Protein 3KJX (pdb70)

Solvent-accessible surface area: 52662 Å² total

Organism: Ruegeria pomeroyi (strain ATCC 700808 / DSM 15171 / DSS-3) (NCBI:txid246200)

Foldseek 3Di:
DDDLVVLCVQLVDDSVLVCQLVVHDDDPPCSNCSSVVSVVVVVDDDDQQPDDAPPRAHLEEEEEEADPVPLQVLLVVLQCVQCVVPDHDYDYDHQNLDLVSSLVRQVVVVSRYQYYEYEDDDHDPNSLVCLPRPHYYAYEAPPDDDSHFYFADLLVLLQCCVLQVVLPFAQAEEEEAVSDVSLVSSVVSVQVNCVVVVGDHNYYDYYNDDDDLCCLLCCVVCVVVVQGLEYEYSAVVQLSNVVNCVVVVHDANVRHFYAGECPDPVQVPDPFRHKYHRCSSVSSNVRSVVSVQCVVDVVSPDHGYYYDDDDIDGTRRRHD/DDDLVQLCVQLVHPSVLCCLQVVPDPDDPVSSVSSVVSCVVVVHDDDQQPDDDPPRADLEEEEEEADPPALQVQLVVLLCVQCVPPPHDYDYDHQNLDQVSSQVSLVVVVNRYQEYEAEDDDHDPVSLCCLVRPHHYDYEAQPDDDSHFEFAPLLVQLLLCVQQVVLPFAQEEEEEAVSDVSLVSSVNSVQVNQVVVVGHHNYYDYYNHDDDLVVLQVCVVCVVVVQGQEYEYSAVVVNSNVVNCVVVVDAANVRHFYAYEDPDCVQVPDPFRHKYHRCSSVSSNVSSVSRVVCSVPVPDDDHGNYYDDDHIDDGIRGND/DDDCVQLCVLLVHPVVLVCLLPVHDDDDPVSSVSSVVSCVVVVHDDDQQPADAPVRAHLEAEEEEADDLAQQVLLQVLLCVLCVPHPHDYDYDHQVLDLVSSQVRQVVVVSRHQYYEYEDDDHDPNSLCCLPGPHYYDYAAQVPPDRHFEFADLLVLLQLCVLLVVQPFAAEEEEEQVSPVSLVSSVNSNQVNCVVVVGHHNYYDYYNDDDDLCCLLVCVVVVVRVQGQEYEYSAVVVNSNVVNCVVVVDDFNVRHFYAYEDPDPVQVPDPFRHKYHRCRSVSSNVSSCVRVVCSVPVPPDDHGYYYDYDRIDGTRHSHD/DDDDDLVVLCVQLVDPSVLVVLPPDDPCQDCVSSVSSVVSCVVVVHDDDPQPDDQQRDADLEEEEEEADPPPQQVLLVVLLCVQCVPPSHDYDYDHQNLDQVSSQVSLVVVVRRHQYYEYEDADHDVSSLVCLPNPHYYDYEAQPDDHSWFEFAHLLCQLLLCVQQVVLPFAQEEEEEAVSDVSLVSSVVSVQVNCVVVPGGHPYYDYYNDDDDLCCLLVCVVVVVVVQGLEYEYSALVQVSNVVNCVVVVHDANVRHFYAYEDPDPVQVVDPWRHKYHRCSSVSSNVSSVVSVVCVVPVVPDDDGRYYDDDDIDHIRRTHD

Nearest PDB structures (foldseek):
  2o20-assembly3_E  TM=8.111E-01  e=7.144E-16  Lactococcus lactis
  3hs3-assembly1_B  TM=8.227E-01  e=1.877E-14  Lactobacillus acidophilus
  4xxh-assembly1_B  TM=8.177E-01  e=3.453E-13  Escherichia coli K-12
  4rkr-assembly1_B  TM=7.847E-01  e=3.889E-13  Arthrobacter sp. FB24
  4rkq-assembly1_B  TM=8.064E-01  e=1.437E-12  Arthrobacter sp. FB24

Sequence (1282 aa):
PLTLRDVSEASGVSETVSRVLRNRGDVSDATRARVLAAAKELGYVPNKIAGALASNRVNLVAVIIPSLSNVFPEVLTGINQVLEDTELQPVVGVTDYLPEKEEKVLYELSWRPSGVIIAGLEHSEAARALDAAGIPVVEIDSDGKPVDAVGISHRRAGREAQAILKAGYRRIGFGTKPLDYRARKRFEGFTEVLGKNGVEIEDREFYSGGSALAKGRETQALERSPDLDFLYYSNDIAAGGLLYLLEQGIDIPGQIGLAGFNNVELLQGLPRKLATDACRLEIGRKAAEIIAKRLEDPEAEIETRITLEPKISYGDTLKRPLTLRDVSEASGVSETVSRVLRNRGDVSDATRARVLAAAKELGYVPNKIAGALASNRVNLVAVIIPSLSNVFPEVLTGINQVLEDTELQPVVGVTDYLPEKEEKVLYELSWRPSGVIIAGLEHSEAARALDAAGIPVVEIDSDGKPVDAVGISHRRAGREAQAILKAGYRRIGFGTKPLDYRARKRFEGFTEVLGKNGVEIEDREFYSGGSALAKGRETQALERSPDLDFLYYSNDIAAGGLLYLLEQGIDIPGQIGLAGFNNVELLQGLPRKLATDACRLEIGRKAAEIIAKRLEDPEAEIETRITLEPKISYGDTLKRPLTLRDVSEASGVSETVSRVLRNRGDVSDATRARVLAAAKELGYVPNKIAGALASNRVNLVAVIIPSLSNVFPEVLTGINQVLEDTELQPVVGVTDYLPEKEEKVLYELSWRPSGVIIAGLEHSEAARALDAAGIPVVEIDSDGKPVDAVGISHRRAGREAQAILKAGYRRIGFGTKPLDYRARKRFEGFTEVLGKNGVEIEDREFYSGGSALAKGRETQALERSPDLDFLYYSNDIAAGGLLYLLEQGIDIPGQIGLAGFNNVELLQGLPRKLATDACRLEIGRKAAEIIAKRLEDPEAEIETRITLEPKISYGDTLKRKRPLTLRDVSEASGVSETVSRVLRNRGDVSDATRARVLAAAKELGYVPNKIAGALASNRVNLVAVIIPSLSNVFPEVLTGINQVLEDTELQPVVGVTDYLPEKEEKVLYELSWRPSGVIIAGLEHSEAARALDAAGIPVVEIDSDGKPVDAVGISHRRAGREAQAILKAGYRRIGFGTKPLDYRARKRFEGFTEVLGKNGVEIEDREFYSGGSALAKGRETQALERSPDLDFLYYSNDIAAGGLLYLLEQGIDIPGQIGLAGFNNVELLQGLPRKLATDACRLEIGRKAAEIIAKRLEDPEAEIETRITLEPKISYGDTLKR

B-factor: mean 44.18, std 18.65, range [12.75, 132.78]

Secondary structure (DSSP, 8-state):
---HHHHHHHH-----HHHHHTT-S---HHHHHHHHHHHHHHT-------S-STTS--SEEEEEES-S---HHHHHHHHHHHHTSSSSEEEEEE-TT-HHHHHHHHH--TT--SEEEE--S---HHHH---S-SS-EEE---SS--S---EE-HHHHHH--HHHHHHT--S---------HHHHHHHHHHHHHHHHTT---S-----SS---HHHHH------SSTT--EEE-S---HHHHHHHHHHTT--TTTT-EEE-SS--GGGGGSSS--B----HHHHHHHHHHHHHHHHH-TT-------EE------TTSS--/---HHHHHHHHTS---HHHHHTT-S---HHHHHHHHHHHHHHT---------TTT---SEEEEEES-S---HHHHHHHHHHHHTTSS-EEEEEE-TT-HHHHHHHHH--TT--SEEEE--S---HHHH---S-SS-EEE---SS--S---B--HHHHHH--HHHHHTT--SEE--B----HHHHHHHHHHHHHHHTTT--EEE---BSS---HHHHH------S-TT--EEE-S---HHHHHHHHHHTT--TTTT-EEE-SS--GGGGGSSS--B----HHHHHHHHHHHHHHHHH-TT-------B-------SSTT--/---HHHHHHHHTS---HHHHTTT-S---TTHHHHHHHHHHHHT---------SSSS--SEEEEEES-S---HHHHHHHHHHHHHTSS-EEEEEE-TT-HHHHHHHHH--TT--SEEEE--S---HHHH---S-SS-EEE---TT--S---B--HHHHHH--HHHHTTT--SEE-------HHHHHHHHHHHHHHHTTT--EEE----SS---HHHHH------S-TT--EEE-S---HHHHHHHHHHTT--TTTT-EEE-SS--GGGGGSSS--B----HHHHHHHHHHHHHHHHH-TTS------B-------TTSS--/-PPP-THHHHHHH-S---HHHHTT--S---TTTSHHHHHHHHHHT---------TTSS--SEEEEEES-S---HHHHHHHHHHHHTTSS-EEEEEE-TT-HHHHHHHHH--TT--SEEEE--S---STTT--TT-SS-EEE---SS--S---EE-HHHHHH--HHHHHTT--SEE-------HHHHHHHHHHHHHHHHTT---SB-----S---HHHHH------S-TT--EEE-S---HHHHHHHHHHTT--TTTT-EEE-SS--GGGGGSSS--B----HHHHHHHHHHHHHHHHH-GGG------EE-------SSS--

Radius of gyration: 33.3 Å; Cα contacts (8 Å, |Δi|>4): 2689; chains: 4; bounding box: 78×95×93 Å

InterPro domains:
  IPR000843 LacI-type HTH domain [PF00356] (10-55)
  IPR000843 LacI-type HTH domain [PS50932] (9-63)
  IPR000843 LacI-type HTH domain [SM00354] (8-78)
  IPR000843 LacI-type HTH domain [cd01392] (12-63)
  IPR001761 Periplasmic binding protein/LacI sugar binding domain [PF00532] (69-320)
  IPR010982 Lambda repressor-like, DNA-binding domain superfamily [G3DSA:1.10.260.40] (1-66)
  IPR010982 Lambda repressor-like, DNA-binding domain superfamily [SSF47413] (8-65)
  IPR028082 Periplasmic binding protein-like I [SSF53822] (67-329)

Structure (mmCIF, N/CA/C/O backbone):
data_3KJX
#
_entry.id   3KJX
#
_cell.length_a   68.662
_cell.length_b   137.392
_cell.length_c   154.984
_cell.angle_alpha   90.00
_cell.angle_beta   90.00
_cell.angle_gamma   90.00
#
_symmetry.space_group_name_H-M   'P 21 21 21'
#
loop_
_entity.id
_entity.type
_entity.pdbx_description
1 polymer 'Transcriptional regulator, LacI family'
2 water water
#
loop_
_atom_site.group_PDB
_atom_site.id
_atom_site.type_symbol
_atom_site.label_atom_id
_atom_site.label_alt_id
_atom_site.label_comp_id
_atom_site.label_asym_id
_atom_site.label_entity_id
_atom_site.label_seq_id
_atom_site.pdbx_PDB_ins_code
_atom_site.Cartn_x
_atom_site.Cartn_y
_atom_site.Cartn_z
_atom_site.occupancy
_atom_site.B_iso_or_equiv
_atom_site.auth_seq_id
_atom_site.auth_comp_id
_atom_site.auth_asym_id
_atom_site.auth_atom_id
_atom_site.pdbx_PDB_model_num
ATOM 1 N N . PRO A 1 10 ? 44.991 51.070 17.280 1.00 75.93 8 PRO A N 1
ATOM 2 C CA . PRO A 1 10 ? 44.758 52.529 17.399 1.00 75.96 8 PRO A CA 1
ATOM 3 C C . PRO A 1 10 ? 44.423 53.102 16.027 1.00 76.08 8 PRO A C 1
ATOM 4 O O . PRO A 1 10 ? 43.479 53.872 15.887 1.00 75.74 8 PRO A O 1
ATOM 8 N N . LEU A 1 11 ? 45.223 52.710 15.036 1.00 76.50 9 LEU A N 1
ATOM 9 C CA . LEU A 1 11 ? 45.100 53.092 13.621 1.00 77.57 9 LEU A CA 1
ATOM 10 C C . LEU A 1 11 ? 44.209 54.286 13.242 1.00 78.55 9 LEU A C 1
ATOM 11 O O . LEU A 1 11 ? 43.038 54.339 13.608 1.00 79.10 9 LEU A O 1
ATOM 16 N N . THR A 1 12 ? 44.763 55.218 12.464 1.00 79.77 10 THR A N 1
ATOM 17 C CA . THR A 1 12 ? 44.032 56.419 12.047 1.00 81.57 10 THR A CA 1
ATOM 18 C C . THR A 1 12 ? 44.291 56.919 10.624 1.00 81.35 10 THR A C 1
ATOM 19 O O . THR A 1 12 ? 44.930 56.247 9.820 1.00 82.09 10 THR A O 1
ATOM 23 N N . LEU A 1 13 ? 43.785 58.118 10.340 1.00 81.12 11 LEU A N 1
ATOM 24 C CA . LEU A 1 13 ? 43.918 58.772 9.036 1.00 81.30 11 LEU A CA 1
ATOM 25 C C . LEU A 1 13 ? 45.358 58.899 8.553 1.00 81.69 11 LEU A C 1
ATOM 26 O O . LEU A 1 13 ? 45.663 58.614 7.397 1.00 81.21 11 LEU A O 1
ATOM 31 N N . ARG A 1 14 ? 46.237 59.351 9.436 1.00 83.07 12 ARG A N 1
ATOM 32 C CA . ARG A 1 14 ? 47.647 59.511 9.102 1.00 84.20 12 ARG A CA 1
ATOM 33 C C . ARG A 1 14 ? 48.241 58.153 8.728 1.00 84.04 12 ARG A C 1
ATOM 34 O O . ARG A 1 14 ? 49.457 58.001 8.595 1.00 84.59 12 ARG A O 1
ATOM 42 N N . ASP A 1 15 ? 47.371 57.165 8.554 1.00 83.34 13 ASP A N 1
ATOM 43 C CA . ASP A 1 15 ? 47.811 55.825 8.206 1.00 82.78 13 ASP A CA 1
ATOM 44 C C . ASP A 1 15 ? 47.241 55.393 6.860 1.00 82.33 13 ASP A C 1
ATOM 45 O O . ASP A 1 15 ? 47.849 54.597 6.145 1.00 81.24 13 ASP A O 1
ATOM 50 N N . VAL A 1 16 ? 46.067 55.915 6.522 1.00 82.58 14 VAL A N 1
ATOM 51 C CA . VAL A 1 16 ? 45.440 55.598 5.246 1.00 83.09 14 VAL A CA 1
ATOM 52 C C . VAL A 1 16 ? 46.294 56.263 4.178 1.00 83.92 14 VAL A C 1
ATOM 53 O O . VAL A 1 16 ? 46.293 55.858 3.020 1.00 83.92 14 VAL A O 1
ATOM 57 N N . SER A 1 17 ? 47.029 57.289 4.596 1.00 85.47 15 SER A N 1
ATOM 58 C CA . SER A 1 17 ? 47.912 58.031 3.710 1.00 86.96 15 SER A CA 1
ATOM 59 C C . SER A 1 17 ? 49.099 57.181 3.281 1.00 88.27 15 SER A C 1
ATOM 60 O O . SER A 1 17 ? 49.376 57.064 2.102 1.00 88.18 15 SER A O 1
ATOM 63 N N . GLU A 1 18 ? 49.803 56.593 4.241 1.00 90.24 16 GLU A N 1
ATOM 64 C CA . GLU A 1 18 ? 50.962 55.764 3.931 1.00 92.33 16 GLU A CA 1
ATOM 65 C C . GLU A 1 18 ? 50.644 54.625 2.968 1.00 93.48 16 GLU A C 1
ATOM 66 O O . GLU A 1 18 ? 51.522 54.139 2.257 1.00 94.11 16 GLU A O 1
ATOM 72 N N . ALA A 1 19 ? 49.388 54.190 2.945 1.00 94.47 17 ALA A N 1
ATOM 73 C CA . ALA A 1 19 ? 48.956 53.094 2.058 1.00 95.06 17 ALA A CA 1
ATOM 74 C C . ALA A 1 19 ? 48.415 53.704 0.770 1.00 95.82 17 ALA A C 1
ATOM 75 O O . ALA A 1 19 ? 48.940 53.428 -0.331 1.00 95.84 17 ALA A O 1
ATOM 77 N N . SER A 1 20 ? 47.352 54.502 0.938 1.00 96.62 18 SER A N 1
ATOM 78 C CA . SER A 1 20 ? 46.731 55.235 -0.141 1.00 97.65 18 SER A CA 1
ATOM 79 C C . SER A 1 20 ? 47.855 56.087 -0.724 1.00 99.05 18 SER A C 1
ATOM 80 O O . SER A 1 20 ? 47.787 56.451 -1.882 1.00 99.14 18 SER A O 1
ATOM 83 N N . GLY A 1 21 ? 48.883 56.410 0.054 1.00 100.66 19 GLY A N 1
ATOM 84 C CA . GLY A 1 21 ? 49.989 57.164 -0.525 1.00 102.11 19 GLY A CA 1
ATOM 85 C C . GLY A 1 21 ? 49.639 58.569 -0.915 1.00 103.50 19 GLY A C 1
ATOM 86 O O . GLY A 1 21 ? 50.410 59.267 -1.577 1.00 103.52 19 GLY A O 1
ATOM 87 N N . VAL A 1 22 ? 48.477 58.989 -0.463 1.00 105.07 20 VAL A N 1
ATOM 88 C CA . VAL A 1 22 ? 47.951 60.297 -0.788 1.00 106.76 20 VAL A CA 1
ATOM 89 C C . VAL A 1 22 ? 48.116 61.310 0.329 1.00 108.79 20 VAL A C 1
ATOM 90 O O . VAL A 1 22 ? 47.972 60.993 1.513 1.00 109.37 20 VAL A O 1
ATOM 94 N N . SER A 1 23 ? 48.378 62.558 -0.032 1.00 110.96 21 SER A N 1
ATOM 95 C CA . SER A 1 23 ? 48.677 63.671 0.897 1.00 113.00 21 SER A CA 1
ATOM 96 C C . SER A 1 23 ? 48.237 63.655 2.371 1.00 114.34 21 SER A C 1
ATOM 97 O O . SER A 1 23 ? 49.106 63.688 3.260 1.00 114.48 21 SER A O 1
ATOM 100 N N . GLU A 1 24 ? 46.929 63.631 2.649 1.00 115.99 22 GLU A N 1
ATOM 101 C CA . GLU A 1 24 ? 46.410 63.707 4.016 1.00 117.93 22 GLU A CA 1
ATOM 102 C C . GLU A 1 24 ? 45.043 64.280 3.726 1.00 118.63 22 GLU A C 1
ATOM 103 O O . GLU A 1 24 ? 44.009 63.745 4.134 1.00 118.19 22 GLU A O 1
ATOM 117 N N . THR A 1 26 ? 43.275 64.732 0.749 1.00 120.17 24 THR A N 1
ATOM 118 C CA . THR A 1 26 ? 42.362 63.863 -0.003 1.00 119.65 24 THR A CA 1
ATOM 119 C C . THR A 1 26 ? 41.451 62.967 0.845 1.00 119.52 24 THR A C 1
ATOM 120 O O . THR A 1 26 ? 40.302 63.323 1.103 1.00 119.68 24 THR A O 1
ATOM 124 N N . VAL A 1 27 ? 41.981 61.822 1.279 1.00 119.20 25 VAL A N 1
ATOM 125 C CA . VAL A 1 27 ? 41.255 60.833 2.086 1.00 118.53 25 VAL A CA 1
ATOM 126 C C . VAL A 1 27 ? 39.859 61.252 2.564 1.00 118.24 25 VAL A C 1
ATOM 127 O O . VAL A 1 27 ? 38.876 60.546 2.327 1.00 117.82 25 VAL A O 1
ATOM 131 N N . SER A 1 28 ? 39.781 62.397 3.235 1.00 118.07 26 SER A N 1
ATOM 132 C CA . SER A 1 28 ? 38.515 62.915 3.745 1.00 117.94 26 SER A CA 1
ATOM 133 C C . SER A 1 28 ? 37.528 63.243 2.621 1.00 117.72 26 SER A C 1
ATOM 134 O O . SER A 1 28 ? 36.432 62.682 2.560 1.00 117.44 26 SER A O 1
ATOM 137 N N . ARG A 1 29 ? 37.927 64.159 1.743 1.00 117.58 27 ARG A N 1
ATOM 138 C CA . ARG A 1 29 ? 37.106 64.586 0.608 1.00 117.63 27 ARG A CA 1
ATOM 139 C C . ARG A 1 29 ? 36.436 63.427 -0.131 1.00 117.93 27 ARG A C 1
ATOM 140 O O . ARG A 1 29 ? 35.427 63.617 -0.815 1.00 117.79 27 ARG A O 1
ATOM 148 N N . VAL A 1 30 ? 37.001 62.230 0.004 1.00 118.23 28 VAL A N 1
ATOM 149 C CA . VAL A 1 30 ? 36.475 61.045 -0.670 1.00 118.28 28 VAL A CA 1
ATOM 150 C C . VAL A 1 30 ? 35.598 60.160 0.214 1.00 118.19 28 VAL A C 1
ATOM 151 O O . VAL A 1 30 ? 34.529 59.713 -0.207 1.00 118.09 28 VAL A O 1
ATOM 155 N N . LEU A 1 31 ? 36.058 59.909 1.435 1.00 118.13 29 LEU A N 1
ATOM 156 C CA . LEU A 1 31 ? 35.339 59.058 2.378 1.00 117.90 29 LEU A CA 1
ATOM 157 C C . LEU A 1 31 ? 33.885 59.468 2.626 1.00 117.98 29 LEU A C 1
ATOM 158 O O . LEU A 1 31 ? 33.021 58.613 2.831 1.00 117.59 29 LEU A O 1
ATOM 163 N N . ARG A 1 32 ? 33.615 60.770 2.596 1.00 118.33 30 ARG A N 1
ATOM 164 C CA . ARG A 1 32 ? 32.265 61.272 2.835 1.00 118.80 30 ARG A CA 1
ATOM 165 C C . ARG A 1 32 ? 31.619 61.878 1.597 1.00 118.84 30 ARG A C 1
ATOM 166 O O . ARG A 1 32 ? 30.744 62.737 1.712 1.00 119.10 30 ARG A O 1
ATOM 174 N N . ASN A 1 33 ? 32.044 61.425 0.421 1.00 118.72 31 ASN A N 1
ATOM 175 C CA . ASN A 1 33 ? 31.506 61.934 -0.839 1.00 118.52 31 ASN A CA 1
ATOM 176 C C . ASN A 1 33 ? 31.416 63.456 -0.753 1.00 118.54 31 ASN A C 1
ATOM 177 O O . ASN A 1 33 ? 30.327 64.015 -0.615 1.00 118.56 31 ASN A O 1
ATOM 182 N N . ARG A 1 34 ? 32.561 64.124 -0.835 1.00 118.61 32 ARG A N 1
ATOM 183 C CA . ARG A 1 34 ? 32.587 65.576 -0.731 1.00 118.87 32 ARG A CA 1
ATOM 184 C C . ARG A 1 34 ? 32.814 66.279 -2.073 1.00 119.40 32 ARG A C 1
ATOM 185 O O . ARG A 1 34 ? 31.874 66.816 -2.662 1.00 119.51 32 ARG A O 1
ATOM 193 N N . GLY A 1 35 ? 34.056 66.271 -2.552 1.00 119.66 33 GLY A N 1
ATOM 194 C CA . GLY A 1 35 ? 34.372 66.922 -3.815 1.00 119.43 33 GLY A CA 1
ATOM 195 C C . GLY A 1 35 ? 34.086 66.069 -5.037 1.00 119.55 33 GLY A C 1
ATOM 196 O O . GLY A 1 35 ? 33.163 65.253 -5.026 1.00 119.93 33 GLY A O 1
ATOM 197 N N . ASP A 1 36 ? 34.875 66.260 -6.094 1.00 119.23 34 ASP A N 1
ATOM 198 C CA . ASP A 1 36 ? 34.706 65.496 -7.333 1.00 118.56 34 ASP A CA 1
ATOM 199 C C . ASP A 1 36 ? 35.501 64.190 -7.256 1.00 117.94 34 ASP A C 1
ATOM 200 O O . ASP A 1 36 ? 34.925 63.118 -7.059 1.00 118.05 34 ASP A O 1
ATOM 205 N N . VAL A 1 37 ? 36.820 64.289 -7.409 1.00 117.00 35 VAL A N 1
ATOM 206 C CA . VAL A 1 37 ? 37.704 63.126 -7.348 1.00 115.93 35 VAL A CA 1
ATOM 207 C C . VAL A 1 37 ? 37.287 62.021 -8.324 1.00 115.34 35 VAL A C 1
ATOM 208 O O . VAL A 1 37 ? 36.253 61.375 -8.150 1.00 115.66 35 VAL A O 1
ATOM 212 N N . SER A 1 38 ? 38.108 61.811 -9.349 1.00 114.42 36 SER A N 1
ATOM 213 C CA . SER A 1 38 ? 37.846 60.800 -10.372 1.00 113.55 36 SER A CA 1
ATOM 214 C C . SER A 1 38 ? 37.370 59.465 -9.806 1.00 112.85 36 SER A C 1
ATOM 215 O O . SER A 1 38 ? 37.704 59.105 -8.679 1.00 113.07 36 SER A O 1
ATOM 218 N N . ASP A 1 39 ? 36.595 58.733 -10.602 1.00 111.80 37 ASP A N 1
ATOM 219 C CA . ASP A 1 39 ? 36.074 57.433 -10.191 1.00 110.78 37 ASP A CA 1
ATOM 220 C C . ASP A 1 39 ? 37.192 56.462 -9.812 1.00 109.86 37 ASP A C 1
ATOM 221 O O . ASP A 1 39 ? 36.924 55.343 -9.370 1.00 109.96 37 ASP A O 1
ATOM 226 N N . ALA A 1 40 ? 38.440 56.887 -9.989 1.00 108.57 38 ALA A N 1
ATOM 227 C CA . ALA A 1 40 ? 39.587 56.040 -9.670 1.00 107.31 38 ALA A CA 1
ATOM 228 C C . ALA A 1 40 ? 40.219 56.389 -8.331 1.00 106.49 38 ALA A C 1
ATOM 229 O O . ALA A 1 40 ? 40.655 55.501 -7.600 1.00 106.13 38 ALA A O 1
ATOM 231 N N . THR A 1 41 ? 40.272 57.680 -8.015 1.00 105.92 39 THR A N 1
ATOM 232 C CA . THR A 1 41 ? 40.853 58.132 -6.754 1.00 105.42 39 THR A CA 1
ATOM 233 C C . THR A 1 41 ? 39.899 57.815 -5.608 1.00 104.65 39 THR A C 1
ATOM 234 O O . THR A 1 41 ? 40.311 57.685 -4.454 1.00 103.91 39 THR A O 1
ATOM 238 N N . ARG A 1 42 ? 38.618 57.697 -5.941 1.00 104.12 40 ARG A N 1
ATOM 239 C CA . ARG A 1 42 ? 37.586 57.381 -4.962 1.00 103.05 40 ARG A CA 1
ATOM 240 C C . ARG A 1 42 ? 37.840 55.967 -4.454 1.00 102.13 40 ARG A C 1
ATOM 241 O O . ARG A 1 42 ? 38.228 55.775 -3.303 1.00 102.36 40 ARG A O 1
ATOM 249 N N . ALA A 1 43 ? 37.625 54.983 -5.325 1.00 100.85 41 ALA A N 1
ATOM 250 C CA . ALA A 1 43 ? 37.836 53.580 -4.978 1.00 99.35 41 ALA A CA 1
ATOM 251 C C . ALA A 1 43 ? 39.324 53.320 -4.751 1.00 97.99 41 ALA A C 1
ATOM 252 O O . ALA A 1 43 ? 39.766 52.173 -4.668 1.00 97.66 41 ALA A O 1
ATOM 254 N N . ARG A 1 44 ? 40.086 54.405 -4.649 1.00 96.18 42 ARG A N 1
ATOM 255 C CA . ARG A 1 44 ? 41.524 54.348 -4.432 1.00 94.76 42 ARG A CA 1
ATOM 256 C C . ARG A 1 44 ? 41.829 54.324 -2.940 1.00 93.19 42 ARG A C 1
ATOM 257 O O . ARG A 1 44 ? 42.541 53.444 -2.456 1.00 93.37 42 ARG A O 1
ATOM 265 N N . VAL A 1 45 ? 41.288 55.300 -2.217 1.00 90.76 43 VAL A N 1
ATOM 266 C CA . VAL A 1 45 ? 41.495 55.396 -0.776 1.00 87.94 43 VAL A CA 1
ATOM 267 C C . VAL A 1 45 ? 40.537 54.478 -0.030 1.00 85.46 43 VAL A C 1
ATOM 268 O O . VAL A 1 45 ? 40.905 53.868 0.973 1.00 84.64 43 VAL A O 1
ATOM 272 N N . LEU A 1 46 ? 39.309 54.381 -0.528 1.00 82.64 44 LEU A N 1
ATOM 273 C CA . LEU A 1 46 ? 38.305 53.536 0.100 1.00 80.85 44 LEU A CA 1
ATOM 274 C C . LEU A 1 46 ? 38.823 52.107 0.197 1.00 79.50 44 LEU A C 1
ATOM 275 O O . LEU A 1 46 ? 38.752 51.479 1.257 1.00 79.62 44 LEU A O 1
ATOM 280 N N . ALA A 1 47 ? 39.352 51.602 -0.915 1.00 77.19 45 ALA A N 1
ATOM 281 C CA . ALA A 1 47 ? 39.887 50.246 -0.964 1.00 74.79 45 ALA A CA 1
ATOM 282 C C . ALA A 1 47 ? 41.185 50.147 -0.169 1.00 72.62 45 ALA A C 1
ATOM 283 O O . ALA A 1 47 ? 41.595 49.062 0.237 1.00 72.68 45 ALA A O 1
ATOM 285 N N . ALA A 1 48 ? 41.828 51.288 0.054 1.00 70.00 46 ALA A N 1
ATOM 286 C CA . ALA A 1 48 ? 43.073 51.323 0.810 1.00 68.19 46 ALA A CA 1
ATOM 287 C C . ALA A 1 48 ? 42.779 51.202 2.304 1.00 67.16 46 ALA A C 1
ATOM 288 O O . ALA A 1 48 ? 43.532 50.575 3.053 1.00 66.20 46 ALA A O 1
ATOM 290 N N . ALA A 1 49 ? 41.676 51.816 2.724 1.00 65.17 47 ALA A N 1
ATOM 291 C CA . ALA A 1 49 ? 41.253 51.788 4.117 1.00 63.59 47 ALA A CA 1
ATOM 292 C C . ALA A 1 49 ? 40.558 50.466 4.425 1.00 62.75 47 ALA A C 1
ATOM 293 O O . ALA A 1 49 ? 40.553 50.010 5.566 1.00 61.26 47 ALA A O 1
ATOM 295 N N . LYS A 1 50 ? 39.974 49.859 3.393 1.00 61.85 48 LYS A N 1
ATOM 296 C CA . LYS A 1 50 ? 39.276 48.588 3.528 1.00 59.95 48 LYS A CA 1
ATOM 297 C C . LYS A 1 50 ? 40.278 47.469 3.796 1.00 60.03 48 LYS A C 1
ATOM 298 O O . LYS A 1 50 ? 39.937 46.447 4.392 1.00 59.99 48 LYS A O 1
ATOM 304 N N . GLU A 1 51 ? 41.516 47.663 3.348 1.00 60.07 49 GLU A N 1
ATOM 305 C CA . GLU A 1 51 ? 42.563 46.670 3.560 1.00 59.38 49 GLU A CA 1
ATOM 306 C C . GLU A 1 51 ? 43.092 46.805 4.974 1.00 57.30 49 GLU A C 1
ATOM 307 O O . GLU A 1 51 ? 43.569 45.839 5.567 1.00 56.90 49 GLU A O 1
ATOM 313 N N . LEU A 1 52 ? 43.022 48.024 5.496 1.00 55.51 50 LEU A N 1
ATOM 314 C CA . LEU A 1 52 ? 43.509 48.324 6.834 1.00 53.86 50 LEU A CA 1
ATOM 315 C C . LEU A 1 52 ? 42.476 48.095 7.924 1.00 52.51 50 LEU A C 1
ATOM 316 O O . LEU A 1 52 ? 42.828 47.805 9.065 1.00 51.71 50 LEU A O 1
ATOM 321 N N . GLY A 1 53 ? 41.203 48.234 7.573 1.00 51.38 51 GLY A N 1
ATOM 322 C CA . GLY A 1 53 ? 40.145 48.044 8.548 1.00 50.77 51 GLY A CA 1
ATOM 323 C C . GLY A 1 53 ? 39.664 49.368 9.112 1.00 49.98 51 GLY A C 1
ATOM 324 O O . GLY A 1 53 ? 38.914 49.405 10.089 1.00 49.35 51 GLY A O 1
ATOM 325 N N . TYR A 1 54 ? 40.109 50.463 8.497 1.00 49.00 52 TYR A N 1
ATOM 326 C CA . TYR A 1 54 ? 39.707 51.790 8.936 1.00 46.43 52 TYR A CA 1
ATOM 327 C C . TYR A 1 54 ? 38.257 52.000 8.554 1.00 46.07 52 TYR A C 1
ATOM 328 O O . TYR A 1 54 ? 37.870 51.745 7.413 1.00 44.84 52 TYR A O 1
ATOM 337 N N . VAL A 1 55 ? 37.461 52.457 9.515 1.00 45.12 53 VAL A N 1
ATOM 338 C CA . VAL A 1 55 ? 36.049 52.716 9.280 1.00 45.08 53 VAL A CA 1
ATOM 339 C C . VAL A 1 55 ? 35.770 54.186 9.558 1.00 45.01 53 VAL A C 1
ATOM 340 O O . VAL A 1 55 ? 36.080 54.690 10.625 1.00 44.84 53 VAL A O 1
ATOM 344 N N . PRO A 1 56 ? 35.183 54.893 8.588 1.00 47.01 54 PRO A N 1
ATOM 345 C CA . PRO A 1 56 ? 34.856 56.316 8.711 1.00 47.82 54 PRO A CA 1
ATOM 346 C C . PRO A 1 56 ? 34.069 56.636 9.977 1.00 49.41 54 PRO A C 1
ATOM 347 O O . PRO A 1 56 ? 33.271 55.821 10.441 1.00 49.81 54 PRO A O 1
ATOM 351 N N . ASN A 1 57 ? 34.296 57.820 10.536 1.00 50.02 55 ASN A N 1
ATOM 352 C CA . ASN A 1 57 ? 33.560 58.243 11.718 1.00 51.79 55 ASN A CA 1
ATOM 353 C C . ASN A 1 57 ? 32.229 58.786 11.206 1.00 53.10 55 ASN A C 1
ATOM 354 O O . ASN A 1 57 ? 32.179 59.871 10.642 1.00 53.82 55 ASN A O 1
ATOM 359 N N . LYS A 1 58 ? 31.153 58.033 11.402 1.00 56.06 56 LYS A N 1
ATOM 360 C CA . LYS A 1 58 ? 29.831 58.443 10.932 1.00 59.48 56 LYS A CA 1
ATOM 361 C C . LYS A 1 58 ? 28.982 59.151 11.984 1.00 61.82 56 LYS A C 1
ATOM 362 O O . LYS A 1 58 ? 27.941 59.721 11.658 1.00 62.79 56 LYS A O 1
ATOM 368 N N . ILE A 1 59 ? 29.423 59.125 13.238 1.00 63.95 57 ILE A N 1
ATOM 369 C CA . ILE A 1 59 ? 28.660 59.746 14.312 1.00 65.65 57 ILE A CA 1
ATOM 370 C C . ILE A 1 59 ? 29.047 61.187 14.612 1.00 66.71 57 ILE A C 1
ATOM 371 O O . ILE A 1 59 ? 28.203 61.983 15.019 1.00 66.75 57 ILE A O 1
ATOM 376 N N . ALA A 1 60 ? 30.317 61.525 14.419 1.00 68.80 58 ALA A N 1
ATOM 377 C CA . ALA A 1 60 ? 30.776 62.888 14.670 1.00 70.78 58 ALA A CA 1
ATOM 378 C C . ALA A 1 60 ? 29.832 63.850 13.956 1.00 72.14 58 ALA A C 1
ATOM 379 O O . ALA A 1 60 ? 29.943 64.059 12.748 1.00 71.86 58 ALA A O 1
ATOM 381 N N . GLY A 1 61 ? 28.897 64.423 14.710 1.00 73.76 59 GLY A N 1
ATOM 382 C CA . GLY A 1 61 ? 27.937 65.344 14.130 1.00 75.11 59 GLY A CA 1
ATOM 383 C C . GLY A 1 61 ? 26.954 65.911 15.141 1.00 76.22 59 GLY A C 1
ATOM 384 O O . GLY A 1 61 ? 26.840 65.415 16.266 1.00 76.53 59 GLY A O 1
ATOM 385 N N . ALA A 1 62 ? 26.230 66.947 14.719 1.00 76.67 60 ALA A N 1
ATOM 386 C CA . ALA A 1 62 ? 25.253 67.646 15.560 1.00 75.48 60 ALA A CA 1
ATOM 387 C C . ALA A 1 62 ? 24.091 66.811 16.095 1.00 74.25 60 ALA A C 1
ATOM 388 O O . ALA A 1 62 ? 24.043 65.585 15.933 1.00 72.60 60 ALA A O 1
ATOM 390 N N . LEU A 1 63 ? 23.165 67.517 16.746 1.00 73.03 61 LEU A N 1
ATOM 391 C CA . LEU A 1 63 ? 21.966 66.932 17.338 1.00 70.89 61 LEU A CA 1
ATOM 392 C C . LEU A 1 63 ? 21.048 66.389 16.239 1.00 71.25 61 LEU A C 1
ATOM 393 O O . LEU A 1 63 ? 21.510 65.719 15.310 1.00 69.96 61 LEU A O 1
ATOM 398 N N . ALA A 1 64 ? 19.750 66.680 16.351 1.00 71.87 62 ALA A N 1
ATOM 399 C CA . ALA A 1 64 ? 18.771 66.229 15.366 1.00 71.39 62 ALA A CA 1
ATOM 400 C C . ALA A 1 64 ? 19.145 66.792 14.005 1.00 71.56 62 ALA A C 1
ATOM 401 O O . ALA A 1 64 ? 20.129 67.521 13.885 1.00 71.70 62 ALA A O 1
ATOM 403 N N . SER A 1 65 ? 18.345 66.459 12.994 1.00 71.87 63 SER A N 1
ATOM 404 C CA . SER A 1 65 ? 18.569 66.889 11.609 1.00 71.29 63 SER A CA 1
ATOM 405 C C . SER A 1 65 ? 19.683 66.028 11.013 1.00 70.13 63 SER A C 1
ATOM 406 O O . SER A 1 65 ? 19.506 65.414 9.959 1.00 70.98 63 SER A O 1
ATOM 409 N N . ASN A 1 66 ? 20.823 65.984 11.701 1.00 68.56 64 ASN A N 1
ATOM 410 C CA . ASN A 1 66 ? 21.970 65.176 11.283 1.00 65.56 64 ASN A CA 1
ATOM 411 C C . ASN A 1 66 ? 22.156 64.056 12.314 1.00 62.96 64 ASN A C 1
ATOM 412 O O . ASN A 1 66 ? 22.943 64.182 13.258 1.00 63.75 64 ASN A O 1
ATOM 417 N N . ARG A 1 67 ? 21.424 62.963 12.122 1.00 58.56 65 ARG A N 1
ATOM 418 C CA . ARG A 1 67 ? 21.472 61.825 13.032 1.00 54.98 65 ARG A CA 1
ATOM 419 C C . ARG A 1 67 ? 22.190 60.617 12.440 1.00 52.41 65 ARG A C 1
ATOM 420 O O . ARG A 1 67 ? 22.466 60.569 11.241 1.00 52.31 65 ARG A O 1
ATOM 428 N N . VAL A 1 68 ? 22.492 59.642 13.290 1.00 50.07 66 VAL A N 1
ATOM 429 C CA . VAL A 1 68 ? 23.153 58.422 12.840 1.00 47.96 66 VAL A CA 1
ATOM 430 C C . VAL A 1 68 ? 22.103 57.452 12.318 1.00 46.14 66 VAL A C 1
ATOM 431 O O . VAL A 1 68 ? 20.922 57.576 12.628 1.00 45.94 66 VAL A O 1
ATOM 435 N N . ASN A 1 69 ? 22.540 56.485 11.526 1.00 44.74 67 ASN A N 1
ATOM 436 C CA . ASN A 1 69 ? 21.638 55.502 10.944 1.00 44.11 67 ASN A CA 1
ATOM 437 C C . ASN A 1 69 ? 21.230 54.405 11.939 1.00 42.83 67 ASN A C 1
ATOM 438 O O . ASN A 1 69 ? 20.919 53.282 11.546 1.00 42.98 67 ASN A O 1
ATOM 443 N N . LEU A 1 70 ? 21.220 54.748 13.224 1.00 41.07 68 LEU A N 1
ATOM 444 C CA . LEU A 1 70 ? 20.864 53.814 14.289 1.00 37.54 68 LEU A CA 1
ATOM 445 C C . LEU A 1 70 ? 19.369 53.845 14.615 1.00 36.84 68 LEU A C 1
ATOM 446 O O . LEU A 1 70 ? 18.797 54.910 14.836 1.00 36.83 68 LEU A O 1
ATOM 451 N N . VAL A 1 71 ? 18.735 52.676 14.635 1.00 36.71 69 VAL A N 1
ATOM 452 C CA . VAL A 1 71 ? 17.317 52.586 14.980 1.00 35.77 69 VAL A CA 1
ATOM 453 C C . VAL A 1 71 ? 17.239 51.874 16.327 1.00 34.88 69 VAL A C 1
ATOM 454 O O . VAL A 1 71 ? 17.600 50.703 16.437 1.00 36.27 69 VAL A O 1
ATOM 458 N N . ALA A 1 72 ? 16.777 52.587 17.349 1.00 33.56 70 ALA A N 1
ATOM 459 C CA . ALA A 1 72 ? 16.696 52.035 18.701 1.00 31.51 70 ALA A CA 1
ATOM 460 C C . ALA A 1 72 ? 15.519 51.097 18.942 1.00 31.78 70 ALA A C 1
ATOM 461 O O . ALA A 1 72 ? 14.357 51.484 18.803 1.00 31.73 70 ALA A O 1
ATOM 463 N N . VAL A 1 73 ? 15.833 49.858 19.307 1.00 30.97 71 VAL A N 1
ATOM 464 C CA . VAL A 1 73 ? 14.816 48.850 19.595 1.00 30.11 71 VAL A CA 1
ATOM 465 C C . VAL A 1 73 ? 14.948 48.528 21.091 1.00 30.02 71 VAL A C 1
ATOM 466 O O . VAL A 1 73 ? 15.892 47.862 21.527 1.00 30.23 71 VAL A O 1
ATOM 470 N N . ILE A 1 74 ? 14.003 49.038 21.872 1.00 29.50 72 ILE A N 1
ATOM 471 C CA . ILE A 1 74 ? 14.000 48.863 23.318 1.00 28.24 72 ILE A CA 1
ATOM 472 C C . ILE A 1 74 ? 12.910 47.914 23.741 1.00 26.75 72 ILE A C 1
ATOM 473 O O . ILE A 1 74 ? 11.725 48.229 23.639 1.00 28.73 72 ILE A O 1
ATOM 478 N N . ILE A 1 75 ? 13.323 46.749 24.225 1.00 24.48 73 ILE A N 1
ATOM 479 C CA . ILE A 1 75 ? 12.383 45.721 24.633 1.00 23.89 73 ILE A CA 1
ATOM 480 C C . ILE A 1 75 ? 12.682 45.191 26.027 1.00 24.35 73 ILE A C 1
ATOM 481 O O . ILE A 1 75 ? 13.782 45.365 26.538 1.00 22.83 73 ILE A O 1
ATOM 486 N N . PRO A 1 76 ? 11.699 44.516 26.652 1.00 24.89 74 PRO A N 1
ATOM 487 C CA . PRO A 1 76 ? 11.862 43.963 28.002 1.00 26.74 74 PRO A CA 1
ATOM 488 C C . PRO A 1 76 ? 12.686 42.695 28.156 1.00 27.69 74 PRO A C 1
ATOM 489 O O . PRO A 1 76 ? 13.423 42.540 29.132 1.00 27.44 74 PRO A O 1
ATOM 493 N N . SER A 1 77 ? 12.575 41.782 27.202 1.00 28.54 75 SER A N 1
ATOM 494 C CA . SER A 1 77 ? 13.291 40.531 27.339 1.00 29.37 75 SER A CA 1
ATOM 495 C C . SER A 1 77 ? 13.595 39.825 26.039 1.00 29.45 75 SER A C 1
ATOM 496 O O . SER A 1 77 ? 12.869 39.956 25.067 1.00 30.01 75 SER A O 1
ATOM 499 N N . LEU A 1 78 ? 14.679 39.064 26.044 1.00 31.58 76 LEU A N 1
ATOM 500 C CA . LEU A 1 78 ? 15.085 38.277 24.889 1.00 36.44 76 LEU A CA 1
ATOM 501 C C . LEU A 1 78 ? 15.108 36.824 25.326 1.00 39.48 76 LEU A C 1
ATOM 502 O O . LEU A 1 78 ? 15.404 35.932 24.528 1.00 40.55 76 LEU A O 1
ATOM 507 N N . SER A 1 79 ? 14.777 36.600 26.599 1.00 41.87 77 SER A N 1
ATOM 508 C CA . SER A 1 79 ? 14.789 35.268 27.197 1.00 44.68 77 SER A CA 1
ATOM 509 C C . SER A 1 79 ? 13.522 34.449 26.973 1.00 46.51 77 SER A C 1
ATOM 510 O O . SER A 1 79 ? 13.509 33.229 27.171 1.00 46.66 77 SER A O 1
ATOM 513 N N . ASN A 1 80 ? 12.447 35.118 26.584 1.00 48.06 78 ASN A N 1
ATOM 514 C CA . ASN A 1 80 ? 11.214 34.417 26.263 1.00 49.15 78 ASN A CA 1
ATOM 515 C C . ASN A 1 80 ? 11.421 34.162 24.775 1.00 50.35 78 ASN A C 1
ATOM 516 O O . ASN A 1 80 ? 12.566 34.155 24.307 1.00 51.91 78 ASN A O 1
ATOM 529 N N . VAL A 1 82 ? 9.238 35.698 22.360 1.00 45.98 80 VAL A N 1
ATOM 530 C CA . VAL A 1 82 ? 8.330 36.648 21.764 1.00 44.06 80 VAL A CA 1
ATOM 531 C C . VAL A 1 82 ? 9.119 37.581 20.864 1.00 42.06 80 VAL A C 1
ATOM 532 O O . VAL A 1 82 ? 8.987 37.548 19.646 1.00 42.45 80 VAL A O 1
ATOM 536 N N . PHE A 1 83 ? 9.973 38.388 21.480 1.00 39.98 81 PHE A N 1
ATOM 537 C CA . PHE A 1 83 ? 10.752 39.381 20.756 1.00 37.92 81 PHE A CA 1
ATOM 538 C C . PHE A 1 83 ? 11.811 38.927 19.767 1.00 38.21 81 PHE A C 1
ATOM 539 O O . PHE A 1 83 ? 12.124 39.660 18.833 1.00 38.47 81 PHE A O 1
ATOM 547 N N . PRO A 1 84 ? 12.385 37.726 19.949 1.00 38.32 82 PRO A N 1
ATOM 548 C CA . PRO A 1 84 ? 13.393 37.326 18.963 1.00 38.76 82 PRO A CA 1
ATOM 549 C C . PRO A 1 84 ? 12.754 37.358 17.571 1.00 38.47 82 PRO A C 1
ATOM 550 O O . PRO A 1 84 ? 13.400 37.697 16.579 1.00 36.55 82 PRO A O 1
ATOM 554 N N . GLU A 1 85 ? 11.468 37.025 17.528 1.00 39.63 83 GLU A N 1
ATOM 555 C CA . GLU A 1 85 ? 10.704 37.010 16.286 1.00 40.20 83 GLU A CA 1
ATOM 556 C C . GLU A 1 85 ? 10.367 38.433 15.820 1.00 39.65 83 GLU A C 1
ATOM 557 O O . GLU A 1 85 ? 10.358 38.718 14.618 1.00 39.49 83 GLU A O 1
ATOM 563 N N . VAL A 1 86 ? 10.091 39.318 16.775 1.00 35.44 84 VAL A N 1
ATOM 564 C CA . VAL A 1 86 ? 9.772 40.707 16.466 1.00 32.91 84 VAL A CA 1
ATOM 565 C C . VAL A 1 86 ? 10.989 41.359 15.817 1.00 34.48 84 VAL A C 1
ATOM 566 O O . VAL A 1 86 ? 10.874 42.046 14.804 1.00 34.84 84 VAL A O 1
ATOM 570 N N . LEU A 1 87 ? 12.155 41.140 16.415 1.00 33.75 85 LEU A N 1
ATOM 571 C CA . LEU A 1 87 ? 13.390 41.702 15.900 1.00 34.79 85 LEU A CA 1
ATOM 572 C C . LEU A 1 87 ? 13.691 41.128 14.508 1.00 34.69 85 LEU A C 1
ATOM 573 O O . LEU A 1 87 ? 14.229 41.814 13.641 1.00 35.18 85 LEU A O 1
ATOM 578 N N . THR A 1 88 ? 13.335 39.868 14.298 1.00 35.23 86 THR A N 1
ATOM 579 C CA . THR A 1 88 ? 13.549 39.231 13.011 1.00 34.41 86 THR A CA 1
ATOM 580 C C . THR A 1 88 ? 12.701 39.942 11.957 1.00 36.74 86 THR A C 1
ATOM 581 O O . THR A 1 88 ? 13.134 40.127 10.819 1.00 36.88 86 THR A O 1
ATOM 585 N N . GLY A 1 89 ? 11.497 40.351 12.346 1.00 37.96 87 GLY A N 1
ATOM 586 C CA . GLY A 1 89 ? 10.629 41.057 11.424 1.00 38.42 87 GLY A CA 1
ATOM 587 C C . GLY A 1 89 ? 11.240 42.411 11.121 1.00 40.30 87 GLY A C 1
ATOM 588 O O . GLY A 1 89 ? 11.318 42.839 9.965 1.00 39.55 87 GLY A O 1
ATOM 589 N N . ILE A 1 90 ? 11.682 43.092 12.175 1.00 40.82 88 ILE A N 1
ATOM 590 C CA . ILE A 1 90 ? 12.300 44.400 12.030 1.00 39.46 88 ILE A CA 1
ATOM 591 C C . ILE A 1 90 ? 13.464 44.348 11.053 1.00 40.92 88 ILE A C 1
ATOM 592 O O . ILE A 1 90 ? 13.583 45.197 10.173 1.00 42.21 88 ILE A O 1
ATOM 597 N N . ASN A 1 91 ? 14.321 43.346 11.202 1.00 42.27 89 ASN A N 1
ATOM 598 C CA . ASN A 1 91 ? 15.475 43.210 10.326 1.00 43.43 89 ASN A CA 1
ATOM 599 C C . ASN A 1 91 ? 15.119 43.018 8.851 1.00 44.20 89 ASN A C 1
ATOM 600 O O . ASN A 1 91 ? 15.654 43.721 8.001 1.00 43.43 89 ASN A O 1
ATOM 605 N N . GLN A 1 92 ? 14.220 42.085 8.545 1.00 44.46 90 GLN A N 1
ATOM 606 C CA . GLN A 1 92 ? 13.810 41.849 7.158 1.00 45.42 90 GLN A CA 1
ATOM 607 C C . GLN A 1 92 ? 13.484 43.163 6.428 1.00 47.50 90 GLN A C 1
ATOM 608 O O . GLN A 1 92 ? 13.962 43.404 5.316 1.00 46.61 90 GLN A O 1
ATOM 614 N N . VAL A 1 93 ? 12.670 44.006 7.061 1.00 49.09 91 VAL A N 1
ATOM 615 C CA . VAL A 1 93 ? 12.270 45.286 6.477 1.00 50.96 91 VAL A CA 1
ATOM 616 C C . VAL A 1 93 ? 13.430 46.267 6.322 1.00 53.25 91 VAL A C 1
ATOM 617 O O . VAL A 1 93 ? 13.593 46.870 5.264 1.00 55.33 91 VAL A O 1
ATOM 621 N N . LEU A 1 94 ? 14.228 46.436 7.371 1.00 54.03 92 LEU A N 1
ATOM 622 C CA . LEU A 1 94 ? 15.353 47.361 7.310 1.00 55.11 92 LEU A CA 1
ATOM 623 C C . LEU A 1 94 ? 16.572 46.758 6.616 1.00 57.36 92 LEU A C 1
ATOM 624 O O . LEU A 1 94 ? 17.534 47.473 6.324 1.00 56.95 92 LEU A O 1
ATOM 629 N N . GLU A 1 95 ? 16.524 45.450 6.351 1.00 60.60 93 GLU A N 1
ATOM 630 C CA . GLU A 1 95 ? 17.626 44.753 5.677 1.00 64.34 93 GLU A CA 1
ATOM 631 C C . GLU A 1 95 ? 17.973 45.485 4.394 1.00 65.45 93 GLU A C 1
ATOM 632 O O . GLU A 1 95 ? 19.057 45.310 3.843 1.00 65.43 93 GLU A O 1
ATOM 638 N N . ASP A 1 96 ? 17.032 46.282 3.903 1.00 67.47 94 ASP A N 1
ATOM 639 C CA . ASP A 1 96 ? 17.279 47.076 2.716 1.00 70.22 94 ASP A CA 1
ATOM 640 C C . ASP A 1 96 ? 18.210 48.154 3.242 1.00 71.22 94 ASP A C 1
ATOM 641 O O . ASP A 1 96 ? 17.824 49.313 3.429 1.00 71.06 94 ASP A O 1
ATOM 646 N N . THR A 1 97 ? 19.439 47.714 3.513 1.00 72.90 95 THR A N 1
ATOM 647 C CA . THR A 1 97 ? 20.524 48.530 4.051 1.00 72.86 95 THR A CA 1
ATOM 648 C C . THR A 1 97 ? 20.308 50.034 3.954 1.00 71.22 95 THR A C 1
ATOM 649 O O . THR A 1 97 ? 20.400 50.633 2.882 1.00 72.64 95 THR A O 1
ATOM 653 N N . GLU A 1 98 ? 20.010 50.629 5.100 1.00 68.23 96 GLU A N 1
ATOM 654 C CA . GLU A 1 98 ? 19.778 52.057 5.198 1.00 65.60 96 GLU A CA 1
ATOM 655 C C . GLU A 1 98 ? 19.974 52.388 6.675 1.00 62.51 96 GLU A C 1
ATOM 656 O O . GLU A 1 98 ? 20.900 53.106 7.057 1.00 63.39 96 GLU A O 1
ATOM 662 N N . LEU A 1 99 ? 19.103 51.814 7.498 1.00 57.06 97 LEU A N 1
ATOM 663 C CA . LEU A 1 99 ? 19.121 52.014 8.936 1.00 50.40 97 LEU A CA 1
ATOM 664 C C . LEU A 1 99 ? 19.608 50.738 9.612 1.00 47.41 97 LEU A C 1
ATOM 665 O O . LEU A 1 99 ? 19.401 49.635 9.102 1.00 46.57 97 LEU A O 1
ATOM 670 N N . GLN A 1 100 ? 20.272 50.891 10.751 1.00 43.14 98 GLN A N 1
ATOM 671 C CA . GLN A 1 100 ? 20.788 49.737 11.484 1.00 40.52 98 GLN A CA 1
ATOM 672 C C . GLN A 1 100 ? 20.065 49.567 12.815 1.00 37.61 98 GLN A C 1
ATOM 673 O O . GLN A 1 100 ? 20.226 50.371 13.736 1.00 38.25 98 GLN A O 1
ATOM 679 N N . PRO A 1 101 ? 19.235 48.523 12.923 1.00 34.79 99 PRO A N 1
ATOM 680 C CA . PRO A 1 101 ? 18.490 48.258 14.154 1.00 35.01 99 PRO A CA 1
ATOM 681 C C . PRO A 1 101 ? 19.446 47.759 15.240 1.00 35.00 99 PRO A C 1
ATOM 682 O O . PRO A 1 101 ? 20.381 47.016 14.950 1.00 36.07 99 PRO A O 1
ATOM 686 N N . VAL A 1 102 ? 19.225 48.187 16.477 1.00 34.55 100 VAL A N 1
ATOM 687 C CA . VAL A 1 102 ? 20.038 47.737 17.609 1.00 35.47 100 VAL A CA 1
ATOM 688 C C . VAL A 1 102 ? 19.105 47.538 18.803 1.00 33.99 100 VAL A C 1
ATOM 689 O O . VAL A 1 102 ? 18.198 48.330 19.040 1.00 34.69 100 VAL A O 1
ATOM 693 N N . VAL A 1 103 ? 19.331 46.473 19.553 1.00 32.74 101 VAL A N 1
ATOM 694 C CA . VAL A 1 103 ? 18.458 46.164 20.663 1.00 32.00 101 VAL A CA 1
ATOM 695 C C . VAL A 1 103 ? 18.988 46.524 22.036 1.00 31.07 101 VAL A C 1
ATOM 696 O O . VAL A 1 103 ? 20.168 46.345 22.332 1.00 31.37 101 VAL A O 1
ATOM 700 N N . GLY A 1 104 ? 18.084 47.030 22.866 1.00 30.69 102 GLY A N 1
ATOM 701 C CA . GLY A 1 104 ? 18.411 47.396 24.235 1.00 30.09 102 GLY A CA 1
ATOM 702 C C . GLY A 1 104 ? 17.393 46.684 25.106 1.00 29.10 102 GLY A C 1
ATOM 703 O O . GLY A 1 104 ? 16.193 46.725 24.803 1.00 27.38 102 GLY A O 1
ATOM 704 N N . VAL A 1 105 ? 17.855 46.034 26.175 1.00 29.26 103 VAL A N 1
ATOM 705 C CA . VAL A 1 105 ? 16.963 45.270 27.061 1.00 29.07 103 VAL A CA 1
ATOM 706 C C . VAL A 1 105 ? 16.704 45.958 28.405 1.00 29.54 103 VAL A C 1
ATOM 707 O O . VAL A 1 105 ? 17.652 46.368 29.091 1.00 30.08 103 VAL A O 1
ATOM 711 N N . THR A 1 106 ? 15.424 46.045 28.780 1.00 27.63 104 THR A N 1
ATOM 712 C CA . THR A 1 106 ? 14.993 46.711 30.018 1.00 29.48 104 THR A CA 1
ATOM 713 C C . THR A 1 106 ? 14.584 45.820 31.207 1.00 31.07 104 THR A C 1
ATOM 714 O O . THR A 1 106 ? 14.445 46.306 32.336 1.00 32.30 104 THR A O 1
ATOM 718 N N . ASP A 1 107 ? 14.363 44.536 30.950 1.00 32.59 105 ASP A N 1
ATOM 719 C CA . ASP A 1 107 ? 13.957 43.594 31.983 1.00 32.84 105 ASP A CA 1
ATOM 720 C C . ASP A 1 107 ? 12.629 43.957 32.643 1.00 33.25 105 ASP A C 1
ATOM 721 O O . ASP A 1 107 ? 12.381 43.595 33.799 1.00 31.82 105 ASP A O 1
ATOM 726 N N . TYR A 1 108 ? 11.781 44.674 31.908 1.00 31.72 106 TYR A N 1
ATOM 727 C CA . TYR A 1 108 ? 10.461 45.064 32.408 1.00 31.19 106 TYR A CA 1
ATOM 728 C C . TYR A 1 108 ? 10.493 46.127 33.510 1.00 30.61 106 TYR A C 1
ATOM 729 O O . TYR A 1 108 ? 9.454 46.480 34.061 1.00 31.34 106 TYR A O 1
ATOM 738 N N . LEU A 1 109 ? 11.680 46.623 33.838 1.00 30.77 107 LEU A N 1
ATOM 739 C CA . LEU A 1 109 ? 11.815 47.636 34.877 1.00 30.69 107 LEU A CA 1
ATOM 740 C C . LEU A 1 109 ? 11.647 49.037 34.302 1.00 31.42 107 LEU A C 1
ATOM 741 O O . LEU A 1 109 ? 12.428 49.458 33.454 1.00 32.37 107 LEU A O 1
ATOM 746 N N . PRO A 1 110 ? 10.626 49.783 34.760 1.00 32.76 108 PRO A N 1
ATOM 747 C CA . PRO A 1 110 ? 10.385 51.150 34.263 1.00 32.94 108 PRO A CA 1
ATOM 748 C C . PRO A 1 110 ? 11.647 51.999 34.350 1.00 33.19 108 PRO A C 1
ATOM 749 O O . PRO A 1 110 ? 11.975 52.746 33.434 1.00 33.22 108 PRO A O 1
ATOM 753 N N . GLU A 1 111 ? 12.345 51.855 35.470 1.00 34.55 109 GLU A N 1
ATOM 754 C CA . GLU A 1 111 ? 13.577 52.568 35.756 1.00 35.59 109 GLU A CA 1
ATOM 755 C C . GLU A 1 111 ? 14.682 52.291 34.732 1.00 34.95 109 GLU A C 1
ATOM 756 O O . GLU A 1 111 ? 15.394 53.206 34.300 1.00 31.94 109 GLU A O 1
ATOM 762 N N . LYS A 1 112 ? 14.836 51.030 34.343 1.00 32.68 110 LYS A N 1
ATOM 763 C CA . LYS A 1 112 ? 15.879 50.697 33.386 1.00 32.25 110 LYS A CA 1
ATOM 764 C C . LYS A 1 112 ? 15.479 51.070 31.966 1.00 29.93 110 LYS A C 1
ATOM 765 O O . LYS A 1 112 ? 16.338 51.360 31.142 1.00 28.11 110 LYS A O 1
ATOM 771 N N . GLU A 1 113 ? 14.179 51.047 31.680 1.00 28.52 111 GLU A N 1
ATOM 772 C CA . GLU A 1 113 ? 13.683 51.430 30.362 1.00 29.09 111 GLU A CA 1
ATOM 773 C C . GLU A 1 113 ? 14.013 52.902 30.173 1.00 30.36 111 GLU A C 1
ATOM 774 O O . GLU A 1 113 ? 14.399 53.335 29.092 1.00 30.53 111 GLU A O 1
ATOM 780 N N . GLU A 1 114 ? 13.855 53.659 31.253 1.00 31.24 112 GLU A N 1
ATOM 781 C CA . GLU A 1 114 ? 14.125 55.085 31.259 1.00 32.30 112 GLU A CA 1
ATOM 782 C C . GLU A 1 114 ? 15.609 55.365 31.013 1.00 31.88 112 GLU A C 1
ATOM 783 O O . GLU A 1 114 ? 15.965 56.224 30.203 1.00 32.71 112 GLU A O 1
ATOM 789 N N . LYS A 1 115 ? 16.467 54.632 31.711 1.00 31.46 113 LYS A N 1
ATOM 790 C CA . LYS A 1 115 ? 17.914 54.794 31.592 1.00 32.42 113 LYS A CA 1
ATOM 791 C C . LYS A 1 115 ? 18.461 54.368 30.228 1.00 31.50 113 LYS A C 1
ATOM 792 O O . LYS A 1 115 ? 19.404 54.976 29.719 1.00 32.03 113 LYS A O 1
ATOM 798 N N . VAL A 1 116 ? 17.876 53.324 29.646 1.00 29.43 114 VAL A N 1
ATOM 799 C CA . VAL A 1 116 ? 18.306 52.814 28.349 1.00 29.24 114 VAL A CA 1
ATOM 800 C C . VAL A 1 116 ? 17.897 53.719 27.189 1.00 30.71 114 VAL A C 1
ATOM 801 O O . VAL A 1 116 ? 18.683 53.941 26.273 1.00 32.17 114 VAL A O 1
ATOM 805 N N . LEU A 1 117 ? 16.667 54.227 27.227 1.00 31.67 115 LEU A N 1
ATOM 806 C CA . LEU A 1 117 ? 16.156 55.118 26.188 1.00 31.38 115 LEU A CA 1
ATOM 807 C C . LEU A 1 117 ? 16.946 56.424 26.200 1.00 32.59 115 LEU A C 1
ATOM 808 O O . LEU A 1 117 ? 17.248 56.989 25.153 1.00 33.18 115 LEU A O 1
ATOM 813 N N . TYR A 1 118 ? 17.281 56.888 27.395 1.00 32.07 116 TYR A N 1
ATOM 814 C CA . TYR A 1 118 ? 18.047 58.108 27.570 1.00 32.81 116 TYR A CA 1
ATOM 815 C C . TYR A 1 118 ? 19.395 57.957 26.858 1.00 35.20 116 TYR A C 1
ATOM 816 O O . TYR A 1 118 ? 19.793 58.805 26.058 1.00 35.19 116 TYR A O 1
ATOM 825 N N . GLU A 1 119 ? 20.092 56.866 27.154 1.00 36.48 117 GLU A N 1
ATOM 826 C CA . GLU A 1 119 ? 21.405 56.603 26.564 1.00 37.00 117 GLU A CA 1
ATOM 827 C C . GLU A 1 119 ? 21.346 56.578 25.048 1.00 35.89 117 GLU A C 1
ATOM 828 O O . GLU A 1 119 ? 22.120 57.251 24.370 1.00 33.88 117 GLU A O 1
ATOM 842 N N . LEU A 1 121 ? 19.065 57.781 23.113 1.00 33.60 119 LEU A N 1
ATOM 843 C CA . LEU A 1 121 ? 18.645 59.062 22.555 1.00 31.71 119 LEU A CA 1
ATOM 844 C C . LEU A 1 121 ? 19.815 60.038 22.504 1.00 30.93 119 LEU A C 1
ATOM 845 O O . LEU A 1 121 ? 19.880 60.876 21.606 1.00 30.55 119 LEU A O 1
ATOM 850 N N . SER A 1 122 ? 20.745 59.919 23.451 1.00 30.28 120 SER A N 1
ATOM 851 C CA . SER A 1 122 ? 21.910 60.797 23.485 1.00 29.52 120 SER A CA 1
ATOM 852 C C . SER A 1 122 ? 22.859 60.530 22.317 1.00 30.63 120 SER A C 1
ATOM 853 O O . SER A 1 122 ? 23.767 61.319 22.065 1.00 32.00 120 SER A O 1
ATOM 856 N N . TRP A 1 123 ? 22.651 59.418 21.614 1.00 31.67 121 TRP A N 1
ATOM 857 C CA . TRP A 1 123 ? 23.470 59.061 20.458 1.00 32.45 121 TRP A CA 1
ATOM 858 C C . TRP A 1 123 ? 22.816 59.619 19.182 1.00 35.33 121 TRP A C 1
ATOM 859 O O . TRP A 1 123 ? 23.348 59.483 18.081 1.00 38.11 121 TRP A O 1
ATOM 870 N N . ARG A 1 124 ? 21.654 60.243 19.345 1.00 37.11 122 ARG A N 1
ATOM 871 C CA . ARG A 1 124 ? 20.906 60.840 18.234 1.00 39.58 122 ARG A CA 1
ATOM 872 C C . ARG A 1 124 ? 20.536 59.841 17.145 1.00 39.26 122 ARG A C 1
ATOM 873 O O . ARG A 1 124 ? 20.985 59.953 16.009 1.00 40.34 122 ARG A O 1
ATOM 881 N N . PRO A 1 125 ? 19.694 58.857 17.475 1.00 39.45 123 PRO A N 1
ATOM 882 C CA . PRO A 1 125 ? 19.276 57.845 16.502 1.00 39.10 123 PRO A CA 1
ATOM 883 C C . PRO A 1 125 ? 18.298 58.399 15.465 1.00 38.82 123 PRO A C 1
ATOM 884 O O . PRO A 1 125 ? 17.843 59.537 15.579 1.00 39.65 123 PRO A O 1
ATOM 888 N N . SER A 1 126 ? 17.985 57.590 14.459 1.00 38.75 124 SER A N 1
ATOM 889 C CA . SER A 1 126 ? 17.049 57.987 13.406 1.00 39.74 124 SER A CA 1
ATOM 890 C C . SER A 1 126 ? 15.620 57.648 13.809 1.00 40.09 124 SER A C 1
ATOM 891 O O . SER A 1 126 ? 14.681 58.363 13.460 1.00 41.31 124 SER A O 1
ATOM 894 N N . GLY A 1 127 ? 15.464 56.540 14.530 1.00 39.91 125 GLY A N 1
ATOM 895 C CA . GLY A 1 127 ? 14.145 56.114 14.963 1.00 39.12 125 GLY A CA 1
ATOM 896 C C . GLY A 1 127 ? 14.154 55.280 16.233 1.00 38.28 125 GLY A C 1
ATOM 897 O O . GLY A 1 127 ? 15.195 54.775 16.656 1.00 38.71 125 GLY A O 1
ATOM 898 N N . VAL A 1 128 ? 12.981 55.142 16.843 1.00 36.66 126 VAL A N 1
ATOM 899 C CA . VAL A 1 128 ? 12.837 54.374 18.064 1.00 33.95 126 VAL A CA 1
ATOM 900 C C . VAL A 1 128 ? 11.631 53.453 18.008 1.00 34.61 126 VAL A C 1
ATOM 901 O O . VAL A 1 128 ? 10.518 53.890 17.720 1.00 34.20 126 VAL A O 1
ATOM 905 N N . ILE A 1 129 ? 11.865 52.173 18.273 1.00 34.29 127 ILE A N 1
ATOM 906 C CA . ILE A 1 129 ? 10.793 51.179 18.340 1.00 32.47 127 ILE A CA 1
ATOM 907 C C . ILE A 1 129 ? 10.838 50.706 19.797 1.00 32.21 127 ILE A C 1
ATOM 908 O O . ILE A 1 129 ? 11.828 50.126 20.229 1.00 31.26 127 ILE A O 1
ATOM 913 N N . ILE A 1 130 ? 9.786 50.973 20.562 1.00 31.54 128 ILE A N 1
ATOM 914 C CA . ILE A 1 130 ? 9.788 50.574 21.961 1.00 31.35 128 ILE A CA 1
ATOM 915 C C . ILE A 1 130 ? 8.551 49.763 22.370 1.00 31.63 128 ILE A C 1
ATOM 916 O O . ILE A 1 130 ? 7.451 49.990 21.877 1.00 33.18 128 ILE A O 1
ATOM 921 N N . ALA A 1 131 ? 8.749 48.810 23.273 1.00 31.29 129 ALA A N 1
ATOM 922 C CA . ALA A 1 131 ? 7.678 47.940 23.742 1.00 30.70 129 ALA A CA 1
ATOM 923 C C . ALA A 1 131 ? 6.748 48.494 24.815 1.00 32.11 129 ALA A C 1
ATOM 924 O O . ALA A 1 131 ? 7.198 49.060 25.822 1.00 32.26 129 ALA A O 1
ATOM 926 N N . GLY A 1 132 ? 5.445 48.307 24.586 1.00 34.34 130 GLY A N 1
ATOM 927 C CA . GLY A 1 132 ? 4.425 48.728 25.532 1.00 34.30 130 GLY A CA 1
ATOM 928 C C . GLY A 1 132 ? 3.999 50.177 25.470 1.00 35.13 130 GLY A C 1
ATOM 929 O O . GLY A 1 132 ? 4.612 50.982 24.772 1.00 35.47 130 GLY A O 1
ATOM 930 N N . LEU A 1 133 ? 2.946 50.500 26.217 1.00 34.06 131 LEU A N 1
ATOM 931 C CA . LEU A 1 133 ? 2.411 51.850 26.268 1.00 34.52 131 LEU A CA 1
ATOM 932 C C . LEU A 1 133 ? 2.556 52.467 27.652 1.00 35.23 131 LEU A C 1
ATOM 933 O O . LEU A 1 133 ? 2.172 53.614 27.863 1.00 36.49 131 LEU A O 1
ATOM 938 N N . GLU A 1 134 ? 3.096 51.710 28.599 1.00 34.88 132 GLU A N 1
ATOM 939 C CA . GLU A 1 134 ? 3.297 52.235 29.943 1.00 34.62 132 GLU A CA 1
ATOM 940 C C . GLU A 1 134 ? 4.769 52.577 30.103 1.00 34.31 132 GLU A C 1
ATOM 941 O O . GLU A 1 134 ? 5.632 51.744 29.835 1.00 36.49 132 GLU A O 1
ATOM 947 N N . HIS A 1 135 ? 5.050 53.803 30.532 1.00 33.49 133 HIS A N 1
ATOM 948 C CA . HIS A 1 135 ? 6.413 54.267 30.740 1.00 32.15 133 HIS A CA 1
ATOM 949 C C . HIS A 1 135 ? 6.399 55.225 31.913 1.00 32.00 133 HIS A C 1
ATOM 950 O O . HIS A 1 135 ? 5.343 55.705 32.324 1.00 31.77 133 HIS A O 1
ATOM 957 N N . SER A 1 136 ? 7.575 55.511 32.452 1.00 32.82 134 SER A N 1
ATOM 958 C CA . SER A 1 136 ? 7.672 56.449 33.552 1.00 33.36 134 SER A CA 1
ATOM 959 C C . SER A 1 136 ? 7.410 57.847 32.980 1.00 35.76 134 SER A C 1
ATOM 960 O O . SER A 1 136 ? 7.422 58.051 31.762 1.00 36.57 134 SER A O 1
ATOM 963 N N . GLU A 1 137 ? 7.164 58.804 33.862 1.00 37.17 135 GLU A N 1
ATOM 964 C CA . GLU A 1 137 ? 6.890 60.172 33.457 1.00 36.99 135 GLU A CA 1
ATOM 965 C C . GLU A 1 137 ? 8.073 60.729 32.667 1.00 36.31 135 GLU A C 1
ATOM 966 O O . GLU A 1 137 ? 7.899 61.351 31.622 1.00 35.91 135 GLU A O 1
ATOM 972 N N . ALA A 1 138 ? 9.277 60.485 33.168 1.00 34.72 136 ALA A N 1
ATOM 973 C CA . ALA A 1 138 ? 10.484 60.954 32.512 1.00 34.31 136 ALA A CA 1
ATOM 974 C C . ALA A 1 138 ? 10.694 60.290 31.149 1.00 34.58 136 ALA A C 1
ATOM 975 O O . ALA A 1 138 ? 11.122 60.941 30.202 1.00 34.62 136 ALA A O 1
ATOM 977 N N . ALA A 1 139 ? 10.390 58.999 31.052 1.00 34.21 137 ALA A N 1
ATOM 978 C CA . ALA A 1 139 ? 10.571 58.266 29.800 1.00 34.46 137 ALA A CA 1
ATOM 979 C C . ALA A 1 139 ? 9.567 58.710 28.749 1.00 34.51 137 ALA A C 1
ATOM 980 O O . ALA A 1 139 ? 9.898 58.843 27.569 1.00 33.70 137 ALA A O 1
ATOM 982 N N . ARG A 1 140 ? 8.332 58.921 29.182 1.00 34.81 138 ARG A N 1
ATOM 983 C CA . ARG A 1 140 ? 7.282 59.363 28.278 1.00 35.55 138 ARG A CA 1
ATOM 984 C C . ARG A 1 140 ? 7.657 60.744 27.711 1.00 34.79 138 ARG A C 1
ATOM 985 O O . ARG A 1 140 ? 7.491 61.005 26.515 1.00 34.84 138 ARG A O 1
ATOM 993 N N . ALA A 1 141 ? 8.176 61.612 28.576 1.00 33.40 139 ALA A N 1
ATOM 994 C CA . ALA A 1 141 ? 8.589 62.950 28.177 1.00 34.32 139 ALA A CA 1
ATOM 995 C C . ALA A 1 141 ? 9.663 62.867 27.095 1.00 35.57 139 ALA A C 1
ATOM 996 O O . ALA A 1 141 ? 9.644 63.633 26.136 1.00 35.72 139 ALA A O 1
ATOM 1006 N N . LEU A 1 143 ? 10.175 60.386 24.899 1.00 38.40 141 LEU A N 1
ATOM 1007 C CA . LEU A 1 143 ? 9.610 59.931 23.630 1.00 42.70 141 LEU A CA 1
ATOM 1008 C C . LEU A 1 143 ? 8.763 61.016 22.977 1.00 45.07 141 LEU A C 1
ATOM 1009 O O . LEU A 1 143 ? 8.561 61.006 21.759 1.00 46.96 141 LEU A O 1
ATOM 1014 N N . ASP A 1 144 ? 8.260 61.944 23.785 1.00 47.39 142 ASP A N 1
ATOM 1015 C CA . ASP A 1 144 ? 7.452 63.040 23.263 1.00 48.86 142 ASP A CA 1
ATOM 1016 C C . ASP A 1 144 ? 8.316 64.118 22.638 1.00 48.56 142 ASP A C 1
ATOM 1017 O O . ASP A 1 144 ? 7.958 64.687 21.608 1.00 48.29 142 ASP A O 1
ATOM 1022 N N . ALA A 1 145 ? 9.453 64.391 23.274 1.00 49.09 143 ALA A N 1
ATOM 1023 C CA . ALA A 1 145 ? 10.385 65.420 22.818 1.00 49.72 143 ALA A CA 1
ATOM 1024 C C . ALA A 1 145 ? 11.433 64.959 21.796 1.00 50.11 143 ALA A C 1
ATOM 1025 O O . ALA A 1 145 ? 12.309 65.743 21.402 1.00 50.69 143 ALA A O 1
ATOM 1027 N N . ALA A 1 146 ? 11.364 63.696 21.383 1.00 48.28 144 ALA A N 1
ATOM 1028 C CA . ALA A 1 146 ? 12.303 63.178 20.398 1.00 47.53 144 ALA A CA 1
ATOM 1029 C C . ALA A 1 146 ? 11.788 63.674 19.052 1.00 47.86 144 ALA A C 1
ATOM 1030 O O . ALA A 1 146 ? 10.620 63.482 18.720 1.00 51.09 144 ALA A O 1
ATOM 1032 N N . GLY A 1 147 ? 12.635 64.335 18.280 1.00 45.71 145 GLY A N 1
ATOM 1033 C CA . GLY A 1 147 ? 12.165 64.836 17.003 1.00 44.70 145 GLY A CA 1
ATOM 1034 C C . GLY A 1 147 ? 12.202 63.767 15.940 1.00 43.02 145 GLY A C 1
ATOM 1035 O O . GLY A 1 147 ? 12.316 64.059 14.753 1.00 44.44 145 GLY A O 1
ATOM 1036 N N . ILE A 1 148 ? 12.098 62.518 16.370 1.00 40.49 146 ILE A N 1
ATOM 1037 C CA . ILE A 1 148 ? 12.150 61.389 15.459 1.00 36.37 146 ILE A CA 1
ATOM 1038 C C . ILE A 1 148 ? 10.929 60.509 15.644 1.00 35.09 146 ILE A C 1
ATOM 1039 O O . ILE A 1 148 ? 10.239 60.603 16.658 1.00 36.47 146 ILE A O 1
ATOM 1044 N N . PRO A 1 149 ? 10.637 59.646 14.658 1.00 32.83 147 PRO A N 1
ATOM 1045 C CA . PRO A 1 149 ? 9.475 58.766 14.780 1.00 33.33 147 PRO A CA 1
ATOM 1046 C C . PRO A 1 149 ? 9.645 57.746 15.908 1.00 34.75 147 PRO A C 1
ATOM 1047 O O . PRO A 1 149 ? 10.743 57.228 16.149 1.00 34.56 147 PRO A O 1
ATOM 1051 N N . VAL A 1 150 ? 8.546 57.480 16.604 1.00 35.62 148 VAL A N 1
ATOM 1052 C CA . VAL A 1 150 ? 8.534 56.535 17.709 1.00 33.88 148 VAL A CA 1
ATOM 1053 C C . VAL A 1 150 ? 7.414 55.548 17.499 1.00 34.50 148 VAL A C 1
ATOM 1054 O O . VAL A 1 150 ? 6.263 55.941 17.282 1.00 36.08 148 VAL A O 1
ATOM 1058 N N . VAL A 1 151 ? 7.744 54.265 17.549 1.00 32.53 149 VAL A N 1
ATOM 1059 C CA . VAL A 1 151 ? 6.722 53.251 17.384 1.00 32.93 149 VAL A CA 1
ATOM 1060 C C . VAL A 1 151 ? 6.646 52.354 18.607 1.00 33.80 149 VAL A C 1
ATOM 1061 O O . VAL A 1 151 ? 7.556 51.581 18.875 1.00 33.64 149 VAL A O 1
ATOM 1065 N N . GLU A 1 152 ? 5.555 52.476 19.356 1.00 35.26 150 GLU A N 1
ATOM 1066 C CA . GLU A 1 152 ? 5.343 51.645 20.530 1.00 34.65 150 GLU A CA 1
ATOM 1067 C C . GLU A 1 152 ? 4.711 50.348 20.023 1.00 34.74 150 GLU A C 1
ATOM 1068 O O . GLU A 1 152 ? 3.688 50.374 19.338 1.00 35.24 150 GLU A O 1
ATOM 1074 N N . ILE A 1 153 ? 5.329 49.213 20.338 1.00 34.82 151 ILE A N 1
ATOM 1075 C CA . ILE A 1 153 ? 4.817 47.932 19.854 1.00 33.96 151 ILE A CA 1
ATOM 1076 C C . ILE A 1 153 ? 4.260 46.965 20.891 1.00 34.68 151 ILE A C 1
ATOM 1077 O O . ILE A 1 153 ? 4.456 47.132 22.098 1.00 33.22 151 ILE A O 1
ATOM 1090 N N . ASP A 1 155 ? 1.282 46.332 22.153 1.00 38.91 153 ASP A N 1
ATOM 1091 C CA . ASP A 1 155 ? 0.008 46.605 22.799 1.00 38.89 153 ASP A CA 1
ATOM 1092 C C . ASP A 1 155 ? -0.728 47.839 22.271 1.00 40.07 153 ASP A C 1
ATOM 1093 O O . ASP A 1 155 ? -0.142 48.908 22.089 1.00 39.13 153 ASP A O 1
ATOM 1098 N N . SER A 1 156 ? -2.020 47.677 22.016 1.00 41.42 154 SER A N 1
ATOM 1099 C CA . SER A 1 156 ? -2.831 48.781 21.519 1.00 44.58 154 SER A CA 1
ATOM 1100 C C . SER A 1 156 ? -3.994 49.082 22.466 1.00 47.33 154 SER A C 1
ATOM 1101 O O . SER A 1 156 ? -5.058 49.516 22.038 1.00 48.64 154 SER A O 1
ATOM 1104 N N . ASP A 1 157 ? -3.792 48.834 23.755 1.00 50.58 155 ASP A N 1
ATOM 1105 C CA . ASP A 1 157 ? -4.823 49.111 24.744 1.00 51.95 155 ASP A CA 1
ATOM 1106 C C . ASP A 1 157 ? -4.441 50.361 25.510 1.00 53.08 155 ASP A C 1
ATOM 1107 O O . ASP A 1 157 ? -4.283 50.332 26.733 1.00 54.83 155 ASP A O 1
ATOM 1112 N N . GLY A 1 158 ? -4.290 51.462 24.784 1.00 52.95 156 GLY A N 1
ATOM 1113 C CA . GLY A 1 158 ? -3.921 52.711 25.418 1.00 52.08 156 GLY A CA 1
ATOM 1114 C C . GLY A 1 158 ? -3.755 53.856 24.436 1.00 52.85 156 GLY A C 1
ATOM 1115 O O . GLY A 1 158 ? -4.278 53.825 23.317 1.00 53.44 156 GLY A O 1
ATOM 1116 N N . LYS A 1 159 ? -3.006 54.868 24.860 1.00 51.61 157 LYS A N 1
ATOM 1117 C CA . LYS A 1 159 ? -2.767 56.054 24.050 1.00 50.59 157 LYS A CA 1
ATOM 1118 C C . LYS A 1 159 ? -1.304 56.134 23.608 1.00 49.04 157 LYS A C 1
ATOM 1119 O O . LYS A 1 159 ? -0.405 56.340 24.425 1.00 48.66 157 LYS A O 1
ATOM 1125 N N . PRO A 1 160 ? -1.046 55.966 22.306 1.00 47.06 158 PRO A N 1
ATOM 1126 C CA . PRO A 1 160 ? 0.332 56.029 21.812 1.00 47.17 158 PRO A CA 1
ATOM 1127 C C . PRO A 1 160 ? 0.918 57.442 21.762 1.00 46.70 158 PRO A C 1
ATOM 1128 O O . PRO A 1 160 ? 0.193 58.429 21.628 1.00 46.11 158 PRO A O 1
ATOM 1132 N N . VAL A 1 161 ? 2.240 57.518 21.889 1.00 45.71 159 VAL A N 1
ATOM 1133 C CA . VAL A 1 161 ? 2.958 58.779 21.834 1.00 44.83 159 VAL A CA 1
ATOM 1134 C C . VAL A 1 161 ? 2.886 59.292 20.402 1.00 44.12 159 VAL A C 1
ATOM 1135 O O . VAL A 1 161 ? 2.460 60.414 20.147 1.00 43.25 159 VAL A O 1
ATOM 1139 N N . ASP A 1 162 ? 3.304 58.444 19.472 1.00 43.71 160 ASP A N 1
ATOM 1140 C CA . ASP A 1 162 ? 3.301 58.776 18.057 1.00 43.17 160 ASP A CA 1
ATOM 1141 C C . ASP A 1 162 ? 2.712 57.620 17.269 1.00 41.91 160 ASP A C 1
ATOM 1142 O O . ASP A 1 162 ? 1.512 57.584 17.014 1.00 42.84 160 ASP A O 1
ATOM 1147 N N . ALA A 1 163 ? 3.560 56.674 16.882 1.00 41.09 161 ALA A N 1
ATOM 1148 C CA . ALA A 1 163 ? 3.104 55.514 16.123 1.00 39.28 161 ALA A CA 1
ATOM 1149 C C . ALA A 1 163 ? 2.864 54.315 17.047 1.00 39.52 161 ALA A C 1
ATOM 1150 O O . ALA A 1 163 ? 3.411 54.235 18.152 1.00 38.38 161 ALA A O 1
ATOM 1160 N N . VAL A 1 165 ? 1.780 49.827 16.945 1.00 36.88 163 VAL A N 1
ATOM 1161 C CA . VAL A 1 165 ? 1.456 48.578 16.264 1.00 34.71 163 VAL A CA 1
ATOM 1162 C C . VAL A 1 165 ? 1.397 47.482 17.312 1.00 33.17 163 VAL A C 1
ATOM 1163 O O . VAL A 1 165 ? 2.393 47.193 17.966 1.00 34.44 163 VAL A O 1
ATOM 1167 N N . GLY A 1 166 ? 0.224 46.887 17.478 1.00 33.48 164 GLY A N 1
ATOM 1168 C CA . GLY A 1 166 ? 0.058 45.823 18.451 1.00 32.43 164 GLY A CA 1
ATOM 1169 C C . GLY A 1 166 ? -1.303 45.157 18.368 1.00 32.18 164 GLY A C 1
ATOM 1170 O O . GLY A 1 166 ? -2.005 45.260 17.353 1.00 33.21 164 GLY A O 1
ATOM 1171 N N . ILE A 1 167 ? -1.672 44.448 19.431 1.00 30.32 165 ILE A N 1
ATOM 1172 C CA . ILE A 1 167 ? -2.963 43.782 19.496 1.00 29.35 165 ILE A CA 1
ATOM 1173 C C . ILE A 1 167 ? -3.585 44.216 20.813 1.00 30.56 165 ILE A C 1
ATOM 1174 O O . ILE A 1 167 ? -2.902 44.788 21.667 1.00 29.15 165 ILE A O 1
ATOM 1179 N N . SER A 1 168 ? -4.880 43.976 20.977 1.00 31.72 166 SER A N 1
ATOM 1180 C CA . SER A 1 168 ? -5.534 44.352 22.220 1.00 34.00 166 SER A CA 1
ATOM 1181 C C . SER A 1 168 ? -5.496 43.145 23.159 1.00 33.86 166 SER A C 1
ATOM 1182 O O . SER A 1 168 ? -6.141 42.129 22.900 1.00 33.39 166 SER A O 1
ATOM 1185 N N . HIS A 1 169 ? -4.724 43.273 24.237 1.00 33.87 167 HIS A N 1
ATOM 1186 C CA . HIS A 1 169 ? -4.555 42.222 25.236 1.00 35.12 167 HIS A CA 1
ATOM 1187 C C . HIS A 1 169 ? -5.809 42.059 26.081 1.00 36.93 167 HIS A C 1
ATOM 1188 O O . HIS A 1 169 ? -6.050 40.994 26.650 1.00 36.08 167 HIS A O 1
ATOM 1195 N N . ARG A 1 170 ? -6.603 43.125 26.153 1.00 38.49 168 ARG A N 1
ATOM 1196 C CA . ARG A 1 170 ? -7.860 43.108 26.886 1.00 39.21 168 ARG A CA 1
ATOM 1197 C C . ARG A 1 170 ? -8.726 42.083 26.153 1.00 37.04 168 ARG A C 1
ATOM 1198 O O . ARG A 1 170 ? -9.307 41.182 26.763 1.00 35.99 168 ARG A O 1
ATOM 1206 N N . ARG A 1 171 ? -8.793 42.235 24.831 1.00 36.88 169 ARG A N 1
ATOM 1207 C CA . ARG A 1 171 ? -9.569 41.344 23.967 1.00 35.49 169 ARG A CA 1
ATOM 1208 C C . ARG A 1 171 ? -9.048 39.921 24.089 1.00 33.16 169 ARG A C 1
ATOM 1209 O O . ARG A 1 171 ? -9.811 38.986 24.304 1.00 32.27 169 ARG A O 1
ATOM 1217 N N . ALA A 1 172 ? -7.741 39.760 23.948 1.00 32.32 170 ALA A N 1
ATOM 1218 C CA . ALA A 1 172 ? -7.146 38.439 24.054 1.00 32.32 170 ALA A CA 1
ATOM 1219 C C . ALA A 1 172 ? -7.714 37.696 25.269 1.00 32.45 170 ALA A C 1
ATOM 1220 O O . ALA A 1 172 ? -8.112 36.538 25.161 1.00 33.63 170 ALA A O 1
ATOM 1222 N N . GLY A 1 173 ? -7.757 38.375 26.417 1.00 32.59 171 GLY A N 1
ATOM 1223 C CA . GLY A 1 173 ? -8.267 37.768 27.637 1.00 32.43 171 GLY A CA 1
ATOM 1224 C C . GLY A 1 173 ? -9.744 37.423 27.584 1.00 32.03 171 GLY A C 1
ATOM 1225 O O . GLY A 1 173 ? -10.153 36.321 27.957 1.00 32.18 171 GLY A O 1
ATOM 1226 N N . ARG A 1 174 ? -10.546 38.371 27.119 1.00 32.46 172 ARG A N 1
ATOM 1227 C CA . ARG A 1 174 ? -11.986 38.175 26.998 1.00 33.13 172 ARG A CA 1
ATOM 1228 C C . ARG A 1 174 ? -12.327 37.008 26.081 1.00 33.10 172 ARG A C 1
ATOM 1229 O O . ARG A 1 174 ? -13.084 36.113 26.460 1.00 30.70 172 ARG A O 1
ATOM 1237 N N . GLU A 1 175 ? -11.768 37.025 24.874 1.00 35.41 173 GLU A N 1
ATOM 1238 C CA . GLU A 1 175 ? -12.021 35.972 23.897 1.00 38.46 173 GLU A CA 1
ATOM 1239 C C . GLU A 1 175 ? -11.718 34.584 24.439 1.00 40.00 173 GLU A C 1
ATOM 1240 O O . GLU A 1 175 ? -12.532 33.665 24.305 1.00 40.73 173 GLU A O 1
ATOM 1254 N N . ALA A 1 177 ? -11.550 33.649 27.536 1.00 37.89 175 ALA A N 1
ATOM 1255 C CA . ALA A 1 177 ? -12.500 33.348 28.603 1.00 36.09 175 ALA A CA 1
ATOM 1256 C C . ALA A 1 177 ? -13.835 32.893 28.019 1.00 36.18 175 ALA A C 1
ATOM 1257 O O . ALA A 1 177 ? -14.464 31.973 28.545 1.00 35.96 175 ALA A O 1
ATOM 1259 N N . GLN A 1 178 ? -14.266 33.541 26.938 1.00 35.39 176 GLN A N 1
ATOM 1260 C CA . GLN A 1 178 ? -15.523 33.183 26.287 1.00 35.58 176 GLN A CA 1
ATOM 1261 C C . GLN A 1 178 ? -15.496 31.786 25.680 1.00 34.03 176 GLN A C 1
ATOM 1262 O O . GLN A 1 178 ? -16.448 31.020 25.841 1.00 33.77 176 GLN A O 1
ATOM 1268 N N . ALA A 1 179 ? -14.407 31.448 24.993 1.00 32.58 177 ALA A N 1
ATOM 1269 C CA . ALA A 1 179 ? -14.273 30.131 24.366 1.00 31.46 177 ALA A CA 1
ATOM 1270 C C . ALA A 1 179 ? -14.256 29.018 25.413 1.00 31.73 177 ALA A C 1
ATOM 1271 O O . ALA A 1 179 ? -14.764 27.921 25.188 1.00 32.13 177 ALA A O 1
ATOM 1273 N N . ILE A 1 180 ? -13.666 29.319 26.563 1.00 33.09 178 ILE A N 1
ATOM 1274 C CA . ILE A 1 180 ? -13.572 28.380 27.668 1.00 33.26 178 ILE A CA 1
ATOM 1275 C C . ILE A 1 180 ? -14.943 28.212 28.338 1.00 33.20 178 ILE A C 1
ATOM 1276 O O . ILE A 1 180 ? -15.314 27.106 28.748 1.00 34.13 178 ILE A O 1
ATOM 1281 N N . LEU A 1 181 ? -15.695 29.303 28.455 1.00 31.61 179 LEU A N 1
ATOM 1282 C CA . LEU A 1 181 ? -17.027 29.220 29.048 1.00 33.78 179 LEU A CA 1
ATOM 1283 C C . LEU A 1 181 ? -17.913 28.448 28.076 1.00 34.50 179 LEU A C 1
ATOM 1284 O O . LEU A 1 181 ? -18.699 27.585 28.484 1.00 32.98 179 LEU A O 1
ATOM 1289 N N . LYS A 1 182 ? -17.767 28.763 26.789 1.00 34.42 180 LYS A N 1
ATOM 1290 C CA . LYS A 1 182 ? -18.537 28.096 25.757 1.00 35.63 180 LYS A CA 1
ATOM 1291 C C . LYS A 1 182 ? -18.221 26.605 25.771 1.00 36.42 180 LYS A C 1
ATOM 1292 O O . LYS A 1 182 ? -19.135 25.777 25.738 1.00 37.49 180 LYS A O 1
ATOM 1298 N N . ALA A 1 183 ? -16.934 26.261 25.832 1.00 36.30 181 ALA A N 1
ATOM 1299 C CA . ALA A 1 183 ? -16.517 24.857 25.850 1.00 34.74 181 ALA A CA 1
ATOM 1300 C C . ALA A 1 183 ? -17.120 24.122 27.037 1.00 34.62 181 ALA A C 1
ATOM 1301 O O . ALA A 1 183 ? -17.216 22.894 27.029 1.00 34.85 181 ALA A O 1
ATOM 1303 N N . GLY A 1 184 ? -17.513 24.869 28.063 1.00 34.33 182 GLY A N 1
ATOM 1304 C CA . GLY A 1 184 ? -18.138 24.250 29.219 1.00 35.58 182 GLY A CA 1
ATOM 1305 C C . GLY A 1 184 ? -17.331 24.125 30.501 1.00 36.48 182 GLY A C 1
ATOM 1306 O O . GLY A 1 184 ? -17.716 23.380 31.407 1.00 36.99 182 GLY A O 1
ATOM 1307 N N . TYR A 1 185 ? -16.224 24.847 30.602 1.00 35.75 183 TYR A N 1
ATOM 1308 C CA . TYR A 1 185 ? -15.418 24.771 31.806 1.00 35.44 183 TYR A CA 1
ATOM 1309 C C . TYR A 1 185 ? -15.924 25.679 32.926 1.00 38.06 183 TYR A C 1
ATOM 1310 O O . TYR A 1 185 ? -16.436 26.772 32.687 1.00 36.86 183 TYR A O 1
ATOM 1319 N N . ARG A 1 186 ? -15.780 25.182 34.149 1.00 41.68 184 ARG A N 1
ATOM 1320 C CA . ARG A 1 186 ? -16.153 25.868 35.383 1.00 45.53 184 ARG A CA 1
ATOM 1321 C C . ARG A 1 186 ? -14.945 25.586 36.286 1.00 46.27 184 ARG A C 1
ATOM 1322 O O . ARG A 1 186 ? -14.202 24.644 36.029 1.00 46.93 184 ARG A O 1
ATOM 1330 N N . ARG A 1 187 ? -14.727 26.366 37.336 1.00 47.19 185 ARG A N 1
ATOM 1331 C CA . ARG A 1 187 ? -13.567 26.091 38.204 1.00 45.58 185 ARG A CA 1
ATOM 1332 C C . ARG A 1 187 ? -12.295 26.236 37.359 1.00 43.39 185 ARG A C 1
ATOM 1333 O O . ARG A 1 187 ? -11.596 25.255 37.088 1.00 43.52 185 ARG A O 1
ATOM 1341 N N . ILE A 1 188 ? -11.987 27.464 36.957 1.00 43.13 186 ILE A N 1
ATOM 1342 C CA . ILE A 1 188 ? -10.838 27.700 36.100 1.00 42.11 186 ILE A CA 1
ATOM 1343 C C . ILE A 1 188 ? -9.433 27.628 36.692 1.00 42.69 186 ILE A C 1
ATOM 1344 O O . ILE A 1 188 ? -8.843 26.552 36.728 1.00 47.38 186 ILE A O 1
ATOM 1349 N N . GLY A 1 189 ? -8.881 28.740 37.152 1.00 40.10 187 GLY A N 1
ATOM 1350 C CA . GLY A 1 189 ? -7.514 28.691 37.651 1.00 35.60 187 GLY A CA 1
ATOM 1351 C C . GLY A 1 189 ? -6.591 29.351 36.636 1.00 33.52 187 GLY A C 1
ATOM 1352 O O . GLY A 1 189 ? -6.636 29.042 35.440 1.00 33.24 187 GLY A O 1
ATOM 1353 N N . PHE A 1 190 ? -5.747 30.261 37.111 1.00 32.24 188 PHE A N 1
ATOM 1354 C CA . PHE A 1 190 ? -4.832 31.002 36.240 1.00 29.10 188 PHE A CA 1
ATOM 1355 C C . PHE A 1 190 ? -3.417 31.075 36.790 1.00 29.50 188 PHE A C 1
ATOM 1356 O O . PHE A 1 190 ? -3.212 31.177 38.005 1.00 28.10 188 PHE A O 1
ATOM 1372 N N . GLY A 1 192 ? 0.456 32.986 35.839 1.00 27.30 190 GLY A N 1
ATOM 1373 C CA . GLY A 1 192 ? 1.167 33.971 35.061 1.00 25.63 190 GLY A CA 1
ATOM 1374 C C . GLY A 1 192 ? 2.528 34.250 35.648 1.00 26.30 190 GLY A C 1
ATOM 1375 O O . GLY A 1 192 ? 2.760 34.037 36.842 1.00 27.46 190 GLY A O 1
ATOM 1376 N N . THR A 1 193 ? 3.442 34.713 34.806 1.00 24.79 191 THR A N 1
ATOM 1377 C CA . THR A 1 193 ? 4.781 35.021 35.273 1.00 25.63 191 THR A CA 1
ATOM 1378 C C . THR A 1 193 ? 5.079 36.486 35.027 1.00 24.85 191 THR A C 1
ATOM 1379 O O . THR A 1 193 ? 4.268 37.197 34.441 1.00 24.24 191 THR A O 1
ATOM 1383 N N . LYS A 1 194 ? 6.239 36.925 35.489 1.00 25.91 192 LYS A N 1
ATOM 1384 C CA . LYS A 1 194 ? 6.652 38.315 35.367 1.00 29.75 192 LYS A CA 1
ATOM 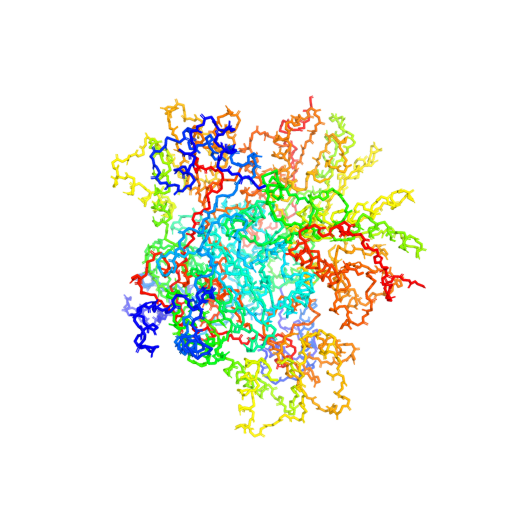1385 C C . LYS A 1 194 ? 5.532 39.284 35.752 1.00 31.96 192 LYS A C 1
ATOM 1386 O O . LYS A 1 194 ? 5.264 40.280 35.077 1.00 32.21 192 LYS A O 1
ATOM 1400 N N . PRO A 1 196 ? 3.796 41.568 39.049 1.00 34.99 194 PRO A N 1
ATOM 1401 C CA . PRO A 1 196 ? 3.086 42.583 38.270 1.00 33.85 194 PRO A CA 1
ATOM 1402 C C . PRO A 1 196 ? 3.853 43.442 37.251 1.00 33.58 194 PRO A C 1
ATOM 1403 O O . PRO A 1 196 ? 3.283 44.398 36.729 1.00 34.98 194 PRO A O 1
ATOM 1407 N N . LEU A 1 197 ? 5.111 43.130 36.948 1.00 31.09 195 LEU A N 1
ATOM 1408 C CA . LEU A 1 197 ? 5.856 43.959 35.988 1.00 30.29 195 LEU A CA 1
ATOM 1409 C C . LEU A 1 197 ? 5.364 43.986 34.523 1.00 29.53 195 LEU A C 1
ATOM 1410 O O . LEU A 1 197 ? 5.432 45.025 33.877 1.00 30.37 195 LEU A O 1
ATOM 1415 N N . ASP A 1 198 ? 4.881 42.861 34.003 1.00 27.68 196 ASP A N 1
ATOM 1416 C CA . ASP A 1 198 ? 4.406 42.779 32.623 1.00 27.70 196 ASP A CA 1
ATOM 1417 C C . ASP A 1 198 ? 2.976 43.305 32.505 1.00 29.57 196 ASP A C 1
ATOM 1418 O O . ASP A 1 198 ? 2.018 42.602 32.829 1.00 28.11 196 ASP A O 1
ATOM 1423 N N . TYR A 1 199 ? 2.832 44.537 32.026 1.00 32.63 197 TYR A N 1
ATOM 1424 C CA . TYR A 1 199 ? 1.511 45.141 31.886 1.00 34.80 197 TYR A CA 1
ATOM 1425 C C . TYR A 1 199 ? 0.574 44.453 30.899 1.00 34.76 197 TYR A C 1
ATOM 1426 O O . TYR A 1 199 ? -0.636 44.470 31.085 1.00 37.16 197 TYR A O 1
ATOM 1435 N N . ARG A 1 200 ? 1.113 43.845 29.850 1.00 35.31 198 ARG A N 1
ATOM 1436 C CA . ARG A 1 200 ? 0.251 43.179 28.874 1.00 33.61 198 ARG A CA 1
ATOM 1437 C C . ARG A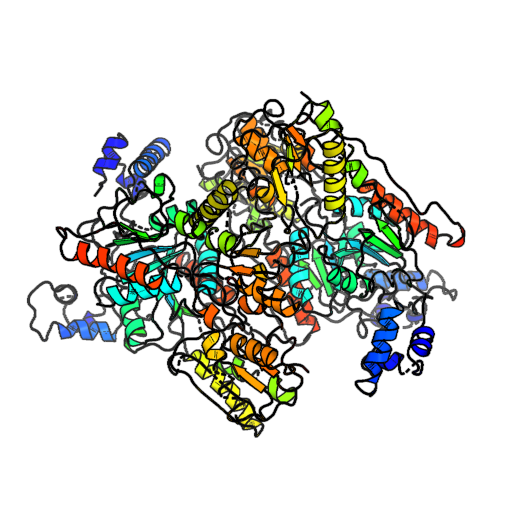 1 200 ? -0.365 41.894 29.431 1.00 31.55 198 ARG A C 1
ATOM 1438 O O . ARG A 1 200 ? -1.554 41.629 29.220 1.00 31.74 198 ARG A O 1
ATOM 1446 N N . ALA A 1 201 ? 0.429 41.110 30.156 1.00 28.27 199 ALA A N 1
ATOM 1447 C CA . ALA A 1 201 ? -0.080 39.868 30.740 1.00 28.75 199 ALA A CA 1
ATOM 1448 C C . ALA A 1 201 ? -1.198 40.210 31.722 1.00 28.01 199 ALA A C 1
ATOM 1449 O O . ALA A 1 201 ? -2.201 39.499 31.812 1.00 28.62 199 ALA A O 1
ATOM 1451 N N . ARG A 1 202 ? -1.013 41.306 32.451 1.00 28.83 200 ARG A N 1
ATOM 1452 C CA . ARG A 1 202 ? -2.001 41.771 33.415 1.00 30.30 200 ARG A CA 1
ATOM 1453 C C . ARG A 1 202 ? -3.296 42.173 32.708 1.00 30.17 200 ARG A C 1
ATOM 1454 O O . ARG A 1 202 ? -4.385 41.890 33.207 1.00 28.08 200 ARG A O 1
ATOM 1462 N N . LYS A 1 203 ? -3.180 42.831 31.554 1.00 28.90 201 LYS A N 1
ATOM 1463 C CA . LYS A 1 203 ? -4.363 43.222 30.804 1.00 30.25 201 LYS A CA 1
ATOM 1464 C C . LYS A 1 203 ? -5.091 41.977 30.324 1.00 30.96 201 LYS A C 1
ATOM 1465 O O . LYS A 1 203 ? -6.308 41.884 30.442 1.00 32.67 201 LYS A O 1
ATOM 1471 N N . ARG A 1 204 ? -4.354 41.013 29.784 1.00 32.83 202 ARG A N 1
ATOM 1472 C CA . ARG A 1 204 ? -4.989 39.785 29.308 1.00 32.87 202 ARG A CA 1
ATOM 1473 C C . ARG A 1 204 ? -5.774 39.135 30.439 1.00 33.16 202 ARG A C 1
ATOM 1474 O O . ARG A 1 204 ? -6.882 38.632 30.239 1.00 33.70 202 ARG A O 1
ATOM 1482 N N . PHE A 1 205 ? -5.195 39.156 31.632 1.00 33.66 203 PHE A N 1
ATOM 1483 C CA . PHE A 1 205 ? -5.836 38.570 32.796 1.00 33.80 203 PHE A CA 1
ATOM 1484 C C . PHE A 1 205 ? -7.103 39.329 33.198 1.00 33.39 203 PHE A C 1
ATOM 1485 O O . PHE A 1 205 ? -8.062 38.737 33.698 1.00 30.24 203 PHE A O 1
ATOM 1493 N N . GLU A 1 206 ? -7.101 40.642 32.987 1.00 34.54 204 GLU A N 1
ATOM 1494 C CA . GLU A 1 206 ? -8.263 41.456 33.320 1.00 36.60 204 GLU A CA 1
ATOM 1495 C C . GLU A 1 206 ? -9.397 41.192 32.331 1.00 35.00 204 GLU A C 1
ATOM 1496 O O . GLU A 1 206 ? -10.571 41.195 32.712 1.00 34.31 204 GLU A O 1
ATOM 1502 N N . GLY A 1 207 ? -9.042 40.974 31.064 1.00 33.55 205 GLY A N 1
ATOM 1503 C CA . GLY A 1 207 ? -10.052 40.688 30.056 1.00 32.55 205 GLY A CA 1
ATOM 1504 C C . GLY A 1 207 ? -10.712 39.366 30.415 1.00 32.67 205 GLY A C 1
ATOM 1505 O O . GLY A 1 207 ? -11.933 39.224 30.409 1.00 31.76 205 GLY A O 1
ATOM 1506 N N . PHE A 1 208 ? -9.867 38.393 30.736 1.00 31.88 206 PHE A N 1
ATOM 1507 C CA . PHE A 1 208 ? -10.286 37.061 31.130 1.00 31.21 206 PHE A CA 1
ATOM 1508 C C . PHE A 1 208 ? -11.265 37.172 32.310 1.00 32.28 206 PHE A C 1
ATOM 1509 O O . PHE A 1 208 ? -12.391 36.682 32.252 1.00 31.18 206 PHE A O 1
ATOM 1517 N N . THR A 1 209 ? -10.805 37.828 33.371 1.00 32.68 207 THR A N 1
ATOM 1518 C CA . THR A 1 209 ? -11.571 38.059 34.592 1.00 35.67 207 THR A CA 1
ATOM 1519 C C . THR A 1 209 ? -12.911 38.775 34.381 1.00 36.60 207 THR A C 1
ATOM 1520 O O . THR A 1 209 ? -13.915 38.441 35.017 1.00 37.60 207 THR A O 1
ATOM 1524 N N . GLU A 1 210 ? -12.923 39.773 33.507 1.00 38.23 208 GLU A N 1
ATOM 1525 C CA . GLU A 1 210 ? -14.140 40.530 33.242 1.00 38.70 208 GLU A CA 1
ATOM 1526 C C . GLU A 1 210 ? -15.266 39.641 32.734 1.00 37.37 208 GLU A C 1
ATOM 1527 O O . GLU A 1 210 ? -16.382 39.696 33.247 1.00 38.29 208 GLU A O 1
ATOM 1533 N N . VAL A 1 211 ? -14.970 38.812 31.740 1.00 35.38 209 VAL A N 1
ATOM 1534 C CA . VAL A 1 211 ? -15.971 37.921 31.170 1.00 33.45 209 VAL A CA 1
ATOM 1535 C C . VAL A 1 211 ? -16.461 36.838 32.134 1.00 34.30 209 VAL A C 1
ATOM 1536 O O . VAL A 1 211 ? -17.658 36.566 32.209 1.00 32.89 209 VAL A O 1
ATOM 1540 N N . LEU A 1 212 ? -15.544 36.214 32.865 1.00 36.39 210 LEU A N 1
ATOM 1541 C CA . LEU A 1 212 ? -15.929 35.171 33.808 1.00 38.77 210 LEU A CA 1
ATOM 1542 C C . LEU A 1 212 ? -16.889 35.701 34.868 1.00 39.97 210 LEU A C 1
ATOM 1543 O O . LEU A 1 212 ? -17.906 35.068 35.168 1.00 38.23 210 LEU A O 1
ATOM 1548 N N . GLY A 1 213 ? -16.557 36.856 35.440 1.00 40.81 211 GLY A N 1
ATOM 1549 C CA . GLY A 1 213 ? -17.419 37.446 36.452 1.00 43.78 211 GLY A CA 1
ATOM 1550 C C . GLY A 1 213 ? -18.774 37.792 35.849 1.00 44.80 211 GLY A C 1
ATOM 1551 O O . GLY A 1 213 ? -19.834 37.517 36.431 1.00 43.10 211 GLY A O 1
ATOM 1552 N N . LYS A 1 214 ? -18.722 38.400 34.666 1.00 44.78 212 LYS A N 1
ATOM 1553 C CA . LYS A 1 214 ? -19.912 38.796 33.921 1.00 44.83 212 LYS A CA 1
ATOM 1554 C C . LYS A 1 214 ? -20.885 37.626 33.797 1.00 44.44 212 LYS A C 1
ATOM 1555 O O . LYS A 1 214 ? -22.102 37.811 33.829 1.00 43.98 212 LYS A O 1
ATOM 1561 N N . ASN A 1 215 ? -20.335 36.422 33.657 1.00 42.16 213 ASN A N 1
ATOM 1562 C CA . ASN A 1 215 ? -21.145 35.221 33.532 1.00 40.49 213 ASN A CA 1
ATOM 1563 C C . ASN A 1 215 ? -21.296 34.485 34.856 1.00 38.93 213 ASN A C 1
ATOM 1564 O O . ASN A 1 215 ? -21.612 33.295 34.888 1.00 37.42 213 ASN A O 1
ATOM 1569 N N . GLY A 1 216 ? -21.074 35.217 35.947 1.00 38.96 214 GLY A N 1
ATOM 1570 C CA . GLY A 1 216 ? -21.209 34.654 37.282 1.00 37.83 214 GLY A CA 1
ATOM 1571 C C . GLY A 1 216 ? -20.192 33.613 3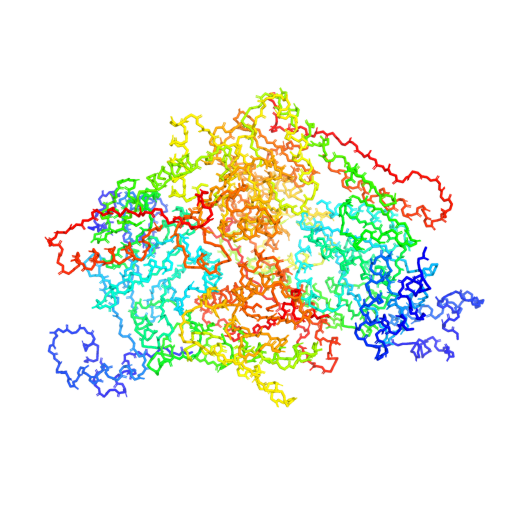7.701 1.00 37.10 214 GLY A C 1
ATOM 1572 O O . GLY A 1 216 ? -20.424 32.868 38.652 1.00 37.00 214 GLY A O 1
ATOM 1573 N N . VAL A 1 217 ? -19.059 33.558 37.009 1.00 36.81 215 VAL A N 1
ATOM 1574 C CA . VAL A 1 217 ? -18.020 32.586 37.333 1.00 35.98 215 VAL A CA 1
ATOM 1575 C C . VAL A 1 217 ? -16.829 33.265 38.022 1.00 38.10 215 VAL A C 1
ATOM 1576 O O . VAL A 1 217 ? -16.435 34.374 37.662 1.00 37.52 215 VAL A O 1
ATOM 1580 N N . GLU A 1 218 ? -16.274 32.608 39.033 1.00 40.54 216 GLU A N 1
ATOM 1581 C CA . GLU A 1 218 ? -15.120 33.153 39.744 1.00 43.68 216 GLU A CA 1
ATOM 1582 C C . GLU A 1 218 ? -13.954 32.183 39.598 1.00 42.13 216 GLU A C 1
ATOM 1583 O O . GLU A 1 218 ? -14.112 30.986 39.852 1.00 41.18 216 GLU A O 1
ATOM 1589 N N . ILE A 1 219 ? -12.796 32.696 39.183 1.00 40.64 217 ILE A N 1
ATOM 1590 C CA . ILE A 1 219 ? -11.607 31.860 39.038 1.00 39.27 217 ILE A CA 1
ATOM 1591 C C . ILE A 1 219 ? -11.396 31.155 40.380 1.00 37.47 217 ILE A C 1
ATOM 1592 O O . ILE A 1 219 ? -11.399 31.797 41.426 1.00 35.14 217 ILE A O 1
ATOM 1597 N N . GLU A 1 220 ? -11.228 29.837 40.349 1.00 36.10 218 GLU A N 1
ATOM 1598 C CA . GLU A 1 220 ? -11.065 29.078 41.581 1.00 35.48 218 GLU A CA 1
ATOM 1599 C C . GLU A 1 220 ? -9.693 29.217 42.268 1.00 35.01 218 GLU A C 1
ATOM 1600 O O . GLU A 1 220 ? -9.602 29.156 43.494 1.00 35.13 218 GLU A O 1
ATOM 1606 N N . ASP A 1 221 ? -8.632 29.402 41.486 1.00 33.81 219 ASP A N 1
ATOM 1607 C CA . ASP A 1 221 ? -7.285 29.538 42.050 1.00 33.00 219 ASP A CA 1
ATOM 1608 C C . ASP A 1 221 ? -6.387 30.301 41.088 1.00 32.43 219 ASP A C 1
ATOM 1609 O O . ASP A 1 221 ? -6.609 30.299 39.881 1.00 32.28 219 ASP A O 1
ATOM 1614 N N . ARG A 1 222 ? -5.373 30.966 41.623 1.00 32.58 220 ARG A N 1
ATOM 1615 C CA . ARG A 1 222 ? -4.451 31.704 40.782 1.00 32.83 220 ARG A CA 1
ATOM 1616 C C . ARG A 1 222 ? -3.053 31.748 41.384 1.00 32.23 220 ARG A C 1
ATOM 1617 O O . ARG A 1 222 ? -2.890 31.823 42.602 1.00 31.34 220 ARG A O 1
ATOM 1625 N N . GLU A 1 223 ? -2.047 31.663 40.514 1.00 30.50 221 GLU A N 1
ATOM 1626 C CA . GLU A 1 223 ? -0.650 31.674 40.929 1.00 29.13 221 GLU A CA 1
ATOM 1627 C C . GLU A 1 223 ? 0.112 32.692 40.082 1.00 29.70 221 GLU A C 1
ATOM 1628 O O . GLU A 1 223 ? 0.115 32.616 38.848 1.00 29.52 221 GLU A O 1
ATOM 1634 N N . PHE A 1 224 ? 0.745 33.651 40.749 1.00 29.65 222 PHE A N 1
ATOM 1635 C CA . PHE A 1 224 ? 1.501 34.692 40.068 1.00 29.48 222 PHE A CA 1
ATOM 1636 C C . PHE A 1 224 ? 2.942 34.634 40.486 1.00 29.87 222 PHE A C 1
ATOM 1637 O O . PHE A 1 224 ? 3.245 34.632 41.676 1.00 32.22 222 PHE A O 1
ATOM 1645 N N . TYR A 1 225 ? 3.835 34.580 39.509 1.00 28.19 223 TYR A N 1
ATOM 1646 C CA . TYR A 1 225 ? 5.260 34.558 39.797 1.00 26.22 223 TYR A CA 1
ATOM 1647 C C . TYR A 1 225 ? 5.818 35.880 39.288 1.00 27.13 223 TYR A C 1
ATOM 1648 O O . TYR A 1 225 ? 5.502 36.308 38.171 1.00 23.89 223 TYR A O 1
ATOM 1657 N N . SER A 1 226 ? 6.641 36.532 40.105 1.00 26.98 224 SER A N 1
ATOM 1658 C CA . SER A 1 226 ? 7.201 37.819 39.721 1.00 28.26 224 SER A CA 1
ATOM 1659 C C . SER A 1 226 ? 8.433 37.688 38.833 1.00 26.84 224 SER A C 1
ATOM 1660 O O . SER A 1 226 ? 8.831 38.649 38.192 1.00 27.09 224 SER A O 1
ATOM 1663 N N . GLY A 1 227 ? 9.029 36.503 38.806 1.00 26.03 225 GLY A N 1
ATOM 1664 C CA . GLY A 1 227 ? 10.210 36.283 37.991 1.00 25.23 225 GLY A CA 1
ATOM 1665 C C . GLY A 1 227 ? 9.906 35.903 36.546 1.00 24.79 225 GLY A C 1
ATOM 1666 O O . GLY A 1 227 ? 8.760 35.964 36.107 1.00 24.50 225 GLY A O 1
ATOM 1667 N N . GLY A 1 228 ? 10.932 35.488 35.813 1.00 23.58 226 GLY A N 1
ATOM 1668 C CA . GLY A 1 228 ? 10.753 35.149 34.413 1.00 23.15 226 GLY A CA 1
ATOM 1669 C C . GLY A 1 228 ? 10.076 33.843 34.049 1.00 24.61 226 GLY A C 1
ATOM 1670 O O . GLY A 1 228 ? 10.030 32.890 34.830 1.00 24.12 226 GLY A O 1
ATOM 1671 N N . SER A 1 229 ? 9.555 33.806 32.831 1.00 24.11 227 SER A N 1
ATOM 1672 C CA . SER A 1 229 ? 8.883 32.629 32.311 1.00 26.41 227 SER A CA 1
ATOM 1673 C C . SER A 1 229 ? 9.894 31.506 32.070 1.00 25.56 227 SER A C 1
ATOM 1674 O O . SER A 1 229 ? 11.080 31.752 31.865 1.00 23.96 227 SER A O 1
ATOM 1677 N N . ALA A 1 230 ? 9.427 30.265 32.101 1.00 24.86 228 ALA A N 1
ATOM 1678 C CA . ALA A 1 230 ? 10.316 29.135 31.879 1.00 23.88 228 ALA A CA 1
ATOM 1679 C C . ALA A 1 230 ? 9.517 27.861 31.944 1.00 23.81 228 ALA A C 1
ATOM 1680 O O . ALA A 1 230 ? 8.471 27.806 32.585 1.00 26.49 228 ALA A O 1
ATOM 1682 N N . LEU A 1 231 ? 10.015 26.831 31.281 1.00 25.08 229 LEU A N 1
ATOM 1683 C CA . LEU A 1 231 ? 9.329 25.547 31.251 1.00 25.60 229 LEU A CA 1
ATOM 1684 C C . LEU A 1 231 ? 9.207 24.945 32.655 1.00 25.09 229 LEU A C 1
ATOM 1685 O O . LEU A 1 231 ? 8.132 24.481 33.046 1.00 25.75 229 LEU A O 1
ATOM 1690 N N . ALA A 1 232 ? 10.306 24.965 33.411 1.00 24.69 230 ALA A N 1
ATOM 1691 C CA . ALA A 1 232 ? 10.329 24.410 34.766 1.00 25.11 230 ALA A CA 1
ATOM 1692 C C . ALA A 1 232 ? 9.282 25.080 35.641 1.00 24.33 230 ALA A C 1
ATOM 1693 O O . ALA A 1 232 ? 8.566 24.418 36.384 1.00 25.74 230 ALA A O 1
ATOM 1695 N N . LYS A 1 233 ? 9.193 26.400 35.538 1.00 25.38 231 LYS A N 1
ATOM 1696 C CA . LYS A 1 233 ? 8.232 27.164 36.319 1.00 23.44 231 LYS A CA 1
ATOM 1697 C C . LYS A 1 233 ? 6.796 26.754 36.027 1.00 24.19 231 LYS A C 1
ATOM 1698 O O . LYS A 1 233 ? 5.930 26.829 36.905 1.00 23.83 231 LYS A O 1
ATOM 1704 N N . GLY A 1 234 ? 6.540 26.328 34.792 1.00 24.57 232 GLY A N 1
ATOM 1705 C CA . GLY A 1 234 ? 5.198 25.907 34.427 1.00 22.03 232 GLY A CA 1
ATOM 1706 C C . GLY A 1 234 ? 4.860 24.580 35.081 1.00 24.72 232 GLY A C 1
ATOM 1707 O O . GLY A 1 234 ? 3.723 24.352 35.494 1.00 24.83 232 GLY A O 1
ATOM 1708 N N . ARG A 1 235 ? 5.849 23.697 35.188 1.00 26.84 233 ARG A N 1
ATOM 1709 C CA . ARG A 1 235 ? 5.636 22.396 35.816 1.00 29.63 233 ARG A CA 1
ATOM 1710 C C . ARG A 1 235 ? 5.394 22.606 37.313 1.00 28.75 233 ARG A C 1
ATOM 1711 O O . ARG A 1 235 ? 4.452 22.060 37.883 1.00 30.17 233 ARG A O 1
ATOM 1719 N N . GLU A 1 236 ? 6.241 23.423 37.927 1.00 28.56 234 GLU A N 1
ATOM 1720 C CA . GLU A 1 236 ? 6.163 23.729 39.356 1.00 29.33 234 GLU A CA 1
ATOM 1721 C C . GLU A 1 236 ? 4.835 24.344 39.781 1.00 27.56 234 GLU A C 1
ATOM 1722 O O . GLU A 1 236 ? 4.197 23.862 40.705 1.00 25.65 234 GLU A O 1
ATOM 1736 N N . THR A 1 238 ? 1.906 24.493 38.130 1.00 28.39 236 THR A N 1
ATOM 1737 C CA . THR A 1 238 ? 0.784 23.625 37.812 1.00 27.66 236 THR A CA 1
ATOM 1738 C C . THR A 1 238 ? 0.622 22.510 38.837 1.00 29.40 236 THR A C 1
ATOM 1739 O O . THR A 1 238 ? -0.485 22.237 39.297 1.00 27.35 236 THR A O 1
ATOM 1743 N N . GLN A 1 239 ? 1.722 21.858 39.189 1.00 30.74 237 GLN A N 1
ATOM 1744 C CA . GLN A 1 239 ? 1.634 20.783 40.162 1.00 33.88 237 GLN A CA 1
ATOM 1745 C C . GLN A 1 239 ? 1.228 21.346 41.524 1.00 32.94 237 GLN A C 1
ATOM 1746 O O . GLN A 1 239 ? 0.437 20.737 42.247 1.00 32.25 237 GLN A O 1
ATOM 1752 N N . ALA A 1 240 ? 1.742 22.526 41.859 1.00 31.97 238 ALA A N 1
ATOM 1753 C CA . ALA A 1 240 ? 1.408 23.147 43.139 1.00 31.53 238 ALA A CA 1
ATOM 1754 C C . ALA A 1 240 ? -0.078 23.526 43.197 1.00 31.58 238 ALA A C 1
ATOM 1755 O O . ALA A 1 240 ? -0.747 23.263 44.197 1.00 29.74 238 ALA A O 1
ATOM 1765 N N . LEU A 1 242 ? -2.604 22.309 41.349 1.00 31.68 240 LEU A N 1
ATOM 1766 C CA . LEU A 1 242 ? -3.467 21.137 41.305 1.00 32.33 240 LEU A CA 1
ATOM 1767 C C . LEU A 1 242 ? -3.571 20.434 42.648 1.00 31.82 240 LEU A C 1
ATOM 1768 O O . LEU A 1 242 ? -4.593 19.830 42.952 1.00 32.79 240 LEU A O 1
ATOM 1773 N N . GLU A 1 243 ? -2.516 20.512 43.451 1.00 32.78 241 GLU A N 1
ATOM 1774 C CA . GLU A 1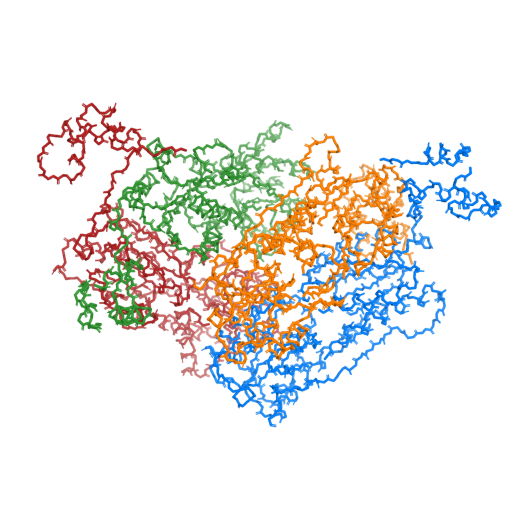 243 ? -2.528 19.891 44.767 1.00 33.25 241 GLU A CA 1
ATOM 1775 C C . GLU A 1 243 ? -3.407 20.757 45.667 1.00 33.19 241 GLU A C 1
ATOM 1776 O O . GLU A 1 243 ? -4.105 20.258 46.546 1.00 33.61 241 GLU A O 1
ATOM 1782 N N . ARG A 1 244 ? -3.371 22.060 45.410 1.00 31.21 242 ARG A N 1
ATOM 1783 C CA . ARG A 1 244 ? -4.118 23.065 46.162 1.00 31.28 242 ARG A CA 1
ATOM 1784 C C . ARG A 1 244 ? -5.599 23.066 45.783 1.00 32.56 242 ARG A C 1
ATOM 1785 O O . ARG A 1 244 ? -6.474 23.283 46.623 1.00 33.58 242 ARG A O 1
ATOM 1793 N N . SER A 1 245 ? -5.873 22.825 44.506 1.00 32.88 243 SER A N 1
ATOM 1794 C CA . SER A 1 245 ? -7.235 22.796 44.006 1.00 33.01 243 SER A CA 1
ATOM 1795 C C . SER A 1 245 ? -7.311 21.653 43.008 1.00 35.16 243 SER A C 1
ATOM 1796 O O . SER A 1 245 ? -7.235 21.865 41.797 1.00 33.92 243 SER A O 1
ATOM 1799 N N . PRO A 1 246 ? -7.468 20.416 43.519 1.00 36.66 244 PRO A N 1
ATOM 1800 C CA . PRO A 1 246 ? -7.556 19.161 42.757 1.00 37.69 244 PRO A CA 1
ATOM 1801 C C . PRO A 1 246 ? -8.690 19.016 41.748 1.00 36.04 244 PRO A C 1
ATOM 1802 O O . PRO A 1 246 ? -8.578 18.238 40.806 1.00 36.48 244 PRO A O 1
ATOM 1806 N N . ASP A 1 247 ? -9.768 19.765 41.923 1.00 36.36 245 ASP A N 1
ATOM 1807 C CA . ASP A 1 247 ? -10.903 19.637 41.010 1.00 38.43 245 ASP A CA 1
ATOM 1808 C C . ASP A 1 247 ? -11.034 20.659 39.883 1.00 35.69 245 ASP A C 1
ATOM 1809 O O . ASP A 1 247 ? -12.112 20.805 39.311 1.00 35.31 245 ASP A O 1
ATOM 1814 N N . LEU A 1 248 ? -9.957 21.365 39.559 1.00 34.20 246 LEU A N 1
ATOM 1815 C CA . LEU A 1 248 ? -10.010 22.340 38.470 1.00 35.27 246 LEU A CA 1
ATOM 1816 C C . LEU A 1 248 ? -10.226 21.609 37.143 1.00 34.14 246 LEU A C 1
ATOM 1817 O O . LEU A 1 248 ? -9.723 20.500 36.955 1.00 33.48 246 LEU A O 1
ATOM 1822 N N . ASP A 1 249 ? -10.986 22.205 36.229 1.00 33.94 247 ASP A N 1
ATOM 1823 C CA . ASP A 1 249 ? -11.175 21.563 34.932 1.00 33.17 247 ASP A CA 1
ATOM 1824 C C . ASP A 1 249 ? -10.478 22.341 33.821 1.00 30.21 247 ASP A C 1
ATOM 1825 O O . ASP A 1 249 ? -10.429 21.890 32.684 1.00 31.91 247 ASP A O 1
ATOM 1830 N N . PHE A 1 250 ? -9.923 23.504 34.157 1.00 29.58 248 PHE A N 1
ATOM 1831 C CA . PHE A 1 250 ? -9.210 24.316 33.167 1.00 28.88 248 PHE A CA 1
ATOM 1832 C C . PHE A 1 250 ? -8.077 25.207 33.697 1.00 28.29 248 PHE A C 1
ATOM 1833 O O . PHE A 1 250 ? -8.218 25.893 34.704 1.00 24.25 248 PHE A O 1
ATOM 1841 N N . LEU A 1 251 ? -6.960 25.210 32.974 1.00 28.35 249 LEU A N 1
ATOM 1842 C CA . LEU A 1 251 ? -5.805 26.016 33.339 1.00 26.98 249 LEU A CA 1
ATOM 1843 C C . LEU A 1 251 ? -5.407 26.987 32.229 1.00 26.94 249 LEU A C 1
ATOM 1844 O O . LEU A 1 251 ? -5.070 26.576 31.127 1.00 25.76 249 LEU A O 1
ATOM 1849 N N . TYR A 1 252 ? -5.454 28.278 32.544 1.00 28.20 250 TYR A N 1
ATOM 1850 C CA . TYR A 1 252 ? -5.089 29.333 31.611 1.00 27.71 250 TYR A CA 1
ATOM 1851 C C . TYR A 1 252 ? -3.761 29.950 32.055 1.00 27.73 250 TYR A C 1
ATOM 1852 O O . TYR A 1 252 ? -3.626 30.408 33.193 1.00 23.81 250 TYR A O 1
ATOM 1861 N N . TYR A 1 253 ? -2.790 29.962 31.141 1.00 27.74 251 TYR A N 1
ATOM 1862 C CA . TYR A 1 253 ? -1.458 30.484 31.414 1.00 26.04 251 TYR A CA 1
ATOM 1863 C C . TYR A 1 253 ? -1.199 31.838 30.744 1.00 28.09 251 TYR A C 1
ATOM 1864 O O . TYR A 1 253 ? -1.706 32.105 29.652 1.00 28.19 251 TYR A O 1
ATOM 1873 N N . SER A 1 254 ? -0.389 32.687 31.376 1.00 26.38 252 SER A N 1
ATOM 1874 C CA . SER A 1 254 ? -0.095 33.983 30.778 1.00 25.46 252 SER A CA 1
ATOM 1875 C C . SER A 1 254 ? 0.735 33.853 29.487 1.00 26.02 252 SER A C 1
ATOM 1876 O O . SER A 1 254 ? 0.778 34.787 28.688 1.00 25.80 252 SER A O 1
ATOM 1879 N N . ASN A 1 255 ? 1.390 32.707 29.286 1.00 24.87 253 ASN A N 1
ATOM 1880 C CA . ASN A 1 255 ? 2.204 32.478 28.086 1.00 25.47 253 ASN A CA 1
ATOM 1881 C C . ASN A 1 255 ? 2.439 30.992 27.788 1.00 26.78 253 ASN A C 1
ATOM 1882 O O . ASN A 1 255 ? 2.323 30.145 28.671 1.00 29.66 253 ASN A O 1
ATOM 1887 N N . ASP A 1 256 ? 2.789 30.696 26.540 1.00 28.49 254 ASP A N 1
ATOM 1888 C CA . ASP A 1 256 ? 3.035 29.334 26.077 1.00 30.47 254 ASP A CA 1
ATOM 1889 C C . ASP A 1 256 ? 4.130 28.566 26.804 1.00 31.41 254 ASP A C 1
ATOM 1890 O O . ASP A 1 256 ? 4.007 27.363 27.045 1.00 31.33 254 ASP A O 1
ATOM 1903 N N . ILE A 1 258 ? 5.202 28.584 29.990 1.00 29.73 256 ILE A N 1
ATOM 1904 C CA . ILE A 1 258 ? 4.794 27.942 31.230 1.00 25.66 256 ILE A CA 1
ATOM 1905 C C . ILE A 1 258 ? 3.697 26.935 30.963 1.00 24.87 256 ILE A C 1
ATOM 1906 O O . ILE A 1 258 ? 3.601 25.913 31.647 1.00 24.22 256 ILE A O 1
ATOM 1911 N N . ALA A 1 259 ? 2.883 27.205 29.947 1.00 23.50 257 ALA A N 1
ATOM 1912 C CA . ALA A 1 259 ? 1.801 26.296 29.600 1.00 21.99 257 ALA A CA 1
ATOM 1913 C C . ALA A 1 259 ? 2.401 24.976 29.152 1.00 21.83 257 ALA A C 1
ATOM 1914 O O . ALA A 1 259 ? 1.917 23.907 29.510 1.00 22.53 257 ALA A O 1
ATOM 1916 N N . ALA A 1 260 ? 3.467 25.060 28.369 1.00 23.18 258 ALA A N 1
ATOM 1917 C CA . ALA A 1 260 ? 4.148 23.875 27.884 1.00 24.67 258 ALA A CA 1
ATOM 1918 C C . ALA A 1 260 ? 4.634 23.059 29.073 1.00 25.80 258 ALA A C 1
ATOM 1919 O O . ALA A 1 260 ? 4.537 21.833 29.069 1.00 27.73 258 ALA A O 1
ATOM 1921 N N . GLY A 1 261 ? 5.166 23.743 30.084 1.00 25.21 259 GLY A N 1
ATOM 1922 C CA . GLY A 1 261 ? 5.666 23.052 31.267 1.00 25.59 259 GLY A CA 1
ATOM 1923 C C . GLY A 1 261 ? 4.547 22.321 31.979 1.00 25.02 259 GLY A C 1
ATOM 1924 O O . GLY A 1 261 ? 4.712 21.189 32.433 1.00 25.14 259 GLY A O 1
ATOM 1925 N N . GLY A 1 262 ? 3.397 22.980 32.075 1.00 24.79 260 GLY A N 1
ATOM 1926 C CA . GLY A 1 262 ? 2.247 22.371 32.711 1.00 25.00 260 GLY A CA 1
ATOM 1927 C C . GLY A 1 262 ? 1.741 21.187 31.901 1.00 26.93 260 GLY A C 1
ATOM 1928 O O . GLY A 1 262 ? 1.312 20.162 32.467 1.00 24.88 260 GLY A O 1
ATOM 1929 N N . LEU A 1 263 ? 1.793 21.318 30.575 1.00 26.03 261 LEU A N 1
ATOM 1930 C CA . LEU A 1 263 ? 1.323 20.245 29.698 1.00 26.11 261 LEU A CA 1
ATOM 1931 C C . LEU A 1 263 ? 2.100 18.975 29.965 1.00 24.55 261 LEU A C 1
ATOM 1932 O O . LEU A 1 263 ? 1.527 17.927 30.221 1.00 25.68 261 LEU A O 1
ATOM 1937 N N . LEU A 1 264 ? 3.418 19.082 29.910 1.00 26.51 262 LEU A N 1
ATOM 1938 C CA . LEU A 1 264 ? 4.267 17.931 30.135 1.00 26.71 262 LEU A CA 1
ATOM 1939 C C . LEU A 1 264 ? 4.055 17.309 31.515 1.00 28.88 262 LEU A C 1
ATOM 1940 O O . LEU A 1 264 ? 4.175 16.095 31.657 1.00 31.49 262 LEU A O 1
ATOM 1945 N N . TYR A 1 265 ? 3.725 18.118 32.524 1.00 28.83 263 TYR A N 1
ATOM 1946 C CA . TYR A 1 265 ? 3.475 17.580 33.864 1.00 27.99 263 TYR A CA 1
ATOM 1947 C C . TYR A 1 265 ? 2.156 16.818 33.871 1.00 28.47 263 TYR A C 1
ATOM 1948 O O . TYR A 1 265 ? 2.073 15.700 34.365 1.00 31.19 263 TYR A O 1
ATOM 1957 N N . LEU A 1 266 ? 1.117 17.435 33.334 1.00 28.51 264 LEU A N 1
ATOM 1958 C CA . LEU A 1 266 ? -0.188 16.797 33.255 1.00 30.37 264 LEU A CA 1
ATOM 1959 C C . LEU A 1 266 ? -0.109 15.461 32.494 1.00 32.51 264 LEU A C 1
ATOM 1960 O O . LEU A 1 266 ? -0.614 14.440 32.968 1.00 31.50 264 LEU A O 1
ATOM 1965 N N . LEU A 1 267 ? 0.513 15.469 31.317 1.00 31.96 265 LEU A N 1
ATOM 1966 C CA . LEU A 1 267 ? 0.642 14.247 30.530 1.00 34.51 265 LEU A CA 1
ATOM 1967 C C . LEU A 1 267 ? 1.402 13.183 31.315 1.00 35.17 265 LEU A C 1
ATOM 1968 O O . LEU A 1 267 ? 1.025 12.010 31.326 1.00 32.99 265 LEU A O 1
ATOM 1973 N N . GLU A 1 268 ? 2.473 13.606 31.972 1.00 37.19 266 GLU A N 1
ATOM 1974 C CA . GLU A 1 268 ? 3.297 12.709 32.775 1.00 40.07 266 GLU A CA 1
ATOM 1975 C C . GLU A 1 268 ? 2.440 12.068 33.876 1.00 41.01 266 GLU A C 1
ATOM 1976 O O . GLU A 1 268 ? 2.621 10.899 34.211 1.00 42.15 266 GLU A O 1
ATOM 1982 N N . GLN A 1 269 ? 1.511 12.838 34.436 1.00 39.32 267 GLN A N 1
ATOM 1983 C CA . GLN A 1 269 ? 0.633 12.332 35.480 1.00 38.64 267 GLN A CA 1
ATOM 1984 C C . GLN A 1 269 ? -0.488 11.474 34.900 1.00 38.28 267 GLN A C 1
ATOM 1985 O O . GLN A 1 269 ? -1.354 11.007 35.636 1.00 39.44 267 GLN A O 1
ATOM 1991 N N . GLY A 1 270 ? -0.478 11.279 33.586 1.00 37.31 268 GLY A N 1
ATOM 1992 C CA . GLY A 1 270 ? -1.510 10.479 32.948 1.00 36.05 268 GLY A CA 1
ATOM 1993 C C . GLY A 1 270 ? -2.904 11.091 32.953 1.00 37.67 268 GLY A C 1
ATOM 1994 O O . GLY A 1 270 ? -3.894 10.383 32.755 1.00 38.39 268 GLY A O 1
ATOM 1995 N N . ILE A 1 271 ? -2.993 12.401 33.174 1.00 36.63 269 ILE A N 1
ATOM 1996 C CA . ILE A 1 271 ? -4.280 13.098 33.190 1.00 36.14 269 ILE A CA 1
ATOM 1997 C C . ILE A 1 271 ? -4.853 13.303 31.779 1.00 36.87 269 ILE A C 1
ATOM 1998 O O . ILE A 1 271 ? -4.135 13.668 30.844 1.00 37.94 269 ILE A O 1
ATOM 2003 N N . ASP A 1 272 ? -6.152 13.074 31.637 1.00 36.68 270 ASP A N 1
ATOM 2004 C CA . ASP A 1 272 ? -6.829 13.220 30.349 1.00 39.07 270 ASP A CA 1
ATOM 2005 C C . ASP A 1 272 ? -7.016 14.688 29.942 1.00 37.86 270 ASP A C 1
ATOM 2006 O O . ASP A 1 272 ? -7.715 15.450 30.622 1.00 36.39 270 ASP A O 1
ATOM 2011 N N . ILE A 1 273 ? -6.388 15.074 28.832 1.00 35.80 271 ILE A N 1
ATOM 2012 C CA . ILE A 1 273 ? -6.501 16.434 28.313 1.00 35.65 271 ILE A CA 1
ATOM 2013 C C . ILE A 1 273 ? -7.220 16.358 26.968 1.00 35.55 271 ILE A C 1
ATOM 2014 O O . ILE A 1 273 ? -6.769 15.657 26.069 1.00 36.52 271 ILE A O 1
ATOM 2019 N N . PRO A 1 274 ? -8.334 17.090 26.799 1.00 36.34 272 PRO A N 1
ATOM 2020 C CA . PRO A 1 274 ? -9.015 17.997 27.729 1.00 35.46 272 PRO A CA 1
ATOM 2021 C C . PRO A 1 274 ? -10.116 17.314 28.531 1.00 36.78 272 PRO A C 1
ATOM 2022 O O . PRO A 1 274 ? -10.875 17.974 29.250 1.00 36.85 272 PRO A O 1
ATOM 2026 N N . GLY A 1 275 ? -10.208 15.995 28.396 1.00 37.27 273 GLY A N 1
ATOM 2027 C CA . GLY A 1 275 ? -11.232 15.245 29.099 1.00 35.62 273 GLY A CA 1
ATOM 2028 C C . GLY A 1 275 ? -11.445 15.691 30.530 1.00 35.12 273 GLY A C 1
ATOM 2029 O O . GLY A 1 275 ? -12.569 16.021 30.921 1.00 34.85 273 GLY A O 1
ATOM 2030 N N . GLN A 1 276 ? -10.364 15.694 31.309 1.00 34.64 274 GLN A N 1
ATOM 2031 C CA . GLN A 1 276 ? -10.408 16.103 32.708 1.00 32.90 274 GLN A CA 1
ATOM 2032 C C . GLN A 1 276 ? -10.019 17.562 32.832 1.00 31.14 274 GLN A C 1
ATOM 2033 O O . GLN A 1 276 ? -10.694 18.332 33.521 1.00 31.06 274 GLN A O 1
ATOM 2039 N N . ILE A 1 277 ? -8.930 17.944 32.162 1.00 28.94 275 ILE A N 1
ATOM 2040 C CA . ILE A 1 277 ? -8.451 19.323 32.229 1.00 27.76 275 ILE A CA 1
ATOM 2041 C C . ILE A 1 277 ? -8.059 19.939 30.901 1.00 27.20 275 ILE A C 1
ATOM 2042 O O . ILE A 1 277 ? -7.296 19.359 30.134 1.00 27.55 275 ILE A O 1
ATOM 2047 N N . GLY A 1 278 ? -8.583 21.132 30.643 1.00 28.32 276 GLY A N 1
ATOM 2048 C CA . GLY A 1 278 ? -8.245 21.839 29.424 1.00 28.44 276 GLY A CA 1
ATOM 2049 C C . GLY A 1 278 ? -7.129 22.828 29.706 1.00 28.20 276 GLY A C 1
ATOM 2050 O O . GLY A 1 278 ? -6.910 23.210 30.862 1.00 26.48 276 GLY A O 1
ATOM 2051 N N . LEU A 1 279 ? -6.422 23.237 28.654 1.00 29.87 277 LEU A N 1
ATOM 2052 C CA . LEU A 1 279 ? -5.314 24.183 28.771 1.00 29.29 277 LEU A CA 1
ATOM 2053 C C . LEU A 1 279 ? -5.262 25.152 27.603 1.00 29.60 277 LEU A C 1
ATOM 2054 O O . LEU A 1 279 ? -5.694 24.829 26.493 1.00 30.33 277 LEU A O 1
ATOM 2059 N N . ALA A 1 280 ? -4.708 26.331 27.864 1.00 28.40 278 ALA A N 1
ATOM 2060 C CA . ALA A 1 280 ? -4.535 27.362 26.851 1.00 28.54 278 ALA A CA 1
ATOM 2061 C C . ALA A 1 280 ? -3.430 28.322 27.307 1.00 27.40 278 ALA A C 1
ATOM 2062 O O . ALA A 1 280 ? -3.282 28.596 28.494 1.00 25.66 278 ALA A O 1
ATOM 2064 N N . GLY A 1 281 ? -2.646 28.809 26.353 1.00 28.31 279 GLY A N 1
ATOM 2065 C CA . GLY A 1 281 ? -1.567 29.729 26.671 1.00 29.62 279 GLY A CA 1
ATOM 2066 C C . GLY A 1 281 ? -1.676 30.983 25.832 1.00 26.71 279 GLY A C 1
ATOM 2067 O O . GLY A 1 281 ? -2.765 31.367 25.456 1.00 30.73 279 GLY A O 1
ATOM 2068 N N . PHE A 1 282 ? -0.561 31.629 25.531 1.00 29.31 280 PHE A N 1
ATOM 2069 C CA . PHE A 1 282 ? -0.602 32.838 24.710 1.00 29.96 280 PHE A CA 1
ATOM 2070 C C . PHE A 1 282 ? 0.737 33.049 24.014 1.00 30.24 280 PHE A C 1
ATOM 2071 O O . PHE A 1 282 ? 1.773 32.709 24.579 1.00 32.04 280 PHE A O 1
ATOM 2079 N N . ASN A 1 283 ? 0.684 33.596 22.795 1.00 30.38 281 ASN A N 1
ATOM 2080 C CA . ASN A 1 283 ? 1.839 33.920 21.942 1.00 32.63 281 ASN A CA 1
ATOM 2081 C C . ASN A 1 283 ? 1.991 33.055 20.695 1.00 34.13 281 ASN A C 1
ATOM 2082 O O . ASN A 1 283 ? 2.467 33.527 19.658 1.00 33.89 281 ASN A O 1
ATOM 2087 N N . ASN A 1 284 ? 1.575 31.796 20.798 1.00 36.14 282 ASN A N 1
ATOM 2088 C CA . ASN A 1 284 ? 1.705 30.824 19.709 1.00 36.28 282 ASN A CA 1
ATOM 2089 C C . ASN A 1 284 ? 3.137 30.731 19.195 1.00 36.84 282 ASN A C 1
ATOM 2090 O O . ASN A 1 284 ? 3.390 30.894 17.999 1.00 37.86 282 ASN A O 1
ATOM 2095 N N . VAL A 1 285 ? 4.075 30.471 20.096 1.00 35.43 283 VAL A N 1
ATOM 2096 C CA . VAL A 1 285 ? 5.473 30.356 19.706 1.00 35.79 283 VAL A CA 1
ATOM 2097 C C . VAL A 1 285 ? 5.699 29.048 18.956 1.00 36.32 283 VAL A C 1
ATOM 2098 O O . VAL A 1 285 ? 4.910 28.111 19.083 1.00 36.03 283 VAL A O 1
ATOM 2102 N N . GLU A 1 286 ? 6.785 28.994 18.188 1.00 38.12 284 GLU A N 1
ATOM 2103 C CA . GLU A 1 286 ? 7.135 27.815 17.396 1.00 39.56 284 GLU A CA 1
ATOM 2104 C C . GLU A 1 286 ? 7.285 26.567 18.259 1.00 37.25 284 GLU A C 1
ATOM 2105 O O . GLU A 1 286 ? 6.842 25.483 17.882 1.00 37.24 284 GLU A O 1
ATOM 2111 N N . LEU A 1 287 ? 7.901 26.732 19.424 1.00 36.28 285 LEU A N 1
ATOM 2112 C CA . LEU A 1 287 ? 8.120 25.639 20.362 1.00 33.05 285 LEU A CA 1
ATOM 2113 C C . LEU A 1 287 ? 6.885 24.762 20.544 1.00 33.60 285 LEU A C 1
ATOM 2114 O O . LEU A 1 287 ? 7.001 23.574 20.838 1.00 34.15 285 LEU A O 1
ATOM 2119 N N . LEU A 1 288 ? 5.709 25.354 20.365 1.00 33.20 286 LEU A N 1
ATOM 2120 C CA . LEU A 1 288 ? 4.438 24.648 20.485 1.00 32.99 286 LEU A CA 1
ATOM 2121 C C . LEU A 1 288 ? 4.287 23.532 19.444 1.00 34.43 286 LEU A C 1
ATOM 2122 O O . LEU A 1 288 ? 3.584 22.542 19.680 1.00 33.37 286 LEU A O 1
ATOM 2127 N N . GLN A 1 289 ? 4.943 23.688 18.294 1.00 33.63 287 GLN A N 1
ATOM 2128 C CA . GLN A 1 289 ? 4.849 22.685 17.229 1.00 35.02 287 GLN A CA 1
ATOM 2129 C C . GLN A 1 289 ? 5.614 21.387 17.505 1.00 34.72 287 GLN A C 1
ATOM 2130 O O . GLN A 1 289 ? 5.361 20.369 16.868 1.00 35.21 287 GLN A O 1
ATOM 2136 N N . GLY A 1 290 ? 6.541 21.417 18.455 1.00 34.44 288 GLY A N 1
ATOM 2137 C CA . GLY A 1 290 ? 7.303 20.220 18.762 1.00 34.52 288 GLY A CA 1
ATOM 2138 C C . GLY A 1 290 ? 6.834 19.452 19.987 1.00 33.56 288 GLY A C 1
ATOM 2139 O O . GLY A 1 290 ? 7.538 18.565 20.457 1.00 33.97 288 GLY A O 1
ATOM 2140 N N . LEU A 1 291 ? 5.652 19.776 20.500 1.00 33.98 289 LEU A N 1
ATOM 2141 C CA . LEU A 1 291 ? 5.125 19.098 21.686 1.00 36.21 289 LEU A CA 1
ATOM 2142 C C . LEU A 1 291 ? 4.140 17.980 21.310 1.00 37.12 289 LEU A C 1
ATOM 2143 O O . LEU A 1 291 ? 3.495 18.041 20.264 1.00 38.02 289 LEU A O 1
ATOM 2148 N N . PRO A 1 292 ? 4.003 16.957 22.173 1.00 37.59 290 PRO A N 1
ATOM 2149 C CA . PRO A 1 292 ? 3.103 15.817 21.941 1.00 37.62 290 PRO A CA 1
ATOM 2150 C C . PRO A 1 292 ? 1.607 16.129 21.805 1.00 36.60 290 PRO A C 1
ATOM 2151 O O . PRO A 1 292 ? 0.833 15.304 21.329 1.00 35.64 290 PRO A O 1
ATOM 2155 N N . ARG A 1 293 ? 1.198 17.313 22.230 1.00 36.21 291 ARG A N 1
ATOM 2156 C CA . ARG A 1 293 ? -0.200 17.697 22.123 1.00 34.63 291 ARG A CA 1
ATOM 2157 C C . ARG A 1 293 ? -0.220 19.144 21.672 1.00 35.80 291 ARG A C 1
ATOM 2158 O O . ARG A 1 293 ? 0.700 19.898 21.986 1.00 35.51 291 ARG A O 1
ATOM 2166 N N . LYS A 1 294 ? -1.244 19.534 20.920 1.00 36.98 292 LYS A N 1
ATOM 2167 C CA . LYS A 1 294 ? -1.321 20.905 20.427 1.00 38.46 292 LYS A CA 1
ATOM 2168 C C . LYS A 1 294 ? -2.052 21.836 21.375 1.00 36.68 292 LYS A C 1
ATOM 2169 O O . LYS A 1 294 ? -3.269 21.775 21.515 1.00 36.16 292 LYS A O 1
ATOM 2175 N N . LEU A 1 295 ? -1.278 22.704 22.018 1.00 36.27 293 LEU A N 1
ATOM 2176 C CA . LEU A 1 295 ? -1.779 23.672 22.988 1.00 34.98 293 LEU A CA 1
ATOM 2177 C C . LEU A 1 295 ? -2.636 24.794 22.435 1.00 34.23 293 LEU A C 1
ATOM 2178 O O . LEU A 1 295 ? -2.258 25.460 21.475 1.00 32.95 293 LEU A O 1
ATOM 2183 N N . ALA A 1 296 ? -3.784 25.011 23.068 1.00 32.32 294 ALA A N 1
ATOM 2184 C CA . ALA A 1 296 ? -4.671 26.083 22.665 1.00 31.88 294 ALA A CA 1
ATOM 2185 C C . ALA A 1 296 ? -3.903 27.359 22.997 1.00 32.62 294 ALA A C 1
ATOM 2186 O O . ALA A 1 296 ? -3.225 27.430 24.021 1.00 30.84 294 ALA A O 1
ATOM 2188 N N . THR A 1 297 ? -3.994 28.355 22.122 1.00 32.87 295 THR A N 1
ATOM 2189 C CA . THR A 1 297 ? -3.291 29.612 22.323 1.00 34.08 295 THR A CA 1
ATOM 2190 C C . THR A 1 297 ? -3.806 30.665 21.345 1.00 36.67 295 THR A C 1
ATOM 2191 O O . THR A 1 297 ? -4.792 30.444 20.642 1.00 38.05 295 THR A O 1
ATOM 2203 N N . ASP A 1 299 ? -2.071 33.744 18.631 1.00 40.94 297 ASP A N 1
ATOM 2204 C CA . ASP A 1 299 ? -0.879 34.333 18.050 1.00 39.53 297 ASP A CA 1
ATOM 2205 C C . ASP A 1 299 ? -0.747 35.802 18.426 1.00 41.12 297 ASP A C 1
ATOM 2206 O O . ASP A 1 299 ? -1.661 36.592 18.196 1.00 41.98 297 ASP A O 1
ATOM 2211 N N . ALA A 1 300 ? 0.397 36.161 19.006 1.00 40.50 298 ALA A N 1
ATOM 2212 C CA . ALA A 1 300 ? 0.662 37.533 19.418 1.00 39.20 298 ALA A CA 1
ATOM 2213 C C . ALA A 1 300 ? 1.039 38.430 18.238 1.00 39.03 298 ALA A C 1
ATOM 2214 O O . ALA A 1 300 ? 1.262 39.632 18.415 1.00 37.32 298 ALA A O 1
ATOM 2216 N N . CYS A 1 301 ? 1.113 37.840 17.045 1.00 38.30 299 CYS A N 1
ATOM 2217 C CA . CYS A 1 301 ? 1.468 38.565 15.823 1.00 40.13 299 CYS A CA 1
ATOM 2218 C C . CYS A 1 301 ? 2.849 39.199 15.939 1.00 39.21 299 CYS A C 1
ATOM 2219 O O . CYS A 1 301 ? 3.074 40.305 15.458 1.00 38.54 299 CYS A O 1
ATOM 2222 N N . ARG A 1 302 ? 3.777 38.483 16.561 1.00 39.88 300 ARG A N 1
ATOM 2223 C CA . ARG A 1 302 ? 5.126 39.000 16.759 1.00 41.94 300 ARG A CA 1
ATOM 2224 C C . ARG A 1 302 ? 5.913 39.354 15.491 1.00 40.11 300 ARG A C 1
ATOM 2225 O O . ARG A 1 302 ? 6.498 40.432 15.422 1.00 37.64 300 ARG A O 1
ATOM 2233 N N . LEU A 1 303 ? 5.931 38.469 14.495 1.00 39.23 301 LEU A N 1
ATOM 2234 C CA . LEU A 1 303 ? 6.667 38.752 13.261 1.00 38.60 301 LEU A CA 1
ATOM 2235 C C . LEU A 1 303 ? 6.120 39.980 12.534 1.00 38.23 301 LEU A C 1
ATOM 2236 O O . LEU A 1 303 ? 6.876 40.878 12.158 1.00 35.67 301 LEU A O 1
ATOM 2241 N N . GLU A 1 304 ? 4.802 40.012 12.344 1.00 38.54 302 GLU A N 1
ATOM 2242 C CA . GLU A 1 304 ? 4.144 41.116 11.648 1.00 38.26 302 GLU A CA 1
ATOM 2243 C C . GLU A 1 304 ? 4.346 42.452 12.349 1.00 36.93 302 GLU A C 1
ATOM 2244 O O . GLU A 1 304 ? 4.593 43.469 11.704 1.00 34.42 302 GLU A O 1
ATOM 2250 N N . ILE A 1 305 ? 4.212 42.451 13.671 1.00 37.27 303 ILE A N 1
ATOM 2251 C CA . ILE A 1 305 ? 4.379 43.670 14.446 1.00 36.69 303 ILE A CA 1
ATOM 2252 C C . ILE A 1 305 ? 5.774 44.235 14.215 1.00 37.40 303 ILE A C 1
ATOM 2253 O O . ILE A 1 305 ? 5.946 45.444 14.064 1.00 37.17 303 ILE A O 1
ATOM 2258 N N . GLY A 1 306 ? 6.767 43.356 14.167 1.00 38.84 304 GLY A N 1
ATOM 2259 C CA . GLY A 1 306 ? 8.127 43.797 13.929 1.00 39.73 304 GLY A CA 1
ATOM 2260 C C . GLY A 1 306 ? 8.302 44.363 12.529 1.00 40.68 304 GLY A C 1
ATOM 2261 O O . GLY A 1 306 ? 8.907 45.423 12.352 1.00 41.19 304 GLY A O 1
ATOM 2262 N N . ARG A 1 307 ? 7.792 43.659 11.524 1.00 41.21 305 ARG A N 1
ATOM 2263 C CA . ARG A 1 307 ? 7.905 44.140 10.150 1.00 43.48 305 ARG A CA 1
ATOM 2264 C C . ARG A 1 307 ? 7.181 45.485 9.975 1.00 44.25 305 ARG A C 1
ATOM 2265 O O . ARG A 1 307 ? 7.735 46.443 9.426 1.00 45.38 305 ARG A O 1
ATOM 2273 N N . LYS A 1 308 ? 5.955 45.564 10.470 1.00 43.34 306 LYS A N 1
ATOM 2274 C CA . LYS A 1 308 ? 5.175 46.783 10.351 1.00 43.80 306 LYS A CA 1
ATOM 2275 C C . LYS A 1 308 ? 5.756 47.971 11.107 1.00 43.78 306 LYS A C 1
ATOM 2276 O O . LYS A 1 308 ? 5.638 49.111 10.664 1.00 43.17 306 LYS A O 1
ATOM 2282 N N . ALA A 1 309 ? 6.381 47.720 12.250 1.00 43.61 307 ALA A N 1
ATOM 2283 C CA . ALA A 1 309 ? 6.963 48.817 13.017 1.00 43.46 307 ALA A CA 1
ATOM 2284 C C . ALA A 1 309 ? 8.136 49.437 12.265 1.00 42.12 307 ALA A C 1
ATOM 2285 O O . ALA A 1 309 ? 8.297 50.653 12.248 1.00 41.76 307 ALA A O 1
ATOM 2287 N N . ALA A 1 310 ? 8.953 48.594 11.647 1.00 43.65 308 ALA A N 1
ATOM 2288 C CA . ALA A 1 310 ? 10.110 49.059 10.894 1.00 45.43 308 ALA A CA 1
ATOM 2289 C C . ALA A 1 310 ? 9.627 49.689 9.590 1.00 46.99 308 ALA A C 1
ATOM 2290 O O . ALA A 1 310 ? 10.317 50.502 8.976 1.00 45.25 308 ALA A O 1
ATOM 2292 N N . GLU A 1 311 ? 8.427 49.292 9.183 1.00 49.46 309 GLU A N 1
ATOM 2293 C CA . GLU A 1 311 ? 7.792 49.788 7.971 1.00 50.44 309 GLU A CA 1
ATOM 2294 C C . GLU A 1 311 ? 7.452 51.270 8.169 1.00 50.36 309 GLU A C 1
ATOM 2295 O O . GLU A 1 311 ? 7.742 52.105 7.312 1.00 51.34 309 GLU A O 1
ATOM 2301 N N . ILE A 1 312 ? 6.834 51.597 9.301 1.00 49.44 310 ILE A N 1
ATOM 2302 C CA . ILE A 1 312 ? 6.498 52.984 9.591 1.00 47.50 310 ILE A CA 1
ATOM 2303 C C . ILE A 1 312 ? 7.792 53.800 9.581 1.00 47.14 310 ILE A C 1
ATOM 2304 O O . ILE A 1 312 ? 8.003 54.617 8.693 1.00 48.03 310 ILE A O 1
ATOM 2309 N N . ILE A 1 313 ? 8.662 53.562 10.560 1.00 46.02 311 ILE A N 1
ATOM 2310 C CA . ILE A 1 313 ? 9.925 54.282 10.658 1.00 45.20 311 ILE A CA 1
ATOM 2311 C C . ILE A 1 313 ? 10.630 54.415 9.309 1.00 46.30 311 ILE A C 1
ATOM 2312 O O . ILE A 1 313 ? 11.271 55.427 9.038 1.00 45.21 311 ILE A O 1
ATOM 2317 N N . ALA A 1 314 ? 10.513 53.396 8.463 1.00 47.24 312 ALA A N 1
ATOM 2318 C CA . ALA A 1 314 ? 11.149 53.426 7.152 1.00 49.46 312 ALA A CA 1
ATOM 2319 C C . ALA A 1 314 ? 10.535 54.507 6.257 1.00 51.36 312 ALA A C 1
ATOM 2320 O O . ALA A 1 314 ? 11.253 55.327 5.678 1.00 50.94 312 ALA A O 1
ATOM 2322 N N . LYS A 1 315 ? 9.209 54.510 6.144 1.00 53.44 313 LYS A N 1
ATOM 2323 C CA . LYS A 1 315 ? 8.531 55.506 5.321 1.00 55.35 313 LYS A CA 1
ATOM 2324 C C . LYS A 1 315 ? 8.770 56.906 5.893 1.00 57.57 313 LYS A C 1
ATOM 2325 O O . LYS A 1 315 ? 9.218 57.805 5.181 1.00 57.91 313 LYS A O 1
ATOM 2331 N N . ARG A 1 316 ? 8.477 57.081 7.178 1.00 59.26 314 ARG A N 1
ATOM 2332 C CA . ARG A 1 316 ? 8.678 58.362 7.851 1.00 62.49 314 ARG A CA 1
ATOM 2333 C C . ARG A 1 316 ? 10.011 59.030 7.497 1.00 64.71 314 ARG A C 1
ATOM 2334 O O . ARG A 1 316 ? 10.076 60.246 7.313 1.00 64.10 314 ARG A O 1
ATOM 2342 N N . LEU A 1 317 ? 11.074 58.232 7.422 1.00 68.11 315 LEU A N 1
ATOM 2343 C CA . LEU A 1 317 ? 12.411 58.740 7.113 1.00 71.85 315 LEU A CA 1
ATOM 2344 C C . LEU A 1 317 ? 12.648 58.980 5.627 1.00 74.65 315 LEU A C 1
ATOM 2345 O O . LEU A 1 317 ? 13.532 59.750 5.252 1.00 75.20 315 LEU A O 1
ATOM 2350 N N . GLU A 1 318 ? 11.877 58.312 4.778 1.00 77.17 316 GLU A N 1
ATOM 2351 C CA . GLU A 1 318 ? 12.020 58.516 3.345 1.00 80.04 316 GLU A CA 1
ATOM 2352 C C . GLU A 1 318 ? 11.319 59.817 2.985 1.00 81.61 316 GLU A C 1
ATOM 2353 O O . GLU A 1 318 ? 11.942 60.753 2.485 1.00 82.31 316 GLU A O 1
ATOM 2359 N N . ASP A 1 319 ? 10.016 59.864 3.251 1.00 82.77 317 ASP A N 1
ATOM 2360 C CA . ASP A 1 319 ? 9.204 61.038 2.963 1.00 83.34 317 ASP A CA 1
ATOM 2361 C C . ASP A 1 319 ? 8.691 61.656 4.258 1.00 84.54 317 ASP A C 1
ATOM 2362 O O . ASP A 1 319 ? 7.693 61.202 4.815 1.00 83.83 317 ASP A O 1
ATOM 2367 N N . PRO A 1 320 ? 9.369 62.699 4.759 1.00 86.21 318 PRO A N 1
ATOM 2368 C CA . PRO A 1 320 ? 8.922 63.337 5.999 1.00 87.76 318 PRO A CA 1
ATOM 2369 C C . PRO A 1 320 ? 7.423 63.610 5.958 1.00 89.01 318 PRO A C 1
ATOM 2370 O O . PRO A 1 320 ? 6.710 63.361 6.930 1.00 88.42 318 PRO A O 1
ATOM 2374 N N . GLU A 1 321 ? 6.954 64.112 4.819 1.00 90.99 319 GLU A N 1
ATOM 2375 C CA . GLU A 1 321 ? 5.538 64.414 4.627 1.00 92.73 319 GLU A CA 1
ATOM 2376 C C . GLU A 1 321 ? 4.755 63.132 4.348 1.00 92.70 319 GLU A C 1
ATOM 2377 O O . GLU A 1 321 ? 3.644 63.172 3.822 1.00 91.89 319 GLU A O 1
ATOM 2383 N N . ALA A 1 322 ? 5.355 62.002 4.714 1.00 93.30 320 ALA A N 1
ATOM 2384 C CA . ALA A 1 322 ? 4.768 60.678 4.524 1.00 93.98 320 ALA A CA 1
ATOM 2385 C C . ALA A 1 322 ? 3.257 60.692 4.316 1.00 94.02 320 ALA A C 1
ATOM 2386 O O . ALA A 1 322 ? 2.779 60.523 3.195 1.00 93.97 320 ALA A O 1
ATOM 2388 N N . GLU A 1 323 ? 2.517 60.890 5.403 1.00 94.20 321 GLU A N 1
ATOM 2389 C CA . GLU A 1 323 ? 1.057 60.921 5.363 1.00 94.54 321 GLU A CA 1
ATOM 2390 C C . GLU A 1 323 ? 0.513 59.503 5.154 1.00 93.66 321 GLU A C 1
ATOM 2391 O O . GLU A 1 323 ? -0.081 59.200 4.119 1.00 93.92 321 GLU A O 1
ATOM 2397 N N . ILE A 1 324 ? 0.729 58.636 6.142 1.00 92.17 322 ILE A N 1
ATOM 2398 C CA . ILE A 1 324 ? 0.264 57.253 6.075 1.00 90.10 322 ILE A CA 1
ATOM 2399 C C . ILE A 1 324 ? -0.184 56.799 7.471 1.00 88.25 322 ILE A C 1
ATOM 2400 O O . ILE A 1 324 ? 0.011 57.521 8.451 1.00 87.66 322 ILE A O 1
ATOM 2405 N N . GLU A 1 325 ? -0.785 55.613 7.560 1.00 86.36 323 GLU A N 1
ATOM 2406 C CA . GLU A 1 325 ? -1.273 55.090 8.839 1.00 84.40 323 GLU A CA 1
ATOM 2407 C C . GLU A 1 325 ? -0.163 54.878 9.868 1.00 81.82 323 GLU A C 1
ATOM 2408 O O . GLU A 1 325 ? 0.898 54.342 9.554 1.00 81.72 323 GLU A O 1
ATOM 2414 N N . THR A 1 326 ? -0.427 55.296 11.103 1.00 78.39 324 THR A N 1
ATOM 2415 C CA . THR A 1 326 ? 0.546 55.171 12.179 1.00 75.61 324 THR A CA 1
ATOM 2416 C C . THR A 1 326 ? 0.103 54.256 13.325 1.00 74.05 324 THR A C 1
ATOM 2417 O O . THR A 1 326 ? 0.934 53.584 13.936 1.00 73.78 324 THR A O 1
ATOM 2421 N N . ARG A 1 327 ? -1.198 54.228 13.612 1.00 71.40 325 ARG A N 1
ATOM 2422 C CA . ARG A 1 327 ? -1.730 53.398 14.693 1.00 68.49 325 ARG A CA 1
ATOM 2423 C C . ARG A 1 327 ? -2.455 52.160 14.170 1.00 65.02 325 ARG A C 1
ATOM 2424 O O . ARG A 1 327 ? -3.630 52.231 13.808 1.00 64.69 325 ARG A O 1
ATOM 2432 N N . ILE A 1 328 ? -1.752 51.030 14.145 1.00 60.49 326 ILE A N 1
ATOM 2433 C CA . ILE A 1 328 ? -2.315 49.767 13.664 1.00 55.88 326 ILE A CA 1
ATOM 2434 C C . ILE A 1 328 ? -2.676 48.800 14.788 1.00 53.19 326 ILE A C 1
ATOM 2435 O O . ILE A 1 328 ? -1.855 48.515 15.659 1.00 52.57 326 ILE A O 1
ATOM 2440 N N . THR A 1 329 ? -3.904 48.289 14.757 1.00 50.61 327 THR A N 1
ATOM 2441 C CA . THR A 1 329 ? -4.359 47.327 15.750 1.00 47.74 327 THR A CA 1
ATOM 2442 C C . THR A 1 329 ? -4.663 46.019 15.035 1.00 47.73 327 THR A C 1
ATOM 2443 O O . THR A 1 329 ? -5.536 45.964 14.172 1.00 46.36 327 THR A O 1
ATOM 2447 N N . LEU A 1 330 ? -3.928 44.969 15.391 1.00 47.57 328 LEU A N 1
ATOM 2448 C CA . LEU A 1 330 ? -4.129 43.664 14.775 1.00 47.49 328 LEU A CA 1
ATOM 2449 C C . LEU A 1 330 ? -5.055 42.831 15.643 1.00 47.52 328 LEU A C 1
ATOM 2450 O O . LEU A 1 330 ? -5.127 43.029 16.859 1.00 47.59 328 LEU A O 1
ATOM 2455 N N . GLU A 1 331 ? -5.771 41.908 15.011 1.00 47.72 329 GLU A N 1
ATOM 2456 C CA . GLU A 1 331 ? -6.706 41.054 15.727 1.00 49.48 329 GLU A CA 1
ATOM 2457 C C . GLU A 1 331 ? -6.469 39.591 15.370 1.00 49.19 329 GLU A C 1
ATOM 2458 O O . GLU A 1 331 ? -7.048 39.072 14.416 1.00 49.87 329 GLU A O 1
ATOM 2464 N N . PRO A 1 332 ? -5.605 38.905 16.129 1.00 49.06 330 PRO A N 1
ATOM 2465 C CA . PRO A 1 332 ? -5.334 37.492 15.843 1.00 48.44 330 PRO A CA 1
ATOM 2466 C C . PRO A 1 332 ? -6.483 36.595 16.306 1.00 48.29 330 PRO A C 1
ATOM 2467 O O . PRO A 1 332 ? -7.340 37.014 17.090 1.00 46.09 330 PRO A O 1
ATOM 2471 N N . LYS A 1 333 ? -6.496 35.362 15.813 1.00 48.97 331 LYS A N 1
ATOM 2472 C CA . LYS A 1 333 ? -7.528 34.403 16.186 1.00 48.86 331 LYS A CA 1
ATOM 2473 C C . LYS A 1 333 ? -6.969 33.354 17.133 1.00 45.64 331 LYS A C 1
ATOM 2474 O O . LYS A 1 333 ? -5.762 33.124 17.187 1.00 44.79 331 LYS A O 1
ATOM 2480 N N . ILE A 1 334 ? -7.864 32.714 17.874 1.00 43.67 332 ILE A N 1
ATOM 2481 C CA . ILE A 1 334 ? -7.466 31.672 18.800 1.00 42.16 332 ILE A CA 1
ATOM 2482 C C . ILE A 1 334 ? -7.137 30.379 18.061 1.00 42.04 332 ILE A C 1
ATOM 2483 O O . ILE A 1 334 ? -7.971 29.877 17.303 1.00 43.01 332 ILE A O 1
ATOM 2488 N N . SER A 1 335 ? -5.929 29.851 18.262 1.00 40.11 333 SER A N 1
ATOM 2489 C CA . SER A 1 335 ? -5.558 28.569 17.659 1.00 38.52 333 SER A CA 1
ATOM 2490 C C . SER A 1 335 ? -6.055 27.580 18.705 1.00 38.48 333 SER A C 1
ATOM 2491 O O . SER A 1 335 ? -5.502 27.489 19.803 1.00 38.50 333 SER A O 1
ATOM 2494 N N . TYR A 1 336 ? -7.111 26.854 18.370 1.00 37.05 334 TYR A N 1
ATOM 2495 C CA . TYR A 1 336 ? -7.715 25.914 19.296 1.00 36.13 334 TYR A CA 1
ATOM 2496 C C . TYR A 1 336 ? -6.942 24.659 19.679 1.00 37.30 334 TYR A C 1
ATOM 2497 O O . TYR A 1 336 ? -7.083 24.170 20.805 1.00 37.07 334 TYR A O 1
ATOM 2506 N N . GLY A 1 337 ? -6.130 24.138 18.761 1.00 36.25 335 GLY A N 1
ATOM 2507 C CA . GLY A 1 337 ? -5.374 22.936 19.061 1.00 34.39 335 GLY A CA 1
ATOM 2508 C C . GLY A 1 337 ? -6.270 21.835 19.599 1.00 35.09 335 GLY A C 1
ATOM 2509 O O . GLY A 1 337 ? -7.476 21.834 19.367 1.00 34.78 335 GLY A O 1
ATOM 2510 N N . ASP A 1 338 ? -5.693 20.894 20.333 1.00 34.94 336 ASP A N 1
ATOM 2511 C CA . ASP A 1 338 ? -6.483 19.803 20.877 1.00 34.44 336 ASP A CA 1
ATOM 2512 C C . ASP A 1 338 ? -6.572 19.784 22.407 1.00 35.13 336 ASP A C 1
ATOM 2513 O O . ASP A 1 338 ? -6.851 18.728 22.993 1.00 36.51 336 ASP A O 1
ATOM 2518 N N . THR A 1 339 ? -6.353 20.934 23.054 1.00 33.53 337 THR A N 1
ATOM 2519 C CA . THR A 1 339 ? -6.409 20.999 24.519 1.00 33.33 337 THR A CA 1
ATOM 2520 C C . THR A 1 339 ? -7.534 21.869 25.089 1.00 35.66 337 THR A C 1
ATOM 2521 O O . THR A 1 339 ? -7.548 22.168 26.293 1.00 34.57 337 THR A O 1
ATOM 2525 N N . LEU A 1 340 ? -8.481 22.269 24.245 1.00 36.70 338 LEU A N 1
ATOM 2526 C CA . LEU A 1 340 ? -9.587 23.101 24.714 1.00 38.21 338 LEU A CA 1
ATOM 2527 C C . LEU A 1 340 ? -10.949 22.543 24.275 1.00 41.06 338 LEU A C 1
ATOM 2528 O O . LEU A 1 340 ? -11.798 22.225 25.110 1.00 39.32 338 LEU A O 1
ATOM 2533 N N . LYS A 1 341 ? -11.160 22.408 22.972 1.00 44.69 339 LYS A N 1
ATOM 2534 C CA . LYS A 1 341 ? -12.438 21.890 22.505 1.00 49.72 339 LYS A CA 1
ATOM 2535 C C . LYS A 1 341 ? -12.633 20.415 22.818 1.00 52.76 339 LYS A C 1
ATOM 2536 O O . LYS A 1 341 ? -11.714 19.604 22.689 1.00 55.32 339 LYS A O 1
ATOM 2542 N N . ARG A 1 342 ? -13.843 20.087 23.253 1.00 55.99 340 ARG A N 1
ATOM 2543 C CA . ARG A 1 342 ? -14.224 18.721 23.592 1.00 58.75 340 ARG A CA 1
ATOM 2544 C C . ARG A 1 342 ? -15.237 18.207 22.562 1.00 61.55 340 ARG A C 1
ATOM 2545 O O . ARG A 1 342 ? -15.235 18.634 21.403 1.00 61.03 340 ARG A O 1
ATOM 2553 N N . PRO B 1 10 ? 11.540 69.142 18.074 1.00 49.85 8 PRO B N 1
ATOM 2554 C CA . PRO B 1 10 ? 12.938 68.872 18.504 1.00 48.54 8 PRO B CA 1
ATOM 2555 C C . PRO B 1 10 ? 13.393 69.921 19.515 1.00 47.24 8 PRO B C 1
ATOM 2556 O O . PRO B 1 10 ? 13.678 71.055 19.154 1.00 46.94 8 PRO B O 1
ATOM 2560 N N . LEU B 1 11 ? 13.460 69.537 20.784 1.00 46.51 9 LEU B N 1
ATOM 2561 C CA . LEU B 1 11 ? 13.865 70.459 21.834 1.00 44.43 9 LEU B CA 1
ATOM 2562 C C . LEU B 1 11 ? 15.339 70.818 21.762 1.00 43.74 9 LEU B C 1
ATOM 2563 O O . LEU B 1 11 ? 16.157 70.047 21.257 1.00 43.30 9 LEU B O 1
ATOM 2568 N N . THR B 1 12 ? 15.663 72.000 22.283 1.00 42.26 10 THR B N 1
ATOM 2569 C CA . THR B 1 12 ? 17.027 72.511 22.295 1.00 40.19 10 THR B CA 1
ATOM 2570 C C . THR B 1 12 ? 17.420 73.020 23.674 1.00 39.36 10 THR B C 1
ATOM 2571 O O . THR B 1 12 ? 16.616 73.021 24.604 1.00 38.85 10 THR B O 1
ATOM 2575 N N . LEU B 1 13 ? 18.667 73.459 23.789 1.00 38.43 11 LEU B N 1
ATOM 2576 C CA . LEU B 1 13 ? 19.195 73.994 25.031 1.00 39.14 11 LEU B CA 1
ATOM 2577 C C . LEU B 1 13 ? 18.369 75.207 25.453 1.00 40.56 11 LEU B C 1
ATOM 2578 O O . LEU B 1 13 ? 18.101 75.416 26.639 1.00 41.69 11 LEU B O 1
ATOM 2583 N N . ARG B 1 14 ? 17.970 76.008 24.471 1.00 40.05 12 ARG B N 1
ATOM 2584 C CA . ARG B 1 14 ? 17.188 77.203 24.732 1.00 41.17 12 ARG B CA 1
ATOM 2585 C C . ARG B 1 14 ? 15.946 76.851 25.549 1.00 40.35 12 ARG B C 1
ATOM 2586 O O . ARG B 1 14 ? 15.537 77.602 26.441 1.00 39.90 12 ARG B O 1
ATOM 2594 N N . ASP B 1 15 ? 15.350 75.705 25.241 1.00 38.85 13 ASP B N 1
ATOM 2595 C CA . ASP B 1 15 ? 14.162 75.252 25.950 1.00 37.52 13 ASP B CA 1
ATOM 2596 C C . ASP B 1 15 ? 14.500 74.940 27.406 1.00 37.55 13 ASP B C 1
ATOM 2597 O O . ASP B 1 15 ? 13.755 75.290 28.315 1.00 37.40 13 ASP B O 1
ATOM 2602 N N . VAL B 1 16 ? 15.632 74.282 27.623 1.00 37.22 14 VAL B N 1
ATOM 2603 C CA . VAL B 1 16 ? 16.055 73.929 28.972 1.00 38.85 14 VAL B CA 1
ATOM 2604 C C . VAL B 1 16 ? 16.429 75.203 29.723 1.00 39.13 14 VAL B C 1
ATOM 2605 O O . VAL B 1 16 ? 16.170 75.341 30.918 1.00 38.50 14 VAL B O 1
ATOM 2609 N N . SER B 1 17 ? 17.025 76.143 29.001 1.00 40.76 15 SER B N 1
ATOM 2610 C CA . SER B 1 17 ? 17.431 77.419 29.578 1.00 41.59 15 SER B CA 1
ATOM 2611 C C . SER B 1 17 ? 16.241 78.238 30.073 1.00 41.56 15 SER B C 1
ATOM 2612 O O . SER B 1 17 ? 16.218 78.682 31.225 1.00 42.43 15 SER B O 1
ATOM 2615 N N . GLU B 1 18 ? 15.254 78.429 29.204 1.00 41.61 16 GLU B N 1
ATOM 2616 C CA . GLU B 1 18 ? 14.070 79.210 29.546 1.00 42.02 16 GLU B CA 1
ATOM 2617 C C . GLU B 1 18 ? 13.230 78.607 30.677 1.00 41.72 16 GLU B C 1
ATOM 2618 O O . GLU B 1 18 ? 12.662 79.342 31.485 1.00 42.53 16 GLU B O 1
ATOM 2624 N N . ALA B 1 19 ? 13.161 77.279 30.741 1.00 39.80 17 ALA B N 1
ATOM 2625 C CA . ALA B 1 19 ? 12.395 76.598 31.779 1.00 38.91 17 ALA B CA 1
ATOM 2626 C C . ALA B 1 19 ? 13.216 76.478 33.059 1.00 39.66 17 ALA B C 1
ATOM 2627 O O . ALA B 1 19 ? 12.678 76.241 34.136 1.00 39.94 17 ALA B O 1
ATOM 2629 N N . SER B 1 20 ? 14.524 76.652 32.931 1.00 40.03 18 SER B N 1
ATOM 2630 C CA . SER B 1 20 ? 15.443 76.557 34.060 1.00 39.48 18 SER B CA 1
ATOM 2631 C C . SER B 1 20 ? 15.733 77.916 34.719 1.00 39.84 18 SER B C 1
ATOM 2632 O O . SER B 1 20 ? 16.029 77.993 35.914 1.00 39.07 18 SER B O 1
ATOM 2635 N N . GLY B 1 21 ? 15.652 78.986 33.938 1.00 40.31 19 GLY B N 1
ATOM 2636 C CA . GLY B 1 21 ? 15.930 80.300 34.480 1.00 40.22 19 GLY B CA 1
ATOM 2637 C C . GLY B 1 21 ? 17.405 80.662 34.392 1.00 41.06 19 GLY B C 1
ATOM 2638 O O . GLY B 1 21 ? 17.807 81.715 34.870 1.00 42.07 19 GLY B O 1
ATOM 2639 N N . VAL B 1 22 ? 18.217 79.795 33.786 1.00 41.08 20 VAL B N 1
ATOM 2640 C CA . VAL B 1 22 ? 19.651 80.059 33.646 1.00 39.25 20 VAL B CA 1
ATOM 2641 C C . VAL B 1 22 ? 20.067 80.138 32.174 1.00 37.35 20 VAL B C 1
ATOM 2642 O O . VAL B 1 22 ? 19.329 79.709 31.296 1.00 35.76 20 VAL B O 1
ATOM 2646 N N . SER B 1 23 ? 21.252 80.683 31.916 1.00 37.20 21 SER B N 1
ATOM 2647 C CA . SER B 1 23 ? 21.753 80.847 30.552 1.00 37.84 21 SER B CA 1
ATOM 2648 C C . SER B 1 23 ? 22.091 79.532 29.877 1.00 36.49 21 SER B C 1
ATOM 2649 O O . SER B 1 23 ? 22.486 78.576 30.537 1.00 37.70 21 SER B O 1
ATOM 2652 N N . GLU B 1 24 ? 21.947 79.486 28.558 1.00 35.89 22 GLU B N 1
ATOM 2653 C CA . GLU B 1 24 ? 22.277 78.272 27.825 1.00 37.92 22 GLU B CA 1
ATOM 2654 C C . GLU B 1 24 ? 23.720 77.855 28.095 1.00 38.62 22 GLU B C 1
ATOM 2655 O O . GLU B 1 24 ? 24.034 76.673 28.142 1.00 38.49 22 GLU B O 1
ATOM 2669 N N . THR B 1 26 ? 25.270 78.064 30.829 1.00 39.20 24 THR B N 1
ATOM 2670 C CA . THR B 1 26 ? 25.311 77.344 32.090 1.00 37.41 24 THR B CA 1
ATOM 2671 C C . THR B 1 26 ? 24.648 75.978 31.975 1.00 36.14 24 THR B C 1
ATOM 2672 O O . THR B 1 26 ? 25.116 75.016 32.580 1.00 34.63 24 THR B O 1
ATOM 2676 N N . VAL B 1 27 ? 23.568 75.894 31.199 1.00 34.74 25 VAL B N 1
ATOM 2677 C CA . VAL B 1 27 ? 22.875 74.624 30.994 1.00 35.42 25 VAL B CA 1
ATOM 2678 C C . VAL B 1 27 ? 23.866 73.646 30.375 1.00 36.62 25 VAL B C 1
ATOM 2679 O O . VAL B 1 27 ? 23.963 72.488 30.785 1.00 36.76 25 VAL B O 1
ATOM 2683 N N . SER B 1 28 ? 24.607 74.135 29.388 1.00 37.98 26 SER B N 1
ATOM 2684 C CA . SER B 1 28 ? 25.598 73.330 28.692 1.00 40.06 26 SER B CA 1
ATOM 2685 C C . SER B 1 28 ? 26.680 72.828 29.648 1.00 41.41 26 SER B C 1
ATOM 2686 O O . SER B 1 28 ? 27.098 71.675 29.570 1.00 41.04 26 SER B O 1
ATOM 2689 N N . ARG B 1 29 ? 27.133 73.692 30.549 1.00 43.06 27 ARG B N 1
ATOM 2690 C CA . ARG B 1 29 ? 28.159 73.301 31.508 1.00 44.81 27 ARG B CA 1
ATOM 2691 C C . ARG B 1 29 ? 27.639 72.252 32.488 1.00 45.60 27 ARG B C 1
ATOM 2692 O O . ARG B 1 29 ? 28.391 71.382 32.924 1.00 47.54 27 ARG B O 1
ATOM 2700 N N . VAL B 1 30 ? 26.362 72.344 32.846 1.00 46.48 28 VAL B N 1
ATOM 2701 C CA . VAL B 1 30 ? 25.760 71.380 33.757 1.00 46.68 28 VAL B CA 1
ATOM 2702 C C . VAL B 1 30 ? 25.700 70.037 33.047 1.00 48.18 28 VAL B C 1
ATOM 2703 O O . VAL B 1 30 ? 26.135 69.022 33.580 1.00 47.71 28 VAL B O 1
ATOM 2707 N N . LEU B 1 31 ? 25.160 70.056 31.832 1.00 50.31 29 LEU B N 1
ATOM 2708 C CA . LEU B 1 31 ? 25.021 68.862 31.013 1.00 53.37 29 LEU B CA 1
ATOM 2709 C C . LEU B 1 31 ? 26.361 68.274 30.588 1.00 56.80 29 LEU B C 1
ATOM 2710 O O . LEU B 1 31 ? 26.642 67.110 30.860 1.00 57.37 29 LEU B O 1
ATOM 2715 N N . ARG B 1 32 ? 27.185 69.072 29.916 1.00 61.56 30 ARG B N 1
ATOM 2716 C CA . ARG B 1 32 ? 28.500 68.612 29.471 1.00 65.16 30 ARG B CA 1
ATOM 2717 C C . ARG B 1 32 ? 29.382 68.352 30.689 1.00 67.79 30 ARG B C 1
ATOM 2718 O O . ARG B 1 32 ? 30.518 67.896 30.561 1.00 68.78 30 ARG B O 1
ATOM 2726 N N . ASN B 1 33 ? 28.844 68.635 31.873 1.00 70.90 31 ASN B N 1
ATOM 2727 C CA . ASN B 1 33 ? 29.569 68.445 33.127 1.00 73.53 31 ASN B CA 1
ATOM 2728 C C . ASN B 1 33 ? 30.978 69.005 32.976 1.00 75.43 31 ASN B C 1
ATOM 2729 O O . ASN B 1 33 ? 31.960 68.293 33.179 1.00 75.72 31 ASN B O 1
ATOM 2734 N N . ARG B 1 34 ? 31.063 70.285 32.619 1.00 77.07 32 ARG B N 1
ATOM 2735 C CA . ARG B 1 34 ? 32.344 70.954 32.408 1.00 78.48 32 ARG B CA 1
ATOM 2736 C C . ARG B 1 34 ? 32.573 72.101 33.390 1.00 79.23 32 ARG B C 1
ATOM 2737 O O . ARG B 1 34 ? 33.714 72.427 33.726 1.00 79.83 32 ARG B O 1
ATOM 2745 N N . GLY B 1 35 ? 31.487 72.709 33.848 1.00 79.21 33 GLY B N 1
ATOM 2746 C CA . GLY B 1 35 ? 31.608 73.845 34.742 1.00 79.23 33 GLY B CA 1
ATOM 2747 C C . GLY B 1 35 ? 31.971 73.584 36.186 1.00 79.35 33 GLY B C 1
ATOM 2748 O O . GLY B 1 35 ? 32.524 72.544 36.541 1.00 79.53 33 GLY B O 1
ATOM 2749 N N . ASP B 1 36 ? 31.655 74.570 37.017 1.00 79.38 34 ASP B N 1
ATOM 2750 C CA . ASP B 1 36 ? 31.910 74.525 38.448 1.00 78.98 34 ASP B CA 1
ATOM 2751 C C . ASP B 1 36 ? 30.609 74.983 39.090 1.00 77.90 34 ASP B C 1
ATOM 2752 O O . ASP B 1 36 ? 30.587 75.459 40.229 1.00 78.39 34 ASP B O 1
ATOM 2757 N N . VAL B 1 37 ? 29.531 74.847 38.323 1.00 75.65 35 VAL B N 1
ATOM 2758 C CA . VAL B 1 37 ? 28.193 75.233 38.751 1.00 73.48 35 VAL B CA 1
ATOM 2759 C C . VAL B 1 37 ? 27.801 74.565 40.067 1.00 72.65 35 VAL B C 1
ATOM 2760 O O . VAL B 1 37 ? 28.055 73.374 40.271 1.00 72.05 35 VAL B O 1
ATOM 2764 N N . SER B 1 38 ? 27.181 75.340 40.954 1.00 71.43 36 SER B N 1
ATOM 2765 C CA . SER B 1 38 ? 26.741 74.834 42.250 1.00 70.06 36 SER B CA 1
ATOM 2766 C C . SER B 1 38 ? 25.716 73.724 42.058 1.00 69.18 36 SER B C 1
ATOM 2767 O O . SER B 1 38 ? 25.077 73.631 41.007 1.00 68.39 36 SER B O 1
ATOM 2770 N N . ASP B 1 39 ? 25.557 72.884 43.076 1.00 68.15 37 ASP B N 1
ATOM 2771 C CA . ASP B 1 39 ? 24.611 71.778 42.995 1.00 67.25 37 ASP B CA 1
ATOM 2772 C C . ASP B 1 39 ? 23.159 72.226 43.037 1.00 64.92 37 ASP B C 1
ATOM 2773 O O . ASP B 1 39 ? 22.265 71.465 42.675 1.00 65.31 37 ASP B O 1
ATOM 2778 N N . ALA B 1 40 ? 22.928 73.458 43.478 1.00 62.40 38 ALA B N 1
ATOM 2779 C CA . ALA B 1 40 ? 21.574 73.998 43.549 1.00 60.40 38 ALA B CA 1
ATOM 2780 C C . ALA B 1 40 ? 21.068 74.278 42.135 1.00 58.86 38 ALA B C 1
ATOM 2781 O O . ALA B 1 40 ? 19.944 73.917 41.784 1.00 57.94 38 ALA B O 1
ATOM 2783 N N . THR B 1 41 ? 21.904 74.927 41.329 1.00 56.71 39 THR B N 1
ATOM 2784 C CA . THR B 1 41 ? 21.538 75.243 39.958 1.00 54.56 39 THR B CA 1
ATOM 2785 C C . THR B 1 41 ? 21.768 74.042 39.046 1.00 52.73 39 THR B C 1
ATOM 2786 O O . THR B 1 41 ? 21.040 73.849 38.073 1.00 50.56 39 THR B O 1
ATOM 2790 N N . ARG B 1 42 ? 22.774 73.231 39.360 1.00 51.90 40 ARG B N 1
ATOM 2791 C CA . ARG B 1 42 ? 23.033 72.037 38.564 1.00 52.01 40 ARG B CA 1
ATOM 2792 C C . ARG B 1 42 ? 21.811 71.135 38.689 1.00 51.56 40 ARG B C 1
ATOM 2793 O O . ARG B 1 42 ? 21.439 70.436 37.744 1.00 52.04 40 ARG B O 1
ATOM 2801 N N . ALA B 1 43 ? 21.183 71.162 39.862 1.00 49.83 41 ALA B N 1
ATOM 2802 C CA . ALA B 1 43 ? 20.000 70.344 40.107 1.00 48.30 41 ALA B CA 1
ATOM 2803 C C . ALA B 1 43 ? 18.768 70.966 39.453 1.00 46.53 41 ALA B C 1
ATOM 2804 O O . ALA B 1 43 ? 17.889 70.253 38.963 1.00 46.32 41 ALA B O 1
ATOM 2806 N N . ARG B 1 44 ? 18.713 72.294 39.432 1.00 44.73 42 ARG B N 1
ATOM 2807 C CA . ARG B 1 44 ? 17.580 72.985 38.834 1.00 44.87 42 ARG B CA 1
ATOM 2808 C C . ARG B 1 44 ? 17.558 72.739 37.327 1.00 42.76 42 ARG B C 1
ATOM 2809 O O . ARG B 1 44 ? 16.501 72.558 36.735 1.00 43.54 42 ARG B O 1
ATOM 2817 N N . VAL B 1 45 ? 18.735 72.736 36.712 1.00 41.19 43 VAL B N 1
ATOM 2818 C CA . VAL B 1 45 ? 18.855 72.503 35.280 1.00 39.63 43 VAL B CA 1
ATOM 2819 C C . VAL B 1 45 ? 18.477 71.067 34.933 1.00 39.31 43 VAL B C 1
ATOM 2820 O O . VAL B 1 45 ? 17.635 70.829 34.064 1.00 39.17 43 VAL B O 1
ATOM 2824 N N . LEU B 1 46 ? 19.100 70.112 35.619 1.00 39.53 44 LEU B N 1
ATOM 2825 C CA . LEU B 1 46 ? 18.821 68.694 35.387 1.00 38.73 44 LEU B CA 1
ATOM 2826 C C . LEU B 1 46 ? 17.346 68.377 35.630 1.00 37.58 44 LEU B C 1
ATOM 2827 O O . LEU B 1 46 ? 16.738 67.598 34.893 1.00 35.84 44 LEU B O 1
ATOM 2832 N N . ALA B 1 47 ? 16.773 68.988 36.660 1.00 37.01 45 ALA B N 1
ATOM 2833 C CA . ALA B 1 47 ? 15.365 68.769 36.978 1.00 36.73 45 ALA B CA 1
ATOM 2834 C C . ALA B 1 47 ? 14.495 69.288 35.840 1.00 36.32 45 ALA B C 1
ATOM 2835 O O . ALA B 1 47 ? 13.473 68.683 35.504 1.00 37.27 45 ALA B O 1
ATOM 2837 N N . ALA B 1 48 ? 14.908 70.400 35.236 1.00 35.59 46 ALA B N 1
ATOM 2838 C CA . ALA B 1 48 ? 14.154 70.999 34.132 1.00 34.57 46 ALA B CA 1
ATOM 2839 C C . ALA B 1 48 ? 14.260 70.172 32.853 1.00 35.06 46 ALA B C 1
ATOM 2840 O O . ALA B 1 48 ? 13.296 70.049 32.098 1.00 35.24 46 ALA B O 1
ATOM 2842 N N . ALA B 1 49 ? 15.439 69.609 32.611 1.00 35.50 47 ALA B N 1
ATOM 2843 C CA . ALA B 1 49 ? 15.653 68.793 31.428 1.00 35.40 47 ALA B CA 1
ATOM 2844 C C . ALA B 1 49 ? 14.724 67.580 31.455 1.00 36.22 47 ALA B C 1
ATOM 2845 O O . ALA B 1 49 ? 14.193 67.178 30.416 1.00 34.81 47 ALA B O 1
ATOM 2847 N N . LYS B 1 50 ? 14.522 67.015 32.648 1.00 37.63 48 LYS B N 1
ATOM 2848 C CA . LYS B 1 50 ? 13.664 65.839 32.827 1.00 39.24 48 LYS B CA 1
ATOM 2849 C C . LYS B 1 50 ? 12.177 66.109 32.659 1.00 38.82 48 LYS B C 1
ATOM 2850 O O . LYS B 1 50 ? 11.440 65.234 32.211 1.00 40.42 48 LYS B O 1
ATOM 2856 N N . GLU B 1 51 ? 11.729 67.303 33.035 1.00 39.93 49 GLU B N 1
ATOM 2857 C CA . GLU B 1 51 ? 10.322 67.657 32.884 1.00 39.85 49 GLU B CA 1
ATOM 2858 C C . GLU B 1 51 ? 10.055 67.821 31.386 1.00 38.49 49 GLU B C 1
ATOM 2859 O O . GLU B 1 51 ? 9.018 67.391 30.875 1.00 37.12 49 GLU B O 1
ATOM 2865 N N . LEU B 1 52 ? 11.009 68.448 30.693 1.00 36.19 50 LEU B N 1
ATOM 2866 C CA . LEU B 1 52 ? 10.902 68.717 29.262 1.00 33.98 50 LEU B CA 1
ATOM 2867 C C . LEU B 1 52 ? 11.056 67.463 28.438 1.00 33.12 50 LEU B C 1
ATOM 2868 O O . LEU B 1 52 ? 10.346 67.263 27.457 1.00 33.48 50 LEU B O 1
ATOM 2873 N N . GLY B 1 53 ? 11.988 66.614 28.849 1.00 34.64 51 GLY B N 1
ATOM 2874 C CA . GLY B 1 53 ? 12.244 65.384 28.123 1.00 34.87 51 GLY B CA 1
ATOM 2875 C C . GLY B 1 53 ? 13.471 65.585 27.259 1.00 35.09 51 GLY B C 1
ATOM 2876 O O . GLY B 1 53 ? 13.628 64.959 26.208 1.00 34.53 51 GLY B O 1
ATOM 2877 N N . TYR B 1 54 ? 14.344 66.475 27.713 1.00 34.11 52 TYR B N 1
ATOM 2878 C CA . TYR B 1 54 ? 15.557 66.785 26.983 1.00 34.80 52 TYR B CA 1
ATOM 2879 C C . TYR B 1 54 ? 16.697 65.817 27.273 1.00 34.26 52 TYR B C 1
ATOM 2880 O O . TYR B 1 54 ? 17.025 65.542 28.432 1.00 33.70 52 TYR B O 1
ATOM 2889 N N . VAL B 1 55 ? 17.302 65.317 26.201 1.00 34.51 53 VAL B N 1
ATOM 2890 C CA . VAL B 1 55 ? 18.422 64.392 26.299 1.00 35.08 53 VAL B CA 1
ATOM 2891 C C . VAL B 1 55 ? 19.637 65.032 25.638 1.00 36.56 53 VAL B C 1
ATOM 2892 O O . VAL B 1 55 ? 19.627 65.315 24.436 1.00 37.09 53 VAL B O 1
ATOM 2896 N N . PRO B 1 56 ? 20.699 65.265 26.418 1.00 36.89 54 PRO B N 1
ATOM 2897 C CA . PRO B 1 56 ? 21.938 65.873 25.941 1.00 41.07 54 PRO B CA 1
ATOM 2898 C C . PRO B 1 56 ? 22.668 65.034 24.901 1.00 44.84 54 PRO B C 1
ATOM 2899 O O . PRO B 1 56 ? 22.849 63.827 25.074 1.00 44.74 54 PRO B O 1
ATOM 2903 N N . ASN B 1 57 ? 23.074 65.686 23.818 1.00 48.97 55 ASN B N 1
ATOM 2904 C CA . ASN B 1 57 ? 23.813 65.032 22.747 1.00 53.26 55 ASN B CA 1
ATOM 2905 C C . ASN B 1 57 ? 25.181 64.680 23.320 1.00 55.72 55 ASN B C 1
ATOM 2906 O O . ASN B 1 57 ? 25.959 65.572 23.652 1.00 56.89 55 ASN B O 1
ATOM 2911 N N . LYS B 1 58 ? 25.475 63.390 23.445 1.00 58.60 56 LYS B N 1
ATOM 2912 C CA . LYS B 1 58 ? 26.757 62.965 23.995 1.00 62.49 56 LYS B CA 1
ATOM 2913 C C . LYS B 1 58 ? 27.708 62.470 22.916 1.00 64.97 56 LYS B C 1
ATOM 2914 O O . LYS B 1 58 ? 28.688 61.786 23.202 1.00 64.56 56 LYS B O 1
ATOM 2920 N N . ILE B 1 59 ? 27.416 62.837 21.675 1.00 68.70 57 ILE B N 1
ATOM 2921 C CA . ILE B 1 59 ? 28.229 62.430 20.540 1.00 72.82 57 ILE B CA 1
ATOM 2922 C C . ILE B 1 59 ? 28.961 63.613 19.906 1.00 75.70 57 ILE B C 1
ATOM 2923 O O . ILE B 1 59 ? 28.775 63.917 18.725 1.00 76.59 57 ILE B O 1
ATOM 2928 N N . ALA B 1 60 ? 29.795 64.282 20.695 1.00 78.10 58 ALA B N 1
ATOM 2929 C CA . ALA B 1 60 ? 30.555 65.420 20.191 1.00 80.00 58 ALA B CA 1
ATOM 2930 C C . ALA B 1 60 ? 32.031 65.046 20.029 1.00 81.80 58 ALA B C 1
ATOM 2931 O O . ALA B 1 60 ? 32.890 65.917 19.872 1.00 82.23 58 ALA B O 1
ATOM 2933 N N . GLY B 1 61 ? 32.314 63.744 20.057 1.00 83.38 59 GLY B N 1
ATOM 2934 C CA . GLY B 1 61 ? 33.682 63.269 19.924 1.00 84.62 59 GLY B CA 1
ATOM 2935 C C . GLY B 1 61 ? 34.026 62.594 18.605 1.00 85.98 59 GLY B C 1
ATOM 2936 O O . GLY B 1 61 ? 33.330 61.682 18.154 1.00 85.91 59 GLY B O 1
ATOM 2937 N N . ALA B 1 62 ? 35.124 63.036 17.998 1.00 87.10 60 ALA B N 1
ATOM 2938 C CA . ALA B 1 62 ? 35.582 62.502 16.719 1.00 87.87 60 ALA B CA 1
ATOM 2939 C C . ALA B 1 62 ? 36.620 61.385 16.850 1.00 88.47 60 ALA B C 1
ATOM 2940 O O . ALA B 1 62 ? 37.430 61.378 17.782 1.00 88.57 60 ALA B O 1
ATOM 2942 N N . LEU B 1 63 ? 36.582 60.455 15.893 1.00 88.38 61 LEU B N 1
ATOM 2943 C CA . LEU B 1 63 ? 37.484 59.304 15.822 1.00 87.60 61 LEU B CA 1
ATOM 2944 C C . LEU B 1 63 ? 38.085 58.816 17.140 1.00 88.23 61 LEU B C 1
ATOM 2945 O O . LEU B 1 63 ? 37.453 58.878 18.199 1.00 88.56 61 LEU B O 1
ATOM 2950 N N . ALA B 1 64 ? 39.314 58.312 17.046 1.00 88.30 62 ALA B N 1
ATOM 2951 C CA . ALA B 1 64 ? 40.043 57.793 18.196 1.00 87.94 62 ALA B CA 1
ATOM 2952 C C . ALA B 1 64 ? 40.206 58.863 19.269 1.00 87.59 62 ALA B C 1
ATOM 2953 O O . ALA B 1 64 ? 40.459 60.030 18.953 1.00 87.56 62 ALA B O 1
ATOM 2955 N N . SER B 1 65 ? 40.057 58.436 20.526 1.00 86.04 63 SER B N 1
ATOM 2956 C CA . SER B 1 65 ? 40.160 59.278 21.726 1.00 84.26 63 SER B CA 1
ATOM 2957 C C . SER B 1 65 ? 38.769 59.662 22.228 1.00 82.57 63 SER B C 1
ATOM 2958 O O . SER B 1 65 ? 38.502 59.625 23.431 1.00 82.68 63 SER B O 1
ATOM 2961 N N . ASN B 1 66 ? 37.888 60.028 21.299 1.00 79.75 64 ASN B N 1
ATOM 2962 C CA . ASN B 1 66 ? 36.518 60.405 21.632 1.00 76.76 64 ASN B CA 1
ATOM 2963 C C . ASN B 1 66 ? 35.550 59.368 21.080 1.00 73.30 64 ASN B C 1
ATOM 2964 O O . ASN B 1 66 ? 35.239 59.357 19.886 1.00 73.43 64 ASN B O 1
ATOM 2969 N N . ARG B 1 67 ? 35.072 58.502 21.966 1.00 67.96 65 ARG B N 1
ATOM 2970 C CA . ARG B 1 67 ? 34.161 57.435 21.586 1.00 63.29 65 ARG B CA 1
ATOM 2971 C C . ARG B 1 67 ? 32.859 57.556 22.366 1.00 59.62 65 ARG B C 1
ATOM 2972 O O . ARG B 1 67 ? 32.814 58.179 23.426 1.00 59.82 65 ARG B O 1
ATOM 2980 N N . VAL B 1 68 ? 31.796 56.965 21.840 1.00 54.40 66 VAL B N 1
ATOM 2981 C CA . VAL B 1 68 ? 30.517 57.000 22.526 1.00 49.76 66 VAL B CA 1
ATOM 2982 C C . VAL B 1 68 ? 30.499 55.855 23.545 1.00 46.70 66 VAL B C 1
ATOM 2983 O O . VAL B 1 68 ? 31.243 54.883 23.409 1.00 45.15 66 VAL B O 1
ATOM 2987 N N . ASN B 1 69 ? 29.659 55.965 24.566 1.00 42.80 67 ASN B N 1
ATOM 2988 C CA . ASN B 1 69 ? 29.596 54.944 25.605 1.00 39.31 67 ASN B CA 1
ATOM 2989 C C . ASN B 1 69 ? 28.782 53.718 25.193 1.00 37.89 67 ASN B C 1
ATOM 2990 O O . ASN B 1 69 ? 28.031 53.159 25.994 1.00 39.50 67 ASN B O 1
ATOM 2995 N N . LEU B 1 70 ? 28.949 53.290 23.950 1.00 33.37 68 LEU B N 1
ATOM 2996 C CA . LEU B 1 70 ? 28.228 52.135 23.425 1.00 29.11 68 LEU B CA 1
ATOM 2997 C C . LEU B 1 70 ? 29.103 50.872 23.373 1.00 27.17 68 LEU B C 1
ATOM 2998 O O . LEU B 1 70 ? 30.277 50.919 23.017 1.00 25.52 68 LEU B O 1
ATOM 3003 N N . VAL B 1 71 ? 28.529 49.742 23.752 1.00 26.10 69 VAL B N 1
ATOM 3004 C CA . VAL B 1 71 ? 29.251 48.490 23.681 1.00 25.67 69 VAL B CA 1
ATOM 3005 C C . VAL B 1 71 ? 28.522 47.657 22.626 1.00 25.94 69 VAL B C 1
ATOM 3006 O O . VAL B 1 71 ? 27.379 47.244 22.810 1.00 26.30 69 VAL B O 1
ATOM 3010 N N . ALA B 1 72 ? 29.183 47.441 21.496 1.00 26.01 70 ALA B N 1
ATOM 3011 C CA . ALA B 1 72 ? 28.589 46.676 20.411 1.00 24.43 70 ALA B CA 1
ATOM 3012 C C . ALA B 1 72 ? 28.634 45.198 20.738 1.00 23.13 70 ALA B C 1
ATOM 3013 O O . ALA B 1 72 ? 29.701 44.648 20.960 1.00 22.88 70 ALA B O 1
ATOM 3015 N N . VAL B 1 73 ? 27.466 44.566 20.786 1.00 24.86 71 VAL B N 1
ATOM 3016 C CA . VAL B 1 73 ? 27.374 43.143 21.063 1.00 26.06 71 VAL B CA 1
ATOM 3017 C C . VAL B 1 73 ? 26.838 42.521 19.779 1.00 28.60 71 VAL B C 1
ATOM 3018 O O . VAL B 1 73 ? 25.646 42.631 19.466 1.00 30.51 71 VAL B O 1
ATOM 3022 N N . ILE B 1 74 ? 27.734 41.889 19.028 1.00 28.09 72 ILE B N 1
ATOM 3023 C CA . ILE B 1 74 ? 27.382 41.276 17.756 1.00 28.35 72 ILE B CA 1
ATOM 3024 C C . ILE B 1 74 ? 27.337 39.755 17.860 1.00 27.72 72 ILE B C 1
ATOM 3025 O O . ILE B 1 74 ? 28.354 39.109 18.088 1.00 30.34 72 ILE B O 1
ATOM 3030 N N . ILE B 1 75 ? 26.142 39.199 17.691 1.00 26.53 73 ILE B N 1
ATOM 3031 C CA . ILE B 1 75 ? 25.913 37.765 17.785 1.00 26.34 73 ILE B CA 1
ATOM 3032 C C . ILE B 1 75 ? 25.112 37.275 16.576 1.00 27.10 73 ILE B C 1
ATOM 3033 O O . ILE B 1 75 ? 24.518 38.075 15.860 1.00 26.31 73 ILE B O 1
ATOM 3038 N N . PRO B 1 76 ? 25.070 35.946 16.347 1.00 28.77 74 PRO B N 1
ATOM 3039 C CA . PRO B 1 76 ? 24.340 35.370 15.210 1.00 30.12 74 PRO B CA 1
ATOM 3040 C C . PRO B 1 76 ? 22.842 35.167 15.331 1.00 31.81 74 PRO B C 1
ATOM 3041 O O . PRO B 1 76 ? 22.116 35.235 14.337 1.00 32.05 74 PRO B O 1
ATOM 3045 N N . SER B 1 77 ? 22.368 34.913 16.540 1.00 32.86 75 SER B N 1
ATOM 3046 C CA . SER B 1 77 ? 20.951 34.663 16.717 1.00 32.14 75 SER B CA 1
ATOM 3047 C C . SER B 1 77 ? 20.488 34.955 18.129 1.00 32.76 75 SER B C 1
ATOM 3048 O O . SER B 1 77 ? 21.278 34.980 19.067 1.00 35.38 75 SER B O 1
ATOM 3051 N N . LEU B 1 78 ? 19.197 35.194 18.264 1.00 32.12 76 LEU B N 1
ATOM 3052 C CA . LEU B 1 78 ? 18.587 35.447 19.556 1.00 33.49 76 LEU B CA 1
ATOM 3053 C C . LEU B 1 78 ? 17.432 34.471 19.620 1.00 35.86 76 LEU B C 1
ATOM 3054 O O . LEU B 1 78 ? 16.658 34.464 20.570 1.00 36.66 76 LEU B O 1
ATOM 3059 N N . SER B 1 79 ? 17.354 33.628 18.593 1.00 40.22 77 SER B N 1
ATOM 3060 C CA . SER B 1 79 ? 16.291 32.640 18.452 1.00 44.78 77 SER B CA 1
ATOM 3061 C C . SER B 1 79 ? 16.644 31.224 18.915 1.00 46.46 77 SER B C 1
ATOM 3062 O O . SER B 1 79 ? 15.786 30.343 18.910 1.00 48.07 77 SER B O 1
ATOM 3065 N N . ASN B 1 80 ? 17.893 30.984 19.294 1.00 48.54 78 ASN B N 1
ATOM 3066 C CA . ASN B 1 80 ? 18.249 29.656 19.784 1.00 50.51 78 ASN B CA 1
ATOM 3067 C C . ASN B 1 80 ? 17.720 29.605 21.203 1.00 51.49 78 ASN B C 1
ATOM 3068 O O . ASN B 1 80 ? 16.529 29.366 21.418 1.00 52.53 78 ASN B O 1
ATOM 3081 N N . VAL B 1 82 ? 20.649 30.369 23.454 1.00 42.94 80 VAL B N 1
ATOM 3082 C CA . VAL B 1 82 ? 22.005 30.518 23.939 1.00 39.17 80 VAL B CA 1
ATOM 3083 C C . VAL B 1 82 ? 22.406 31.942 24.284 1.00 36.23 80 VAL B C 1
ATOM 3084 O O . VAL B 1 82 ? 22.776 32.225 25.419 1.00 35.52 80 VAL B O 1
ATOM 3088 N N . PHE B 1 83 ? 22.322 32.835 23.305 1.00 32.05 81 PHE B N 1
ATOM 3089 C CA . PHE B 1 83 ? 22.732 34.210 23.492 1.00 29.78 81 PHE B CA 1
ATOM 3090 C C . PHE B 1 83 ? 21.922 35.153 24.385 1.00 29.57 81 PHE B C 1
ATOM 3091 O O . PHE B 1 83 ? 22.468 36.134 24.897 1.00 29.35 81 PHE B O 1
ATOM 3099 N N . PRO B 1 84 ? 20.626 34.885 24.595 1.00 28.39 82 PRO B N 1
ATOM 3100 C CA . PRO B 1 84 ? 19.923 35.828 25.474 1.00 28.95 82 PRO B CA 1
ATOM 3101 C C . PRO B 1 84 ? 20.583 35.816 26.860 1.00 29.72 82 PRO B C 1
ATOM 3102 O O . PRO B 1 84 ? 20.628 36.835 27.557 1.00 28.79 82 PRO B O 1
ATOM 3106 N N . GLU B 1 85 ? 21.118 34.649 27.219 1.00 30.37 83 GLU B N 1
ATOM 3107 C CA . GLU B 1 85 ? 21.791 34.418 28.496 1.00 30.87 83 GLU B CA 1
ATOM 3108 C C . GLU B 1 85 ? 23.165 35.072 28.567 1.00 30.34 83 GLU B C 1
ATOM 3109 O O . GLU B 1 85 ? 23.577 35.575 29.620 1.00 27.38 83 GLU B O 1
ATOM 3115 N N . VAL B 1 86 ? 23.893 35.039 27.451 1.00 29.50 84 VAL B N 1
ATOM 3116 C CA . VAL B 1 86 ? 25.199 35.684 27.408 1.00 27.03 84 VAL B CA 1
ATOM 3117 C C . VAL B 1 86 ? 24.953 37.164 27.694 1.00 23.68 84 VAL B C 1
ATOM 3118 O O . VAL B 1 86 ? 25.634 37.779 28.515 1.00 23.20 84 VAL B O 1
ATOM 3122 N N . LEU B 1 87 ? 23.953 37.712 27.013 1.00 22.02 85 LEU B N 1
ATOM 3123 C CA . LEU B 1 87 ? 23.581 39.115 27.138 1.00 25.37 85 LEU B CA 1
ATOM 3124 C C . LEU B 1 87 ? 23.236 39.524 28.567 1.00 25.95 85 LEU B C 1
ATOM 3125 O O . LEU B 1 87 ? 23.563 40.629 28.996 1.00 26.14 85 LEU B O 1
ATOM 3130 N N . THR B 1 88 ? 22.560 38.636 29.291 1.00 26.74 86 THR B N 1
ATOM 3131 C CA . THR B 1 88 ? 22.214 38.886 30.687 1.00 27.69 86 THR B CA 1
ATOM 3132 C C . THR B 1 88 ? 23.513 39.097 31.465 1.00 25.71 86 THR B C 1
ATOM 3133 O O . THR B 1 88 ? 23.639 40.046 32.229 1.00 27.02 86 THR B O 1
ATOM 3137 N N . GLY B 1 89 ? 24.480 38.210 31.253 1.00 25.06 87 GLY B N 1
ATOM 3138 C CA . GLY B 1 89 ? 25.764 38.324 31.931 1.00 25.98 87 GLY B CA 1
ATOM 3139 C C . GLY B 1 89 ? 26.490 39.613 31.577 1.00 28.02 87 GLY B C 1
ATOM 3140 O O . GLY B 1 89 ? 27.123 40.249 32.429 1.00 28.03 87 GLY B O 1
ATOM 3141 N N . ILE B 1 90 ? 26.420 40.002 30.309 1.00 28.41 88 ILE B N 1
ATOM 3142 C CA . ILE B 1 90 ? 27.063 41.236 29.881 1.00 26.75 88 ILE B CA 1
ATOM 3143 C C . ILE B 1 90 ? 26.406 42.386 30.620 1.00 28.42 88 ILE B C 1
ATOM 3144 O O . ILE B 1 90 ? 27.086 43.246 31.187 1.00 30.03 88 ILE B O 1
ATOM 3149 N N . ASN B 1 91 ? 25.074 42.389 30.625 1.00 29.27 89 ASN B N 1
ATOM 3150 C CA . ASN B 1 91 ? 24.326 43.450 31.280 1.00 29.91 89 ASN B CA 1
ATOM 3151 C C . ASN B 1 91 ? 24.610 43.575 32.773 1.00 31.50 89 ASN B C 1
ATOM 3152 O O . ASN B 1 91 ? 24.794 44.685 33.264 1.00 33.01 89 ASN B O 1
ATOM 3157 N N . GLN B 1 92 ? 24.661 42.449 33.487 1.00 31.76 90 GLN B N 1
ATOM 3158 C CA . GLN B 1 92 ? 24.928 42.468 34.929 1.00 33.57 90 GLN B CA 1
ATOM 3159 C C . GLN B 1 92 ? 26.240 43.181 35.270 1.00 33.17 90 GLN B C 1
ATOM 3160 O O . GLN B 1 92 ? 26.308 43.953 36.229 1.00 33.96 90 GLN B O 1
ATOM 3166 N N . VAL B 1 93 ? 27.286 42.930 34.490 1.00 32.45 91 VAL B N 1
ATOM 3167 C CA . VAL B 1 93 ? 28.563 43.571 34.761 1.00 31.31 91 VAL B CA 1
ATOM 3168 C C . VAL B 1 93 ? 28.580 45.048 34.360 1.00 32.23 91 VAL B C 1
ATOM 3169 O O . VAL B 1 93 ? 29.155 45.877 35.060 1.00 30.96 91 VAL B O 1
ATOM 3173 N N . LEU B 1 94 ? 27.948 45.373 33.239 1.00 33.87 92 LEU B N 1
ATOM 3174 C CA . LEU B 1 94 ? 27.933 46.751 32.760 1.00 36.72 92 LEU B CA 1
ATOM 3175 C C . LEU B 1 94 ? 26.893 47.620 33.471 1.00 39.47 92 LEU B C 1
ATOM 3176 O O . LEU B 1 94 ? 26.867 48.835 33.283 1.00 38.94 92 LEU B O 1
ATOM 3181 N N . GLU B 1 95 ? 26.052 46.989 34.289 1.00 42.81 93 GLU B N 1
ATOM 3182 C CA . GLU B 1 95 ? 25.032 47.687 35.070 1.00 48.41 93 GLU B CA 1
ATOM 3183 C C . GLU B 1 95 ? 25.661 48.823 35.878 1.00 49.73 93 GLU B C 1
ATOM 3184 O O . GLU B 1 95 ? 25.123 49.928 35.973 1.00 49.82 93 GLU B O 1
ATOM 3190 N N . ASP B 1 96 ? 26.807 48.536 36.473 1.00 52.31 94 ASP B N 1
ATOM 3191 C CA . ASP B 1 96 ? 27.503 49.521 37.284 1.00 54.98 94 ASP B CA 1
ATOM 3192 C C . ASP B 1 96 ? 28.067 50.656 36.442 1.00 53.92 94 ASP B C 1
ATOM 3193 O O . ASP B 1 96 ? 27.767 51.831 36.678 1.00 54.26 94 ASP B O 1
ATOM 3198 N N . THR B 1 97 ? 28.868 50.287 35.449 1.00 50.51 95 THR B N 1
ATOM 3199 C CA . THR B 1 97 ? 29.513 51.243 34.563 1.00 47.20 95 THR B CA 1
ATOM 3200 C C . THR B 1 97 ? 28.577 52.226 33.865 1.00 45.81 95 THR B C 1
ATOM 3201 O O . THR B 1 97 ? 27.353 52.154 33.984 1.00 44.17 95 THR B O 1
ATOM 3205 N N . GLU B 1 98 ? 29.186 53.149 33.132 1.00 45.65 96 GLU B N 1
ATOM 3206 C CA . GLU B 1 98 ? 28.464 54.169 32.388 1.00 46.75 96 GLU B CA 1
ATOM 3207 C C . GLU B 1 98 ? 28.325 53.673 30.948 1.00 44.49 96 GLU B C 1
ATOM 3208 O O . GLU B 1 98 ? 27.881 54.402 30.062 1.00 45.78 96 GLU B O 1
ATOM 3214 N N . LEU B 1 99 ? 28.702 52.415 30.735 1.00 41.08 97 LEU B N 1
ATOM 3215 C CA . LEU B 1 99 ? 28.633 51.782 29.422 1.00 37.53 97 LEU B CA 1
ATOM 3216 C C . LEU B 1 99 ? 27.240 51.217 29.177 1.00 36.69 97 LEU B C 1
ATOM 3217 O O . LEU B 1 99 ? 26.566 50.786 30.111 1.00 36.57 97 LEU B O 1
ATOM 3222 N N . GLN B 1 100 ? 26.818 51.213 27.915 1.00 34.56 98 GLN B N 1
ATOM 3223 C CA . GLN B 1 100 ? 25.511 50.701 27.540 1.00 32.16 98 GLN B CA 1
ATOM 3224 C C . GLN B 1 100 ? 25.618 49.690 26.388 1.00 33.04 98 GLN B C 1
ATOM 3225 O O . GLN B 1 100 ? 25.864 50.052 25.240 1.00 34.56 98 GLN B O 1
ATOM 3231 N N . PRO B 1 101 ? 25.433 48.398 26.683 1.00 32.18 99 PRO B N 1
ATOM 3232 C CA . PRO B 1 101 ? 25.523 47.401 25.617 1.00 31.80 99 PRO B CA 1
ATOM 3233 C C . PRO B 1 101 ? 24.322 47.441 24.678 1.00 32.25 99 PRO B C 1
ATOM 3234 O O . PRO B 1 101 ? 23.185 47.686 25.091 1.00 32.38 99 PRO B O 1
ATOM 3238 N N . VAL B 1 102 ? 24.589 47.179 23.408 1.00 32.01 100 VAL B N 1
ATOM 3239 C CA . VAL B 1 102 ? 23.570 47.188 22.379 1.00 30.04 100 VAL B CA 1
ATOM 3240 C C . VAL B 1 102 ? 23.838 45.986 21.478 1.00 28.61 100 VAL B C 1
ATOM 3241 O O . VAL B 1 102 ? 24.985 45.683 21.164 1.00 27.72 100 VAL B O 1
ATOM 3245 N N . VAL B 1 103 ? 22.780 45.295 21.073 1.00 28.69 101 VAL B N 1
ATOM 3246 C CA . VAL B 1 103 ? 22.930 44.083 20.268 1.00 29.10 101 VAL B CA 1
ATOM 3247 C C . VAL B 1 103 ? 22.574 44.154 18.781 1.00 28.58 101 VAL B C 1
ATOM 3248 O O . VAL B 1 103 ? 21.604 44.791 18.377 1.00 27.24 101 VAL B O 1
ATOM 3252 N N . GLY B 1 104 ? 23.384 43.465 17.984 1.00 30.08 102 GLY B N 1
ATOM 3253 C CA . GLY B 1 104 ? 23.175 43.387 16.552 1.00 27.74 102 GLY B CA 1
ATOM 3254 C C . GLY B 1 104 ? 23.209 41.920 16.165 1.00 28.73 102 GLY B C 1
ATOM 3255 O O . GLY B 1 104 ? 24.148 41.196 16.525 1.00 26.66 102 GLY B O 1
ATOM 3256 N N . VAL B 1 105 ? 22.175 41.479 15.451 1.00 30.34 103 VAL B N 1
ATOM 3257 C CA . VAL B 1 105 ? 22.051 40.095 15.003 1.00 31.32 103 VAL B CA 1
ATOM 3258 C C . VAL B 1 105 ? 22.666 39.924 13.603 1.00 35.66 103 VAL B C 1
ATOM 3259 O O . VAL B 1 105 ? 22.485 40.779 12.728 1.00 36.62 103 VAL B O 1
ATOM 3263 N N . THR B 1 106 ? 23.399 38.830 13.392 1.00 38.03 104 THR B N 1
ATOM 3264 C CA . THR B 1 106 ? 24.044 38.589 12.100 1.00 39.55 104 THR B CA 1
ATOM 3265 C C . THR B 1 106 ? 23.528 37.383 11.309 1.00 40.11 104 THR B C 1
ATOM 3266 O O . THR B 1 106 ? 23.946 37.165 10.175 1.00 39.70 104 THR B O 1
ATOM 3270 N N . ASP B 1 107 ? 22.627 36.605 11.901 1.00 41.84 105 ASP B N 1
ATOM 3271 C CA . ASP B 1 107 ? 22.067 35.417 11.244 1.00 43.67 105 ASP B CA 1
ATOM 3272 C C . ASP B 1 107 ? 23.109 34.392 10.804 1.00 43.60 105 ASP B C 1
ATOM 3273 O O . ASP B 1 107 ? 22.832 33.563 9.935 1.00 43.86 105 ASP B O 1
ATOM 3278 N N . TYR B 1 108 ? 24.301 34.459 11.395 1.00 43.23 106 TYR B N 1
ATOM 3279 C CA . TYR B 1 108 ? 25.385 33.531 11.075 1.00 43.41 106 TYR B CA 1
ATOM 3280 C C . TYR B 1 108 ? 26.083 33.822 9.743 1.00 43.65 106 TYR B C 1
ATOM 3281 O O . TYR B 1 108 ? 27.016 33.115 9.374 1.00 43.64 106 TYR B O 1
ATOM 3290 N N . LEU B 1 109 ? 25.641 34.860 9.033 1.00 44.12 107 LEU B N 1
ATOM 3291 C CA . LEU B 1 109 ? 26.214 35.208 7.732 1.00 44.09 107 LEU B CA 1
ATOM 3292 C C . LEU B 1 109 ? 27.408 36.150 7.820 1.00 46.11 107 LEU B C 1
ATOM 3293 O O . LEU B 1 109 ? 27.300 37.262 8.337 1.00 47.12 107 LEU B O 1
ATOM 3298 N N . PRO B 1 110 ? 28.568 35.718 7.291 1.00 47.21 108 PRO B N 1
ATOM 3299 C CA . PRO B 1 110 ? 29.809 36.501 7.294 1.00 46.72 108 PRO B CA 1
ATOM 3300 C C . PRO B 1 110 ? 29.610 37.876 6.675 1.00 47.55 108 PRO B C 1
ATOM 3301 O O . PRO B 1 110 ? 29.987 38.901 7.246 1.00 48.25 108 PRO B O 1
ATOM 3305 N N . GLU B 1 111 ? 29.021 37.880 5.488 1.00 48.49 109 GLU B N 1
ATOM 3306 C CA . GLU B 1 111 ? 28.752 39.109 4.760 1.00 49.68 109 GLU B CA 1
ATOM 3307 C C . GLU B 1 111 ? 27.963 40.091 5.628 1.00 48.66 109 GLU B C 1
ATOM 3308 O O . GLU B 1 111 ? 28.238 41.291 5.629 1.00 47.61 109 GLU B O 1
ATOM 3314 N N . LYS B 1 112 ? 26.985 39.575 6.366 1.00 47.22 110 LYS B N 1
ATOM 3315 C CA . LYS B 1 112 ? 26.159 40.413 7.222 1.00 46.76 110 LYS B CA 1
ATOM 3316 C C . LYS B 1 112 ? 26.881 40.852 8.493 1.00 45.97 110 LYS B C 1
ATOM 3317 O O . LYS B 1 112 ? 26.671 41.966 8.974 1.00 45.70 110 LYS B O 1
ATOM 3323 N N . GLU B 1 113 ? 27.727 39.983 9.039 1.00 44.10 111 GLU B N 1
ATOM 3324 C CA . GLU B 1 113 ? 28.482 40.332 10.236 1.00 43.80 111 GLU B CA 1
ATOM 3325 C C . GLU B 1 113 ? 29.333 41.549 9.909 1.00 43.69 111 GLU B C 1
ATOM 3326 O O . GLU B 1 113 ? 29.490 42.460 10.723 1.00 42.70 111 GLU B O 1
ATOM 3332 N N . GLU B 1 114 ? 29.870 41.553 8.695 1.00 43.86 112 GLU B N 1
ATOM 3333 C CA . GLU B 1 114 ? 30.708 42.647 8.234 1.00 43.87 112 GLU B CA 1
ATOM 3334 C C . GLU B 1 114 ? 29.924 43.953 8.109 1.00 42.88 112 GLU B C 1
ATOM 3335 O O . GLU B 1 114 ? 30.423 45.009 8.476 1.00 45.38 112 GLU B O 1
ATOM 3341 N N . LYS B 1 115 ? 28.700 43.883 7.595 1.00 41.33 113 LYS B N 1
ATOM 3342 C CA . LYS B 1 115 ? 27.876 45.078 7.432 1.00 40.74 113 LYS B CA 1
ATOM 3343 C C . LYS B 1 115 ? 27.502 45.679 8.778 1.00 38.93 113 LYS B C 1
ATOM 3344 O O . LYS B 1 115 ? 27.601 46.888 8.969 1.00 39.40 113 LYS B O 1
ATOM 3350 N N . VAL B 1 116 ? 27.069 44.824 9.704 1.00 38.06 114 VAL B N 1
ATOM 3351 C CA . VAL B 1 116 ? 26.677 45.242 11.048 1.00 34.49 114 VAL B CA 1
ATOM 3352 C C . VAL B 1 116 ? 27.881 45.798 11.805 1.00 33.68 114 VAL B C 1
ATOM 3353 O O . VAL B 1 116 ? 27.799 46.841 12.452 1.00 32.67 114 VAL B O 1
ATOM 3357 N N . LEU B 1 117 ? 29.001 45.095 11.716 1.00 32.75 115 LEU B N 1
ATOM 3358 C CA . LEU B 1 117 ? 30.212 45.520 12.392 1.00 33.34 115 LEU B CA 1
ATOM 3359 C C . LEU B 1 117 ? 30.681 46.874 11.862 1.00 36.06 115 LEU B C 1
ATOM 3360 O O . LEU B 1 117 ? 31.135 47.733 12.626 1.00 37.34 115 LEU B O 1
ATOM 3365 N N . TYR B 1 118 ? 30.568 47.069 10.551 1.00 36.20 116 TYR B N 1
ATOM 3366 C CA . TYR B 1 118 ? 30.982 48.325 9.930 1.00 37.43 116 TYR B CA 1
ATOM 3367 C C . TYR B 1 118 ? 30.145 49.492 10.460 1.00 36.51 116 TYR B C 1
ATOM 3368 O O . TYR B 1 118 ? 30.674 50.508 10.923 1.00 33.43 116 TYR B O 1
ATOM 3377 N N . GLU B 1 119 ? 28.831 49.337 10.372 1.00 37.03 117 GLU B N 1
ATOM 3378 C CA . GLU B 1 119 ? 27.910 50.366 10.830 1.00 39.90 117 GLU B CA 1
ATOM 3379 C C . GLU B 1 119 ? 28.176 50.773 12.274 1.00 39.15 117 GLU B C 1
ATOM 3380 O O . GLU B 1 119 ? 28.325 51.955 12.588 1.00 38.99 117 GLU B O 1
ATOM 3394 N N . LEU B 1 121 ? 30.851 50.203 14.064 1.00 33.66 119 LEU B N 1
ATOM 3395 C CA . LEU B 1 121 ? 32.183 50.759 14.228 1.00 31.96 119 LEU B CA 1
ATOM 3396 C C . LEU B 1 121 ? 32.236 52.211 13.751 1.00 32.11 119 LEU B C 1
ATOM 3397 O O . LEU B 1 121 ? 33.140 52.955 14.124 1.00 32.86 119 LEU B O 1
ATOM 3402 N N . SER B 1 122 ? 31.275 52.623 12.931 1.00 32.28 120 SER B N 1
ATOM 3403 C CA . SER B 1 122 ? 31.275 54.002 12.451 1.00 34.23 120 SER B CA 1
ATOM 3404 C C . SER B 1 122 ? 30.682 54.929 13.498 1.00 35.21 120 SER B C 1
ATOM 3405 O O . SER B 1 122 ? 30.779 56.147 13.387 1.00 35.98 120 SER B O 1
ATOM 3408 N N . TRP B 1 123 ? 30.068 54.351 14.522 1.00 36.32 121 TRP B N 1
ATOM 3409 C CA . TRP B 1 123 ? 29.490 55.160 15.585 1.00 36.43 121 TRP B CA 1
ATOM 3410 C C . TRP B 1 123 ? 30.537 55.330 16.678 1.00 37.08 121 TRP B C 1
ATOM 3411 O O . TRP B 1 123 ? 30.277 55.939 17.718 1.00 38.94 121 TRP B O 1
ATOM 3422 N N . ARG B 1 124 ? 31.724 54.786 16.424 1.00 35.80 122 ARG B N 1
ATOM 3423 C CA . ARG B 1 124 ? 32.837 54.860 17.356 1.00 34.97 122 ARG B CA 1
ATOM 3424 C C . ARG B 1 124 ? 32.491 54.387 18.760 1.00 34.42 122 ARG B C 1
ATOM 3425 O O . ARG B 1 124 ? 32.502 55.161 19.714 1.00 34.25 122 ARG B O 1
ATOM 3433 N N . PRO B 1 125 ? 32.179 53.091 18.902 1.00 34.34 123 PRO B N 1
ATOM 3434 C CA . PRO B 1 125 ? 31.832 52.503 20.200 1.00 32.93 123 PRO B CA 1
ATOM 3435 C C . PRO B 1 125 ? 33.031 52.422 21.152 1.00 32.12 123 PRO B C 1
ATOM 3436 O O . PRO B 1 125 ? 34.173 52.663 20.751 1.00 33.89 123 PRO B O 1
ATOM 3440 N N . SER B 1 126 ? 32.774 52.085 22.413 1.00 30.07 124 SER B N 1
ATOM 3441 C CA . SER B 1 126 ? 33.843 51.983 23.397 1.00 27.48 124 SER B CA 1
ATOM 3442 C C . SER B 1 126 ? 34.384 50.565 23.543 1.00 28.65 124 SER B C 1
ATOM 3443 O O . SER B 1 126 ? 35.419 50.338 24.185 1.00 27.38 124 SER B O 1
ATOM 3446 N N . GLY B 1 127 ? 33.682 49.606 22.952 1.00 25.74 125 GLY B N 1
ATOM 3447 C CA . GLY B 1 127 ? 34.135 48.241 23.030 1.00 24.59 125 GLY B CA 1
ATOM 3448 C C . GLY B 1 127 ? 33.278 47.398 22.124 1.00 26.98 125 GLY B C 1
ATOM 3449 O O . GLY B 1 127 ? 32.194 47.833 21.715 1.00 25.60 125 GLY B O 1
ATOM 3450 N N . VAL B 1 128 ? 33.765 46.199 21.809 1.00 25.65 126 VAL B N 1
ATOM 3451 C CA . VAL B 1 128 ? 33.045 45.280 20.948 1.00 25.14 126 VAL B CA 1
ATOM 3452 C C . VAL B 1 128 ? 33.109 43.865 21.501 1.00 25.93 126 VAL B C 1
ATOM 3453 O O . VAL B 1 128 ? 34.161 43.405 21.950 1.00 25.80 126 VAL B O 1
ATOM 3457 N N . ILE B 1 129 ? 31.964 43.190 21.481 1.00 25.58 127 ILE B N 1
ATOM 3458 C CA . ILE B 1 129 ? 31.865 41.806 21.914 1.00 26.02 127 ILE B CA 1
ATOM 3459 C C . ILE B 1 129 ? 31.242 41.133 20.703 1.00 25.37 127 ILE B C 1
ATOM 3460 O O . ILE B 1 129 ? 30.109 41.442 20.337 1.00 25.41 127 ILE B O 1
ATOM 3465 N N . ILE B 1 130 ? 31.993 40.235 20.073 1.00 26.26 128 ILE B N 1
ATOM 3466 C CA . ILE B 1 130 ? 31.521 39.544 18.878 1.00 26.51 128 ILE B CA 1
ATOM 3467 C C . ILE B 1 130 ? 31.723 38.027 18.967 1.00 27.58 128 ILE B C 1
ATOM 3468 O O . ILE B 1 130 ? 32.791 37.544 19.331 1.00 26.66 128 ILE B O 1
ATOM 3473 N N . ALA B 1 131 ? 30.678 37.287 18.617 1.00 29.67 129 ALA B N 1
ATOM 3474 C CA . ALA B 1 131 ? 30.688 35.829 18.684 1.00 30.48 129 ALA B CA 1
ATOM 3475 C C . ALA B 1 131 ? 31.544 35.101 17.655 1.00 31.62 129 ALA B C 1
ATOM 3476 O O . ALA B 1 131 ? 31.407 35.332 16.459 1.00 31.75 129 ALA B O 1
ATOM 3478 N N . GLY B 1 132 ? 32.424 34.223 18.131 1.00 33.96 130 GLY B N 1
ATOM 3479 C CA . GLY B 1 132 ? 33.240 33.423 17.232 1.00 36.37 130 GLY B CA 1
ATOM 3480 C C . GLY B 1 132 ? 34.614 33.897 16.821 1.00 37.80 130 GLY B C 1
ATOM 3481 O O . GLY B 1 132 ? 35.045 34.995 17.161 1.00 39.54 130 GLY B O 1
ATOM 3482 N N . LEU B 1 133 ? 35.299 33.049 16.061 1.00 38.73 131 LEU B N 1
ATOM 3483 C CA . LEU B 1 133 ? 36.644 33.347 15.591 1.00 39.13 131 LEU B CA 1
ATOM 3484 C C . LEU B 1 133 ? 36.761 33.394 14.064 1.00 39.34 131 LEU B C 1
ATOM 3485 O O . LEU B 1 133 ? 37.827 33.683 13.530 1.00 38.20 131 LEU B O 1
ATOM 3490 N N . GLU B 1 134 ? 35.672 33.105 13.359 1.00 40.19 132 GLU B N 1
ATOM 3491 C CA . GLU B 1 134 ? 35.701 33.142 11.897 1.00 41.90 132 GLU B CA 1
ATOM 3492 C C . GLU B 1 134 ? 35.028 34.410 11.391 1.00 41.78 132 GLU B C 1
ATOM 3493 O O . GLU B 1 134 ? 33.829 34.605 11.596 1.00 41.28 132 GLU B O 1
ATOM 3499 N N . HIS B 1 135 ? 35.800 35.264 10.727 1.00 41.80 133 HIS B N 1
ATOM 3500 C CA . HIS B 1 135 ? 35.276 36.513 10.187 1.00 43.79 133 HIS B CA 1
ATOM 3501 C C . HIS B 1 135 ? 35.812 36.734 8.778 1.00 44.60 133 HIS B C 1
ATOM 3502 O O . HIS B 1 135 ? 36.886 36.239 8.431 1.00 45.82 133 HIS B O 1
ATOM 3509 N N . SER B 1 136 ? 35.079 37.493 7.971 1.00 45.44 134 SER B N 1
ATOM 3510 C CA . SER B 1 136 ? 35.526 37.788 6.615 1.00 45.28 134 SER B CA 1
ATOM 3511 C C . SER B 1 136 ? 36.858 38.529 6.708 1.00 45.90 134 SER B C 1
ATOM 3512 O O . SER B 1 136 ? 37.294 38.910 7.796 1.00 45.35 134 SER B O 1
ATOM 3515 N N . GLU B 1 137 ? 37.504 38.735 5.567 1.00 47.87 135 GLU B N 1
ATOM 3516 C CA . GLU B 1 137 ? 38.793 39.416 5.540 1.00 49.20 135 GLU B CA 1
ATOM 3517 C C . GLU B 1 137 ? 38.728 40.811 6.164 1.00 47.08 135 GLU B C 1
ATOM 3518 O O . GLU B 1 137 ? 39.462 41.122 7.104 1.00 46.17 135 GLU B O 1
ATOM 3524 N N . ALA B 1 138 ? 37.838 41.641 5.635 1.00 44.76 136 ALA B N 1
ATOM 3525 C CA . ALA B 1 138 ? 37.667 43.006 6.108 1.00 42.36 136 ALA B CA 1
ATOM 3526 C C . ALA B 1 138 ? 37.156 43.088 7.542 1.00 41.45 136 ALA B C 1
ATOM 3527 O O . ALA B 1 138 ? 37.649 43.893 8.338 1.00 40.76 136 ALA B O 1
ATOM 3529 N N . ALA B 1 139 ? 36.168 42.259 7.872 1.00 41.40 137 ALA B N 1
ATOM 3530 C CA . ALA B 1 139 ? 35.605 42.255 9.221 1.00 39.59 137 ALA B CA 1
ATOM 3531 C C . ALA B 1 139 ? 36.725 42.036 10.225 1.00 39.60 137 ALA B C 1
ATOM 3532 O O . ALA B 1 139 ? 36.790 42.713 11.247 1.00 40.24 137 ALA B O 1
ATOM 3534 N N . ARG B 1 140 ? 37.619 41.100 9.920 1.00 40.04 138 ARG B N 1
ATOM 3535 C CA . ARG B 1 140 ? 38.744 40.816 10.800 1.00 40.72 138 ARG B CA 1
ATOM 3536 C C . ARG B 1 140 ? 39.682 42.014 10.871 1.00 40.30 138 ARG B C 1
ATOM 3537 O O . ARG B 1 140 ? 40.234 42.315 11.929 1.00 41.39 138 ARG B O 1
ATOM 3545 N N . ALA B 1 141 ? 39.860 42.696 9.744 1.00 38.23 139 ALA B N 1
ATOM 3546 C CA . ALA B 1 141 ? 40.735 43.858 9.696 1.00 38.09 139 ALA B CA 1
ATOM 3547 C C . ALA B 1 141 ? 40.167 45.011 10.526 1.00 38.16 139 ALA B C 1
ATOM 3548 O O . ALA B 1 141 ? 40.903 45.684 11.243 1.00 38.10 139 ALA B O 1
ATOM 3558 N N . LEU B 1 143 ? 38.179 44.817 13.101 1.00 40.19 141 LEU B N 1
ATOM 3559 C CA . LEU B 1 143 ? 38.347 44.445 14.499 1.00 40.12 141 LEU B CA 1
ATOM 3560 C C . LEU B 1 143 ? 39.761 44.738 14.988 1.00 40.60 141 LEU B C 1
ATOM 3561 O O . LEU B 1 143 ? 39.964 45.082 16.149 1.00 40.34 141 LEU B O 1
ATOM 3566 N N . ASP B 1 144 ? 40.745 44.622 14.107 1.00 43.55 142 ASP B N 1
ATOM 3567 C CA . ASP B 1 144 ? 42.109 44.886 14.538 1.00 46.07 142 ASP B CA 1
ATOM 3568 C C . ASP B 1 144 ? 42.547 46.338 14.366 1.00 47.04 142 ASP B C 1
ATOM 3569 O O . ASP B 1 144 ? 43.529 46.765 14.978 1.00 47.15 142 ASP B O 1
ATOM 3574 N N . ALA B 1 145 ? 41.824 47.091 13.541 1.00 46.39 143 ALA B N 1
ATOM 3575 C CA . ALA B 1 145 ? 42.139 48.499 13.311 1.00 46.79 143 ALA B CA 1
ATOM 3576 C C . ALA B 1 145 ? 41.454 49.343 14.387 1.00 46.90 143 ALA B C 1
ATOM 3577 O O . ALA B 1 145 ? 41.863 50.473 14.658 1.00 46.21 143 ALA B O 1
ATOM 3579 N N . ALA B 1 146 ? 40.402 48.787 14.986 1.00 46.02 144 ALA B N 1
ATOM 3580 C CA . ALA B 1 146 ? 39.662 49.472 16.043 1.00 45.78 144 ALA B CA 1
ATOM 3581 C C . ALA B 1 146 ? 40.628 49.750 17.192 1.00 45.61 144 ALA B C 1
ATOM 3582 O O . ALA B 1 146 ? 41.472 48.909 17.523 1.00 48.44 144 ALA B O 1
ATOM 3584 N N . GLY B 1 147 ? 40.525 50.924 17.798 1.00 43.41 145 GLY B N 1
ATOM 3585 C CA . GLY B 1 147 ? 41.423 51.236 18.897 1.00 41.26 145 GLY B CA 1
ATOM 3586 C C . GLY B 1 147 ? 40.762 50.941 20.226 1.00 38.90 145 GLY B C 1
ATOM 3587 O O . GLY B 1 147 ? 41.113 51.520 21.256 1.00 38.07 145 GLY B O 1
ATOM 3588 N N . ILE B 1 148 ? 39.811 50.013 20.199 1.00 36.97 146 ILE B N 1
ATOM 3589 C CA . ILE B 1 148 ? 39.048 49.660 21.392 1.00 34.23 146 ILE B CA 1
ATOM 3590 C C . ILE B 1 148 ? 39.148 48.194 21.798 1.00 33.38 146 ILE B C 1
ATOM 3591 O O . ILE B 1 148 ? 39.565 47.340 21.016 1.00 33.57 146 ILE B O 1
ATOM 3596 N N . PRO B 1 149 ? 38.760 47.887 23.043 1.00 32.27 147 PRO B N 1
ATOM 3597 C CA . PRO B 1 149 ? 38.814 46.503 23.514 1.00 30.34 147 PRO B CA 1
ATOM 3598 C C . PRO B 1 149 ? 37.834 45.664 22.706 1.00 28.49 147 PRO B C 1
ATOM 3599 O O . PRO B 1 149 ? 36.658 45.993 22.608 1.00 30.00 147 PRO B O 1
ATOM 3603 N N . VAL B 1 150 ? 38.336 44.592 22.116 1.00 28.23 148 VAL B N 1
ATOM 3604 C CA . VAL B 1 150 ? 37.531 43.690 21.310 1.00 28.72 148 VAL B CA 1
ATOM 3605 C C . VAL B 1 150 ? 37.588 42.289 21.902 1.00 28.60 148 VAL B C 1
ATOM 3606 O O . VAL B 1 150 ? 38.667 41.727 22.074 1.00 28.96 148 VAL B O 1
ATOM 3610 N N . VAL B 1 151 ? 36.424 41.730 22.209 1.00 27.74 149 VAL B N 1
ATOM 3611 C CA . VAL B 1 151 ? 36.371 40.392 22.772 1.00 27.92 149 VAL B CA 1
ATOM 3612 C C . VAL B 1 151 ? 35.593 39.458 21.861 1.00 28.34 149 VAL B C 1
ATOM 3613 O O . VAL B 1 151 ? 34.456 39.746 21.481 1.00 25.91 149 VAL B O 1
ATOM 3617 N N . GLU B 1 152 ? 36.223 38.348 21.493 1.00 30.06 150 GLU B N 1
ATOM 3618 C CA . GLU B 1 152 ? 35.555 37.349 20.668 1.00 32.95 150 GLU B CA 1
ATOM 3619 C C . GLU B 1 152 ? 35.093 36.306 21.679 1.00 31.36 150 GLU B C 1
ATOM 3620 O O . GLU B 1 152 ? 35.890 35.799 22.470 1.00 31.71 150 GLU B O 1
ATOM 3626 N N . ILE B 1 153 ? 33.802 36.004 21.655 1.00 30.71 151 ILE B N 1
ATOM 3627 C CA . ILE B 1 153 ? 33.203 35.075 22.605 1.00 30.86 151 ILE B CA 1
ATOM 3628 C C . ILE B 1 153 ? 32.691 33.733 22.086 1.00 32.80 151 ILE B C 1
ATOM 3629 O O . ILE B 1 153 ? 32.427 33.572 20.897 1.00 31.77 151 ILE B O 1
ATOM 3642 N N . ASP B 1 155 ? 33.838 30.667 21.378 1.00 42.03 153 ASP B N 1
ATOM 3643 C CA . ASP B 1 155 ? 34.817 29.725 20.845 1.00 43.45 153 ASP B CA 1
ATOM 3644 C C . ASP B 1 155 ? 36.249 30.092 21.210 1.00 43.59 153 ASP B C 1
ATOM 3645 O O . ASP B 1 155 ? 36.688 31.221 20.995 1.00 43.97 153 ASP B O 1
ATOM 3650 N N . SER B 1 156 ? 36.977 29.132 21.766 1.00 43.62 154 SER B N 1
ATOM 3651 C CA . SER B 1 156 ? 38.351 29.381 22.167 1.00 45.35 154 SER B CA 1
ATOM 3652 C C . SER B 1 156 ? 39.333 28.629 21.283 1.00 46.41 154 SER B C 1
ATOM 3653 O O . SER B 1 156 ? 40.545 28.686 21.504 1.00 46.52 154 SER B O 1
ATOM 3656 N N . ASP B 1 157 ? 38.810 27.930 20.281 1.00 47.77 155 ASP B N 1
ATOM 3657 C CA . ASP B 1 157 ? 39.653 27.164 19.373 1.00 48.37 155 ASP B CA 1
ATOM 3658 C C . ASP B 1 157 ? 40.687 28.023 18.626 1.00 48.62 155 ASP B C 1
ATOM 3659 O O . ASP B 1 157 ? 41.796 28.193 19.123 1.00 50.16 155 ASP B O 1
ATOM 3664 N N . GLY B 1 158 ? 40.345 28.573 17.464 1.00 47.99 156 GLY B N 1
ATOM 3665 C CA . GLY B 1 158 ? 41.305 29.385 16.713 1.00 48.07 156 GLY B CA 1
ATOM 3666 C C . GLY B 1 158 ? 42.171 30.446 17.414 1.00 47.89 156 GLY B C 1
ATOM 3667 O O . GLY B 1 158 ? 42.480 30.350 18.604 1.00 45.95 156 GLY B O 1
ATOM 3668 N N . LYS B 1 159 ? 42.584 31.460 16.651 1.00 47.68 157 LYS B N 1
ATOM 3669 C CA . LYS B 1 159 ? 43.407 32.557 17.174 1.00 47.80 157 LYS B CA 1
ATOM 3670 C C . LYS B 1 159 ? 42.611 33.857 17.189 1.00 45.61 157 LYS B C 1
ATOM 3671 O O . LYS B 1 159 ? 41.994 34.233 16.190 1.00 45.51 157 LYS B O 1
ATOM 3677 N N . PRO B 1 160 ? 42.626 34.570 18.324 1.00 43.32 158 PRO B N 1
ATOM 3678 C CA . PRO B 1 160 ? 41.888 35.832 18.448 1.00 42.42 158 PRO B CA 1
ATOM 3679 C C . PRO B 1 160 ? 42.608 37.073 17.930 1.00 42.23 158 PRO B C 1
ATOM 3680 O O . PRO B 1 160 ? 43.828 37.084 17.758 1.00 42.59 158 PRO B O 1
ATOM 3684 N N . VAL B 1 161 ? 41.824 38.118 17.683 1.00 40.50 159 VAL B N 1
ATOM 3685 C CA . VAL B 1 161 ? 42.347 39.390 17.215 1.00 37.84 159 VAL B CA 1
ATOM 3686 C C . VAL B 1 161 ? 42.886 40.131 18.435 1.00 37.47 159 VAL B C 1
ATOM 3687 O O . VAL B 1 161 ? 43.995 40.666 18.412 1.00 37.42 159 VAL B O 1
ATOM 3691 N N . ASP B 1 162 ? 42.093 40.142 19.504 1.00 36.50 160 ASP B N 1
ATOM 3692 C CA . ASP B 1 162 ? 42.456 40.822 20.745 1.00 36.11 160 ASP B CA 1
ATOM 3693 C C . ASP B 1 162 ? 42.073 39.959 21.963 1.00 36.43 160 ASP B C 1
ATOM 3694 O O . ASP B 1 162 ? 42.804 39.045 22.335 1.00 34.54 160 ASP B O 1
ATOM 3699 N N . ALA B 1 163 ? 40.926 40.242 22.577 1.00 35.93 161 ALA B N 1
ATOM 3700 C CA . ALA B 1 163 ? 40.490 39.465 23.733 1.00 35.47 161 ALA B CA 1
ATOM 3701 C C . ALA B 1 163 ? 39.687 38.244 23.310 1.00 35.61 161 ALA B C 1
ATOM 3702 O O . ALA B 1 163 ? 39.220 38.143 22.175 1.00 33.93 161 ALA B O 1
ATOM 3712 N N . VAL B 1 165 ? 37.032 34.934 25.138 1.00 35.07 163 VAL B N 1
ATOM 3713 C CA . VAL B 1 165 ? 36.430 34.198 26.236 1.00 32.56 163 VAL B CA 1
ATOM 3714 C C . VAL B 1 165 ? 35.558 33.140 25.597 1.00 32.62 163 VAL B C 1
ATOM 3715 O O . VAL B 1 165 ? 34.644 33.462 24.836 1.00 32.76 163 VAL B O 1
ATOM 3719 N N . GLY B 1 166 ? 35.843 31.877 25.891 1.00 33.19 164 GLY B N 1
ATOM 3720 C CA . GLY B 1 166 ? 35.056 30.796 25.327 1.00 32.12 164 GLY B CA 1
ATOM 3721 C C . GLY B 1 166 ? 35.571 29.428 25.740 1.00 33.82 164 GLY B C 1
ATOM 3722 O O . GLY B 1 166 ? 36.422 29.320 26.635 1.00 32.77 164 GLY B O 1
ATOM 3723 N N . ILE B 1 167 ? 35.037 28.388 25.094 1.00 32.53 165 ILE B N 1
ATOM 3724 C CA . ILE B 1 167 ? 35.434 27.005 25.347 1.00 32.36 165 ILE B CA 1
ATOM 3725 C C . ILE B 1 167 ? 35.864 26.381 24.014 1.00 33.33 165 ILE B C 1
ATOM 3726 O O . ILE B 1 167 ? 35.541 26.903 22.943 1.00 31.94 165 ILE B O 1
ATOM 3731 N N . SER B 1 168 ? 36.592 25.268 24.082 1.00 33.67 166 SER B N 1
ATOM 3732 C CA . SER B 1 168 ? 37.023 24.567 22.877 1.00 33.17 166 SER B CA 1
ATOM 3733 C C . SER B 1 168 ? 35.900 23.628 22.463 1.00 33.24 166 SER B C 1
ATOM 3734 O O . SER B 1 168 ? 35.581 22.678 23.175 1.00 29.60 166 SER B O 1
ATOM 3737 N N . HIS B 1 169 ? 35.299 23.892 21.310 1.00 34.13 167 HIS B N 1
ATOM 3738 C CA . HIS B 1 169 ? 34.207 23.051 20.856 1.00 36.21 167 HIS B CA 1
ATOM 3739 C C . HIS B 1 169 ? 34.712 21.698 20.373 1.00 37.77 167 HIS B C 1
ATOM 3740 O O . HIS B 1 169 ? 33.962 20.718 20.371 1.00 37.77 167 HIS B O 1
ATOM 3747 N N . ARG B 1 170 ? 35.986 21.643 19.984 1.00 39.62 168 ARG B N 1
ATOM 3748 C CA . ARG B 1 170 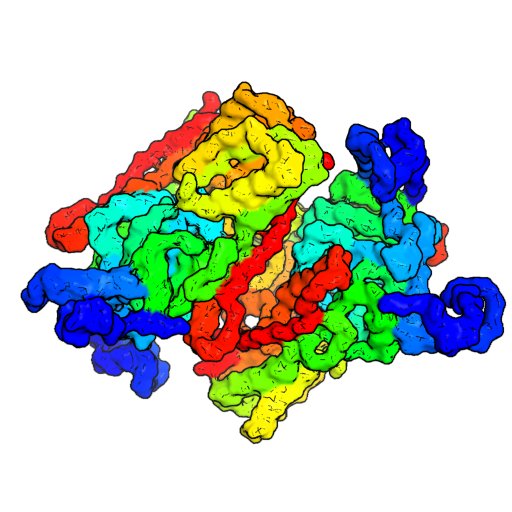? 36.590 20.383 19.555 1.00 41.46 168 ARG B CA 1
ATOM 3749 C C . ARG B 1 170 ? 36.663 19.479 20.778 1.00 40.77 168 ARG B C 1
ATOM 3750 O O . ARG B 1 170 ? 36.318 18.306 20.709 1.00 39.75 168 ARG B O 1
ATOM 3758 N N . ARG B 1 171 ? 37.102 20.032 21.903 1.00 41.80 169 ARG B N 1
ATOM 3759 C CA . ARG B 1 171 ? 37.184 19.254 23.137 1.00 43.25 169 ARG B CA 1
ATOM 3760 C C . ARG B 1 171 ? 35.807 18.712 23.488 1.00 42.56 169 ARG B C 1
ATOM 3761 O O . ARG B 1 171 ? 35.656 17.537 23.815 1.00 42.94 169 ARG B O 1
ATOM 3769 N N . ALA B 1 172 ? 34.806 19.583 23.411 1.00 42.68 170 ALA B N 1
ATOM 3770 C CA . ALA B 1 172 ? 33.426 19.228 23.720 1.00 42.83 170 ALA B CA 1
ATOM 3771 C C . ALA B 1 172 ? 32.981 17.941 23.034 1.00 43.02 170 ALA B C 1
ATOM 3772 O O . ALA B 1 172 ? 32.484 17.021 23.688 1.00 42.13 170 ALA B O 1
ATOM 3774 N N . GLY B 1 173 ? 33.143 17.901 21.712 1.00 43.15 171 GLY B N 1
ATOM 3775 C CA . GLY B 1 173 ? 32.759 16.728 20.949 1.00 42.65 171 GLY B CA 1
ATOM 3776 C C . GLY B 1 173 ? 33.592 15.535 21.365 1.00 42.61 171 GLY B C 1
ATOM 3777 O O . GLY B 1 173 ? 33.082 14.430 21.509 1.00 42.75 171 GLY B O 1
ATOM 3778 N N . ARG B 1 174 ? 34.884 15.759 21.570 1.00 43.36 172 ARG B N 1
ATOM 3779 C CA . ARG B 1 174 ? 35.776 14.683 21.971 1.00 44.93 172 ARG B CA 1
ATOM 3780 C C . ARG B 1 174 ? 35.389 14.093 23.316 1.00 44.95 172 ARG B C 1
ATOM 3781 O O . ARG B 1 174 ? 35.427 12.878 23.486 1.00 45.49 172 ARG B O 1
ATOM 3789 N N . GLU B 1 175 ? 35.009 14.941 24.268 1.00 46.09 173 GLU B N 1
ATOM 3790 C CA . GLU B 1 175 ? 34.615 14.469 25.597 1.00 47.43 173 GLU B CA 1
ATOM 3791 C C . GLU B 1 175 ? 33.292 13.700 25.575 1.00 48.33 173 GLU B C 1
ATOM 3792 O O . GLU B 1 175 ? 33.136 12.685 26.261 1.00 47.62 173 GLU B O 1
ATOM 3806 N N . ALA B 1 177 ? 32.235 12.056 23.166 1.00 49.06 175 ALA B N 1
ATOM 3807 C CA . ALA B 1 177 ? 32.490 10.794 22.483 1.00 50.51 175 ALA B CA 1
ATOM 3808 C C . ALA B 1 177 ? 33.075 9.798 23.489 1.00 50.16 175 ALA B C 1
ATOM 3809 O O . ALA B 1 177 ? 32.694 8.628 23.512 1.00 47.81 175 ALA B O 1
ATOM 3811 N N . GLN B 1 178 ? 33.990 10.287 24.326 1.00 51.81 176 GLN B N 1
ATOM 3812 C CA . GLN B 1 178 ? 34.640 9.469 25.350 1.00 52.94 176 GLN B CA 1
ATOM 3813 C C . GLN B 1 178 ? 33.613 8.861 26.288 1.00 52.52 176 GLN B C 1
ATOM 3814 O O . GLN B 1 178 ? 33.655 7.665 26.578 1.00 53.37 176 GLN B O 1
ATOM 3820 N N . ALA B 1 179 ? 32.689 9.688 26.764 1.00 51.31 177 ALA B N 1
ATOM 3821 C CA . ALA B 1 179 ? 31.658 9.215 27.675 1.00 50.38 177 ALA B CA 1
ATOM 3822 C C . ALA B 1 179 ? 30.700 8.241 26.988 1.00 49.66 177 ALA B C 1
ATOM 3823 O O . ALA B 1 179 ? 30.235 7.288 27.604 1.00 48.67 177 ALA B O 1
ATOM 3825 N N . ILE B 1 180 ? 30.414 8.477 25.712 1.00 50.26 178 ILE B N 1
ATOM 3826 C CA . ILE B 1 180 ? 29.500 7.619 24.962 1.00 52.45 178 ILE B CA 1
ATOM 3827 C C . ILE B 1 180 ? 30.076 6.222 24.742 1.00 53.68 178 ILE B C 1
ATOM 3828 O O . ILE B 1 180 ? 29.451 5.220 25.095 1.00 52.36 178 ILE B O 1
ATOM 3833 N N . LEU B 1 181 ? 31.263 6.160 24.148 1.00 55.31 179 LEU B N 1
ATOM 3834 C CA . LEU B 1 181 ? 31.909 4.881 23.883 1.00 56.03 179 LEU B CA 1
ATOM 3835 C C . LEU B 1 181 ? 32.037 4.094 25.181 1.00 56.68 179 LEU B C 1
ATOM 3836 O O . LEU B 1 181 ? 31.705 2.907 25.237 1.00 56.38 179 LEU B O 1
ATOM 3841 N N . LYS B 1 182 ? 32.497 4.770 26.229 1.00 57.40 180 LYS B N 1
ATOM 3842 C CA . LYS B 1 182 ? 32.678 4.134 27.527 1.00 58.54 180 LYS B CA 1
ATOM 3843 C C . LYS B 1 182 ? 31.422 3.431 28.038 1.00 59.01 180 LYS B C 1
ATOM 3844 O O . LYS B 1 182 ? 31.504 2.316 28.555 1.00 60.37 180 LYS B O 1
ATOM 3850 N N . ALA B 1 183 ? 30.265 4.072 27.883 1.00 58.63 181 ALA B N 1
ATOM 3851 C CA . ALA B 1 183 ? 28.999 3.506 28.353 1.00 57.56 181 ALA B CA 1
ATOM 3852 C C . ALA B 1 183 ? 28.488 2.319 27.533 1.00 56.44 181 ALA B C 1
ATOM 3853 O O . ALA B 1 183 ? 27.414 1.782 27.812 1.00 56.54 181 ALA B O 1
ATOM 3855 N N . GLY B 1 184 ? 29.247 1.919 26.518 1.00 55.17 182 GLY B N 1
ATOM 3856 C CA . GLY B 1 184 ? 28.852 0.775 25.714 1.00 53.53 182 GLY B CA 1
ATOM 3857 C C . GLY B 1 184 ? 28.244 1.040 24.353 1.00 52.81 182 GLY B C 1
ATOM 3858 O O . GLY B 1 184 ? 28.269 0.171 23.481 1.00 53.19 182 GLY B O 1
ATOM 3859 N N . TYR B 1 185 ? 27.704 2.234 24.152 1.00 51.31 183 TYR B N 1
ATOM 3860 C CA . TYR B 1 185 ? 27.070 2.560 22.885 1.00 50.41 183 TYR B CA 1
ATOM 3861 C C . TYR B 1 185 ? 27.947 2.327 21.664 1.00 51.15 183 TYR B C 1
ATOM 3862 O O . TYR B 1 185 ? 29.153 2.560 21.689 1.00 51.67 183 TYR B O 1
ATOM 3871 N N . ARG B 1 186 ? 27.315 1.854 20.598 1.00 52.60 184 ARG B N 1
ATOM 3872 C CA . ARG B 1 186 ? 27.973 1.600 19.322 1.00 55.71 184 ARG B CA 1
ATOM 3873 C C . ARG B 1 186 ? 26.862 1.906 18.329 1.00 57.01 184 ARG B C 1
ATOM 3874 O O . ARG B 1 186 ? 25.698 1.758 18.674 1.00 57.95 184 ARG B O 1
ATOM 3882 N N . ARG B 1 187 ? 27.187 2.323 17.110 1.00 57.74 185 ARG B N 1
ATOM 3883 C CA . ARG B 1 187 ? 26.133 2.646 16.134 1.00 58.98 185 ARG B CA 1
ATOM 3884 C C . ARG B 1 187 ? 25.464 3.955 16.575 1.00 57.85 185 ARG B C 1
ATOM 3885 O O . ARG B 1 187 ? 24.287 3.984 16.955 1.00 57.39 185 ARG B O 1
ATOM 3893 N N . ILE B 1 188 ? 26.225 5.038 16.518 1.00 56.12 186 ILE B N 1
ATOM 3894 C CA . ILE B 1 188 ? 25.726 6.334 16.939 1.00 53.43 186 ILE B CA 1
ATOM 3895 C C . ILE B 1 188 ? 25.043 7.103 15.818 1.00 51.67 186 ILE B C 1
ATOM 3896 O O . ILE B 1 188 ? 25.373 6.942 14.642 1.00 51.05 186 ILE B O 1
ATOM 3901 N N . GLY B 1 189 ? 24.077 7.934 16.193 1.00 48.98 187 GLY B N 1
ATOM 3902 C CA . GLY B 1 189 ? 23.380 8.752 15.218 1.00 47.25 187 GLY B CA 1
ATOM 3903 C C . GLY B 1 189 ? 23.643 10.212 15.544 1.00 44.87 187 GLY B C 1
ATOM 3904 O O . GLY B 1 189 ? 23.683 10.582 16.712 1.00 45.13 187 GLY B O 1
ATOM 3905 N N . PHE B 1 190 ? 23.845 11.048 14.534 1.00 44.01 188 PHE B N 1
ATOM 3906 C CA . PHE B 1 190 ? 24.096 12.459 14.800 1.00 43.98 188 PHE B CA 1
ATOM 3907 C C . PHE B 1 190 ? 23.172 13.396 14.044 1.00 43.88 188 PHE B C 1
ATOM 3908 O O . PHE B 1 190 ? 22.990 13.275 12.832 1.00 43.79 188 PHE B O 1
ATOM 3924 N N . GLY B 1 192 ? 22.302 17.552 13.549 1.00 41.29 190 GLY B N 1
ATOM 3925 C CA . GLY B 1 192 ? 22.784 18.893 13.773 1.00 42.23 190 GLY B CA 1
ATOM 3926 C C . GLY B 1 192 ? 21.932 19.904 13.057 1.00 42.34 190 GLY B C 1
ATOM 3927 O O . GLY B 1 192 ? 21.231 19.571 12.109 1.00 41.67 190 GLY B O 1
ATOM 3928 N N . THR B 1 193 ? 22.005 21.147 13.513 1.00 44.58 191 THR B N 1
ATOM 3929 C CA . THR B 1 193 ? 21.219 22.209 12.925 1.00 46.76 191 THR B CA 1
ATOM 3930 C C . THR B 1 193 ? 22.080 23.450 12.680 1.00 48.38 191 THR B C 1
ATOM 3931 O O . THR B 1 193 ? 23.055 23.698 13.392 1.00 48.94 191 THR B O 1
ATOM 3935 N N . LYS B 1 194 ? 21.707 24.215 11.659 1.00 49.08 192 LYS B N 1
ATOM 3936 C CA . LYS B 1 194 ? 22.404 25.434 11.268 1.00 49.80 192 LYS B CA 1
ATOM 3937 C C . LYS B 1 194 ? 23.845 25.218 10.828 1.00 51.41 192 LYS B C 1
ATOM 3938 O O . LYS B 1 194 ? 24.722 26.040 11.103 1.00 50.20 192 LYS B O 1
ATOM 3952 N N . PRO B 1 196 ? 26.408 24.229 7.407 1.00 54.40 194 PRO B N 1
ATOM 3953 C CA . PRO B 1 196 ? 27.736 24.689 7.830 1.00 53.03 194 PRO B CA 1
ATOM 3954 C C . PRO B 1 196 ? 27.916 26.147 8.255 1.00 50.68 194 PRO B C 1
ATOM 3955 O O . PRO B 1 196 ? 29.040 26.653 8.243 1.00 50.73 194 PRO B O 1
ATOM 3959 N N . LEU B 1 197 ? 26.837 26.828 8.622 1.00 48.60 195 LEU B N 1
ATOM 3960 C CA . LEU B 1 197 ? 26.951 28.226 9.040 1.00 44.49 195 LEU B CA 1
ATOM 3961 C C . LEU B 1 197 ? 27.551 28.382 10.442 1.00 43.19 195 LEU B C 1
ATOM 3962 O O . LEU B 1 197 ? 28.324 29.310 10.703 1.00 42.11 195 LEU B O 1
ATOM 3967 N N . ASP B 1 198 ? 27.197 27.464 11.336 1.00 42.12 196 ASP B N 1
ATOM 3968 C CA . ASP B 1 198 ? 27.692 27.485 12.709 1.00 41.77 196 ASP B CA 1
ATOM 3969 C C . ASP B 1 198 ? 29.023 26.736 12.786 1.00 41.03 196 ASP B C 1
ATOM 3970 O O . ASP B 1 198 ? 29.049 25.512 12.855 1.00 39.48 196 ASP B O 1
ATOM 3975 N N . TYR B 1 199 ? 30.125 27.475 12.774 1.00 42.25 197 TYR B N 1
ATOM 3976 C CA . TYR B 1 199 ? 31.444 26.861 12.845 1.00 44.96 197 TYR B CA 1
ATOM 3977 C C . TYR B 1 199 ? 31.684 26.104 14.144 1.00 44.97 197 TYR B C 1
ATOM 3978 O O . TYR B 1 199 ? 32.355 25.074 14.158 1.00 46.33 197 TYR B O 1
ATOM 3987 N N . ARG B 1 200 ? 31.136 26.609 15.242 1.00 44.51 198 ARG B N 1
ATOM 3988 C CA . ARG B 1 200 ? 31.333 25.962 16.529 1.00 42.15 198 ARG B CA 1
ATOM 3989 C C . ARG B 1 200 ? 30.648 24.595 16.622 1.00 39.36 198 ARG B C 1
ATOM 3990 O O . ARG B 1 200 ? 31.193 23.674 17.228 1.00 38.07 198 ARG B O 1
ATOM 3998 N N . ALA B 1 201 ? 29.468 24.456 16.022 1.00 37.13 199 ALA B N 1
ATOM 3999 C CA . ALA B 1 201 ? 28.762 23.174 16.038 1.00 35.63 199 ALA B CA 1
ATOM 4000 C C . ALA B 1 201 ? 29.580 22.178 15.203 1.00 37.13 199 ALA B C 1
ATOM 4001 O O . ALA B 1 201 ? 29.708 20.999 15.566 1.00 33.44 199 ALA B O 1
ATOM 4003 N N . ARG B 1 202 ? 30.137 22.663 14.090 1.00 37.49 200 ARG B N 1
ATOM 4004 C CA . ARG B 1 202 ? 30.966 21.832 13.213 1.00 39.85 200 ARG B CA 1
ATOM 4005 C C . ARG B 1 202 ? 32.226 21.371 13.949 1.00 38.27 200 ARG B C 1
ATOM 4006 O O . ARG B 1 202 ? 32.677 20.238 13.788 1.00 38.52 200 ARG B O 1
ATOM 4014 N N . LYS B 1 203 ? 32.791 22.250 14.764 1.00 37.45 201 LYS B N 1
ATOM 4015 C CA . LYS B 1 203 ? 33.970 21.891 15.531 1.00 36.15 201 LYS B CA 1
ATOM 4016 C C . LYS B 1 203 ? 33.619 20.797 16.533 1.00 36.35 201 LYS B C 1
ATOM 4017 O O . LYS B 1 203 ? 34.437 19.910 16.786 1.00 38.48 201 LYS B O 1
ATOM 4023 N N . ARG B 1 204 ? 32.412 20.852 17.103 1.00 35.29 202 ARG B N 1
ATOM 4024 C CA . ARG B 1 204 ? 31.982 19.835 18.069 1.00 36.03 202 ARG B CA 1
ATOM 4025 C C . ARG B 1 204 ? 31.816 18.488 17.378 1.00 37.87 202 ARG B C 1
ATOM 4026 O O . ARG B 1 204 ? 32.205 17.454 17.925 1.00 38.42 202 ARG B O 1
ATOM 4034 N N . PHE B 1 205 ? 31.241 18.511 16.175 1.00 39.59 203 PHE B N 1
ATOM 4035 C CA . PHE B 1 205 ? 31.024 17.302 15.381 1.00 41.71 203 PHE B CA 1
ATOM 4036 C C . PHE B 1 205 ? 32.365 16.636 15.048 1.00 43.24 203 PHE B C 1
ATOM 4037 O O . PHE B 1 205 ? 32.470 15.408 14.986 1.00 41.88 203 PHE B O 1
ATOM 4045 N N . GLU B 1 206 ? 33.383 17.467 14.844 1.00 44.41 204 GLU B N 1
ATOM 4046 C CA . GLU B 1 206 ? 34.734 17.013 14.518 1.00 44.85 204 GLU B CA 1
ATOM 4047 C C . GLU B 1 206 ? 35.434 16.260 15.649 1.00 43.47 204 GLU B C 1
ATOM 4048 O O . GLU B 1 206 ? 35.960 15.169 15.443 1.00 43.33 204 GLU B O 1
ATOM 4054 N N . GLY B 1 207 ? 35.449 16.852 16.838 1.00 42.84 205 GLY B N 1
ATOM 4055 C CA . GLY B 1 207 ? 36.086 16.212 17.974 1.00 41.88 205 GLY B CA 1
ATOM 4056 C C . GLY B 1 207 ? 35.326 14.960 18.361 1.00 42.40 205 GLY B C 1
ATOM 4057 O O . GLY B 1 207 ? 35.888 14.023 18.934 1.00 42.58 205 GLY B O 1
ATOM 4058 N N . PHE B 1 208 ? 34.035 14.958 18.048 1.00 41.66 206 PHE B N 1
ATOM 4059 C CA . PHE B 1 208 ? 33.155 13.833 18.330 1.00 40.72 206 PHE B CA 1
ATOM 4060 C C . PHE B 1 208 ? 33.542 12.686 17.406 1.00 42.24 206 PHE B C 1
ATOM 4061 O O . PHE B 1 208 ? 33.706 11.549 17.838 1.00 39.00 206 PHE B O 1
ATOM 4069 N N . THR B 1 209 ? 33.681 13.009 16.123 1.00 45.90 207 THR B N 1
ATOM 4070 C CA . THR B 1 209 ? 34.060 12.036 15.112 1.00 48.68 207 THR B CA 1
ATOM 4071 C C . THR B 1 209 ? 35.384 11.398 15.485 1.00 50.91 207 THR B C 1
ATOM 4072 O O . THR B 1 209 ? 35.475 10.176 15.614 1.00 52.62 207 THR B O 1
ATOM 4076 N N . GLU B 1 210 ? 36.406 12.230 15.659 1.00 53.11 208 GLU B N 1
ATOM 4077 C CA . GLU B 1 210 ? 37.740 11.744 16.002 1.00 55.95 208 GLU B CA 1
ATOM 4078 C C . GLU B 1 210 ? 37.770 10.644 17.054 1.00 56.92 208 GLU B C 1
ATOM 4079 O O . GLU B 1 210 ? 38.113 9.502 16.737 1.00 58.28 208 GLU B O 1
ATOM 4085 N N . VAL B 1 211 ? 37.417 10.964 18.295 1.00 56.44 209 VAL B N 1
ATOM 4086 C CA . VAL B 1 211 ? 37.435 9.944 19.340 1.00 56.45 209 VAL B CA 1
ATOM 4087 C C . VAL B 1 211 ? 36.768 8.658 18.846 1.00 57.55 209 VAL B C 1
ATOM 4088 O O . VAL B 1 211 ? 37.223 7.557 19.154 1.00 58.27 209 VAL B O 1
ATOM 4092 N N . LEU B 1 212 ? 35.706 8.796 18.058 1.00 57.86 210 LEU B N 1
ATOM 4093 C CA . LEU B 1 212 ? 34.998 7.633 17.537 1.00 59.11 210 LEU B CA 1
ATOM 4094 C C . LEU B 1 212 ? 35.784 6.892 16.454 1.00 59.46 210 LEU B C 1
ATOM 4095 O O . LEU B 1 212 ? 35.796 5.663 16.421 1.00 57.88 210 LEU B O 1
ATOM 4100 N N . GLY B 1 213 ? 36.431 7.642 15.568 1.00 60.26 211 GLY B N 1
ATOM 4101 C CA . GLY B 1 213 ? 37.199 7.029 14.498 1.00 61.20 211 GLY B CA 1
ATOM 4102 C C . GLY B 1 213 ? 38.468 6.358 14.988 1.00 62.48 211 GLY B C 1
ATOM 4103 O O . GLY B 1 213 ? 38.949 5.397 14.386 1.00 63.09 211 GLY B O 1
ATOM 4104 N N . LYS B 1 214 ? 39.013 6.867 16.087 1.00 62.82 212 LYS B N 1
ATOM 4105 C CA . LYS B 1 214 ? 40.230 6.315 16.661 1.00 61.98 212 LYS B CA 1
ATOM 4106 C C . LYS B 1 214 ? 39.914 5.093 17.513 1.00 61.13 212 LYS B C 1
ATOM 4107 O O . LYS B 1 214 ? 40.810 4.362 17.927 1.00 62.49 212 LYS B O 1
ATOM 4113 N N . ASN B 1 215 ? 38.632 4.876 17.774 1.00 59.17 213 ASN B N 1
ATOM 4114 C CA . ASN B 1 215 ? 38.199 3.726 18.556 1.00 57.63 213 ASN B CA 1
ATOM 4115 C C . ASN B 1 215 ? 37.506 2.746 17.622 1.00 57.25 213 ASN B C 1
ATOM 4116 O O . ASN B 1 215 ? 36.797 1.837 18.059 1.00 55.72 213 ASN B O 1
ATOM 4121 N N . GLY B 1 216 ? 37.721 2.956 16.325 1.00 57.41 214 GLY B N 1
ATOM 4122 C CA . GLY B 1 216 ? 37.145 2.096 15.310 1.00 58.21 214 GLY B CA 1
ATOM 4123 C C . GLY B 1 216 ? 35.633 2.112 15.219 1.00 58.24 214 GLY B C 1
ATOM 4124 O O . GLY B 1 216 ? 35.024 1.115 14.825 1.00 58.11 214 GLY B O 1
ATOM 4125 N N . VAL B 1 217 ? 35.025 3.242 15.575 1.00 58.34 215 VAL B N 1
ATOM 4126 C CA . VAL B 1 217 ? 33.576 3.381 15.528 1.00 57.64 215 VAL B CA 1
ATOM 4127 C C . VAL B 1 217 ? 33.190 4.508 14.581 1.00 58.37 215 VAL B C 1
ATOM 4128 O O . VAL B 1 217 ? 33.962 5.441 14.366 1.00 58.97 215 VAL B O 1
ATOM 4132 N N . GLU B 1 218 ? 31.994 4.414 14.013 1.00 59.04 216 GLU B N 1
ATOM 4133 C CA . GLU B 1 218 ? 31.507 5.437 13.103 1.00 60.01 216 GLU B CA 1
ATOM 4134 C C . GLU B 1 218 ? 30.013 5.670 13.243 1.00 59.86 216 GLU B C 1
ATOM 4135 O O . GLU B 1 218 ? 29.287 4.835 13.784 1.00 60.37 216 GLU B O 1
ATOM 4141 N N . ILE B 1 219 ? 29.567 6.822 12.754 1.00 59.90 217 ILE B N 1
ATOM 4142 C CA . ILE B 1 219 ? 28.163 7.205 12.813 1.00 59.43 217 ILE B CA 1
ATOM 4143 C C . ILE B 1 219 ? 27.347 6.374 11.831 1.00 58.16 217 ILE B C 1
ATOM 4144 O O . ILE B 1 219 ? 27.542 6.459 10.618 1.00 57.42 217 ILE B O 1
ATOM 4149 N N . GLU B 1 220 ? 26.432 5.571 12.357 1.00 57.49 218 GLU B N 1
ATOM 4150 C CA . GLU B 1 220 ? 25.589 4.748 11.504 1.00 56.91 218 GLU B CA 1
ATOM 4151 C C . GLU B 1 220 ? 24.711 5.656 10.642 1.00 56.91 218 GLU B C 1
ATOM 4152 O O . GLU B 1 220 ? 24.683 5.517 9.419 1.00 57.88 218 GLU B O 1
ATOM 4158 N N . ASP B 1 221 ? 24.004 6.590 11.279 1.00 56.26 219 ASP B N 1
ATOM 4159 C CA . ASP B 1 221 ? 23.132 7.524 10.562 1.00 55.83 219 ASP B CA 1
ATOM 4160 C C . ASP B 1 221 ? 23.455 8.963 10.953 1.00 56.18 219 ASP B C 1
ATOM 4161 O O . ASP B 1 221 ? 23.629 9.276 12.133 1.00 55.29 219 ASP B O 1
ATOM 4166 N N . ARG B 1 222 ? 23.503 9.840 9.958 1.00 56.81 220 ARG B N 1
ATOM 4167 C CA . ARG B 1 222 ? 23.845 11.233 10.189 1.00 57.28 220 ARG B CA 1
ATOM 4168 C C . ARG B 1 222 ? 23.076 12.187 9.289 1.00 57.45 220 ARG B C 1
ATOM 4169 O O . ARG B 1 222 ? 22.975 11.973 8.079 1.00 57.62 220 ARG B O 1
ATOM 4177 N N . GLU B 1 223 ? 22.531 13.241 9.889 1.00 57.50 221 GLU B N 1
ATOM 4178 C CA . GLU B 1 223 ? 21.790 14.249 9.136 1.00 57.42 221 GLU B CA 1
ATOM 4179 C C . GLU B 1 223 ? 22.065 15.661 9.644 1.00 57.42 221 GLU B C 1
ATOM 4180 O O . GLU B 1 223 ? 21.855 15.971 10.820 1.00 55.99 221 GLU B O 1
ATOM 4186 N N . PHE B 1 224 ? 22.554 16.502 8.737 1.00 57.39 222 PHE B N 1
ATOM 4187 C CA . PHE B 1 224 ? 22.860 17.894 9.031 1.00 57.12 222 PHE B CA 1
ATOM 4188 C C . PHE B 1 224 ? 21.680 18.710 8.531 1.00 56.73 222 PHE B C 1
ATOM 4189 O O . PHE B 1 224 ? 21.015 18.320 7.572 1.00 58.35 222 PHE B O 1
ATOM 4197 N N . TYR B 1 225 ? 21.418 19.836 9.183 1.00 54.88 223 TYR B N 1
ATOM 4198 C CA . TYR B 1 225 ? 20.327 20.705 8.775 1.00 52.53 223 TYR B CA 1
ATOM 4199 C C . TYR B 1 225 ? 20.850 22.134 8.645 1.00 51.78 223 TYR B C 1
ATOM 4200 O O . TYR B 1 225 ? 21.581 22.632 9.508 1.00 50.83 223 TYR B O 1
ATOM 4209 N N . SER B 1 226 ? 20.472 22.779 7.550 1.00 49.58 224 SER B N 1
ATOM 4210 C CA . SER B 1 226 ? 20.898 24.136 7.257 1.00 48.16 224 SER B CA 1
ATOM 4211 C C . SER B 1 226 ? 20.129 25.211 8.017 1.00 46.97 224 SER B C 1
ATOM 4212 O O . SER B 1 226 ? 20.659 26.295 8.256 1.00 46.41 224 SER B O 1
ATOM 4215 N N . GLY B 1 227 ? 18.888 24.906 8.390 1.00 45.41 225 GLY B N 1
ATOM 4216 C CA . GLY B 1 227 ? 18.053 25.871 9.093 1.00 45.41 225 GLY B CA 1
ATOM 4217 C C . GLY B 1 227 ? 18.294 26.042 10.584 1.00 45.36 225 GLY B C 1
ATOM 4218 O O . GLY B 1 227 ? 19.298 25.572 11.127 1.00 43.70 225 GLY B O 1
ATOM 4219 N N . GLY B 1 228 ? 17.353 26.707 11.251 1.00 45.47 226 GLY B N 1
ATOM 4220 C CA . GLY B 1 228 ? 17.483 26.962 12.678 1.00 45.53 226 GLY B CA 1
ATOM 4221 C C . GLY B 1 228 ? 17.032 25.866 13.628 1.00 44.99 226 GLY B C 1
ATOM 4222 O O . GLY B 1 228 ? 16.284 24.966 13.251 1.00 43.95 226 GLY B O 1
ATOM 4223 N N . SER B 1 229 ? 17.504 25.944 14.870 1.00 44.43 227 SER B N 1
ATOM 4224 C CA . SER B 1 229 ? 17.133 24.971 15.890 1.00 44.04 227 SER B CA 1
ATOM 4225 C C . SER B 1 229 ? 15.642 25.113 16.156 1.00 42.87 227 SER B C 1
ATOM 4226 O O . SER B 1 229 ? 15.088 26.214 16.078 1.00 43.17 227 SER B O 1
ATOM 4229 N N . ALA B 1 230 ? 14.994 24.001 16.469 1.00 40.00 228 ALA B N 1
ATOM 4230 C CA . ALA B 1 230 ? 13.576 24.022 16.765 1.00 38.48 228 ALA B CA 1
ATOM 4231 C C . ALA B 1 230 ? 13.206 22.705 17.417 1.00 37.50 228 ALA B C 1
ATOM 4232 O O . ALA B 1 230 ? 13.676 21.640 17.010 1.00 36.75 228 ALA B O 1
ATOM 4234 N N . LEU B 1 231 ? 12.376 22.791 18.449 1.00 34.35 229 LEU B N 1
ATOM 4235 C CA . LEU B 1 231 ? 11.934 21.616 19.161 1.00 33.63 229 LEU B CA 1
ATOM 4236 C C . LEU B 1 231 ? 11.244 20.669 18.185 1.00 33.59 229 LEU B C 1
ATOM 4237 O O . LEU B 1 231 ? 11.401 19.454 18.273 1.00 33.67 229 LEU B O 1
ATOM 4242 N N . ALA B 1 232 ? 10.478 21.237 17.259 1.00 34.21 230 ALA B N 1
ATOM 4243 C CA . ALA B 1 232 ? 9.747 20.460 16.256 1.00 34.60 230 ALA B CA 1
ATOM 4244 C C . ALA B 1 232 ? 10.706 19.827 15.272 1.00 35.27 230 ALA B C 1
ATOM 4245 O O . ALA B 1 232 ? 10.518 18.689 14.863 1.00 35.04 230 ALA B O 1
ATOM 4247 N N . LYS B 1 233 ? 11.735 20.572 14.886 1.00 37.36 231 LYS B N 1
ATOM 4248 C CA . LYS B 1 233 ? 12.715 20.056 13.940 1.00 38.49 231 LYS B CA 1
ATOM 4249 C C . LYS B 1 233 ? 13.447 18.857 14.528 1.00 38.03 231 LYS B C 1
ATOM 4250 O O . LYS B 1 233 ? 13.710 17.880 13.830 1.00 36.98 231 LYS B O 1
ATOM 4256 N N . GLY B 1 234 ? 13.776 18.933 15.813 1.00 37.70 232 GLY B N 1
ATOM 4257 C CA . GLY B 1 234 ? 14.461 17.823 16.451 1.00 38.16 232 GLY B CA 1
ATOM 4258 C C . GLY B 1 234 ? 13.558 16.606 16.422 1.00 39.99 232 GLY B C 1
ATOM 4259 O O . GLY B 1 234 ? 14.009 15.478 16.230 1.00 39.18 232 GLY B O 1
ATOM 4260 N N . ARG B 1 235 ? 12.264 16.852 16.601 1.00 40.44 233 ARG B N 1
ATOM 4261 C CA . ARG B 1 235 ? 11.262 15.800 16.600 1.00 40.82 233 ARG B CA 1
ATOM 4262 C C . ARG B 1 235 ? 11.170 15.121 15.235 1.00 41.74 233 ARG B C 1
ATOM 4263 O O . ARG B 1 235 ? 11.252 13.901 15.145 1.00 41.75 233 ARG B O 1
ATOM 4271 N N . GLU B 1 236 ? 10.989 15.905 14.175 1.00 44.18 234 GLU B N 1
ATOM 4272 C CA . GLU B 1 236 ? 10.892 15.333 12.836 1.00 46.55 234 GLU B CA 1
ATOM 4273 C C . GLU B 1 236 ? 12.145 14.531 12.518 1.00 47.38 234 GLU B C 1
ATOM 4274 O O . GLU B 1 236 ? 12.062 13.362 12.150 1.00 47.66 234 GLU B O 1
ATOM 4288 N N . THR B 1 238 ? 14.508 13.126 14.354 1.00 46.81 236 THR B N 1
ATOM 4289 C CA . THR B 1 238 ? 14.658 11.884 15.088 1.00 46.01 236 THR B CA 1
ATOM 4290 C C . THR B 1 238 ? 13.754 10.787 14.543 1.00 48.33 236 THR B C 1
ATOM 4291 O O . THR B 1 238 ? 14.173 9.641 14.406 1.00 48.85 236 THR B O 1
ATOM 4295 N N . GLN B 1 239 ? 12.516 11.139 14.218 1.00 50.72 237 GLN B N 1
ATOM 4296 C CA . GLN B 1 239 ? 11.568 10.160 13.699 1.00 51.53 237 GLN B CA 1
ATOM 4297 C C . GLN B 1 239 ? 11.957 9.630 12.328 1.00 51.48 237 GLN B C 1
ATOM 4298 O O . GLN B 1 239 ? 11.692 8.476 12.008 1.00 52.17 237 GLN B O 1
ATOM 4304 N N . ALA B 1 240 ? 12.580 10.472 11.517 1.00 51.51 238 ALA B N 1
ATOM 4305 C CA . ALA B 1 240 ? 12.992 10.049 10.188 1.00 52.59 238 ALA B CA 1
ATOM 4306 C C . ALA B 1 240 ? 14.257 9.195 10.272 1.00 53.55 238 ALA B C 1
ATOM 4307 O O . ALA B 1 240 ? 14.634 8.534 9.309 1.00 54.47 238 ALA B O 1
ATOM 4317 N N . LEU B 1 242 ? 14.975 6.941 13.141 1.00 58.56 240 LEU B N 1
ATOM 4318 C CA . LEU B 1 242 ? 14.709 5.651 13.762 1.00 60.13 240 LEU B CA 1
ATOM 4319 C C . LEU B 1 242 ? 13.857 4.828 12.804 1.00 61.11 240 LEU B C 1
ATOM 4320 O O . LEU B 1 242 ? 13.662 3.628 12.990 1.00 59.45 240 LEU B O 1
ATOM 4325 N N . GLU B 1 243 ? 13.348 5.498 11.776 1.00 62.95 241 GLU B N 1
ATOM 4326 C CA . GLU B 1 243 ? 12.534 4.853 10.756 1.00 65.68 241 GLU B CA 1
ATOM 4327 C C . GLU B 1 243 ? 13.489 4.367 9.671 1.00 66.27 241 GLU B C 1
ATOM 4328 O O . GLU B 1 243 ? 13.247 3.361 9.007 1.00 66.53 241 GLU B O 1
ATOM 4334 N N . ARG B 1 244 ? 14.585 5.101 9.517 1.00 66.96 242 ARG B N 1
ATOM 4335 C CA . ARG B 1 244 ? 15.614 4.800 8.534 1.00 66.85 242 ARG B CA 1
ATOM 4336 C C . ARG B 1 244 ? 16.637 3.794 9.092 1.00 67.02 242 ARG B C 1
ATOM 4337 O O . ARG B 1 244 ? 17.082 2.887 8.385 1.00 68.34 242 ARG B O 1
ATOM 4345 N N . SER B 1 245 ? 17.008 3.960 10.360 1.00 65.21 243 SER B N 1
ATOM 4346 C CA . SER B 1 245 ? 17.972 3.076 11.013 1.00 63.84 243 SER B CA 1
ATOM 4347 C C . SER B 1 245 ? 17.495 2.796 12.431 1.00 62.77 243 SER B C 1
ATOM 4348 O O . SER B 1 245 ? 18.069 3.289 13.398 1.00 63.18 243 SER B O 1
ATOM 4351 N N . PRO B 1 246 ? 16.437 1.986 12.567 1.00 62.50 244 PRO B N 1
ATOM 4352 C CA . PRO B 1 246 ? 15.817 1.599 13.840 1.00 61.45 244 PRO B CA 1
ATOM 4353 C C . PRO B 1 246 ? 16.671 0.842 14.846 1.00 60.74 244 PRO B C 1
ATOM 4354 O O . PRO B 1 246 ? 16.192 0.502 15.928 1.00 59.95 244 PRO B O 1
ATOM 4358 N N . ASP B 1 247 ? 17.932 0.592 14.516 1.00 60.15 245 ASP B N 1
ATOM 4359 C CA . ASP B 1 247 ? 18.785 -0.161 15.428 1.00 58.59 245 ASP B CA 1
ATOM 4360 C C . ASP B 1 247 ? 19.777 0.670 16.248 1.00 56.51 245 ASP B C 1
ATOM 4361 O O . ASP B 1 247 ? 20.534 0.124 17.061 1.00 54.71 245 ASP B O 1
ATOM 4366 N N . LEU B 1 248 ? 19.763 1.987 16.046 1.00 53.09 246 LEU B N 1
ATOM 4367 C CA . LEU B 1 248 ? 20.657 2.887 16.777 1.00 51.12 246 LEU B CA 1
ATOM 4368 C C . LEU B 1 248 ? 20.501 2.732 18.287 1.00 49.84 246 LEU B C 1
ATOM 4369 O O . LEU B 1 248 ? 19.456 2.308 18.774 1.00 50.44 246 LEU B O 1
ATOM 4374 N N . ASP B 1 249 ? 21.543 3.068 19.036 1.00 49.26 247 ASP B N 1
ATOM 4375 C CA . ASP B 1 249 ? 21.456 2.957 20.487 1.00 48.96 247 ASP B CA 1
ATOM 4376 C C . ASP B 1 249 ? 21.798 4.280 21.166 1.00 47.63 247 ASP B C 1
ATOM 4377 O O . ASP B 1 249 ? 21.705 4.397 22.388 1.00 48.32 247 ASP B O 1
ATOM 4382 N N . PHE B 1 250 ? 22.202 5.271 20.372 1.00 45.41 248 PHE B N 1
ATOM 4383 C CA . PHE B 1 250 ? 22.508 6.600 20.910 1.00 42.77 248 PHE B CA 1
ATOM 4384 C C . PHE B 1 250 ? 22.327 7.678 19.852 1.00 42.29 248 PHE B C 1
ATOM 4385 O O . PHE B 1 250 ? 22.704 7.508 18.686 1.00 41.93 248 PHE B O 1
ATOM 4393 N N . LEU B 1 251 ? 21.744 8.794 20.272 1.00 41.01 249 LEU B N 1
ATOM 4394 C CA . LEU B 1 251 ? 21.518 9.919 19.376 1.00 39.86 249 LEU B CA 1
ATOM 4395 C C . LEU B 1 251 ? 22.191 11.154 19.972 1.00 39.71 249 LEU B C 1
ATOM 4396 O O . LEU B 1 251 ? 21.849 11.582 21.084 1.00 40.34 249 LEU B O 1
ATOM 4401 N N . TYR B 1 252 ? 23.164 11.709 19.255 1.00 37.66 250 TYR B N 1
ATOM 4402 C CA . TYR B 1 252 ? 23.853 12.901 19.732 1.00 37.39 250 TYR B CA 1
ATOM 4403 C C . TYR B 1 252 ? 23.356 14.088 18.918 1.00 36.69 250 TYR B C 1
ATOM 4404 O O . TYR B 1 252 ? 23.375 14.053 17.680 1.00 36.93 250 TYR B O 1
ATOM 4413 N N . TYR B 1 253 ? 22.912 15.129 19.622 1.00 34.89 251 TYR B N 1
ATOM 4414 C CA . TYR B 1 253 ? 22.363 16.333 19.001 1.00 31.91 251 TYR B CA 1
ATOM 4415 C C . TYR B 1 253 ? 23.292 17.535 19.064 1.00 31.06 251 TYR B C 1
ATOM 4416 O O . TYR B 1 253 ? 24.022 17.720 20.037 1.00 33.39 251 TYR B O 1
ATOM 4425 N N . SER B 1 254 ? 23.238 18.364 18.026 1.00 30.42 252 SER B N 1
ATOM 4426 C CA . SER B 1 254 ? 24.063 19.572 17.927 1.00 30.71 252 SER B CA 1
ATOM 4427 C C . SER B 1 254 ? 23.811 20.580 19.072 1.00 29.76 252 SER B C 1
ATOM 4428 O O . SER B 1 254 ? 24.718 21.294 19.493 1.00 28.86 252 SER B O 1
ATOM 4431 N N . ASN B 1 255 ? 22.567 20.637 19.550 1.00 29.19 253 ASN B N 1
ATOM 4432 C CA . ASN B 1 255 ? 22.167 21.520 20.643 1.00 29.21 253 ASN B CA 1
ATOM 4433 C C . ASN B 1 255 ? 21.020 20.866 21.411 1.00 28.87 253 ASN B C 1
ATOM 4434 O O . ASN B 1 255 ? 20.444 19.880 20.959 1.00 30.47 253 ASN B O 1
ATOM 4439 N N . ASP B 1 256 ? 20.684 21.420 22.568 1.00 31.12 254 ASP B N 1
ATOM 4440 C CA . ASP B 1 256 ? 19.608 20.876 23.397 1.00 32.66 254 ASP B CA 1
ATOM 4441 C C . ASP B 1 256 ? 18.213 21.069 22.831 1.00 33.58 254 ASP B C 1
ATOM 4442 O O . ASP B 1 256 ? 17.333 20.245 23.052 1.00 34.21 254 ASP B O 1
ATOM 4455 N N . ILE B 1 258 ? 16.964 20.844 19.752 1.00 32.19 256 ILE B N 1
ATOM 4456 C CA . ILE B 1 258 ? 16.515 19.733 18.917 1.00 30.59 256 ILE B CA 1
ATOM 4457 C C . ILE B 1 258 ? 16.529 18.428 19.696 1.00 29.74 256 ILE B C 1
ATOM 4458 O O . ILE B 1 258 ? 15.706 17.543 19.466 1.00 32.92 256 ILE B O 1
ATOM 4463 N N . ALA B 1 259 ? 17.458 18.312 20.635 1.00 28.94 257 ALA B N 1
ATOM 4464 C CA . ALA B 1 259 ? 17.538 17.119 21.462 1.00 26.67 257 ALA B CA 1
ATOM 4465 C C . ALA B 1 259 ? 16.232 16.956 22.253 1.00 26.63 257 ALA B C 1
ATOM 4466 O O . ALA B 1 259 ? 15.656 15.870 22.316 1.00 25.36 257 ALA B O 1
ATOM 4468 N N . ALA B 1 260 ? 15.768 18.044 22.857 1.00 25.44 258 ALA B N 1
ATOM 4469 C CA . ALA B 1 260 ? 14.536 18.014 23.643 1.00 26.23 258 ALA B CA 1
ATOM 4470 C C . ALA B 1 260 ? 13.360 17.525 22.804 1.00 27.48 258 ALA B C 1
ATOM 4471 O O . ALA B 1 260 ? 12.471 16.828 23.311 1.00 27.99 258 ALA B O 1
ATOM 4473 N N . GLY B 1 261 ? 13.355 17.900 21.526 1.00 27.35 259 GLY B N 1
ATOM 4474 C CA . GLY B 1 261 ? 12.293 17.478 20.631 1.00 27.62 259 GLY B CA 1
ATOM 4475 C C . GLY B 1 261 ? 12.403 15.981 20.435 1.00 29.06 259 GLY B C 1
ATOM 4476 O O . GLY B 1 261 ? 11.421 15.253 20.560 1.00 28.78 259 GLY B O 1
ATOM 4477 N N . GLY B 1 262 ? 13.612 15.520 20.130 1.00 30.34 260 GLY B N 1
ATOM 4478 C CA . GLY B 1 262 ? 13.824 14.100 19.958 1.00 31.77 260 GLY B CA 1
ATOM 4479 C C . GLY B 1 262 ? 13.420 13.368 21.226 1.00 33.91 260 GLY B C 1
ATOM 4480 O O . GLY B 1 262 ? 12.700 12.368 21.167 1.00 32.03 260 GLY B O 1
ATOM 4481 N N . LEU B 1 263 ? 13.872 13.869 22.376 1.00 35.40 261 LEU B N 1
ATOM 4482 C CA . LEU B 1 263 ? 13.552 13.249 23.662 1.00 37.47 261 LEU B CA 1
ATOM 4483 C C . LEU B 1 263 ? 12.061 13.019 23.842 1.00 39.44 261 LEU B C 1
ATOM 4484 O O . LEU B 1 263 ? 11.631 11.896 24.064 1.00 41.23 261 LEU B O 1
ATOM 4489 N N . LEU B 1 264 ? 11.272 14.087 23.762 1.00 41.46 262 LEU B N 1
ATOM 4490 C CA . LEU B 1 264 ? 9.824 13.974 23.918 1.00 41.87 262 LEU B CA 1
ATOM 4491 C C . LEU B 1 264 ? 9.237 12.935 22.976 1.00 43.53 262 LEU B C 1
ATOM 4492 O O . LEU B 1 264 ? 8.363 12.164 23.363 1.00 43.73 262 LEU B O 1
ATOM 4497 N N . TYR B 1 265 ? 9.718 12.921 21.738 1.00 45.27 263 TYR B N 1
ATOM 4498 C CA . TYR B 1 265 ? 9.230 11.972 20.752 1.00 47.07 263 TYR B CA 1
ATOM 4499 C C . TYR B 1 265 ? 9.422 10.525 21.219 1.00 47.61 263 TYR B C 1
ATOM 4500 O O . TYR B 1 265 ? 8.477 9.730 21.228 1.00 46.54 263 TYR B O 1
ATOM 4509 N N . LEU B 1 266 ? 10.650 10.194 21.605 1.00 47.46 264 LEU B N 1
ATOM 4510 C CA . LEU B 1 266 ? 10.990 8.859 22.072 1.00 47.66 264 LEU B CA 1
ATOM 4511 C C . LEU B 1 266 ? 10.141 8.424 23.261 1.00 49.33 264 LEU B C 1
ATOM 4512 O O . LEU B 1 266 ? 9.620 7.306 23.281 1.00 49.01 264 LEU B O 1
ATOM 4517 N N . LEU B 1 267 ? 10.003 9.297 24.256 1.00 50.10 265 LEU B N 1
ATOM 4518 C CA . LEU B 1 267 ? 9.205 8.961 25.429 1.00 51.72 265 LEU B CA 1
ATOM 4519 C C . LEU B 1 267 ? 7.743 8.801 25.036 1.00 53.25 265 LEU B C 1
ATOM 4520 O O . LEU B 1 267 ? 6.974 8.127 25.717 1.00 52.78 265 LEU B O 1
ATOM 4525 N N . GLU B 1 268 ? 7.367 9.423 23.929 1.00 55.28 266 GLU B N 1
ATOM 4526 C CA . GLU B 1 268 ? 6.004 9.338 23.434 1.00 57.94 266 GLU B CA 1
ATOM 4527 C C . GLU B 1 268 ? 5.824 7.973 22.782 1.00 58.62 266 GLU B C 1
ATOM 4528 O O . GLU B 1 268 ? 4.748 7.376 22.841 1.00 57.72 266 GLU B O 1
ATOM 4534 N N . GLN B 1 269 ? 6.898 7.489 22.166 1.00 59.80 267 GLN B N 1
ATOM 4535 C CA . GLN B 1 269 ? 6.899 6.193 21.498 1.00 61.04 267 GLN B CA 1
ATOM 4536 C C . GLN B 1 269 ? 7.111 5.087 22.521 1.00 61.40 267 GLN B C 1
ATOM 4537 O O . GLN B 1 269 ? 7.374 3.941 22.164 1.00 61.72 267 GLN B O 1
ATOM 4543 N N . GLY B 1 270 ? 7.009 5.453 23.795 1.00 61.83 268 GLY B N 1
ATOM 4544 C CA . GLY B 1 270 ? 7.171 4.496 24.874 1.00 61.81 268 GLY B CA 1
ATOM 4545 C C . GLY B 1 270 ? 8.478 3.725 24.938 1.00 62.08 268 GLY B C 1
ATOM 4546 O O . GLY B 1 270 ? 8.506 2.604 25.449 1.00 61.77 268 GLY B O 1
ATOM 4547 N N . ILE B 1 271 ? 9.564 4.298 24.428 1.00 62.33 269 ILE B N 1
ATOM 4548 C CA . ILE B 1 271 ? 10.843 3.599 24.482 1.00 63.59 269 ILE B CA 1
ATOM 4549 C C . ILE B 1 271 ? 11.599 4.013 25.744 1.00 63.09 269 ILE B C 1
ATOM 4550 O O . ILE B 1 271 ? 11.337 5.074 26.314 1.00 63.04 269 ILE B O 1
ATOM 4555 N N . ASP B 1 272 ? 12.531 3.176 26.185 1.00 62.39 270 ASP B N 1
ATOM 4556 C CA . ASP B 1 272 ? 13.277 3.480 27.396 1.00 61.52 270 ASP B CA 1
ATOM 4557 C C . ASP B 1 272 ? 14.623 4.144 27.141 1.00 59.30 270 ASP B C 1
ATOM 4558 O O . ASP B 1 272 ? 15.372 3.752 26.241 1.00 59.05 270 ASP B O 1
ATOM 4563 N N . ILE B 1 273 ? 14.912 5.154 27.957 1.00 55.80 271 ILE B N 1
ATOM 4564 C CA . ILE B 1 273 ? 16.148 5.922 27.878 1.00 52.68 271 ILE B CA 1
ATOM 4565 C C . ILE B 1 273 ? 16.821 5.835 29.250 1.00 51.92 271 ILE B C 1
ATOM 4566 O O . ILE B 1 273 ? 16.204 6.156 30.261 1.00 50.57 271 ILE B O 1
ATOM 4571 N N . PRO B 1 274 ? 18.093 5.406 29.312 1.00 51.99 272 PRO B N 1
ATOM 4572 C CA . PRO B 1 274 ? 18.986 4.988 28.231 1.00 52.41 272 PRO B CA 1
ATOM 4573 C C . PRO B 1 274 ? 18.895 3.489 27.994 1.00 53.66 272 PRO B C 1
ATOM 4574 O O . PRO B 1 274 ? 19.831 2.884 27.471 1.00 54.46 272 PRO B O 1
ATOM 4578 N N . GLY B 1 275 ? 17.771 2.900 28.397 1.00 53.62 273 GLY B N 1
ATOM 4579 C CA . GLY B 1 275 ? 17.565 1.472 28.227 1.00 54.11 273 GLY B CA 1
ATOM 4580 C C . GLY B 1 275 ? 17.783 0.977 26.808 1.00 53.79 273 GLY B C 1
ATOM 4581 O O . GLY B 1 275 ? 18.744 0.259 26.534 1.00 54.35 273 GLY B O 1
ATOM 4582 N N . GLN B 1 276 ? 16.889 1.349 25.899 1.00 53.41 274 GLN B N 1
ATOM 4583 C CA . GLN B 1 276 ? 17.017 0.929 24.510 1.00 51.44 274 GLN B CA 1
ATOM 4584 C C . GLN B 1 276 ? 17.961 1.882 23.796 1.00 51.27 274 GLN B C 1
ATOM 4585 O O . GLN B 1 276 ? 18.781 1.465 22.976 1.00 50.20 274 GLN B O 1
ATOM 4591 N N . ILE B 1 277 ? 17.844 3.167 24.124 1.00 50.89 275 ILE B N 1
ATOM 4592 C CA . ILE B 1 277 ? 18.678 4.186 23.501 1.00 50.04 275 ILE B CA 1
ATOM 4593 C C . ILE B 1 277 ? 18.880 5.441 24.348 1.00 48.13 275 ILE B C 1
ATOM 4594 O O . ILE B 1 277 ? 17.937 5.984 24.918 1.00 50.11 275 ILE B O 1
ATOM 4599 N N . GLY B 1 278 ? 20.128 5.886 24.426 1.00 46.65 276 GLY B N 1
ATOM 4600 C CA . GLY B 1 278 ? 20.450 7.079 25.180 1.00 43.28 276 GLY B CA 1
ATOM 4601 C C . GLY B 1 278 ? 20.595 8.262 24.240 1.00 41.72 276 GLY B C 1
ATOM 4602 O O . GLY B 1 278 ? 20.627 8.095 23.023 1.00 40.60 276 GLY B O 1
ATOM 4603 N N . LEU B 1 279 ? 20.682 9.465 24.795 1.00 41.63 277 LEU B N 1
ATOM 4604 C CA . LEU B 1 279 ? 20.820 10.658 23.971 1.00 40.49 277 LEU B CA 1
ATOM 4605 C C . LEU B 1 279 ? 21.415 11.826 24.730 1.00 37.93 277 LEU B C 1
ATOM 4606 O O . LEU B 1 279 ? 21.332 11.901 25.953 1.00 37.57 277 LEU B O 1
ATOM 4611 N N . ALA B 1 280 ? 22.029 12.736 23.986 1.00 35.35 278 ALA B N 1
ATOM 4612 C CA . ALA B 1 280 ? 22.649 13.901 24.583 1.00 32.98 278 ALA B CA 1
ATOM 4613 C C . ALA B 1 280 ? 22.660 15.081 23.631 1.00 32.11 278 ALA B C 1
ATOM 4614 O O . ALA B 1 280 ? 22.428 14.946 22.430 1.00 30.63 278 ALA B O 1
ATOM 4616 N N . GLY B 1 281 ? 22.937 16.248 24.191 1.00 31.37 279 GLY B N 1
ATOM 4617 C CA . GLY B 1 281 ? 23.005 17.449 23.393 1.00 31.73 279 GLY B CA 1
ATOM 4618 C C . GLY B 1 281 ? 24.132 18.348 23.859 1.00 30.50 279 GLY B C 1
ATOM 4619 O O . GLY B 1 281 ? 25.150 17.900 24.382 1.00 30.78 279 GLY B O 1
ATOM 4620 N N . PHE B 1 282 ? 23.930 19.642 23.683 1.00 29.55 280 PHE B N 1
ATOM 4621 C CA . PHE B 1 282 ? 24.926 20.614 24.064 1.00 27.46 280 PHE B CA 1
ATOM 4622 C C . PHE B 1 282 ? 24.232 21.946 24.366 1.00 27.21 280 PHE B C 1
ATOM 4623 O O . PHE B 1 282 ? 23.194 22.252 23.778 1.00 25.33 280 PHE B O 1
ATOM 4631 N N . ASN B 1 283 ? 24.828 22.697 25.294 1.00 27.07 281 ASN B N 1
ATOM 4632 C CA . ASN B 1 283 ? 24.403 24.020 25.768 1.00 27.05 281 ASN B CA 1
ATOM 4633 C C . ASN B 1 283 ? 23.919 24.047 27.208 1.00 27.08 281 ASN B C 1
ATOM 4634 O O . ASN B 1 283 ? 24.284 24.939 27.964 1.00 25.86 281 ASN B O 1
ATOM 4639 N N . ASN B 1 284 ? 23.126 23.052 27.591 1.00 28.81 282 ASN B N 1
ATOM 4640 C CA . ASN B 1 284 ? 22.550 22.990 28.934 1.00 29.71 282 ASN B CA 1
ATOM 4641 C C . ASN B 1 284 ? 21.662 24.209 29.176 1.00 30.59 282 ASN B C 1
ATOM 4642 O O . ASN B 1 284 ? 21.924 25.006 30.086 1.00 29.88 282 ASN B O 1
ATOM 4647 N N . VAL B 1 285 ? 20.618 24.352 28.365 1.00 29.48 283 VAL B N 1
ATOM 4648 C CA . VAL B 1 285 ? 19.708 25.477 28.508 1.00 30.53 283 VAL B CA 1
ATOM 4649 C C . VAL B 1 285 ? 18.699 25.235 29.611 1.00 32.55 283 VAL B C 1
ATOM 4650 O O . VAL B 1 285 ? 18.372 24.090 29.930 1.00 34.41 283 VAL B O 1
ATOM 4654 N N . GLU B 1 286 ? 18.205 26.320 30.195 1.00 33.95 284 GLU B N 1
ATOM 4655 C CA . GLU B 1 286 ? 17.238 26.216 31.272 1.00 35.54 284 GLU B CA 1
ATOM 4656 C C . GLU B 1 286 ? 16.052 25.352 30.882 1.00 33.04 284 GLU B C 1
ATOM 4657 O O . GLU B 1 286 ? 15.498 24.652 31.718 1.00 36.12 284 GLU B O 1
ATOM 4663 N N . LEU B 1 287 ? 15.668 25.394 29.616 1.00 30.90 285 LEU B N 1
ATOM 4664 C CA . LEU B 1 287 ? 14.534 24.619 29.147 1.00 30.65 285 LEU B CA 1
ATOM 4665 C C . LEU B 1 287 ? 14.626 23.156 29.578 1.00 31.09 285 LEU B C 1
ATOM 4666 O O . LEU B 1 287 ? 13.636 22.540 29.959 1.00 30.78 285 LEU B O 1
ATOM 4671 N N . LEU B 1 288 ? 15.829 22.604 29.517 1.00 31.28 286 LEU B N 1
ATOM 4672 C CA . LEU B 1 288 ? 16.065 21.221 29.923 1.00 32.26 286 LEU B CA 1
ATOM 4673 C C . LEU B 1 288 ? 15.523 20.931 31.334 1.00 32.99 286 LEU B C 1
ATOM 4674 O O . LEU B 1 288 ? 15.088 19.821 31.638 1.00 32.26 286 LEU B O 1
ATOM 4679 N N . GLN B 1 289 ? 15.568 21.939 32.193 1.00 35.43 287 GLN B N 1
ATOM 4680 C CA . GLN B 1 289 ? 15.124 21.807 33.572 1.00 37.89 287 GLN B CA 1
ATOM 4681 C C . GLN B 1 289 ? 13.635 21.504 33.684 1.00 38.46 287 GLN B C 1
ATOM 4682 O O . GLN B 1 289 ? 13.177 20.986 34.707 1.00 36.81 287 GLN B O 1
ATOM 4688 N N . GLY B 1 290 ? 12.885 21.814 32.626 1.00 37.91 288 GLY B N 1
ATOM 4689 C CA . GLY B 1 290 ? 11.453 21.582 32.648 1.00 35.60 288 GLY B CA 1
ATOM 4690 C C . GLY B 1 290 ? 10.969 20.331 31.939 1.00 34.93 288 GLY B C 1
ATOM 4691 O O . GLY B 1 290 ? 9.760 20.110 31.828 1.00 34.55 288 GLY B O 1
ATOM 4692 N N . LEU B 1 291 ? 11.893 19.508 31.460 1.00 33.79 289 LEU B N 1
ATOM 4693 C CA . LEU B 1 291 ? 11.510 18.288 30.757 1.00 35.89 289 LEU B CA 1
ATOM 4694 C C . LEU B 1 291 ? 11.296 17.088 31.686 1.00 37.39 289 LEU B C 1
ATOM 4695 O O . LEU B 1 291 ? 11.819 17.044 32.799 1.00 37.78 289 LEU B O 1
ATOM 4700 N N . PRO B 1 292 ? 10.508 16.101 31.236 1.00 38.94 290 PRO B N 1
ATOM 4701 C CA . PRO B 1 292 ? 10.207 14.897 32.019 1.00 40.55 290 PRO B CA 1
ATOM 4702 C C . PRO B 1 292 ? 11.417 14.072 32.451 1.00 41.83 290 PRO B C 1
ATOM 4703 O O . PRO B 1 292 ? 11.388 13.399 33.490 1.00 43.60 290 PRO B O 1
ATOM 4707 N N . ARG B 1 293 ? 12.477 14.124 31.655 1.00 41.40 291 ARG B N 1
ATOM 4708 C CA . ARG B 1 293 ? 13.704 13.408 31.967 1.00 40.40 291 ARG B CA 1
ATOM 4709 C C . ARG B 1 293 ? 14.846 14.418 31.869 1.00 41.89 291 ARG B C 1
ATOM 4710 O O . ARG B 1 293 ? 14.678 15.479 31.270 1.00 40.33 291 ARG B O 1
ATOM 4718 N N . LYS B 1 294 ? 15.998 14.106 32.462 1.00 42.90 292 LYS B N 1
ATOM 4719 C CA . LYS B 1 294 ? 17.137 15.026 32.430 1.00 43.75 292 LYS B CA 1
ATOM 4720 C C . LYS B 1 294 ? 18.117 14.662 31.331 1.00 44.03 292 LYS B C 1
ATOM 4721 O O . LYS B 1 294 ? 18.902 13.726 31.469 1.00 43.48 292 LYS B O 1
ATOM 4727 N N . LEU B 1 295 ? 18.080 15.428 30.247 1.00 43.35 293 LEU B N 1
ATOM 4728 C CA . LEU B 1 295 ? 18.937 15.185 29.096 1.00 42.36 293 LEU B CA 1
ATOM 4729 C C . LEU B 1 295 ? 20.415 15.443 29.358 1.00 42.48 293 LEU B C 1
ATOM 4730 O O . LEU B 1 295 ? 20.784 16.496 29.874 1.00 42.29 293 LEU B O 1
ATOM 4735 N N . ALA B 1 296 ? 21.256 14.473 29.000 1.00 40.60 294 ALA B N 1
ATOM 4736 C CA . ALA B 1 296 ? 22.695 14.617 29.163 1.00 39.19 294 ALA B CA 1
ATOM 4737 C C . ALA B 1 296 ? 23.133 15.724 28.202 1.00 38.08 294 ALA B C 1
ATOM 4738 O O . ALA B 1 296 ? 22.659 15.797 27.075 1.00 37.24 294 ALA B O 1
ATOM 4740 N N . THR B 1 297 ? 24.034 16.588 28.648 1.00 37.52 295 THR B N 1
ATOM 4741 C CA . THR B 1 297 ? 24.498 17.694 27.820 1.00 37.34 295 THR B CA 1
ATOM 4742 C C . THR B 1 297 ? 25.749 18.293 28.441 1.00 36.90 295 THR B C 1
ATOM 4743 O O . THR B 1 297 ? 26.314 17.741 29.379 1.00 36.43 295 THR B O 1
ATOM 4755 N N . ASP B 1 299 ? 27.353 22.215 29.583 1.00 37.90 297 ASP B N 1
ATOM 4756 C CA . ASP B 1 299 ? 27.167 23.650 29.717 1.00 38.57 297 ASP B CA 1
ATOM 4757 C C . ASP B 1 299 ? 28.055 24.406 28.719 1.00 37.47 297 ASP B C 1
ATOM 4758 O O . ASP B 1 299 ? 29.200 24.030 28.478 1.00 36.58 297 ASP B O 1
ATOM 4763 N N . ALA B 1 300 ? 27.510 25.459 28.120 1.00 36.74 298 ALA B N 1
ATOM 4764 C CA . ALA B 1 300 ? 28.262 26.267 27.158 1.00 36.19 298 ALA B CA 1
ATOM 4765 C C . ALA B 1 300 ? 28.859 27.478 27.865 1.00 35.12 298 ALA B C 1
ATOM 4766 O O . ALA B 1 300 ? 29.540 28.288 27.245 1.00 34.96 298 ALA B O 1
ATOM 4768 N N . CYS B 1 301 ? 28.591 27.584 29.167 1.00 35.27 299 CYS B N 1
ATOM 4769 C CA . CYS B 1 301 ? 29.085 28.677 30.006 1.00 35.33 299 CYS B CA 1
ATOM 4770 C C . CYS B 1 301 ? 28.627 30.047 29.513 1.00 35.00 299 CYS B C 1
ATOM 4771 O O . CYS B 1 301 ? 29.357 31.030 29.599 1.00 35.79 299 CYS B O 1
ATOM 4774 N N . ARG B 1 302 ? 27.398 30.093 29.016 1.00 35.66 300 ARG B N 1
ATOM 4775 C CA . ARG B 1 302 ? 26.795 31.310 28.483 1.00 35.55 300 ARG B CA 1
ATOM 4776 C C . ARG B 1 302 ? 26.864 32.531 29.401 1.00 34.08 300 ARG B C 1
ATOM 4777 O O . ARG B 1 302 ? 27.372 33.585 29.015 1.00 33.81 300 ARG B O 1
ATOM 4785 N N . LEU B 1 303 ? 26.335 32.389 30.609 1.00 33.01 301 LEU B N 1
ATOM 4786 C CA . LEU B 1 303 ? 26.333 33.482 31.573 1.00 32.25 301 LEU B CA 1
ATOM 4787 C C . LEU B 1 303 ? 27.743 33.944 31.920 1.00 31.03 301 LEU B C 1
ATOM 4788 O O . LEU B 1 303 ? 28.047 35.129 31.870 1.00 32.50 301 LEU B O 1
ATOM 4793 N N . GLU B 1 304 ? 28.603 33.003 32.280 1.00 31.13 302 GLU B N 1
ATOM 4794 C CA . GLU B 1 304 ? 29.965 33.328 32.655 1.00 30.62 302 GLU B CA 1
ATOM 4795 C C . GLU B 1 304 ? 30.744 34.000 31.534 1.00 27.61 302 GLU B C 1
ATOM 4796 O O . GLU B 1 304 ? 31.485 34.939 31.777 1.00 26.12 302 GLU B O 1
ATOM 4802 N N . ILE B 1 305 ? 30.580 33.524 30.304 1.00 27.27 303 ILE B N 1
ATOM 4803 C CA . ILE B 1 305 ? 31.297 34.112 29.173 1.00 26.01 303 ILE B CA 1
ATOM 4804 C C . ILE B 1 305 ? 30.929 35.577 28.953 1.00 24.96 303 ILE B C 1
ATOM 4805 O O . ILE B 1 305 ? 31.803 36.415 28.713 1.00 25.30 303 ILE B O 1
ATOM 4810 N N . GLY B 1 306 ? 29.639 35.883 29.038 1.00 23.62 304 GLY B N 1
ATOM 4811 C CA . GLY B 1 306 ? 29.186 37.252 28.867 1.00 24.47 304 GLY B CA 1
ATOM 4812 C C . GLY B 1 306 ? 29.648 38.175 29.984 1.00 25.71 304 GLY B C 1
ATOM 4813 O O . GLY B 1 306 ? 30.031 39.316 29.728 1.00 24.35 304 GLY B O 1
ATOM 4814 N N . ARG B 1 307 ? 29.621 37.696 31.226 1.00 27.01 305 ARG B N 1
ATOM 4815 C CA . ARG B 1 307 ? 30.067 38.526 32.348 1.00 29.86 305 ARG B CA 1
ATOM 4816 C C . ARG B 1 307 ? 31.552 38.816 32.185 1.00 29.97 305 ARG B C 1
ATOM 4817 O O . ARG B 1 307 ? 31.998 39.951 32.328 1.00 31.50 305 ARG B O 1
ATOM 4825 N N . LYS B 1 308 ? 32.315 37.782 31.860 1.00 29.85 306 LYS B N 1
ATOM 4826 C CA . LYS B 1 308 ? 33.759 37.925 31.703 1.00 30.53 306 LYS B CA 1
ATOM 4827 C C . LYS B 1 308 ? 34.198 38.791 30.513 1.00 27.18 306 LYS B C 1
ATOM 4828 O O . LYS B 1 308 ? 35.219 39.474 30.582 1.00 27.85 306 LYS B O 1
ATOM 4834 N N . ALA B 1 309 ? 33.437 38.766 29.425 1.00 25.37 307 ALA B N 1
ATOM 4835 C CA . ALA B 1 309 ? 33.770 39.583 28.255 1.00 24.58 307 ALA B CA 1
ATOM 4836 C C . ALA B 1 309 ? 33.545 41.038 28.641 1.00 25.03 307 ALA B C 1
ATOM 4837 O O . ALA B 1 309 ? 34.362 41.909 28.343 1.00 26.20 307 ALA B O 1
ATOM 4839 N N . ALA B 1 310 ? 32.424 41.291 29.308 1.00 27.58 308 ALA B N 1
ATOM 4840 C CA . ALA B 1 310 ? 32.070 42.633 29.766 1.00 27.94 308 ALA B CA 1
ATOM 4841 C C . ALA B 1 310 ? 33.149 43.156 30.715 1.00 30.05 308 ALA B C 1
ATOM 4842 O O . ALA B 1 310 ? 33.619 44.296 30.606 1.00 29.80 308 ALA B O 1
ATOM 4844 N N . GLU B 1 311 ? 33.531 42.303 31.653 1.00 31.83 309 GLU B N 1
ATOM 4845 C CA . GLU B 1 311 ? 34.549 42.627 32.647 1.00 35.00 309 GLU B CA 1
ATOM 4846 C C . GLU B 1 311 ? 35.857 43.040 31.960 1.00 34.06 309 GLU B C 1
ATOM 4847 O O . GLU B 1 311 ? 36.516 44.005 32.364 1.00 33.28 309 GLU B O 1
ATOM 4853 N N . ILE B 1 312 ? 36.231 42.303 30.918 1.00 32.97 310 ILE B N 1
ATOM 4854 C CA . ILE B 1 312 ? 37.445 42.612 30.179 1.00 31.73 310 ILE B CA 1
ATOM 4855 C C . ILE B 1 312 ? 37.319 44.001 29.549 1.00 32.00 310 ILE B C 1
ATOM 4856 O O . ILE B 1 312 ? 38.206 44.845 29.705 1.00 32.43 310 ILE B O 1
ATOM 4861 N N . ILE B 1 313 ? 36.215 44.241 28.846 1.00 31.03 311 ILE B N 1
ATOM 4862 C CA . ILE B 1 313 ? 35.993 45.543 28.228 1.00 29.51 311 ILE B CA 1
ATOM 4863 C C . ILE B 1 313 ? 35.959 46.657 29.274 1.00 29.96 311 ILE B C 1
ATOM 4864 O O . ILE B 1 313 ? 36.513 47.733 29.060 1.00 29.76 311 ILE B O 1
ATOM 4869 N N . ALA B 1 314 ? 35.316 46.397 30.405 1.00 30.96 312 ALA B N 1
ATOM 4870 C CA . ALA B 1 314 ? 35.220 47.392 31.464 1.00 32.06 312 ALA B CA 1
ATOM 4871 C C . ALA B 1 314 ? 36.573 47.739 32.089 1.00 33.31 312 ALA B C 1
ATOM 4872 O O . ALA B 1 314 ? 36.907 48.913 32.238 1.00 34.02 312 ALA B O 1
ATOM 4874 N N . LYS B 1 315 ? 37.362 46.733 32.455 1.00 34.32 313 LYS B N 1
ATOM 4875 C CA . LYS B 1 315 ? 38.653 47.021 33.065 1.00 33.86 313 LYS B CA 1
ATOM 4876 C C . LYS B 1 315 ? 39.664 47.622 32.096 1.00 33.92 313 LYS B C 1
ATOM 4877 O O . LYS B 1 315 ? 40.537 48.389 32.504 1.00 31.89 313 LYS B O 1
ATOM 4883 N N . ARG B 1 316 ? 39.555 47.285 30.818 1.00 33.97 314 ARG B N 1
ATOM 4884 C CA . ARG B 1 316 ? 40.483 47.830 29.841 1.00 37.81 314 ARG B CA 1
ATOM 4885 C C . ARG B 1 316 ? 40.106 49.248 29.439 1.00 39.45 314 ARG B C 1
ATOM 4886 O O . ARG B 1 316 ? 40.879 49.956 28.802 1.00 41.94 314 ARG B O 1
ATOM 4894 N N . LEU B 1 317 ? 38.916 49.673 29.833 1.00 41.23 315 LEU B N 1
ATOM 4895 C CA . LEU B 1 317 ? 38.469 51.016 29.518 1.00 42.39 315 LEU B CA 1
ATOM 4896 C C . LEU B 1 317 ? 38.841 51.951 30.666 1.00 43.71 315 LEU B C 1
ATOM 4897 O O . LEU B 1 317 ? 39.225 53.093 30.430 1.00 44.72 315 LEU B O 1
ATOM 4902 N N . GLU B 1 318 ? 38.753 51.471 31.906 1.00 43.83 316 GLU B N 1
ATOM 4903 C CA . GLU B 1 318 ? 39.105 52.319 33.043 1.00 45.82 316 GLU B CA 1
ATOM 4904 C C . GLU B 1 318 ? 40.616 52.505 33.175 1.00 45.00 316 GLU B C 1
ATOM 4905 O O . GLU B 1 318 ? 41.077 53.578 33.553 1.00 44.02 316 GLU B O 1
ATOM 4911 N N . ASP B 1 319 ? 41.389 51.464 32.872 1.00 45.51 317 ASP B N 1
ATOM 4912 C CA . ASP B 1 319 ? 42.845 51.567 32.954 1.00 45.94 317 ASP B CA 1
ATOM 4913 C C . ASP B 1 319 ? 43.520 50.889 31.767 1.00 45.35 317 ASP B C 1
ATOM 4914 O O . ASP B 1 319 ? 44.017 49.766 31.876 1.00 44.76 317 ASP B O 1
ATOM 4919 N N . PRO B 1 320 ? 43.568 51.576 30.619 1.00 45.47 318 PRO B N 1
ATOM 4920 C CA . PRO B 1 320 ? 44.192 51.013 29.417 1.00 44.39 318 PRO B CA 1
ATOM 4921 C C . PRO B 1 320 ? 45.597 50.478 29.673 1.00 44.98 318 PRO B C 1
ATOM 4922 O O . PRO B 1 320 ? 46.125 49.684 28.897 1.00 43.45 318 PRO B O 1
ATOM 4926 N N . GLU B 1 321 ? 46.192 50.911 30.778 1.00 46.76 319 GLU B N 1
ATOM 4927 C CA . GLU B 1 321 ? 47.543 50.496 31.138 1.00 48.72 319 GLU B CA 1
ATOM 4928 C C . GLU B 1 321 ? 47.554 49.237 32.020 1.00 50.23 319 GLU B C 1
ATOM 4929 O O . GLU B 1 321 ? 48.566 48.546 32.120 1.00 50.10 319 GLU B O 1
ATOM 4935 N N . ALA B 1 322 ? 46.410 48.952 32.636 1.00 52.01 320 ALA B N 1
ATOM 4936 C CA . ALA B 1 322 ? 46.211 47.820 33.549 1.00 53.48 320 ALA B CA 1
ATOM 4937 C C . ALA B 1 322 ? 46.992 46.517 33.368 1.00 53.32 320 ALA B C 1
ATOM 4938 O O . ALA B 1 322 ? 47.810 46.176 34.221 1.00 55.56 320 ALA B O 1
ATOM 4940 N N . GLU B 1 323 ? 46.730 45.779 32.290 1.00 52.69 321 GLU B N 1
ATOM 4941 C CA . GLU B 1 323 ? 47.398 44.490 32.049 1.00 53.05 321 GLU B CA 1
ATOM 4942 C C . GLU B 1 323 ? 46.584 43.403 32.750 1.00 52.03 321 GLU B C 1
ATOM 4943 O O . GLU B 1 323 ? 46.858 43.053 33.897 1.00 53.14 321 GLU B O 1
ATOM 4949 N N . ILE B 1 324 ? 45.577 42.873 32.067 1.00 50.36 322 ILE B N 1
ATOM 4950 C CA . ILE B 1 324 ? 44.734 41.844 32.664 1.00 48.12 322 ILE B CA 1
ATOM 4951 C C . ILE B 1 324 ? 44.599 40.621 31.767 1.00 46.91 322 ILE B C 1
ATOM 4952 O O . ILE B 1 324 ? 44.987 40.652 30.595 1.00 45.43 322 ILE B O 1
ATOM 4957 N N . GLU B 1 325 ? 44.035 39.549 32.325 1.00 44.66 323 GLU B N 1
ATOM 4958 C CA . GLU B 1 325 ? 43.831 38.317 31.574 1.00 43.45 323 GLU B CA 1
ATOM 4959 C C . GLU B 1 325 ? 42.772 38.560 30.504 1.00 42.13 323 GLU B C 1
ATOM 4960 O O . GLU B 1 325 ? 41.586 38.732 30.808 1.00 40.27 323 GLU B O 1
ATOM 4966 N N . THR B 1 326 ? 43.213 38.577 29.250 1.00 40.72 324 THR B N 1
ATOM 4967 C CA . THR B 1 326 ? 42.320 38.824 28.129 1.00 42.14 324 THR B CA 1
ATOM 4968 C C . THR B 1 326 ? 41.953 37.575 27.339 1.00 42.72 324 THR B C 1
ATOM 4969 O O . THR B 1 326 ? 40.904 37.537 26.696 1.00 43.28 324 THR B O 1
ATOM 4973 N N . ARG B 1 327 ? 42.818 36.562 27.382 1.00 43.50 325 ARG B N 1
ATOM 4974 C CA . ARG B 1 327 ? 42.581 35.301 26.676 1.00 44.82 325 ARG B CA 1
ATOM 4975 C C . ARG B 1 327 ? 42.138 34.237 27.674 1.00 43.28 325 ARG B C 1
ATOM 4976 O O . ARG B 1 327 ? 42.961 33.640 28.365 1.00 43.63 325 ARG B O 1
ATOM 4984 N N . ILE B 1 328 ? 40.833 34.006 27.746 1.00 41.28 326 ILE B N 1
ATOM 4985 C CA . ILE B 1 328 ? 40.283 33.040 28.681 1.00 39.95 326 ILE B CA 1
ATOM 4986 C C . ILE B 1 328 ? 39.599 31.860 28.012 1.00 40.17 326 ILE B C 1
ATOM 4987 O O . ILE B 1 328 ? 38.804 32.022 27.091 1.00 38.93 326 ILE B O 1
ATOM 4992 N N . THR B 1 329 ? 39.926 30.669 28.498 1.00 40.87 327 THR B N 1
ATOM 4993 C CA . THR B 1 329 ? 39.362 29.432 27.995 1.00 41.85 327 THR B CA 1
ATOM 4994 C C . THR B 1 329 ? 38.696 28.725 29.172 1.00 43.33 327 THR B C 1
ATOM 4995 O O . THR B 1 329 ? 39.360 28.374 30.152 1.00 43.76 327 THR B O 1
ATOM 4999 N N . LEU B 1 330 ? 37.386 28.531 29.084 1.00 42.30 328 LEU B N 1
ATOM 5000 C CA . LEU B 1 330 ? 36.654 27.862 30.149 1.00 42.49 328 LEU B CA 1
ATOM 5001 C C . LEU B 1 330 ? 36.517 26.392 29.800 1.00 43.44 328 LEU B C 1
ATOM 5002 O O . LEU B 1 330 ? 36.398 26.031 28.631 1.00 43.49 328 LEU B O 1
ATOM 5007 N N . GLU B 1 331 ? 36.547 25.539 30.817 1.00 45.43 329 GLU B N 1
ATOM 5008 C CA . GLU B 1 331 ? 36.443 24.109 30.584 1.00 47.31 329 GLU B CA 1
ATOM 5009 C C . GLU B 1 331 ? 35.290 23.466 31.322 1.00 47.20 329 GLU B C 1
ATOM 5010 O O . GLU B 1 331 ? 35.458 22.968 32.431 1.00 48.74 329 GLU B O 1
ATOM 5016 N N . PRO B 1 332 ? 34.098 23.463 30.716 1.00 46.29 330 PRO B N 1
ATOM 5017 C CA . PRO B 1 332 ? 32.949 22.851 31.382 1.00 46.47 330 PRO B CA 1
ATOM 5018 C C . PRO B 1 332 ? 33.008 21.329 31.298 1.00 47.24 330 PRO B C 1
ATOM 5019 O O . PRO B 1 332 ? 33.669 20.771 30.423 1.00 46.68 330 PRO B O 1
ATOM 5023 N N . LYS B 1 333 ? 32.328 20.656 32.215 1.00 49.17 331 LYS B N 1
ATOM 5024 C CA . LYS B 1 333 ? 32.290 19.203 32.187 1.00 50.32 331 LYS B CA 1
ATOM 5025 C C . LYS B 1 333 ? 30.895 18.714 31.802 1.00 49.80 331 LYS B C 1
ATOM 5026 O O . LYS B 1 333 ? 29.902 19.439 31.929 1.00 47.53 331 LYS B O 1
ATOM 5032 N N . ILE B 1 334 ? 30.840 17.484 31.306 1.00 49.24 332 ILE B N 1
ATOM 5033 C CA . ILE B 1 334 ? 29.591 16.875 30.888 1.00 49.14 332 ILE B CA 1
ATOM 5034 C C . ILE B 1 334 ? 28.594 16.808 32.036 1.00 49.14 332 ILE B C 1
ATOM 5035 O O . ILE B 1 334 ? 28.970 16.626 33.191 1.00 49.30 332 ILE B O 1
ATOM 5040 N N . SER B 1 335 ? 27.320 16.977 31.707 1.00 48.97 333 SER B N 1
ATOM 5041 C CA . SER B 1 335 ? 26.256 16.919 32.700 1.00 47.98 333 SER B CA 1
ATOM 5042 C C . SER B 1 335 ? 25.400 15.697 32.357 1.00 47.32 333 SER B C 1
ATOM 5043 O O . SER B 1 335 ? 24.654 15.705 31.379 1.00 46.82 333 SER B O 1
ATOM 5046 N N . TYR B 1 336 ? 25.527 14.644 33.161 1.00 47.85 334 TYR B N 1
ATOM 5047 C CA . TYR B 1 336 ? 24.804 13.387 32.943 1.00 48.45 334 TYR B CA 1
ATOM 5048 C C . TYR B 1 336 ? 23.392 13.369 33.531 1.00 49.64 334 TYR B C 1
ATOM 5049 O O . TYR B 1 336 ? 22.664 14.356 33.478 1.00 48.97 334 TYR B O 1
ATOM 5058 N N . GLY B 1 337 ? 23.022 12.226 34.102 1.00 51.73 335 GLY B N 1
ATOM 5059 C CA . GLY B 1 337 ? 21.709 12.081 34.699 1.00 52.34 335 GLY B CA 1
ATOM 5060 C C . GLY B 1 337 ? 20.715 11.649 33.648 1.00 52.50 335 GLY B C 1
ATOM 5061 O O . GLY B 1 337 ? 20.409 12.413 32.738 1.00 54.02 335 GLY B O 1
ATOM 5062 N N . ASP B 1 338 ? 20.213 10.425 33.774 1.00 53.23 336 ASP B N 1
ATOM 5063 C CA . ASP B 1 338 ? 19.258 9.871 32.817 1.00 51.53 336 ASP B CA 1
ATOM 5064 C C . ASP B 1 338 ? 19.914 9.839 31.449 1.00 50.28 336 ASP B C 1
ATOM 5065 O O . ASP B 1 338 ? 21.092 10.130 31.298 1.00 51.49 336 ASP B O 1
ATOM 5070 N N . THR B 1 339 ? 19.125 9.459 30.461 1.00 50.38 337 THR B N 1
ATOM 5071 C CA . THR B 1 339 ? 19.532 9.424 29.065 1.00 49.74 337 THR B CA 1
ATOM 5072 C C . THR B 1 339 ? 20.922 8.951 28.623 1.00 50.09 337 THR B C 1
ATOM 5073 O O . THR B 1 339 ? 21.128 8.766 27.425 1.00 49.73 337 THR B O 1
ATOM 5077 N N . LEU B 1 340 ? 21.874 8.755 29.537 1.00 51.12 338 LEU B N 1
ATOM 5078 C CA . LEU B 1 340 ? 23.209 8.307 29.109 1.00 53.43 338 LEU B CA 1
ATOM 5079 C C . LEU B 1 340 ? 23.892 7.244 29.984 1.00 55.65 338 LEU B C 1
ATOM 5080 O O . LEU B 1 340 ? 24.062 6.106 29.546 1.00 55.77 338 LEU B O 1
ATOM 5085 N N . LYS B 1 341 ? 24.290 7.621 31.200 1.00 58.78 339 LYS B N 1
ATOM 5086 C CA . LYS B 1 341 ? 24.958 6.708 32.135 1.00 61.56 339 LYS B CA 1
ATOM 5087 C C . LYS B 1 341 ? 24.652 5.234 31.900 1.00 63.29 339 LYS B C 1
ATOM 5088 O O . LYS B 1 341 ? 25.454 4.516 31.298 1.00 64.56 339 LYS B O 1
ATOM 5094 N N . ARG B 1 342 ? 23.499 4.784 32.386 1.00 63.76 340 ARG B N 1
ATOM 5095 C CA . ARG B 1 342 ? 23.094 3.391 32.224 1.00 64.43 340 ARG B CA 1
ATOM 5096 C C . ARG B 1 342 ? 23.886 2.485 33.169 1.00 64.63 340 ARG B C 1
ATOM 5097 O O . ARG B 1 342 ? 24.961 2.913 33.643 1.00 65.39 340 ARG B O 1
ATOM 5105 N N . PRO C 1 10 ? 14.908 -1.259 66.402 1.00 56.01 8 PRO C N 1
ATOM 5106 C CA . PRO C 1 10 ? 15.725 -0.963 65.197 1.00 55.32 8 PRO C CA 1
ATOM 5107 C C . PRO C 1 10 ? 15.835 -2.239 64.371 1.00 55.18 8 PRO C C 1
ATOM 5108 O O . PRO C 1 10 ? 15.900 -3.332 64.924 1.00 55.51 8 PRO C O 1
ATOM 5112 N N . LEU C 1 11 ? 15.854 -2.108 63.053 1.00 54.02 9 LEU C N 1
ATOM 5113 C CA . LEU C 1 11 ? 15.934 -3.287 62.206 1.00 54.19 9 LEU C CA 1
ATOM 5114 C C . LEU C 1 11 ? 17.365 -3.758 61.981 1.00 54.28 9 LEU C C 1
ATOM 5115 O O . LEU C 1 11 ? 18.317 -3.122 62.433 1.00 55.58 9 LEU C O 1
ATOM 5120 N N . THR C 1 12 ? 17.500 -4.885 61.287 1.00 54.05 10 THR C N 1
ATOM 5121 C CA . THR C 1 12 ? 18.796 -5.479 60.975 1.00 52.78 10 THR C CA 1
ATOM 5122 C C . THR C 1 12 ? 18.729 -6.111 59.586 1.00 51.91 10 THR C C 1
ATOM 5123 O O . THR C 1 12 ? 17.649 -6.273 59.024 1.00 51.15 10 THR C O 1
ATOM 5127 N N . LEU C 1 13 ? 19.884 -6.472 59.038 1.00 51.51 11 LEU C N 1
ATOM 5128 C CA . LEU C 1 13 ? 19.918 -7.083 57.720 1.00 50.87 11 LEU C CA 1
ATOM 5129 C C . LEU C 1 13 ? 19.109 -8.364 57.696 1.00 49.77 11 LEU C C 1
ATOM 5130 O O . LEU C 1 13 ? 18.735 -8.843 56.629 1.00 48.97 11 LEU C O 1
ATOM 5135 N N . ARG C 1 14 ? 18.830 -8.916 58.872 1.00 49.45 12 ARG C N 1
ATOM 5136 C CA . ARG C 1 14 ? 18.053 -10.145 58.952 1.00 49.74 12 ARG C CA 1
ATOM 5137 C C . ARG C 1 14 ? 16.587 -9.916 58.554 1.00 48.36 12 ARG C C 1
ATOM 5138 O O . ARG C 1 14 ? 15.963 -10.779 57.924 1.00 46.75 12 ARG C O 1
ATOM 5146 N N . ASP C 1 15 ? 16.045 -8.755 58.924 1.00 46.83 13 ASP C N 1
ATOM 5147 C CA . ASP C 1 15 ? 14.662 -8.409 58.596 1.00 44.54 13 ASP C CA 1
ATOM 5148 C C . ASP C 1 15 ? 14.543 -8.176 57.100 1.00 42.80 13 ASP C C 1
ATOM 5149 O O . ASP C 1 15 ? 13.525 -8.501 56.485 1.00 42.78 13 ASP C O 1
ATOM 5154 N N . VAL C 1 16 ? 15.585 -7.593 56.521 1.00 40.88 14 VAL C N 1
ATOM 5155 C CA . VAL C 1 16 ? 15.599 -7.334 55.094 1.00 39.82 14 VAL C CA 1
ATOM 5156 C C . VAL C 1 16 ? 15.741 -8.669 54.350 1.00 39.55 14 VAL C C 1
ATOM 5157 O O . VAL C 1 16 ? 15.179 -8.860 53.267 1.00 38.04 14 VAL C O 1
ATOM 5161 N N . SER C 1 17 ? 16.490 -9.588 54.953 1.00 39.22 15 SER C N 1
ATOM 5162 C CA . SER C 1 17 ? 16.720 -10.905 54.380 1.00 40.19 15 SER C CA 1
ATOM 5163 C C . SER C 1 17 ? 15.426 -11.698 54.317 1.00 41.71 15 SER C C 1
ATOM 5164 O O . SER C 1 17 ? 15.035 -12.187 53.255 1.00 40.69 15 SER C O 1
ATOM 5167 N N . GLU C 1 18 ? 14.759 -11.813 55.463 1.00 43.16 16 GLU C N 1
ATOM 5168 C CA . GLU C 1 18 ? 13.509 -12.560 55.548 1.00 44.34 16 GLU C CA 1
ATOM 5169 C C . GLU C 1 18 ? 12.362 -11.949 54.747 1.00 44.66 16 GLU C C 1
ATOM 5170 O O . GLU C 1 18 ? 11.529 -12.674 54.204 1.00 44.76 16 GLU C O 1
ATOM 5176 N N . ALA C 1 19 ? 12.315 -10.623 54.661 1.00 44.96 17 ALA C N 1
ATOM 5177 C CA . ALA C 1 19 ? 11.252 -9.954 53.906 1.00 44.23 17 ALA C CA 1
ATOM 5178 C C . ALA C 1 19 ? 11.565 -9.971 52.417 1.00 42.99 17 ALA C C 1
ATOM 5179 O O . ALA C 1 19 ? 10.699 -9.730 51.580 1.00 43.69 17 ALA C O 1
ATOM 5181 N N . SER C 1 20 ? 12.812 -10.268 52.090 1.00 41.65 18 SER C N 1
ATOM 5182 C CA . SER C 1 20 ? 13.235 -10.279 50.705 1.00 40.85 18 SER C CA 1
ATOM 5183 C C . SER C 1 20 ? 13.378 -11.703 50.162 1.00 40.27 18 SER C C 1
ATOM 5184 O O . SER C 1 20 ? 13.246 -11.940 48.959 1.00 38.67 18 SER C O 1
ATOM 5187 N N . GLY C 1 21 ? 13.649 -12.651 51.050 1.00 40.12 19 GLY C N 1
ATOM 5188 C CA . GLY C 1 21 ? 13.801 -14.028 50.616 1.00 42.30 19 GLY C CA 1
ATOM 5189 C C . GLY C 1 21 ? 15.187 -14.370 50.091 1.00 42.93 19 GLY C C 1
ATOM 5190 O O . GLY C 1 21 ? 15.393 -15.430 49.499 1.00 43.60 19 GLY C O 1
ATOM 5191 N N . VAL C 1 22 ? 16.141 -13.468 50.294 1.00 43.18 20 VAL C N 1
ATOM 5192 C CA . VAL C 1 22 ? 17.513 -13.700 49.856 1.00 41.84 20 VAL C CA 1
ATOM 5193 C C . VAL C 1 22 ? 18.386 -13.693 51.108 1.00 41.30 20 VAL C C 1
ATOM 5194 O O . VAL C 1 22 ? 17.972 -13.196 52.155 1.00 40.27 20 VAL C O 1
ATOM 5198 N N . SER C 1 23 ? 19.592 -14.241 51.003 1.00 39.61 21 SER C N 1
ATOM 5199 C CA . SER C 1 23 ? 20.478 -14.313 52.154 1.00 38.94 21 SER C CA 1
ATOM 5200 C C . SER C 1 23 ? 20.936 -12.950 52.647 1.00 38.36 21 SER C C 1
ATOM 5201 O O . SER C 1 23 ? 20.921 -11.974 51.903 1.00 37.76 21 SER C O 1
ATOM 5204 N N . GLU C 1 24 ? 21.336 -12.903 53.913 1.00 38.96 22 GLU C N 1
ATOM 5205 C CA . GLU C 1 24 ? 21.832 -11.685 54.520 1.00 40.68 22 GLU C CA 1
ATOM 5206 C C . GLU C 1 24 ? 23.114 -11.297 53.795 1.00 41.44 22 GLU C C 1
ATOM 5207 O O . GLU C 1 24 ? 23.431 -10.117 53.671 1.00 41.50 22 GLU C O 1
ATOM 5221 N N . THR C 1 26 ? 23.667 -11.708 50.635 1.00 40.36 24 THR C N 1
ATOM 5222 C CA . THR C 1 26 ? 23.278 -11.114 49.363 1.00 40.24 24 THR C CA 1
ATOM 5223 C C . THR C 1 26 ? 22.666 -9.729 49.574 1.00 39.46 24 THR C C 1
ATOM 5224 O O . THR C 1 26 ? 22.852 -8.832 48.753 1.00 39.19 24 THR C O 1
ATOM 5228 N N . VAL C 1 27 ? 21.932 -9.557 50.669 1.00 38.55 25 VAL C N 1
ATOM 5229 C CA . VAL C 1 27 ? 21.315 -8.269 50.968 1.00 38.81 25 VAL C CA 1
ATOM 5230 C C . VAL C 1 27 ? 22.443 -7.266 51.176 1.00 40.99 25 VAL C C 1
ATOM 5231 O O . VAL C 1 27 ? 22.372 -6.118 50.732 1.00 40.00 25 VAL C O 1
ATOM 5235 N N . SER C 1 28 ? 23.487 -7.727 51.853 1.00 42.80 26 SER C N 1
ATOM 5236 C CA . SER C 1 28 ? 24.657 -6.917 52.143 1.00 45.58 26 SER C CA 1
ATOM 5237 C C . SER C 1 28 ? 25.418 -6.532 50.872 1.00 47.95 26 SER C C 1
ATOM 5238 O O . SER C 1 28 ? 26.174 -5.562 50.863 1.00 48.88 26 SER C O 1
ATOM 5241 N N . ARG C 1 29 ? 25.225 -7.298 49.802 1.00 49.94 27 ARG C N 1
ATOM 5242 C CA . ARG C 1 29 ? 25.889 -7.015 48.535 1.00 50.95 27 ARG C CA 1
ATOM 5243 C C . ARG C 1 29 ? 25.062 -6.030 47.732 1.00 50.62 27 ARG C C 1
ATOM 5244 O O . ARG C 1 29 ? 25.594 -5.250 46.948 1.00 51.16 27 ARG C O 1
ATOM 5252 N N . VAL C 1 30 ? 23.754 -6.067 47.931 1.00 51.02 28 VAL C N 1
ATOM 5253 C CA . VAL C 1 30 ? 22.878 -5.153 47.224 1.00 53.10 28 VAL C CA 1
ATOM 5254 C C . VAL C 1 30 ? 23.082 -3.745 47.771 1.00 54.99 28 VAL C C 1
ATOM 5255 O O . VAL C 1 30 ? 23.331 -2.803 47.021 1.00 54.10 28 VAL C O 1
ATOM 5259 N N . LEU C 1 31 ? 22.994 -3.617 49.090 1.00 57.52 29 LEU C N 1
ATOM 5260 C CA . LEU C 1 31 ? 23.162 -2.336 49.763 1.00 60.79 29 LEU C CA 1
ATOM 5261 C C . LEU C 1 31 ? 24.564 -1.737 49.620 1.00 63.80 29 LEU C C 1
ATOM 5262 O O . LEU C 1 31 ? 24.977 -0.918 50.441 1.00 64.36 29 LEU C O 1
ATOM 5267 N N . ARG C 1 32 ? 25.290 -2.140 48.580 1.00 66.70 30 ARG C N 1
ATOM 5268 C CA . ARG C 1 32 ? 26.637 -1.624 48.335 1.00 68.94 30 ARG C CA 1
ATOM 5269 C C . ARG C 1 32 ? 27.030 -1.701 46.870 1.00 71.18 30 ARG C C 1
ATOM 5270 O O . ARG C 1 32 ? 28.081 -1.193 46.483 1.00 72.29 30 ARG C O 1
ATOM 5278 N N . ASN C 1 33 ? 26.198 -2.349 46.063 1.00 73.84 31 ASN C N 1
ATOM 5279 C CA . ASN C 1 33 ? 26.475 -2.515 44.639 1.00 76.2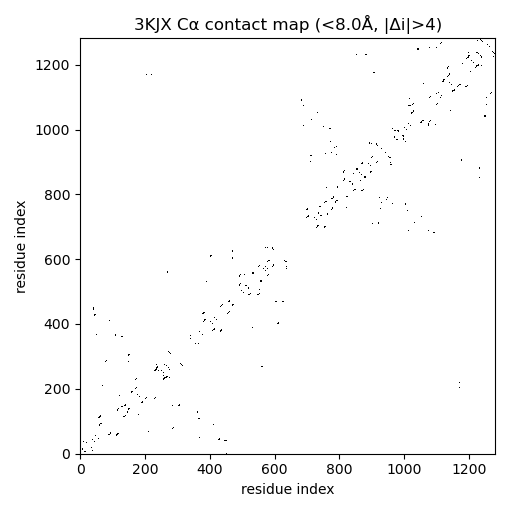9 31 ASN C CA 1
ATOM 5280 C C . ASN C 1 33 ? 27.632 -3.498 44.454 1.00 77.77 31 ASN C C 1
ATOM 5281 O O . ASN C 1 33 ? 28.083 -3.740 43.334 1.00 79.07 31 ASN C O 1
ATOM 5286 N N . ARG C 1 34 ? 28.105 -4.056 45.567 1.00 77.97 32 ARG C N 1
ATOM 5287 C CA . ARG C 1 34 ? 29.198 -5.026 45.562 1.00 77.89 32 ARG C CA 1
ATOM 5288 C C . ARG C 1 34 ? 28.665 -6.341 44.987 1.00 77.78 32 ARG C C 1
ATOM 5289 O O . ARG C 1 34 ? 27.459 -6.487 44.775 1.00 76.79 32 ARG C O 1
ATOM 5297 N N . GLY C 1 35 ? 29.567 -7.285 44.726 1.00 78.11 33 GLY C N 1
ATOM 5298 C CA . GLY C 1 35 ? 29.171 -8.577 44.191 1.00 78.60 33 GLY C CA 1
ATOM 5299 C C . GLY C 1 35 ? 28.475 -8.482 42.849 1.00 78.72 33 GLY C C 1
ATOM 5300 O O . GLY C 1 35 ? 28.290 -7.389 42.316 1.00 78.71 33 GLY C O 1
ATOM 5301 N N . ASP C 1 36 ? 28.090 -9.627 42.298 1.00 78.86 34 ASP C N 1
ATOM 5302 C CA . ASP C 1 36 ? 27.408 -9.646 41.011 1.00 79.51 34 ASP C CA 1
ATOM 5303 C C . ASP C 1 36 ? 25.936 -9.304 41.215 1.00 79.58 34 ASP C C 1
ATOM 5304 O O . ASP C 1 36 ? 25.523 -8.159 41.024 1.00 79.83 34 ASP C O 1
ATOM 5309 N N . VAL C 1 37 ? 25.151 -10.304 41.606 1.00 79.06 35 VAL C N 1
ATOM 5310 C CA . VAL C 1 37 ? 23.728 -10.119 41.857 1.00 78.32 35 VAL C CA 1
ATOM 5311 C C . VAL C 1 37 ? 22.989 -9.595 40.633 1.00 78.86 35 VAL C C 1
ATOM 5312 O O . VAL C 1 37 ? 23.258 -8.493 40.156 1.00 78.69 35 VAL C O 1
ATOM 5316 N N . SER C 1 38 ? 22.048 -10.387 40.135 1.00 79.77 36 SER C N 1
ATOM 5317 C CA . SER C 1 38 ? 21.263 -9.998 38.971 1.00 80.40 36 SER C CA 1
ATOM 5318 C C . SER C 1 38 ? 20.584 -8.661 39.239 1.00 81.42 36 SER C C 1
ATOM 5319 O O . SER C 1 38 ? 20.196 -8.375 40.372 1.00 82.39 36 SER C O 1
ATOM 5322 N N . ASP C 1 39 ? 20.447 -7.844 38.198 1.00 81.90 37 ASP C N 1
ATOM 5323 C CA . ASP C 1 39 ? 19.809 -6.535 38.325 1.00 81.88 37 ASP C CA 1
ATOM 5324 C C . ASP C 1 39 ? 18.325 -6.652 38.674 1.00 80.91 37 ASP C C 1
ATOM 5325 O O . ASP C 1 39 ? 17.616 -5.648 38.731 1.00 81.67 37 ASP C O 1
ATOM 5330 N N . ALA C 1 40 ? 17.860 -7.875 38.912 1.00 79.48 38 ALA C N 1
ATOM 5331 C CA . ALA C 1 40 ? 16.459 -8.109 39.250 1.00 78.43 38 ALA C CA 1
ATOM 5332 C C . ALA C 1 40 ? 16.278 -8.441 40.728 1.00 77.43 38 ALA C C 1
ATOM 5333 O O . ALA C 1 40 ? 15.220 -8.185 41.309 1.00 77.13 38 ALA C O 1
ATOM 5335 N N . THR C 1 41 ? 17.311 -9.018 41.330 1.00 76.20 39 THR C N 1
ATOM 5336 C CA . THR C 1 41 ? 17.264 -9.383 42.738 1.00 75.14 39 THR C CA 1
ATOM 5337 C C . THR C 1 41 ? 17.523 -8.169 43.625 1.00 73.99 39 THR C C 1
ATOM 5338 O O . THR C 1 41 ? 17.064 -8.118 44.769 1.00 74.24 39 THR C O 1
ATOM 5342 N N . ARG C 1 42 ? 18.261 -7.197 43.097 1.00 71.59 40 ARG C N 1
ATOM 5343 C CA . ARG C 1 42 ? 18.554 -5.982 43.844 1.00 69.18 40 ARG C CA 1
ATOM 5344 C C . ARG C 1 42 ? 17.235 -5.282 44.118 1.00 67.17 40 ARG C C 1
ATOM 5345 O O . ARG C 1 42 ? 16.962 -4.865 45.241 1.00 67.35 40 ARG C O 1
ATOM 5353 N N . ALA C 1 43 ? 16.416 -5.170 43.079 1.00 64.89 41 ALA C N 1
ATOM 5354 C CA . ALA C 1 43 ? 15.116 -4.522 43.189 1.00 62.57 41 ALA C CA 1
ATOM 5355 C C . ALA C 1 43 ? 14.306 -5.100 44.343 1.00 60.93 41 ALA C C 1
ATOM 5356 O O . ALA C 1 43 ? 13.670 -4.363 45.096 1.00 60.84 41 ALA C O 1
ATOM 5358 N N . ARG C 1 44 ? 14.332 -6.422 44.478 1.00 58.77 42 ARG C N 1
ATOM 5359 C CA . ARG C 1 44 ? 13.600 -7.092 45.546 1.00 57.59 42 ARG C CA 1
ATOM 5360 C C . ARG C 1 44 ? 14.131 -6.659 46.906 1.00 54.34 42 ARG C C 1
ATOM 5361 O O . ARG C 1 44 ? 13.368 -6.304 47.799 1.00 52.58 42 ARG C O 1
ATOM 5369 N N . VAL C 1 45 ? 15.451 -6.703 47.051 1.00 52.17 43 VAL C N 1
ATOM 5370 C CA . VAL C 1 45 ? 16.106 -6.326 48.296 1.00 49.86 43 VAL C CA 1
ATOM 5371 C C . VAL C 1 45 ? 15.903 -4.856 48.647 1.00 47.65 43 VAL C C 1
ATOM 5372 O O . VAL C 1 45 ? 15.616 -4.523 49.796 1.00 46.93 43 VAL C O 1
ATOM 5376 N N . LEU C 1 46 ? 16.052 -3.984 47.656 1.00 44.44 44 LEU C N 1
ATOM 5377 C CA . LEU C 1 46 ? 15.887 -2.554 47.876 1.00 42.36 44 LEU C CA 1
ATOM 5378 C C . LEU C 1 46 ? 14.454 -2.195 48.234 1.00 40.71 44 LEU C C 1
ATOM 5379 O O . LEU C 1 46 ? 14.222 -1.276 49.013 1.00 43.00 44 LEU C O 1
ATOM 5384 N N . ALA C 1 47 ? 13.494 -2.926 47.678 1.00 37.92 45 ALA C N 1
ATOM 5385 C CA . ALA C 1 47 ? 12.088 -2.667 47.961 1.00 33.76 45 ALA C CA 1
ATOM 5386 C C . ALA C 1 47 ? 11.719 -3.186 49.347 1.00 33.36 45 ALA C C 1
ATOM 5387 O O . ALA C 1 47 ? 10.992 -2.537 50.091 1.00 32.50 45 ALA C O 1
ATOM 5389 N N . ALA C 1 48 ? 12.208 -4.366 49.696 1.00 32.91 46 ALA C N 1
ATOM 5390 C CA . ALA C 1 48 ? 11.903 -4.913 51.007 1.00 34.33 46 ALA C CA 1
ATOM 5391 C C . ALA C 1 48 ? 12.465 -3.967 52.067 1.00 36.11 46 ALA C C 1
ATOM 5392 O O . ALA C 1 48 ? 11.884 -3.804 53.145 1.00 36.54 46 ALA C O 1
ATOM 5394 N N . ALA C 1 49 ? 13.598 -3.344 51.745 1.00 36.87 47 ALA C N 1
ATOM 5395 C CA . ALA C 1 49 ? 14.262 -2.407 52.645 1.00 36.85 47 ALA C CA 1
ATOM 5396 C C . ALA C 1 49 ? 13.463 -1.107 52.746 1.00 37.51 47 ALA C C 1
ATOM 5397 O O . ALA C 1 49 ? 13.248 -0.586 53.834 1.00 37.44 47 ALA C O 1
ATOM 5399 N N . LYS C 1 50 ? 13.019 -0.590 51.606 1.00 38.25 48 LYS C N 1
ATOM 5400 C CA . LYS C 1 50 ? 12.237 0.641 51.581 1.00 39.50 48 LYS C CA 1
ATOM 5401 C C . LYS C 1 50 ? 10.877 0.513 52.291 1.00 40.51 48 LYS C C 1
ATOM 5402 O O . LYS C 1 50 ? 10.437 1.448 52.966 1.00 40.78 48 LYS C O 1
ATOM 5408 N N . GLU C 1 51 ? 10.211 -0.632 52.143 1.00 39.81 49 GLU C N 1
ATOM 5409 C CA . GLU C 1 51 ? 8.918 -0.832 52.782 1.00 39.19 49 GLU C CA 1
ATOM 5410 C C . GLU C 1 51 ? 9.061 -1.121 54.278 1.00 38.54 49 GLU C C 1
ATOM 5411 O O . GLU C 1 51 ? 8.162 -0.807 55.060 1.00 38.11 49 GLU C O 1
ATOM 5417 N N . LEU C 1 52 ? 10.185 -1.715 54.678 1.00 36.50 50 LEU C N 1
ATOM 5418 C CA . LEU C 1 52 ? 10.423 -2.018 56.090 1.00 35.83 50 LEU C CA 1
ATOM 5419 C C . LEU C 1 52 ? 10.822 -0.764 56.866 1.00 35.08 50 LEU C C 1
ATOM 5420 O O . LEU C 1 52 ? 10.433 -0.586 58.017 1.00 37.70 50 LEU C O 1
ATOM 5425 N N . GLY C 1 53 ? 11.604 0.095 56.219 1.00 33.75 51 GLY C N 1
ATOM 5426 C CA . GLY C 1 53 ? 12.079 1.315 56.846 1.00 30.14 51 GLY C CA 1
ATOM 5427 C C . GLY C 1 53 ? 13.561 1.199 57.162 1.00 28.82 51 GLY C C 1
ATOM 5428 O O . GLY C 1 53 ? 14.133 2.046 57.837 1.00 29.41 51 GLY C O 1
ATOM 5429 N N . TYR C 1 54 ? 14.190 0.145 56.659 1.00 27.75 52 TYR C N 1
ATOM 5430 C CA . TYR C 1 54 ? 15.603 -0.093 56.903 1.00 29.32 52 TYR C CA 1
ATOM 5431 C C . TYR C 1 54 ? 16.521 0.795 56.094 1.00 29.93 52 TYR C C 1
ATOM 5432 O O . TYR C 1 54 ? 16.400 0.877 54.871 1.00 29.30 52 TYR C O 1
ATOM 5441 N N . VAL C 1 55 ? 17.460 1.434 56.783 1.00 29.98 53 VAL C N 1
ATOM 5442 C CA . VAL C 1 55 ? 18.434 2.299 56.130 1.00 29.29 53 VAL C CA 1
ATOM 5443 C C . VAL C 1 55 ? 19.805 1.666 56.353 1.00 29.91 53 VAL C C 1
ATOM 5444 O O . VAL C 1 55 ? 20.215 1.415 57.490 1.00 30.24 53 VAL C O 1
ATOM 5448 N N . PRO C 1 56 ? 20.534 1.391 55.266 1.00 30.84 54 PRO C N 1
ATOM 5449 C CA . PRO C 1 56 ? 21.845 0.779 55.450 1.00 32.59 54 PRO C CA 1
ATOM 5450 C C . PRO C 1 56 ? 22.810 1.670 56.213 1.00 34.49 54 PRO C C 1
ATOM 5451 O O . PRO C 1 56 ? 22.636 2.891 56.279 1.00 34.69 54 PRO C O 1
ATOM 5455 N N . ASN C 1 57 ? 23.814 1.038 56.804 1.00 36.24 55 ASN C N 1
ATOM 5456 C CA . ASN C 1 57 ? 24.849 1.735 57.556 1.00 40.64 55 ASN C CA 1
ATOM 5457 C C . ASN C 1 57 ? 25.872 2.204 56.519 1.00 42.36 55 ASN C C 1
ATOM 5458 O O . ASN C 1 57 ? 26.284 1.435 55.650 1.00 41.28 55 ASN C O 1
ATOM 5463 N N . LYS C 1 58 ? 26.269 3.466 56.592 1.00 44.87 56 LYS C N 1
ATOM 5464 C CA . LYS C 1 58 ? 27.247 3.969 55.644 1.00 48.91 56 LYS C CA 1
ATOM 5465 C C . LYS C 1 58 ? 28.354 4.731 56.365 1.00 51.97 56 LYS C C 1
ATOM 5466 O O . LYS C 1 58 ? 29.090 5.501 55.747 1.00 50.25 56 LYS C O 1
ATOM 5472 N N . ILE C 1 59 ? 28.460 4.492 57.674 1.00 56.08 57 ILE C N 1
ATOM 5473 C CA . ILE C 1 59 ? 29.467 5.130 58.528 1.00 60.46 57 ILE C CA 1
ATOM 5474 C C . ILE C 1 59 ? 30.533 4.147 58.990 1.00 63.79 57 ILE C C 1
ATOM 5475 O O . ILE C 1 59 ? 31.521 4.547 59.606 1.00 63.53 57 ILE C O 1
ATOM 5480 N N . ALA C 1 60 ? 30.324 2.866 58.694 1.00 68.12 58 ALA C N 1
ATOM 5481 C CA . ALA C 1 60 ? 31.251 1.803 59.089 1.00 71.44 58 ALA C CA 1
ATOM 5482 C C . ALA C 1 60 ? 32.632 1.854 58.419 1.00 73.52 58 ALA C C 1
ATOM 5483 O O . ALA C 1 60 ? 33.429 0.925 58.567 1.00 73.91 58 ALA C O 1
ATOM 5485 N N . GLY C 1 61 ? 32.918 2.939 57.701 1.00 75.96 59 GLY C N 1
ATOM 5486 C CA . GLY C 1 61 ? 34.199 3.077 57.020 1.00 77.51 59 GLY C CA 1
ATOM 5487 C C . GLY C 1 61 ? 35.437 3.140 57.903 1.00 79.22 59 GLY C C 1
ATOM 5488 O O . GLY C 1 61 ? 35.746 2.186 58.619 1.00 79.75 59 GLY C O 1
ATOM 5489 N N . ALA C 1 62 ? 36.154 4.262 57.843 1.00 80.84 60 ALA C N 1
ATOM 5490 C CA . ALA C 1 62 ? 37.377 4.470 58.625 1.00 82.09 60 ALA C CA 1
ATOM 5491 C C . ALA C 1 62 ? 37.813 5.935 58.548 1.00 82.44 60 ALA C C 1
ATOM 5492 O O . ALA C 1 62 ? 36.976 6.817 58.367 1.00 83.13 60 ALA C O 1
ATOM 5494 N N . LEU C 1 63 ? 39.116 6.192 58.679 1.00 82.74 61 LEU C N 1
ATOM 5495 C CA . LEU C 1 63 ? 39.641 7.563 58.629 1.00 82.97 61 LEU C CA 1
ATOM 5496 C C . LEU C 1 63 ? 39.622 8.189 57.229 1.00 83.72 61 LEU C C 1
ATOM 5497 O O . LEU C 1 63 ? 38.596 8.171 56.541 1.00 83.96 61 LEU C O 1
ATOM 5502 N N . ALA C 1 64 ? 40.762 8.745 56.819 1.00 84.10 62 ALA C N 1
ATOM 5503 C CA . ALA C 1 64 ? 40.898 9.401 55.517 1.00 84.31 62 ALA C CA 1
ATOM 5504 C C . ALA C 1 64 ? 40.537 8.502 54.338 1.00 84.00 62 ALA C C 1
ATOM 5505 O O . ALA C 1 64 ? 40.151 8.985 53.271 1.00 83.71 62 ALA C O 1
ATOM 5507 N N . SER C 1 65 ? 40.666 7.194 54.537 1.00 83.68 63 SER C N 1
ATOM 5508 C CA . SER C 1 65 ? 40.363 6.223 53.492 1.00 82.78 63 SER C CA 1
ATOM 5509 C C . SER C 1 65 ? 38.859 5.981 53.332 1.00 81.43 63 SER C C 1
ATOM 5510 O O . SER C 1 65 ? 38.353 5.899 52.208 1.00 81.90 63 SER C O 1
ATOM 5513 N N . ASN C 1 66 ? 38.147 5.870 54.452 1.00 78.39 64 ASN C N 1
ATOM 5514 C CA . ASN C 1 66 ? 36.705 5.629 54.411 1.00 74.24 64 ASN C CA 1
ATOM 5515 C C . ASN C 1 66 ? 35.904 6.716 55.136 1.00 70.06 64 ASN C C 1
ATOM 5516 O O . ASN C 1 66 ? 35.614 6.613 56.329 1.00 69.67 64 ASN C O 1
ATOM 5521 N N . ARG C 1 67 ? 35.540 7.752 54.388 1.00 64.64 65 ARG C N 1
ATOM 5522 C CA . ARG C 1 67 ? 34.778 8.880 54.913 1.00 57.27 65 ARG C CA 1
ATOM 5523 C C . ARG C 1 67 ? 33.282 8.561 54.973 1.00 52.76 65 ARG C C 1
ATOM 5524 O O . ARG C 1 67 ? 32.855 7.431 54.759 1.00 53.67 65 ARG C O 1
ATOM 5532 N N . VAL C 1 68 ? 32.502 9.590 55.270 1.00 46.76 66 VAL C N 1
ATOM 5533 C CA . VAL C 1 68 ? 31.049 9.525 55.309 1.00 40.40 66 VAL C CA 1
ATOM 5534 C C . VAL C 1 68 ? 30.702 10.657 54.344 1.00 36.97 66 VAL C C 1
ATOM 5535 O O . VAL C 1 68 ? 31.461 11.615 54.231 1.00 35.19 66 VAL C O 1
ATOM 5539 N N . ASN C 1 69 ? 29.587 10.549 53.636 1.00 33.49 67 ASN C N 1
ATOM 5540 C CA . ASN C 1 69 ? 29.207 11.564 52.653 1.00 31.97 67 ASN C CA 1
ATOM 5541 C C . ASN C 1 69 ? 28.710 12.885 53.225 1.00 30.24 67 ASN C C 1
ATOM 5542 O O . ASN C 1 69 ? 27.997 13.630 52.561 1.00 31.57 67 ASN C O 1
ATOM 5547 N N . LEU C 1 70 ? 29.100 13.183 54.452 1.00 28.76 68 LEU C N 1
ATOM 5548 C CA . LEU C 1 70 ? 28.686 14.416 55.114 1.00 27.07 68 LEU C CA 1
ATOM 5549 C C . LEU C 1 70 ? 29.604 15.595 54.762 1.00 24.76 68 LEU C C 1
ATOM 5550 O O . LEU C 1 70 ? 30.822 15.465 54.761 1.00 24.50 68 LEU C O 1
ATOM 5555 N N . VAL C 1 71 ? 29.016 16.737 54.442 1.00 23.51 69 VAL C N 1
ATOM 5556 C CA . VAL C 1 71 ? 29.803 17.932 54.153 1.00 24.32 69 VAL C CA 1
ATOM 5557 C C . VAL C 1 71 ? 29.441 18.894 55.276 1.00 24.09 69 VAL C C 1
ATOM 5558 O O . VAL C 1 71 ? 28.310 19.339 55.353 1.00 21.59 69 VAL C O 1
ATOM 5562 N N . ALA C 1 72 ? 30.396 19.197 56.153 1.00 24.53 70 ALA C N 1
ATOM 5563 C CA . ALA C 1 72 ? 30.131 20.085 57.284 1.00 24.47 70 ALA C CA 1
ATOM 5564 C C . ALA C 1 72 ? 30.119 21.558 56.893 1.00 23.43 70 ALA C C 1
ATOM 5565 O O . ALA C 1 72 ? 31.047 22.048 56.266 1.00 25.72 70 ALA C O 1
ATOM 5567 N N . VAL C 1 73 ? 29.047 22.253 57.257 1.00 23.23 71 VAL C N 1
ATOM 5568 C CA . VAL C 1 73 ? 28.902 23.672 56.963 1.00 23.03 71 VAL C CA 1
ATOM 5569 C C . VAL C 1 73 ? 28.798 24.352 58.340 1.00 24.38 71 VAL C C 1
ATOM 5570 O O . VAL C 1 73 ? 27.781 24.254 59.026 1.00 26.70 71 VAL C O 1
ATOM 5574 N N . ILE C 1 74 ? 29.875 25.013 58.747 1.00 25.55 72 ILE C N 1
ATOM 5575 C CA . ILE C 1 74 ? 29.927 25.672 60.045 1.00 24.76 72 ILE C CA 1
ATOM 5576 C C . ILE C 1 74 ? 29.876 27.177 59.885 1.00 25.16 72 ILE C C 1
ATOM 5577 O O . ILE C 1 74 ? 30.788 27.789 59.322 1.00 24.52 72 ILE C O 1
ATOM 5582 N N . ILE C 1 75 ? 28.801 27.759 60.405 1.00 24.01 73 ILE C N 1
ATOM 5583 C CA . ILE C 1 75 ? 28.557 29.184 60.309 1.00 25.30 73 ILE C CA 1
ATOM 5584 C C . ILE C 1 75 ? 28.233 29.799 61.675 1.00 26.27 73 ILE C C 1
ATOM 5585 O O . ILE C 1 75 ? 27.881 29.084 62.613 1.00 25.32 73 ILE C O 1
ATOM 5590 N N . PRO C 1 76 ? 28.339 31.137 61.793 1.00 27.29 74 PRO C N 1
ATOM 5591 C CA . PRO C 1 76 ? 28.068 31.875 63.034 1.00 30.00 74 PRO C CA 1
ATOM 5592 C C . PRO C 1 76 ? 26.604 31.897 63.475 1.00 33.23 74 PRO C C 1
ATOM 5593 O O . PRO C 1 76 ? 26.296 31.615 64.646 1.00 33.48 74 PRO C O 1
ATOM 5597 N N . SER C 1 77 ? 25.706 32.239 62.556 1.00 33.05 75 SER C N 1
ATOM 5598 C CA . SER C 1 77 ? 24.288 32.273 62.883 1.00 35.54 75 SER C CA 1
ATOM 5599 C C . SER C 1 77 ? 23.444 32.458 61.641 1.00 36.70 75 SER C C 1
ATOM 5600 O O . SER C 1 77 ? 23.955 32.504 60.527 1.00 38.11 75 SER C O 1
ATOM 5603 N N . LEU C 1 78 ? 22.144 32.581 61.858 1.00 39.05 76 LEU C N 1
ATOM 5604 C CA . LEU C 1 78 ? 21.186 32.772 60.786 1.00 42.59 76 LEU C CA 1
ATOM 5605 C C . LEU C 1 78 ? 20.280 33.955 61.130 1.00 46.02 76 LEU C C 1
ATOM 5606 O O . LEU C 1 78 ? 19.323 34.247 60.402 1.00 49.06 76 LEU C O 1
ATOM 5611 N N . SER C 1 79 ? 20.595 34.633 62.234 1.00 47.80 77 SER C N 1
ATOM 5612 C CA . SER C 1 79 ? 19.817 35.782 62.712 1.00 49.57 77 SER C CA 1
ATOM 5613 C C . SER C 1 79 ? 19.898 36.968 61.761 1.00 50.02 77 SER C C 1
ATOM 5614 O O . SER C 1 79 ? 19.143 37.934 61.871 1.00 51.22 77 SER C O 1
ATOM 5617 N N . ASN C 1 80 ? 20.844 36.892 60.840 1.00 50.02 78 ASN C N 1
ATOM 5618 C CA . ASN C 1 80 ? 21.017 37.906 59.817 1.00 49.91 78 ASN C CA 1
ATOM 5619 C C . ASN C 1 80 ? 20.360 37.214 58.636 1.00 50.32 78 ASN C C 1
ATOM 5620 O O . ASN C 1 80 ? 20.020 36.034 58.730 1.00 51.12 78 ASN C O 1
ATOM 5633 N N . VAL C 1 82 ? 21.805 36.515 55.837 1.00 37.57 80 VAL C N 1
ATOM 5634 C CA . VAL C 1 82 ? 22.953 36.271 54.971 1.00 35.32 80 VAL C CA 1
ATOM 5635 C C . VAL C 1 82 ? 23.241 34.793 54.708 1.00 33.24 80 VAL C C 1
ATOM 5636 O O . VAL C 1 82 ? 23.194 34.337 53.570 1.00 34.22 80 VAL C O 1
ATOM 5640 N N . PHE C 1 83 ? 23.550 34.049 55.762 1.00 29.66 81 PHE C N 1
ATOM 5641 C CA . PHE C 1 83 ? 23.872 32.639 55.618 1.00 27.83 81 PHE C CA 1
ATOM 5642 C C . PHE C 1 83 ? 22.761 31.734 55.093 1.00 27.98 81 PHE C C 1
ATOM 5643 O O . PHE C 1 83 ? 23.046 30.702 54.480 1.00 28.53 81 PHE C O 1
ATOM 5651 N N . PRO C 1 84 ? 21.491 32.085 55.326 1.00 25.37 82 PRO C N 1
ATOM 5652 C CA . PRO C 1 84 ? 20.478 31.175 54.782 1.00 28.92 82 PRO C CA 1
ATOM 5653 C C . PRO C 1 84 ? 20.696 31.035 53.272 1.00 29.67 82 PRO C C 1
ATOM 5654 O O . PRO C 1 84 ? 20.630 29.944 52.718 1.00 31.08 82 PRO C O 1
ATOM 5658 N N . GLU C 1 85 ? 20.986 32.160 52.632 1.00 31.58 83 GLU C N 1
ATOM 5659 C CA . GLU C 1 85 ? 21.227 32.222 51.198 1.00 33.44 83 GLU C CA 1
ATOM 5660 C C . GLU C 1 85 ? 22.559 31.554 50.818 1.00 32.12 83 GLU C C 1
ATOM 5661 O O . GLU C 1 85 ? 22.774 31.186 49.665 1.00 32.53 83 GLU C O 1
ATOM 5667 N N . VAL C 1 86 ? 23.470 31.420 51.774 1.00 29.68 84 VAL C N 1
ATOM 5668 C CA . VAL C 1 86 ? 24.736 30.753 51.489 1.00 26.55 84 VAL C CA 1
ATOM 5669 C C . VAL C 1 86 ? 24.438 29.249 51.463 1.00 26.36 84 VAL C C 1
ATOM 5670 O O . VAL C 1 86 ? 24.870 28.533 50.567 1.00 27.18 84 VAL C O 1
ATOM 5674 N N . LEU C 1 87 ? 23.674 28.785 52.445 1.00 26.48 85 LEU C N 1
ATOM 5675 C CA . LEU C 1 87 ? 23.308 27.379 52.538 1.00 26.96 85 LEU C CA 1
ATOM 5676 C C . LEU C 1 87 ? 22.485 26.970 51.318 1.00 26.68 85 LEU C C 1
ATOM 5677 O O . LEU C 1 87 ? 22.559 25.829 50.867 1.00 25.99 85 LEU C O 1
ATOM 5682 N N . THR C 1 88 ? 21.703 27.907 50.790 1.00 25.75 86 THR C N 1
ATOM 5683 C CA . THR C 1 88 ? 20.898 27.647 49.608 1.00 27.47 86 THR C CA 1
ATOM 5684 C C . THR C 1 88 ? 21.785 27.314 48.396 1.00 28.27 86 THR C C 1
ATOM 5685 O O . THR C 1 88 ? 21.561 26.312 47.716 1.00 28.11 86 THR C O 1
ATOM 5689 N N . GLY C 1 89 ? 22.791 28.152 48.143 1.00 27.33 87 GLY C N 1
ATOM 5690 C CA . GLY C 1 89 ? 23.692 27.933 47.025 1.00 26.13 87 GLY C CA 1
ATOM 5691 C C . GLY C 1 89 ? 24.460 26.636 47.191 1.00 27.96 87 GLY C C 1
ATOM 5692 O O . GLY C 1 89 ? 24.697 25.904 46.229 1.00 26.49 87 GLY C O 1
ATOM 5693 N N . ILE C 1 90 ? 24.848 26.337 48.423 1.00 27.24 88 ILE C N 1
ATOM 5694 C CA . ILE C 1 90 ? 25.569 25.109 48.678 1.00 25.73 88 ILE C CA 1
ATOM 5695 C C . ILE C 1 90 ? 24.678 23.925 48.314 1.00 26.57 88 ILE C C 1
ATOM 5696 O O . ILE C 1 90 ? 25.124 22.987 47.661 1.00 30.39 88 ILE C O 1
ATOM 5701 N N . ASN C 1 91 ? 23.418 23.977 48.725 1.00 26.73 89 ASN C N 1
ATOM 5702 C CA . ASN C 1 91 ? 22.475 22.907 48.421 1.00 28.67 89 ASN C CA 1
ATOM 5703 C C . ASN C 1 91 ? 22.225 22.726 46.919 1.00 28.22 89 ASN C C 1
ATOM 5704 O O . ASN C 1 91 ? 22.092 21.602 46.443 1.00 26.52 89 ASN C O 1
ATOM 5709 N N . GLN C 1 92 ? 22.155 23.824 46.176 1.00 27.24 90 GLN C N 1
ATOM 5710 C CA . GLN C 1 92 ? 21.900 23.734 44.744 1.00 28.43 90 GLN C CA 1
ATOM 5711 C C . GLN C 1 92 ? 23.006 22.953 44.031 1.00 30.35 90 GLN C C 1
ATOM 5712 O O . GLN C 1 92 ? 22.736 22.047 43.240 1.00 32.87 90 GLN C O 1
ATOM 5718 N N . VAL C 1 93 ? 24.250 23.295 44.329 1.00 29.34 91 VAL C N 1
ATOM 5719 C CA . VAL C 1 93 ? 25.386 22.632 43.712 1.00 29.99 91 VAL C CA 1
ATOM 5720 C C . VAL C 1 93 ? 25.487 21.171 44.112 1.00 30.16 91 VAL C C 1
ATOM 5721 O O . VAL C 1 93 ? 25.787 20.324 43.287 1.00 32.48 91 VAL C O 1
ATOM 5725 N N . LEU C 1 94 ? 25.241 20.885 45.384 1.00 30.98 92 LEU C N 1
ATOM 5726 C CA . LEU C 1 94 ? 25.331 19.529 45.885 1.00 31.01 92 LEU C CA 1
ATOM 5727 C C . LEU C 1 94 ? 24.083 18.672 45.655 1.00 33.71 92 LEU C C 1
ATOM 5728 O O . LEU C 1 94 ? 24.125 17.463 45.856 1.00 34.52 92 LEU C O 1
ATOM 5733 N N . GLU C 1 95 ? 22.978 19.288 45.238 1.00 37.38 93 GLU C N 1
ATOM 5734 C CA . GLU C 1 95 ? 21.750 18.543 44.951 1.00 41.99 93 GLU C CA 1
ATOM 5735 C C . GLU C 1 95 ? 22.085 17.446 43.945 1.00 44.02 93 GLU C C 1
ATOM 5736 O O . GLU C 1 95 ? 21.596 16.319 44.040 1.00 42.90 93 GLU C O 1
ATOM 5742 N N . ASP C 1 96 ? 22.926 17.804 42.978 1.00 46.42 94 ASP C N 1
ATOM 5743 C CA . ASP C 1 96 ? 23.346 16.899 41.918 1.00 50.62 94 ASP C CA 1
ATOM 5744 C C . ASP C 1 96 ? 24.537 16.042 42.355 1.00 50.40 94 ASP C C 1
ATOM 5745 O O . ASP C 1 96 ? 25.347 15.623 41.519 1.00 50.90 94 ASP C O 1
ATOM 5750 N N . THR C 1 97 ? 24.638 15.778 43.655 1.00 47.75 95 THR C N 1
ATOM 5751 C CA . THR C 1 97 ? 25.753 14.998 44.188 1.00 46.55 95 THR C CA 1
ATOM 5752 C C . THR C 1 97 ? 25.283 13.990 45.231 1.00 44.71 95 THR C C 1
ATOM 5753 O O . THR C 1 97 ? 24.117 13.983 45.620 1.00 43.72 95 THR C O 1
ATOM 5757 N N . GLU C 1 98 ? 26.198 13.130 45.659 1.00 44.12 96 GLU C N 1
ATOM 5758 C CA . GLU C 1 98 ? 25.918 12.122 46.671 1.00 45.02 96 GLU C CA 1
ATOM 5759 C C . GLU C 1 98 ? 26.264 12.711 48.042 1.00 43.32 96 GLU C C 1
ATOM 5760 O O . GLU C 1 98 ? 26.139 12.039 49.065 1.00 46.13 96 GLU C O 1
ATOM 5766 N N . LEU C 1 99 ? 26.707 13.963 48.056 1.00 39.92 97 LEU C N 1
ATOM 5767 C CA . LEU C 1 99 ? 27.089 14.635 49.294 1.00 35.41 97 LEU C CA 1
ATOM 5768 C C . LEU C 1 99 ? 25.926 15.308 50.027 1.00 33.45 97 LEU C C 1
ATOM 5769 O O . LEU C 1 99 ? 25.059 15.936 49.413 1.00 32.95 97 LEU C O 1
ATOM 5774 N N . GLN C 1 100 ? 25.919 15.176 51.350 1.00 30.36 98 GLN C N 1
ATOM 5775 C CA . GLN C 1 100 ? 24.864 15.754 52.164 1.00 28.36 98 GLN C CA 1
ATOM 5776 C C . GLN C 1 100 ? 25.372 16.833 53.108 1.00 26.91 98 GLN C C 1
ATOM 5777 O O . GLN C 1 100 ? 25.970 16.544 54.139 1.00 28.23 98 GLN C O 1
ATOM 5783 N N . PRO C 1 101 ? 25.129 18.101 52.774 1.00 25.33 99 PRO C N 1
ATOM 5784 C CA . PRO C 1 101 ? 25.593 19.175 53.650 1.00 26.34 99 PRO C CA 1
ATOM 5785 C C . PRO C 1 101 ? 24.695 19.339 54.877 1.00 27.04 99 PRO C C 1
ATOM 5786 O O . PRO C 1 101 ? 23.467 19.425 54.740 1.00 28.71 99 PRO C O 1
ATOM 5790 N N . VAL C 1 102 ? 25.301 19.351 56.067 1.00 25.82 100 VAL C N 1
ATOM 5791 C CA . VAL C 1 102 ? 24.559 19.557 57.322 1.00 24.25 100 VAL C CA 1
ATOM 5792 C C . VAL C 1 102 ? 25.171 20.781 58.012 1.00 23.04 100 VAL C C 1
ATOM 5793 O O . VAL C 1 102 ? 26.383 20.968 57.981 1.00 21.34 100 VAL C O 1
ATOM 5797 N N . VAL C 1 103 ? 24.328 21.600 58.636 1.00 23.52 101 VAL C N 1
ATOM 5798 C CA . VAL C 1 103 ? 24.764 22.845 59.268 1.00 25.32 101 VAL C CA 1
ATOM 5799 C C . VAL C 1 103 ? 24.985 22.887 60.790 1.00 27.16 101 VAL C C 1
ATOM 5800 O O . VAL C 1 103 ? 24.177 22.383 61.571 1.00 27.24 101 VAL C O 1
ATOM 5804 N N . GLY C 1 104 ? 26.098 23.504 61.188 1.00 27.78 102 GLY C N 1
ATOM 5805 C CA . GLY C 1 104 ? 26.436 23.659 62.594 1.00 26.54 102 GLY C CA 1
ATOM 5806 C C . GLY C 1 104 ? 26.563 25.148 62.893 1.00 27.74 102 GLY C C 1
ATOM 5807 O O . GLY C 1 104 ? 27.189 25.884 62.128 1.00 27.08 102 GLY C O 1
ATOM 5808 N N . VAL C 1 105 ? 25.971 25.601 63.994 1.00 27.47 103 VAL C N 1
ATOM 5809 C CA . VAL C 1 105 ? 26.005 27.020 64.373 1.00 28.41 103 VAL C CA 1
ATOM 5810 C C . VAL C 1 105 ? 27.002 27.281 65.507 1.00 29.17 103 VAL C C 1
ATOM 5811 O O . VAL C 1 105 ? 27.137 26.464 66.417 1.00 29.02 103 VAL C O 1
ATOM 5815 N N . THR C 1 106 ? 27.696 28.417 65.453 1.00 30.36 104 THR C N 1
ATOM 5816 C CA . THR C 1 106 ? 28.700 28.752 66.470 1.00 31.82 104 THR C CA 1
ATOM 5817 C C . THR C 1 106 ? 28.415 29.996 67.305 1.00 34.40 104 THR C C 1
ATOM 5818 O O . THR C 1 106 ? 29.046 30.194 68.344 1.00 36.48 104 THR C O 1
ATOM 5822 N N . ASP C 1 107 ? 27.497 30.842 66.845 1.00 36.06 105 ASP C N 1
ATOM 5823 C CA . ASP C 1 107 ? 27.168 32.090 67.542 1.00 37.33 105 ASP C CA 1
ATOM 5824 C C . ASP C 1 107 ? 28.362 33.049 67.596 1.00 36.11 105 ASP C C 1
ATOM 5825 O O . ASP C 1 107 ? 28.386 33.969 68.416 1.00 36.13 105 ASP C O 1
ATOM 5830 N N . TYR C 1 108 ? 29.343 32.826 66.720 1.00 34.14 106 TYR C N 1
ATOM 5831 C CA . TYR C 1 108 ? 30.541 33.659 66.643 1.00 33.46 106 TYR C CA 1
ATOM 5832 C C . TYR C 1 108 ? 31.535 33.357 67.761 1.00 34.22 106 TYR C C 1
ATOM 5833 O O . TYR C 1 108 ? 32.548 34.041 67.891 1.00 35.75 106 TYR C O 1
ATOM 5842 N N . LEU C 1 109 ? 31.245 32.343 68.571 1.00 34.33 107 LEU C N 1
ATOM 5843 C CA . LEU C 1 109 ? 32.123 31.971 69.679 1.00 34.33 107 LEU C CA 1
ATOM 5844 C C . LEU C 1 109 ? 33.241 31.014 69.270 1.00 34.06 107 LEU C C 1
ATOM 5845 O O . LEU C 1 109 ? 32.983 29.882 68.862 1.00 34.70 107 LEU C O 1
ATOM 5850 N N . PRO C 1 110 ? 34.504 31.456 69.384 1.00 33.82 108 PRO C N 1
ATOM 5851 C CA . PRO C 1 110 ? 35.641 30.609 69.020 1.00 33.05 108 PRO C CA 1
ATOM 5852 C C . PRO C 1 110 ? 35.646 29.271 69.756 1.00 34.13 108 PRO C C 1
ATOM 5853 O O . PRO C 1 110 ? 36.078 28.270 69.207 1.00 36.31 108 PRO C O 1
ATOM 5857 N N . GLU C 1 111 ? 35.172 29.255 70.999 1.00 34.81 109 GLU C N 1
ATOM 5858 C CA . GLU C 1 111 ? 35.140 28.024 71.783 1.00 36.25 109 GLU C CA 1
ATOM 5859 C C . GLU C 1 111 ? 34.071 27.111 71.212 1.00 35.75 109 GLU C C 1
ATOM 5860 O O . GLU C 1 111 ? 34.239 25.898 71.158 1.00 35.57 109 GLU C O 1
ATOM 5866 N N . LYS C 1 112 ? 32.965 27.716 70.796 1.00 36.46 110 LYS C N 1
ATOM 5867 C CA . LYS C 1 112 ? 31.839 26.996 70.221 1.00 37.11 110 LYS C CA 1
ATOM 5868 C C . LYS C 1 112 ? 32.194 26.460 68.827 1.00 36.50 110 LYS C C 1
ATOM 5869 O O . LYS C 1 112 ? 31.848 25.330 68.484 1.00 35.38 110 LYS C O 1
ATOM 5875 N N . GLU C 1 113 ? 32.896 27.264 68.033 1.00 34.14 111 GLU C N 1
ATOM 5876 C CA . GLU C 1 113 ? 33.308 26.838 66.701 1.00 34.29 111 GLU C CA 1
ATOM 5877 C C . GLU C 1 113 ? 34.257 25.651 66.826 1.00 33.45 111 GLU C C 1
ATOM 5878 O O . GLU C 1 113 ? 34.190 24.691 66.053 1.00 30.32 111 GLU C O 1
ATOM 5884 N N . GLU C 1 114 ? 35.144 25.728 67.814 1.00 32.77 112 GLU C N 1
ATOM 5885 C CA . GLU C 1 114 ? 36.113 24.672 68.064 1.00 32.27 112 GLU C CA 1
ATOM 5886 C C . GLU C 1 114 ? 35.458 23.338 68.432 1.00 31.46 112 GLU C C 1
ATOM 5887 O O . GLU C 1 114 ? 35.858 22.294 67.921 1.00 31.72 112 GLU C O 1
ATOM 5893 N N . LYS C 1 115 ? 34.458 23.363 69.309 1.00 30.58 113 LYS C N 1
ATOM 5894 C CA . LYS C 1 115 ? 33.788 22.123 69.709 1.00 32.53 113 LYS C CA 1
ATOM 5895 C C . LYS C 1 115 ? 32.883 21.534 68.627 1.00 30.47 113 LYS C C 1
ATOM 5896 O O . LYS C 1 115 ? 32.683 20.323 68.564 1.00 30.89 113 LYS C O 1
ATOM 5902 N N . VAL C 1 116 ? 32.314 22.400 67.802 1.00 29.25 114 VAL C N 1
ATOM 5903 C CA . VAL C 1 116 ? 31.436 21.966 66.733 1.00 28.88 114 VAL C CA 1
ATOM 5904 C C . VAL C 1 116 ? 32.277 21.338 65.615 1.00 27.85 114 VAL C C 1
ATOM 5905 O O . VAL C 1 116 ? 31.895 20.329 65.039 1.00 27.01 114 VAL C O 1
ATOM 5909 N N . LEU C 1 117 ? 33.431 21.931 65.329 1.00 26.63 115 LEU C N 1
ATOM 5910 C CA . LEU C 1 117 ? 34.317 21.404 64.307 1.00 25.52 115 LEU C CA 1
ATOM 5911 C C . LEU C 1 117 ? 34.887 20.075 64.783 1.00 27.77 115 LEU C C 1
ATOM 5912 O O . LEU C 1 117 ? 34.962 19.104 64.020 1.00 27.62 115 LEU C O 1
ATOM 5917 N N . TYR C 1 118 ? 35.275 20.027 66.053 1.00 27.61 116 TYR C N 1
ATOM 5918 C CA . TYR C 1 118 ? 35.827 18.806 66.613 1.00 29.01 116 TYR C CA 1
ATOM 5919 C C . TYR C 1 118 ? 34.817 17.679 66.442 1.00 29.93 116 TYR C C 1
ATOM 5920 O O . TYR C 1 118 ? 35.132 16.636 65.867 1.00 29.95 116 TYR C O 1
ATOM 5929 N N . GLU C 1 119 ? 33.603 17.891 66.941 1.00 29.74 117 GLU C N 1
ATOM 5930 C CA . GLU C 1 119 ? 32.554 16.876 66.839 1.00 31.28 117 GLU C CA 1
ATOM 5931 C C . GLU C 1 119 ? 32.355 16.370 65.415 1.00 30.26 117 GLU C C 1
ATOM 5932 O O . GLU C 1 119 ? 32.375 15.161 65.162 1.00 30.31 117 GLU C O 1
ATOM 5946 N N . LEU C 1 121 ? 34.345 16.653 62.782 1.00 31.64 119 LEU C N 1
ATOM 5947 C CA . LEU C 1 121 ? 35.526 16.026 62.206 1.00 31.04 119 LEU C CA 1
ATOM 5948 C C . LEU C 1 121 ? 35.674 14.613 62.749 1.00 31.50 119 LEU C C 1
ATOM 5949 O O . LEU C 1 121 ? 36.241 13.746 62.088 1.00 32.47 119 LEU C O 1
ATOM 5954 N N . SER C 1 122 ? 35.156 14.376 63.951 1.00 31.46 120 SER C N 1
ATOM 5955 C CA . SER C 1 122 ? 35.262 13.054 64.546 1.00 30.94 120 SER C CA 1
ATOM 5956 C C . SER C 1 122 ? 34.395 12.073 63.772 1.00 30.21 120 SER C C 1
ATOM 5957 O O . SER C 1 122 ? 34.548 10.856 63.906 1.00 31.38 120 SER C O 1
ATOM 5960 N N . TRP C 1 123 ? 33.485 12.599 62.958 1.00 28.97 121 TRP C N 1
ATOM 5961 C CA . TRP C 1 123 ? 32.607 11.741 62.177 1.00 27.21 121 TRP C CA 1
ATOM 5962 C C . TRP C 1 123 ? 33.168 11.478 60.788 1.00 28.36 121 TRP C C 1
ATOM 5963 O O . TRP C 1 123 ? 32.533 10.800 59.982 1.00 29.36 121 TRP C O 1
ATOM 5974 N N . ARG C 1 124 ? 34.353 12.011 60.506 1.00 27.83 122 ARG C N 1
ATOM 5975 C CA . ARG C 1 124 ? 34.984 11.829 59.201 1.00 28.50 122 ARG C CA 1
ATOM 5976 C C . ARG C 1 124 ? 34.100 12.266 58.021 1.00 27.74 122 ARG C C 1
ATOM 5977 O O . ARG C 1 124 ? 33.619 11.446 57.243 1.00 27.25 122 ARG C O 1
ATOM 5985 N N . PRO C 1 125 ? 33.881 13.577 57.876 1.00 25.39 123 PRO C N 1
ATOM 5986 C CA . PRO C 1 125 ? 33.059 14.082 56.783 1.00 25.02 123 PRO C CA 1
ATOM 5987 C C . PRO C 1 125 ? 33.875 14.088 55.483 1.00 24.98 123 PRO C C 1
ATOM 5988 O O . PRO C 1 125 ? 35.050 13.747 55.483 1.00 25.88 123 PRO C O 1
ATOM 5992 N N . SER C 1 126 ? 33.263 14.467 54.372 1.00 24.64 124 SER C N 1
ATOM 5993 C CA . SER C 1 126 ? 34.003 14.486 53.123 1.00 24.74 124 SER C CA 1
ATOM 5994 C C . SER C 1 126 ? 34.570 15.863 52.849 1.00 24.54 124 SER C C 1
ATOM 5995 O O . SER C 1 126 ? 35.533 15.992 52.108 1.00 23.50 124 SER C O 1
ATOM 5998 N N . GLY C 1 127 ? 33.966 16.880 53.466 1.00 24.69 125 GLY C N 1
ATOM 5999 C CA . GLY C 1 127 ? 34.407 18.252 53.285 1.00 23.85 125 GLY C CA 1
ATOM 6000 C C . GLY C 1 127 ? 33.911 19.194 54.373 1.00 22.39 125 GLY C C 1
ATOM 6001 O O . GLY C 1 127 ? 32.971 18.874 55.096 1.00 23.71 125 GLY C O 1
ATOM 6002 N N . VAL C 1 128 ? 34.558 20.351 54.496 1.00 21.67 126 VAL C N 1
ATOM 6003 C CA . VAL C 1 128 ? 34.181 21.346 55.485 1.00 21.30 126 VAL C CA 1
ATOM 6004 C C . VAL C 1 128 ? 34.076 22.711 54.808 1.00 23.11 126 VAL C C 1
ATOM 6005 O O . VAL C 1 128 ? 34.964 23.105 54.053 1.00 24.25 126 VAL C O 1
ATOM 6009 N N . ILE C 1 129 ? 32.973 23.411 55.051 1.00 20.26 127 ILE C N 1
ATOM 6010 C CA . ILE C 1 129 ? 32.787 24.747 54.526 1.00 21.07 127 ILE C CA 1
ATOM 6011 C C . ILE C 1 129 ? 32.564 25.509 55.816 1.00 22.83 127 ILE C C 1
ATOM 6012 O O . ILE C 1 129 ? 31.550 25.317 56.493 1.00 22.46 127 ILE C O 1
ATOM 6017 N N . ILE C 1 130 ? 33.526 26.359 56.160 1.00 23.30 128 ILE C N 1
ATOM 6018 C CA . ILE C 1 130 ? 33.481 27.122 57.399 1.00 23.23 128 ILE C CA 1
ATOM 6019 C C . ILE C 1 130 ? 33.578 28.616 57.141 1.00 24.20 128 ILE C C 1
ATOM 6020 O O . ILE C 1 130 ? 34.362 29.066 56.304 1.00 26.49 128 ILE C O 1
ATOM 6025 N N . ALA C 1 131 ? 32.769 29.384 57.857 1.00 23.51 129 ALA C N 1
ATOM 6026 C CA . ALA C 1 131 ? 32.750 30.827 57.685 1.00 26.27 129 ALA C CA 1
ATOM 6027 C C . ALA C 1 131 ? 33.887 31.543 58.404 1.00 26.64 129 ALA C C 1
ATOM 6028 O O . ALA C 1 131 ? 34.236 31.205 59.536 1.00 30.31 129 ALA C O 1
ATOM 6030 N N . GLY C 1 132 ? 34.460 32.530 57.727 1.00 28.08 130 GLY C N 1
ATOM 6031 C CA . GLY C 1 132 ? 35.525 33.327 58.308 1.00 28.79 130 GLY C CA 1
ATOM 6032 C C . GLY C 1 132 ? 36.925 32.754 58.284 1.00 29.47 130 GLY C C 1
ATOM 6033 O O . GLY C 1 132 ? 37.125 31.568 58.033 1.00 30.50 130 GLY C O 1
ATOM 6034 N N . LEU C 1 133 ? 37.897 33.614 58.574 1.00 30.36 131 LEU C N 1
ATOM 6035 C CA . LEU C 1 133 ? 39.299 33.221 58.611 1.00 30.40 131 LEU C CA 1
ATOM 6036 C C . LEU C 1 133 ? 39.877 33.151 60.035 1.00 31.11 131 LEU C C 1
ATOM 6037 O O . LEU C 1 133 ? 40.947 32.580 60.240 1.00 29.85 131 LEU C O 1
ATOM 6042 N N . GLU C 1 134 ? 39.176 33.714 61.016 1.00 30.59 132 GLU C N 1
ATOM 6043 C CA . GLU C 1 134 ? 39.672 33.690 62.393 1.00 32.68 132 GLU C CA 1
ATOM 6044 C C . GLU C 1 134 ? 39.100 32.522 63.188 1.00 33.20 132 GLU C C 1
ATOM 6045 O O . GLU C 1 134 ? 37.877 32.370 63.290 1.00 34.71 132 GLU C O 1
ATOM 6051 N N . HIS C 1 135 ? 39.985 31.708 63.762 1.00 32.16 133 HIS C N 1
ATOM 6052 C CA . HIS C 1 135 ? 39.569 30.540 64.545 1.00 31.36 133 HIS C CA 1
ATOM 6053 C C . HIS C 1 135 ? 40.537 30.351 65.707 1.00 31.28 133 HIS C C 1
ATOM 6054 O O . HIS C 1 135 ? 41.649 30.861 65.669 1.00 31.89 133 HIS C O 1
ATOM 6061 N N . SER C 1 136 ? 40.117 29.614 66.731 1.00 31.64 134 SER C N 1
ATOM 6062 C CA . SER C 1 136 ? 40.975 29.351 67.876 1.00 31.94 134 SER C CA 1
ATOM 6063 C C . SER C 1 136 ? 42.185 28.618 67.329 1.00 33.62 134 SER C C 1
ATOM 6064 O O . SER C 1 136 ? 42.163 28.142 66.197 1.00 33.64 134 SER C O 1
ATOM 6067 N N . GLU C 1 137 ? 43.229 28.515 68.142 1.00 34.49 135 GLU C N 1
ATOM 6068 C CA . GLU C 1 137 ? 44.447 27.835 67.735 1.00 36.11 135 GLU C CA 1
ATOM 6069 C C . GLU C 1 137 ? 44.231 26.353 67.437 1.00 34.12 135 GLU C C 1
ATOM 6070 O O . GLU C 1 137 ? 44.763 25.832 66.459 1.00 33.97 135 GLU C O 1
ATOM 6076 N N . ALA C 1 138 ? 43.454 25.677 68.278 1.00 32.26 136 ALA C N 1
ATOM 6077 C CA . ALA C 1 138 ? 43.191 24.254 68.088 1.00 31.35 136 ALA C CA 1
ATOM 6078 C C . ALA C 1 138 ? 42.254 24.039 66.904 1.00 31.42 136 ALA C C 1
ATOM 6079 O O . ALA C 1 138 ? 42.394 23.077 66.149 1.00 32.07 136 ALA C O 1
ATOM 6081 N N . ALA C 1 139 ? 41.300 24.944 66.746 1.00 31.84 137 ALA C N 1
ATOM 6082 C CA . ALA C 1 139 ? 40.357 24.861 65.641 1.00 31.85 137 ALA C CA 1
ATOM 6083 C C . ALA C 1 139 ? 41.102 24.977 64.312 1.00 30.90 137 ALA C C 1
ATOM 6084 O O . ALA C 1 139 ? 40.822 24.226 63.379 1.00 29.92 137 ALA C O 1
ATOM 6086 N N . ARG C 1 140 ? 42.055 25.902 64.216 1.00 31.30 138 ARG C N 1
ATOM 6087 C CA . ARG C 1 140 ? 42.792 26.042 62.959 1.00 33.18 138 ARG C CA 1
ATOM 6088 C C . ARG C 1 140 ? 43.682 24.830 62.707 1.00 33.43 138 ARG C C 1
ATOM 6089 O O . ARG C 1 140 ? 43.892 24.434 61.556 1.00 34.46 138 ARG C O 1
ATOM 6097 N N . ALA C 1 141 ? 44.192 24.233 63.784 1.00 32.17 139 ALA C N 1
ATOM 6098 C CA . ALA C 1 141 ? 45.046 23.053 63.663 1.00 32.90 139 ALA C CA 1
ATOM 6099 C C . ALA C 1 141 ? 44.252 21.867 63.106 1.00 32.16 139 ALA C C 1
ATOM 6100 O O . ALA C 1 141 ? 44.796 21.051 62.359 1.00 31.94 139 ALA C O 1
ATOM 6110 N N . LEU C 1 143 ? 41.570 22.080 61.105 1.00 29.23 141 LEU C N 1
ATOM 6111 C CA . LEU C 1 143 ? 41.309 22.372 59.708 1.00 30.28 141 LEU C CA 1
ATOM 6112 C C . LEU C 1 143 ? 42.522 22.025 58.860 1.00 30.32 141 LEU C C 1
ATOM 6113 O O . LEU C 1 143 ? 42.388 21.470 57.774 1.00 30.03 141 LEU C O 1
ATOM 6118 N N . ASP C 1 144 ? 43.703 22.341 59.374 1.00 32.39 142 ASP C N 1
ATOM 6119 C CA . ASP C 1 144 ? 44.949 22.094 58.657 1.00 35.48 142 ASP C CA 1
ATOM 6120 C C . ASP C 1 144 ? 45.358 20.627 58.665 1.00 35.54 142 ASP C C 1
ATOM 6121 O O . ASP C 1 144 ? 46.060 20.165 57.763 1.00 35.54 142 ASP C O 1
ATOM 6126 N N . ALA C 1 145 ? 44.916 19.890 59.679 1.00 36.30 143 ALA C N 1
ATOM 6127 C CA . ALA C 1 145 ? 45.251 18.472 59.766 1.00 36.69 143 ALA C CA 1
ATOM 6128 C C . ALA C 1 145 ? 44.235 17.572 59.044 1.00 36.23 143 ALA C C 1
ATOM 6129 O O . ALA C 1 145 ? 44.522 16.408 58.774 1.00 35.30 143 ALA C O 1
ATOM 6131 N N . ALA C 1 146 ? 43.050 18.092 58.735 1.00 36.49 144 ALA C N 1
ATOM 6132 C CA . ALA C 1 146 ? 42.059 17.273 58.038 1.00 37.64 144 ALA C CA 1
ATOM 6133 C C . ALA C 1 146 ? 42.625 16.912 56.667 1.00 38.83 144 ALA C C 1
ATOM 6134 O O . ALA C 1 146 ? 43.425 17.660 56.095 1.00 40.75 144 ALA C O 1
ATOM 6136 N N . GLY C 1 147 ? 42.238 15.763 56.139 1.00 37.31 145 GLY C N 1
ATOM 6137 C CA . GLY C 1 147 ? 42.753 15.391 54.833 1.00 36.48 145 GLY C CA 1
ATOM 6138 C C . GLY C 1 147 ? 41.647 15.476 53.808 1.00 35.46 145 GLY C C 1
ATOM 6139 O O . GLY C 1 147 ? 41.625 14.718 52.852 1.00 36.95 145 GLY C O 1
ATOM 6140 N N . ILE C 1 148 ? 40.731 16.414 54.022 1.00 33.94 146 ILE C N 1
ATOM 6141 C CA . ILE C 1 148 ? 39.573 16.621 53.152 1.00 29.92 146 ILE C CA 1
ATOM 6142 C C . ILE C 1 148 ? 39.552 18.072 52.723 1.00 28.85 146 ILE C C 1
ATOM 6143 O O . ILE C 1 148 ? 40.186 18.917 53.353 1.00 31.31 146 ILE C O 1
ATOM 6148 N N . PRO C 1 149 ? 38.818 18.388 51.651 1.00 27.26 147 PRO C N 1
ATOM 6149 C CA . PRO C 1 149 ? 38.774 19.781 51.208 1.00 24.81 147 PRO C CA 1
ATOM 6150 C C . PRO C 1 149 ? 38.197 20.671 52.296 1.00 23.55 147 PRO C C 1
ATOM 6151 O O . PRO C 1 149 ? 37.220 20.318 52.950 1.00 23.01 147 PRO C O 1
ATOM 6155 N N . VAL C 1 150 ? 38.806 21.826 52.490 1.00 22.60 148 VAL C N 1
ATOM 6156 C CA . VAL C 1 150 ? 38.331 22.767 53.483 1.00 22.11 148 VAL C CA 1
ATOM 6157 C C . VAL C 1 150 ? 38.135 24.096 52.791 1.00 22.47 148 VAL C C 1
ATOM 6158 O O . VAL C 1 150 ? 39.021 24.565 52.097 1.00 26.55 148 VAL C O 1
ATOM 6162 N N . VAL C 1 151 ? 36.963 24.691 52.938 1.00 21.65 149 VAL C N 1
ATOM 6163 C CA . VAL C 1 151 ? 36.740 25.982 52.316 1.00 21.47 149 VAL C CA 1
ATOM 6164 C C . VAL C 1 151 ? 36.288 27.031 53.325 1.00 21.56 149 VAL C C 1
ATOM 6165 O O . VAL C 1 151 ? 35.242 26.899 53.948 1.00 20.26 149 VAL C O 1
ATOM 6169 N N . GLU C 1 152 ? 37.098 28.068 53.484 1.00 23.83 150 GLU C N 1
ATOM 6170 C CA . GLU C 1 152 ? 36.760 29.172 54.370 1.00 25.02 150 GLU C CA 1
ATOM 6171 C C . GLU C 1 152 ? 36.041 30.171 53.476 1.00 22.66 150 GLU C C 1
ATOM 6172 O O . GLU C 1 152 ? 36.578 30.590 52.464 1.00 20.86 150 GLU C O 1
ATOM 6178 N N . ILE C 1 153 ? 34.816 30.527 53.846 1.00 24.01 151 ILE C N 1
ATOM 6179 C CA . ILE C 1 153 ? 33.989 31.446 53.051 1.00 22.93 151 ILE C CA 1
ATOM 6180 C C . ILE C 1 153 ? 33.657 32.787 53.695 1.00 24.55 151 ILE C C 1
ATOM 6181 O O . ILE C 1 153 ? 33.677 32.924 54.927 1.00 21.54 151 ILE C O 1
ATOM 6194 N N . ASP C 1 155 ? 35.238 35.761 53.583 1.00 32.57 153 ASP C N 1
ATOM 6195 C CA . ASP C 1 155 ? 36.330 36.700 53.740 1.00 33.14 153 ASP C CA 1
ATOM 6196 C C . ASP C 1 155 ? 37.627 36.309 53.022 1.00 34.60 153 ASP C C 1
ATOM 6197 O O . ASP C 1 155 ? 38.142 35.208 53.213 1.00 33.16 153 ASP C O 1
ATOM 6202 N N . SER C 1 156 ? 38.156 37.209 52.194 1.00 36.07 154 SER C N 1
ATOM 6203 C CA . SER C 1 156 ? 39.409 36.923 51.495 1.00 38.51 154 SER C CA 1
ATOM 6204 C C . SER C 1 156 ? 40.600 37.715 52.062 1.00 40.33 154 SER C C 1
ATOM 6205 O O . SER C 1 156 ? 41.725 37.594 51.569 1.00 40.83 154 SER C O 1
ATOM 6208 N N . ASP C 1 157 ? 40.349 38.521 53.094 1.00 41.51 155 ASP C N 1
ATOM 6209 C CA . ASP C 1 157 ? 41.399 39.311 53.732 1.00 42.40 155 ASP C CA 1
ATOM 6210 C C . ASP C 1 157 ? 42.279 38.427 54.618 1.00 41.90 155 ASP C C 1
ATOM 6211 O O . ASP C 1 157 ? 42.297 38.601 55.835 1.00 41.59 155 ASP C O 1
ATOM 6216 N N . GLY C 1 158 ? 43.007 37.487 54.023 1.00 41.88 156 GLY C N 1
ATOM 6217 C CA . GLY C 1 158 ? 43.855 36.625 54.827 1.00 43.10 156 GLY C CA 1
ATOM 6218 C C . GLY C 1 158 ? 44.521 35.457 54.121 1.00 44.59 156 GLY C C 1
ATOM 6219 O O . GLY C 1 158 ? 45.533 34.939 54.593 1.00 45.35 156 GLY C O 1
ATOM 6220 N N . LYS C 1 159 ? 43.956 35.022 53.005 1.00 46.81 157 LYS C N 1
ATOM 6221 C CA . LYS C 1 159 ? 44.534 33.908 52.245 1.00 50.71 157 LYS C CA 1
ATOM 6222 C C . LYS C 1 159 ? 45.142 32.812 53.150 1.00 50.73 157 LYS C C 1
ATOM 6223 O O . LYS C 1 159 ? 46.340 32.847 53.463 1.00 53.74 157 LYS C O 1
ATOM 6229 N N . PRO C 1 160 ? 44.320 31.868 53.631 1.00 48.07 158 PRO C N 1
ATOM 6230 C CA . PRO C 1 160 ? 44.981 30.874 54.466 1.00 46.89 158 PRO C CA 1
ATOM 6231 C C . PRO C 1 160 ? 44.306 29.496 54.460 1.00 43.67 158 PRO C C 1
ATOM 6232 O O . PRO C 1 160 ? 43.252 29.308 53.860 1.00 45.58 158 PRO C O 1
ATOM 6236 N N . VAL C 1 161 ? 44.949 28.562 55.157 1.00 41.53 159 VAL C N 1
ATOM 6237 C CA . VAL C 1 161 ? 44.546 27.158 55.356 1.00 38.14 159 VAL C CA 1
ATOM 6238 C C . VAL C 1 161 ? 44.483 26.242 54.131 1.00 35.30 159 VAL C C 1
ATOM 6239 O O . VAL C 1 161 ? 45.441 25.519 53.854 1.00 32.21 159 VAL C O 1
ATOM 6243 N N . ASP C 1 162 ? 43.356 26.246 53.423 1.00 32.45 160 ASP C N 1
ATOM 6244 C CA . ASP C 1 162 ? 43.198 25.417 52.227 1.00 31.12 160 ASP C CA 1
ATOM 6245 C C . ASP C 1 162 ? 42.510 26.249 51.149 1.00 30.40 160 ASP C C 1
ATOM 6246 O O . ASP C 1 162 ? 43.162 27.015 50.447 1.00 30.16 160 ASP C O 1
ATOM 6251 N N . ALA C 1 163 ? 41.194 26.111 51.016 1.00 28.84 161 ALA C N 1
ATOM 6252 C CA . ALA C 1 163 ? 40.471 26.880 50.009 1.00 29.44 161 ALA C CA 1
ATOM 6253 C C . ALA C 1 163 ? 39.816 28.101 50.635 1.00 28.81 161 ALA C C 1
ATOM 6254 O O . ALA C 1 163 ? 39.716 28.216 51.856 1.00 28.83 161 ALA C O 1
ATOM 6264 N N . VAL C 1 165 ? 36.694 31.325 49.545 1.00 24.45 163 VAL C N 1
ATOM 6265 C CA . VAL C 1 165 ? 35.809 32.057 48.646 1.00 26.00 163 VAL C CA 1
ATOM 6266 C C . VAL C 1 165 ? 35.190 33.183 49.475 1.00 27.34 163 VAL C C 1
ATOM 6267 O O . VAL C 1 165 ? 34.562 32.944 50.500 1.00 25.59 163 VAL C O 1
ATOM 6271 N N . GLY C 1 166 ? 35.395 34.415 49.034 1.00 28.88 164 GLY C N 1
ATOM 6272 C CA . GLY C 1 166 ? 34.842 35.546 49.744 1.00 30.20 164 GLY C CA 1
ATOM 6273 C C . GLY C 1 166 ? 35.234 36.854 49.095 1.00 30.71 164 GLY C C 1
ATOM 6274 O O . GLY C 1 166 ? 35.741 36.876 47.972 1.00 30.11 164 GLY C O 1
ATOM 6275 N N . ILE C 1 167 ? 34.990 37.947 49.810 1.00 30.17 165 ILE C N 1
ATOM 6276 C CA . ILE C 1 167 ? 35.324 39.274 49.321 1.00 30.66 165 ILE C CA 1
ATOM 6277 C C . ILE C 1 167 ? 36.194 39.928 50.376 1.00 32.27 165 ILE C C 1
ATOM 6278 O O . ILE C 1 167 ? 36.349 39.401 51.483 1.00 34.44 165 ILE C O 1
ATOM 6283 N N . SER C 1 168 ? 36.774 41.071 50.038 1.00 32.15 166 SER C N 1
ATOM 6284 C CA . SER C 1 168 ? 37.599 41.775 50.994 1.00 30.71 166 SER C CA 1
ATOM 6285 C C . SER C 1 168 ? 36.675 42.748 51.705 1.00 30.71 166 SER C C 1
ATOM 6286 O O . SER C 1 168 ? 36.140 43.671 51.092 1.00 28.68 166 SER C O 1
ATOM 6289 N N . HIS C 1 169 ? 36.468 42.523 52.996 1.00 32.18 167 HIS C N 1
ATOM 6290 C CA . HIS C 1 169 ? 35.606 43.391 53.782 1.00 32.89 167 HIS C CA 1
ATOM 6291 C C . HIS C 1 169 ? 36.290 44.727 53.996 1.00 34.81 167 HIS C C 1
ATOM 6292 O O . HIS C 1 169 ? 35.639 45.774 54.070 1.00 34.76 167 HIS C O 1
ATOM 6299 N N . ARG C 1 170 ? 37.613 44.673 54.076 1.00 36.62 168 ARG C N 1
ATOM 6300 C CA . ARG C 1 170 ? 38.440 45.859 54.251 1.00 39.31 168 ARG C CA 1
ATOM 6301 C C . ARG C 1 170 ? 38.192 46.731 53.004 1.00 38.87 168 ARG C C 1
ATOM 6302 O O . ARG C 1 170 ? 37.985 47.945 53.093 1.00 38.78 168 ARG C O 1
ATOM 6310 N N . ARG C 1 171 ? 38.175 46.087 51.846 1.00 37.81 169 ARG C N 1
ATOM 6311 C CA . ARG C 1 171 ? 37.929 46.772 50.586 1.00 37.73 169 ARG C CA 1
ATOM 6312 C C . ARG C 1 171 ? 36.502 47.334 50.580 1.00 37.64 169 ARG C C 1
ATOM 6313 O O . ARG C 1 171 ? 36.273 48.486 50.216 1.00 37.98 169 ARG C O 1
ATOM 6321 N N . ALA C 1 172 ? 35.535 46.514 50.972 1.00 36.65 170 ALA C N 1
ATOM 6322 C CA . ALA C 1 172 ? 34.155 46.969 51.022 1.00 35.59 170 ALA C CA 1
ATOM 6323 C C . ALA C 1 172 ? 34.117 48.257 51.833 1.00 35.59 170 ALA C C 1
ATOM 6324 O O . ALA C 1 172 ? 33.492 49.235 51.433 1.00 34.61 170 ALA C O 1
ATOM 6326 N N . GLY C 1 173 ? 34.806 48.242 52.973 1.00 36.81 171 GLY C N 1
ATOM 6327 C CA . GLY C 1 173 ? 34.853 49.398 53.851 1.00 37.51 171 GLY C CA 1
ATOM 6328 C C . GLY C 1 173 ? 35.479 50.645 53.249 1.00 38.99 171 GLY C C 1
ATOM 6329 O O . GLY C 1 173 ? 35.024 51.763 53.511 1.00 38.19 171 GLY C O 1
ATOM 6330 N N . ARG C 1 174 ? 36.520 50.465 52.441 1.00 39.26 172 ARG C N 1
ATOM 6331 C CA . ARG C 1 174 ? 37.191 51.598 51.817 1.00 39.61 172 ARG C CA 1
ATOM 6332 C C . ARG C 1 174 ? 36.343 52.183 50.695 1.00 40.12 172 ARG C C 1
ATOM 6333 O O . ARG C 1 174 ? 36.235 53.402 50.537 1.00 40.87 172 ARG C O 1
ATOM 6341 N N . GLU C 1 175 ? 35.731 51.299 49.925 1.00 41.44 173 GLU C N 1
ATOM 6342 C CA . GLU C 1 175 ? 34.895 51.690 48.798 1.00 41.51 173 GLU C CA 1
ATOM 6343 C C . GLU C 1 175 ? 33.745 52.615 49.210 1.00 40.26 173 GLU C C 1
ATOM 6344 O O . GLU C 1 175 ? 33.474 53.626 48.548 1.00 39.11 173 GLU C O 1
ATOM 6358 N N . ALA C 1 177 ? 33.574 54.475 51.891 1.00 35.79 175 ALA C N 1
ATOM 6359 C CA . ALA C 1 177 ? 34.147 55.732 52.367 1.00 36.96 175 ALA C CA 1
ATOM 6360 C C . ALA C 1 177 ? 34.424 56.631 51.172 1.00 36.76 175 ALA C C 1
ATOM 6361 O O . ALA C 1 177 ? 34.206 57.835 51.233 1.00 38.47 175 ALA C O 1
ATOM 6363 N N . GLN C 1 178 ? 34.899 56.047 50.081 1.00 36.66 176 GLN C N 1
ATOM 6364 C CA . GLN C 1 178 ? 35.181 56.841 48.893 1.00 38.82 176 GLN C CA 1
ATOM 6365 C C . GLN C 1 178 ? 33.910 57.451 48.339 1.00 36.89 176 GLN C C 1
ATOM 6366 O O . GLN C 1 178 ? 33.842 58.653 48.106 1.00 39.06 176 GLN C O 1
ATOM 6372 N N . ALA C 1 179 ? 32.908 56.608 48.135 1.00 36.88 177 ALA C N 1
ATOM 6373 C CA . ALA C 1 179 ? 31.615 57.027 47.603 1.00 36.22 177 ALA C CA 1
ATOM 6374 C C . ALA C 1 179 ? 30.985 58.168 48.405 1.00 36.21 177 ALA C C 1
ATOM 6375 O O . ALA C 1 179 ? 30.433 59.105 47.839 1.00 35.15 177 ALA C O 1
ATOM 6377 N N . ILE C 1 180 ? 31.063 58.067 49.727 1.00 37.97 178 ILE C N 1
ATOM 6378 C CA . ILE C 1 180 ? 30.511 59.062 50.638 1.00 39.03 178 ILE C CA 1
ATOM 6379 C C . ILE C 1 180 ? 31.254 60.396 50.523 1.00 38.77 178 ILE C C 1
ATOM 6380 O O . ILE C 1 180 ? 30.629 61.445 50.405 1.00 36.35 178 ILE C O 1
ATOM 6385 N N . LEU C 1 181 ? 32.584 60.349 50.572 1.00 39.19 179 LEU C N 1
ATOM 6386 C CA . LEU C 1 181 ? 33.396 61.555 50.456 1.00 39.03 179 LEU C CA 1
ATOM 6387 C C . LEU C 1 181 ? 33.120 62.211 49.111 1.00 40.03 179 LEU C C 1
ATOM 6388 O O . LEU C 1 181 ? 32.846 63.411 49.034 1.00 40.11 179 LEU C O 1
ATOM 6393 N N . LYS C 1 182 ? 33.180 61.406 48.056 1.00 40.02 180 LYS C N 1
ATOM 6394 C CA . LYS C 1 182 ? 32.952 61.882 46.700 1.00 42.04 180 LYS C CA 1
ATOM 6395 C C . LYS C 1 182 ? 31.554 62.473 46.503 1.00 42.53 180 LYS C C 1
ATOM 6396 O O . LYS C 1 182 ? 31.300 63.171 45.515 1.00 40.76 180 LYS C O 1
ATOM 6402 N N . ALA C 1 183 ? 30.658 62.192 47.449 1.00 42.35 181 ALA C N 1
ATOM 6403 C CA . ALA C 1 183 ? 29.277 62.667 47.385 1.00 41.18 181 ALA C CA 1
ATOM 6404 C C . ALA C 1 183 ? 29.060 63.996 48.108 1.00 41.65 181 ALA C C 1
ATOM 6405 O O . ALA C 1 183 ? 27.987 64.592 48.015 1.00 43.50 181 ALA C O 1
ATOM 6407 N N . GLY C 1 184 ? 30.072 64.455 48.835 1.00 41.53 182 GLY C N 1
ATOM 6408 C CA . GLY C 1 184 ? 29.952 65.721 49.532 1.00 41.15 182 GLY C CA 1
ATOM 6409 C C . GLY C 1 184 ? 29.835 65.605 51.035 1.00 42.53 182 GLY C C 1
ATOM 6410 O O . GLY C 1 184 ? 29.972 66.599 51.742 1.00 43.52 182 GLY C O 1
ATOM 6411 N N . TYR C 1 185 ? 29.601 64.395 51.530 1.00 42.25 183 TYR C N 1
ATOM 6412 C CA . TYR C 1 185 ? 29.441 64.184 52.961 1.00 42.03 183 TYR C CA 1
ATOM 6413 C C . TYR C 1 185 ? 30.710 64.269 53.796 1.00 43.01 183 TYR C C 1
ATOM 6414 O O . TYR C 1 185 ? 31.766 63.744 53.438 1.00 42.69 183 TYR C O 1
ATOM 6423 N N . ARG C 1 186 ? 30.567 64.929 54.933 1.00 43.25 184 ARG C N 1
ATOM 6424 C CA . ARG C 1 186 ? 31.616 65.095 55.928 1.00 43.65 184 ARG C CA 1
ATOM 6425 C C . ARG C 1 186 ? 30.702 64.992 57.151 1.00 44.34 184 ARG C C 1
ATOM 6426 O O . ARG C 1 186 ? 29.491 65.042 56.980 1.00 44.76 184 ARG C O 1
ATOM 6434 N N . ARG C 1 187 ? 31.223 64.846 58.363 1.00 44.47 185 ARG C N 1
ATOM 6435 C CA . ARG C 1 187 ? 30.321 64.718 59.527 1.00 45.10 185 ARG C CA 1
ATOM 6436 C C . ARG C 1 187 ? 29.604 63.387 59.342 1.00 44.89 185 ARG C C 1
ATOM 6437 O O . ARG C 1 187 ? 28.463 63.337 58.878 1.00 45.47 185 ARG C O 1
ATOM 6445 N N . ILE C 1 188 ? 30.281 62.311 59.721 1.00 44.75 186 ILE C N 1
ATOM 6446 C CA . ILE C 1 188 ? 29.754 60.973 59.531 1.00 42.86 186 ILE C CA 1
ATOM 6447 C C . ILE C 1 188 ? 29.611 60.160 60.802 1.00 43.30 186 ILE C C 1
ATOM 6448 O O . ILE C 1 188 ? 30.466 60.204 61.685 1.00 42.62 186 ILE C O 1
ATOM 6453 N N . GLY C 1 189 ? 28.517 59.408 60.870 1.00 43.76 187 GLY C N 1
ATOM 6454 C CA . GLY C 1 189 ? 28.252 58.573 62.025 1.00 43.14 187 GLY C CA 1
ATOM 6455 C C . GLY C 1 189 ? 28.280 57.099 61.677 1.00 43.15 187 GLY C C 1
ATOM 6456 O O . GLY C 1 189 ? 27.966 56.702 60.553 1.00 42.21 187 GLY C O 1
ATOM 6457 N N . PHE C 1 190 ? 28.665 56.279 62.645 1.00 43.39 188 PHE C N 1
ATOM 6458 C CA . PHE C 1 190 ? 28.726 54.847 62.418 1.00 44.68 188 PHE C CA 1
ATOM 6459 C C . PHE C 1 190 ? 27.932 54.076 63.464 1.00 47.27 188 PHE C C 1
ATOM 6460 O O . PHE C 1 190 ? 27.831 54.496 64.617 1.00 47.77 188 PHE C O 1
ATOM 6476 N N . GLY C 1 192 ? 27.244 49.810 64.461 1.00 50.72 190 GLY C N 1
ATOM 6477 C CA . GLY C 1 192 ? 27.488 48.411 64.180 1.00 53.44 190 GLY C CA 1
ATOM 6478 C C . GLY C 1 192 ? 27.164 47.532 65.369 1.00 56.34 190 GLY C C 1
ATOM 6479 O O . GLY C 1 192 ? 26.973 48.018 66.483 1.00 57.08 190 GLY C O 1
ATOM 6480 N N . THR C 1 193 ? 27.109 46.226 65.137 1.00 58.96 191 THR C N 1
ATOM 6481 C CA . THR C 1 193 ? 26.789 45.274 66.195 1.00 60.37 191 THR C CA 1
ATOM 6482 C C . THR C 1 193 ? 27.562 43.974 66.010 1.00 61.46 191 THR C C 1
ATOM 6483 O O . THR C 1 193 ? 28.298 43.799 65.036 1.00 61.08 191 THR C O 1
ATOM 6487 N N . LYS C 1 194 ? 27.378 43.061 66.954 1.00 62.31 192 LYS C N 1
ATOM 6488 C CA . LYS C 1 194 ? 28.033 41.764 66.914 1.00 64.32 192 LYS C CA 1
ATOM 6489 C C . LYS C 1 194 ? 29.557 41.876 66.963 1.00 65.38 192 LYS C C 1
ATOM 6490 O O . LYS C 1 194 ? 30.262 40.870 66.945 1.00 65.83 192 LYS C O 1
ATOM 6504 N N . PRO C 1 196 ? 33.050 43.444 69.044 1.00 65.83 194 PRO C N 1
ATOM 6505 C CA . PRO C 1 196 ? 34.273 42.937 68.401 1.00 64.06 194 PRO C CA 1
ATOM 6506 C C . PRO C 1 196 ? 34.296 41.434 68.100 1.00 61.72 194 PRO C C 1
ATOM 6507 O O . PRO C 1 196 ? 35.366 40.829 67.999 1.00 61.91 194 PRO C O 1
ATOM 6511 N N . LEU C 1 197 ? 33.126 40.828 67.954 1.00 58.57 195 LEU C N 1
ATOM 6512 C CA . LEU C 1 197 ? 33.061 39.403 67.674 1.00 54.55 195 LEU C CA 1
ATOM 6513 C C . LEU C 1 197 ? 33.050 39.133 66.168 1.00 50.54 195 LEU C C 1
ATOM 6514 O O . LEU C 1 197 ? 33.662 38.179 65.703 1.00 48.47 195 LEU C O 1
ATOM 6519 N N . ASP C 1 198 ? 32.367 39.982 65.407 1.00 47.75 196 ASP C N 1
ATOM 6520 C CA . ASP C 1 198 ? 32.293 39.819 63.957 1.00 45.21 196 ASP C CA 1
ATOM 6521 C C . ASP C 1 198 ? 33.509 40.482 63.325 1.00 42.05 196 ASP C C 1
ATOM 6522 O O . ASP C 1 198 ? 33.532 41.695 63.149 1.00 41.29 196 ASP C O 1
ATOM 6527 N N . TYR C 1 199 ? 34.516 39.687 62.980 1.00 40.44 197 TYR C N 1
ATOM 6528 C CA . TYR C 1 199 ? 35.732 40.231 62.385 1.00 39.78 197 TYR C CA 1
ATOM 6529 C C . TYR C 1 199 ? 35.526 40.817 60.994 1.00 37.54 197 TYR C C 1
ATOM 6530 O O . TYR C 1 199 ? 36.277 41.690 60.565 1.00 38.53 197 TYR C O 1
ATOM 6539 N N . ARG C 1 200 ? 34.517 40.341 60.279 1.00 35.73 198 ARG C N 1
ATOM 6540 C CA . ARG C 1 200 ? 34.263 40.877 58.958 1.00 33.66 198 ARG C CA 1
ATOM 6541 C C . ARG C 1 200 ? 33.726 42.295 59.125 1.00 32.30 198 ARG C C 1
ATOM 6542 O O . ARG C 1 200 ? 34.100 43.204 58.379 1.00 30.39 198 ARG C O 1
ATOM 6550 N N . ALA C 1 201 ? 32.875 42.493 60.128 1.00 31.62 199 ALA C N 1
ATOM 6551 C CA . ALA C 1 201 ? 32.328 43.823 60.385 1.00 31.11 199 ALA C CA 1
ATOM 6552 C C . ALA C 1 201 ? 33.474 44.784 60.746 1.00 32.06 199 ALA C C 1
ATOM 6553 O O . ALA C 1 201 ? 33.558 45.884 60.197 1.00 28.67 199 ALA C O 1
ATOM 6555 N N . ARG C 1 202 ? 34.361 44.356 61.647 1.00 33.41 200 ARG C N 1
ATOM 6556 C CA . ARG C 1 202 ? 35.497 45.185 62.056 1.00 37.92 200 ARG C CA 1
ATOM 6557 C C . ARG C 1 202 ? 36.368 45.562 60.877 1.00 37.36 200 ARG C C 1
ATOM 6558 O O . ARG C 1 202 ? 36.896 46.662 60.831 1.00 38.25 200 ARG C O 1
ATOM 6566 N N . LYS C 1 203 ? 36.534 44.644 59.931 1.00 37.15 201 LYS C N 1
ATOM 6567 C CA . LYS C 1 203 ? 37.360 44.919 58.767 1.00 35.74 201 LYS C CA 1
ATOM 6568 C C . LYS C 1 203 ? 36.724 45.953 57.853 1.00 36.16 201 LYS C C 1
ATOM 6569 O O . LYS C 1 203 ? 37.435 46.699 57.178 1.00 38.51 201 LYS C O 1
ATOM 6575 N N . ARG C 1 204 ? 35.394 45.995 57.806 1.00 34.24 202 ARG C N 1
ATOM 6576 C CA . ARG C 1 204 ? 34.727 46.989 56.970 1.00 33.19 202 ARG C CA 1
ATOM 6577 C C . ARG C 1 204 ? 34.863 48.366 57.633 1.00 33.36 202 ARG C C 1
ATOM 6578 O O . ARG C 1 204 ? 35.084 49.375 56.956 1.00 30.55 202 ARG C O 1
ATOM 6586 N N . PHE C 1 205 ? 34.738 48.396 58.961 1.00 33.16 203 PHE C N 1
ATOM 6587 C CA . PHE C 1 205 ? 34.864 49.643 59.714 1.00 34.88 203 PHE C CA 1
ATOM 6588 C C . PHE C 1 205 ? 36.296 50.174 59.619 1.00 34.47 203 PHE C C 1
ATOM 6589 O O . PHE C 1 205 ? 36.505 51.376 59.551 1.00 33.27 203 PHE C O 1
ATOM 6597 N N . GLU C 1 206 ? 37.272 49.268 59.628 1.00 34.31 204 GLU C N 1
ATOM 6598 C CA . GLU C 1 206 ? 38.677 49.648 59.529 1.00 35.89 204 GLU C CA 1
ATOM 6599 C C . GLU C 1 206 ? 38.953 50.236 58.159 1.00 35.98 204 GLU C C 1
ATOM 6600 O O . GLU C 1 206 ? 39.538 51.309 58.053 1.00 36.66 204 GLU C O 1
ATOM 6606 N N . GLY C 1 207 ? 38.535 49.534 57.109 1.00 35.45 205 GLY C N 1
ATOM 6607 C CA . GLY C 1 207 ? 38.751 50.038 55.766 1.00 33.85 205 GLY C CA 1
ATOM 6608 C C . GLY C 1 207 ? 38.058 51.379 55.616 1.00 34.47 205 GLY C C 1
ATOM 6609 O O . GLY C 1 207 ? 38.602 52.317 55.042 1.00 34.07 205 GLY C O 1
ATOM 6610 N N . PHE C 1 208 ? 36.848 51.467 56.155 1.00 33.48 206 PHE C N 1
ATOM 6611 C CA . PHE C 1 208 ? 36.056 52.686 56.099 1.00 32.48 206 PHE C CA 1
ATOM 6612 C C . PHE C 1 208 ? 36.812 53.886 56.692 1.00 33.98 206 PHE C C 1
ATOM 6613 O O . PHE C 1 208 ? 37.135 54.833 55.974 1.00 32.23 206 PHE C O 1
ATOM 6621 N N . THR C 1 209 ? 37.101 53.828 57.992 1.00 35.83 207 THR C N 1
ATOM 6622 C CA . THR C 1 209 ? 37.797 54.909 58.694 1.00 38.80 207 THR C CA 1
ATOM 6623 C C . THR C 1 209 ? 39.222 55.182 58.222 1.00 39.36 207 THR C C 1
ATOM 6624 O O . THR C 1 209 ? 39.750 56.266 58.452 1.00 40.00 207 THR C O 1
ATOM 6628 N N . GLU C 1 210 ? 39.853 54.206 57.583 1.00 41.60 208 GLU C N 1
ATOM 6629 C CA . GLU C 1 210 ? 41.214 54.396 57.097 1.00 43.28 208 GLU C CA 1
ATOM 6630 C C . GLU C 1 210 ? 41.178 55.397 55.949 1.00 42.59 208 GLU C C 1
ATOM 6631 O O . GLU C 1 210 ? 42.015 56.300 55.875 1.00 41.21 208 GLU C O 1
ATOM 6637 N N . VAL C 1 211 ? 40.202 55.226 55.057 1.00 40.07 209 VAL C N 1
ATOM 6638 C CA . VAL C 1 211 ? 40.039 56.114 53.913 1.00 38.41 209 VAL C CA 1
ATOM 6639 C C . VAL C 1 211 ? 39.552 57.504 54.318 1.00 39.78 209 VAL C C 1
ATOM 6640 O O . VAL C 1 211 ? 39.873 58.491 53.662 1.00 39.83 209 VAL C O 1
ATOM 6644 N N . LEU C 1 212 ? 38.776 57.585 55.393 1.00 40.49 210 LEU C N 1
ATOM 6645 C CA . LEU C 1 212 ? 38.277 58.878 55.841 1.00 41.17 210 LEU C CA 1
ATOM 6646 C C . LEU C 1 212 ? 39.393 59.644 56.553 1.00 41.24 210 LEU C C 1
ATOM 6647 O O . LEU C 1 212 ? 39.446 60.872 56.504 1.00 40.89 210 LEU C O 1
ATOM 6652 N N . GLY C 1 213 ? 40.282 58.905 57.210 1.00 42.48 211 GLY C N 1
ATOM 6653 C CA . GLY C 1 213 ? 41.388 59.517 57.926 1.00 42.19 211 GLY C CA 1
ATOM 6654 C C . GLY C 1 213 ? 42.415 60.070 56.960 1.00 43.30 211 GLY C C 1
ATOM 6655 O O . GLY C 1 213 ? 43.103 61.041 57.270 1.00 42.70 211 GLY C O 1
ATOM 6656 N N . LYS C 1 214 ? 42.512 59.442 55.789 1.00 43.87 212 LYS C N 1
ATOM 6657 C CA . LYS C 1 214 ? 43.435 59.859 54.743 1.00 44.89 212 LYS C CA 1
ATOM 6658 C C . LYS C 1 214 ? 42.782 60.956 53.907 1.00 45.98 212 LYS C C 1
ATOM 6659 O O . LYS C 1 214 ? 42.970 61.040 52.692 1.00 48.32 212 LYS C O 1
ATOM 6665 N N . ASN C 1 215 ? 41.996 61.785 54.578 1.00 46.38 213 ASN C N 1
ATOM 6666 C CA . ASN C 1 215 ? 41.309 62.901 53.947 1.00 46.11 213 ASN C CA 1
ATOM 6667 C C . ASN C 1 215 ? 40.948 63.888 55.049 1.00 45.38 213 ASN C C 1
ATOM 6668 O O . ASN C 1 215 ? 40.154 64.807 54.846 1.00 44.67 213 ASN C O 1
ATOM 6673 N N . GLY C 1 216 ? 41.545 63.679 56.222 1.00 45.92 214 GLY C N 1
ATOM 6674 C CA . GLY C 1 216 ? 41.304 64.552 57.361 1.00 48.41 214 GLY C CA 1
ATOM 6675 C C . GLY C 1 216 ? 39.946 64.407 58.033 1.00 49.32 214 GLY C C 1
ATOM 6676 O O . GLY C 1 216 ? 39.669 65.070 59.034 1.00 49.33 214 GLY C O 1
ATOM 6677 N N . VAL C 1 217 ? 39.098 63.544 57.483 1.00 50.28 215 VAL C N 1
ATOM 6678 C CA . VAL C 1 217 ? 37.768 63.312 58.033 1.00 49.76 215 VAL C CA 1
ATOM 6679 C C . VAL C 1 217 ? 37.807 62.234 59.120 1.00 50.39 215 VAL C C 1
ATOM 6680 O O . VAL C 1 217 ? 38.464 61.206 58.974 1.00 50.05 215 VAL C O 1
ATOM 6684 N N . GLU C 1 218 ? 37.113 62.485 60.219 1.00 50.83 216 GLU C N 1
ATOM 6685 C CA . GLU C 1 218 ? 37.053 61.524 61.306 1.00 52.27 216 GLU C CA 1
ATOM 6686 C C . GLU C 1 218 ? 35.586 61.273 61.628 1.00 51.72 216 GLU C C 1
ATOM 6687 O O . GLU C 1 218 ? 34.761 62.176 61.510 1.00 51.23 216 GLU C O 1
ATOM 6693 N N . ILE C 1 219 ? 35.254 60.047 62.013 1.00 51.46 217 ILE C N 1
ATOM 6694 C CA . ILE C 1 219 ? 33.870 59.733 62.343 1.00 52.52 217 ILE C CA 1
ATOM 6695 C C . ILE C 1 219 ? 33.414 60.721 63.420 1.00 51.93 217 ILE C C 1
ATOM 6696 O O . ILE C 1 219 ? 33.969 60.767 64.519 1.00 51.46 217 ILE C O 1
ATOM 6701 N N . GLU C 1 220 ? 32.406 61.520 63.094 1.00 51.94 218 GLU C N 1
ATOM 6702 C CA . GLU C 1 220 ? 31.911 62.510 64.036 1.00 52.35 218 GLU C CA 1
ATOM 6703 C C . GLU C 1 220 ? 31.239 61.896 65.257 1.00 54.51 218 GLU C C 1
ATOM 6704 O O . GLU C 1 220 ? 31.257 62.481 66.340 1.00 54.20 218 GLU C O 1
ATOM 6710 N N . ASP C 1 221 ? 30.646 60.718 65.085 1.00 57.31 219 ASP C N 1
ATOM 6711 C CA . ASP C 1 221 ? 29.970 60.041 66.186 1.00 60.19 219 ASP C CA 1
ATOM 6712 C C . ASP C 1 221 ? 29.639 58.594 65.821 1.00 62.61 219 ASP C C 1
ATOM 6713 O O . ASP C 1 221 ? 29.273 58.297 64.684 1.00 62.12 219 ASP C O 1
ATOM 6718 N N . ARG C 1 222 ? 29.779 57.695 66.788 1.00 65.39 220 ARG C N 1
ATOM 6719 C CA . ARG C 1 222 ? 29.490 56.291 66.554 1.00 69.05 220 ARG C CA 1
ATOM 6720 C C . ARG C 1 222 ? 29.341 55.490 67.837 1.00 71.28 220 ARG C C 1
ATOM 6721 O O . ARG C 1 222 ? 29.978 55.788 68.845 1.00 72.42 220 ARG C O 1
ATOM 6729 N N . GLU C 1 223 ? 28.483 54.475 67.796 1.00 73.48 221 GLU C N 1
ATOM 6730 C CA . GLU C 1 223 ? 28.263 53.624 68.957 1.00 75.51 221 GLU C CA 1
ATOM 6731 C C . GLU C 1 223 ? 28.099 52.166 68.556 1.00 76.07 221 GLU C C 1
ATOM 6732 O O . GLU C 1 223 ? 27.037 51.748 68.093 1.00 75.11 221 GLU C O 1
ATOM 6738 N N . PHE C 1 224 ? 29.171 51.401 68.739 1.00 76.85 222 PHE C N 1
ATOM 6739 C CA . PHE C 1 224 ? 29.186 49.985 68.412 1.00 78.11 222 PHE C CA 1
ATOM 6740 C C . PHE C 1 224 ? 28.145 49.226 69.227 1.00 77.93 222 PHE C C 1
ATOM 6741 O O . PHE C 1 224 ? 27.254 49.818 69.846 1.00 77.87 222 PHE C O 1
ATOM 6749 N N . TYR C 1 225 ? 28.282 47.903 69.209 1.00 76.93 223 TYR C N 1
ATOM 6750 C CA . TYR C 1 225 ? 27.413 46.985 69.935 1.00 75.39 223 TYR C CA 1
ATOM 6751 C C . TYR C 1 225 ? 27.948 45.579 69.686 1.00 74.68 223 TYR C C 1
ATOM 6752 O O . TYR C 1 225 ? 28.430 45.277 68.593 1.00 74.86 223 TYR C O 1
ATOM 6761 N N . SER C 1 226 ? 27.876 44.731 70.708 1.00 73.97 224 SER C N 1
ATOM 6762 C CA . SER C 1 226 ? 28.370 43.359 70.615 1.00 73.00 224 SER C CA 1
ATOM 6763 C C . SER C 1 226 ? 27.261 42.318 70.485 1.00 71.56 224 SER C C 1
ATOM 6764 O O . SER C 1 226 ? 27.539 41.125 70.374 1.00 71.23 224 SER C O 1
ATOM 6767 N N . GLY C 1 227 ? 26.011 42.774 70.497 1.00 70.83 225 GLY C N 1
ATOM 6768 C CA . GLY C 1 227 ? 24.883 41.864 70.392 1.00 69.48 225 GLY C CA 1
ATOM 6769 C C . GLY C 1 227 ? 24.359 41.658 68.981 1.00 68.73 225 GLY C C 1
ATOM 6770 O O . GLY C 1 227 ? 24.879 42.231 68.020 1.00 69.02 225 GLY C O 1
ATOM 6771 N N . GLY C 1 228 ? 23.309 40.848 68.866 1.00 66.88 226 GLY C N 1
ATOM 6772 C CA . GLY C 1 228 ? 22.718 40.542 67.572 1.00 64.05 226 GLY C CA 1
ATOM 6773 C C . GLY C 1 228 ? 22.144 41.698 66.775 1.00 62.05 226 GLY C C 1
ATOM 6774 O O . GLY C 1 228 ? 21.860 42.768 67.312 1.00 61.65 226 GLY C O 1
ATOM 6775 N N . SER C 1 229 ? 21.965 41.454 65.478 1.00 60.69 227 SER C N 1
ATOM 6776 C CA . SER C 1 229 ? 21.423 42.434 64.539 1.00 58.64 227 SER C CA 1
ATOM 6777 C C . SER C 1 229 ? 19.892 42.516 64.644 1.00 56.66 227 SER C C 1
ATOM 6778 O O . SER C 1 229 ? 19.213 41.486 64.663 1.00 56.85 227 SER C O 1
ATOM 6781 N N . ALA C 1 230 ? 19.355 43.737 64.708 1.00 53.35 228 ALA C N 1
ATOM 6782 C CA . ALA C 1 230 ? 17.909 43.937 64.825 1.00 50.22 228 ALA C CA 1
ATOM 6783 C C . ALA C 1 230 ? 17.476 45.291 64.283 1.00 48.62 228 ALA C C 1
ATOM 6784 O O . ALA C 1 230 ? 18.238 46.257 64.328 1.00 48.44 228 ALA C O 1
ATOM 6786 N N . LEU C 1 231 ? 16.245 45.357 63.776 1.00 46.46 229 LEU C N 1
ATOM 6787 C CA . LEU C 1 231 ? 15.705 46.605 63.236 1.00 45.01 229 LEU C CA 1
ATOM 6788 C C . LEU C 1 231 ? 15.350 47.599 64.332 1.00 44.01 229 LEU C C 1
ATOM 6789 O O . LEU C 1 231 ? 15.368 48.807 64.110 1.00 43.15 229 LEU C O 1
ATOM 6794 N N . ALA C 1 232 ? 15.008 47.087 65.508 1.00 43.81 230 ALA C N 1
ATOM 6795 C CA . ALA C 1 232 ? 14.673 47.945 66.638 1.00 45.04 230 ALA C CA 1
ATOM 6796 C C . ALA C 1 232 ? 15.978 48.565 67.124 1.00 45.49 230 ALA C C 1
ATOM 6797 O O . ALA C 1 232 ? 16.038 49.737 67.492 1.00 44.49 230 ALA C O 1
ATOM 6799 N N . LYS C 1 233 ? 17.022 47.747 67.114 1.00 48.33 231 LYS C N 1
ATOM 6800 C CA . LYS C 1 233 ? 18.351 48.157 67.535 1.00 50.49 231 LYS C CA 1
ATOM 6801 C C . LYS C 1 233 ? 18.807 49.309 66.648 1.00 50.73 231 LYS C C 1
ATOM 6802 O O . LYS C 1 233 ? 19.316 50.319 67.134 1.00 51.01 231 LYS C O 1
ATOM 6808 N N . GLY C 1 234 ? 18.615 49.144 65.341 1.00 50.48 232 GLY C N 1
ATOM 6809 C CA . GLY C 1 234 ? 19.001 50.170 64.393 1.00 48.96 232 GLY C CA 1
ATOM 6810 C C . GLY C 1 234 ? 18.252 51.466 64.610 1.00 49.30 232 GLY C C 1
ATOM 6811 O O . GLY C 1 234 ? 18.830 52.544 64.480 1.00 49.47 232 GLY C O 1
ATOM 6812 N N . ARG C 1 235 ? 16.963 51.362 64.931 1.00 50.27 233 ARG C N 1
ATOM 6813 C CA . ARG C 1 235 ? 16.136 52.540 65.178 1.00 52.32 233 ARG C CA 1
ATOM 6814 C C . ARG C 1 235 ? 16.575 53.222 66.462 1.00 53.20 233 ARG C C 1
ATOM 6815 O O . ARG C 1 235 ? 16.791 54.431 66.494 1.00 52.61 233 ARG C O 1
ATOM 6823 N N . GLU C 1 236 ? 16.699 52.431 67.521 1.00 55.42 234 GLU C N 1
ATOM 6824 C CA . GLU C 1 236 ? 17.102 52.951 68.821 1.00 58.31 234 GLU C CA 1
ATOM 6825 C C . GLU C 1 236 ? 18.390 53.767 68.696 1.00 57.97 234 GLU C C 1
ATOM 6826 O O . GLU C 1 236 ? 18.410 54.953 69.015 1.00 58.10 234 GLU C O 1
ATOM 6840 N N . THR C 1 238 ? 19.877 55.039 66.112 1.00 57.53 236 THR C N 1
ATOM 6841 C CA . THR C 1 238 ? 19.711 56.198 65.243 1.00 57.34 236 THR C CA 1
ATOM 6842 C C . THR C 1 238 ? 19.132 57.425 65.934 1.00 58.91 236 THR C C 1
ATOM 6843 O O . THR C 1 238 ? 19.724 58.503 65.885 1.00 58.81 236 THR C O 1
ATOM 6847 N N . GLN C 1 239 ? 17.977 57.268 66.572 1.00 60.40 237 GLN C N 1
ATOM 6848 C CA . GLN C 1 239 ? 17.337 58.387 67.255 1.00 61.05 237 GLN C CA 1
ATOM 6849 C C . GLN C 1 239 ? 18.235 58.998 68.329 1.00 60.95 237 GLN C C 1
ATOM 6850 O O . GLN C 1 239 ? 18.320 60.219 68.455 1.00 58.92 237 GLN C O 1
ATOM 6856 N N . ALA C 1 240 ? 18.903 58.141 69.097 1.00 61.24 238 ALA C N 1
ATOM 6857 C CA . ALA C 1 240 ? 19.789 58.597 70.160 1.00 61.72 238 ALA C CA 1
ATOM 6858 C C . ALA C 1 240 ? 20.987 59.355 69.598 1.00 63.16 238 ALA C C 1
ATOM 6859 O O . ALA C 1 240 ? 21.389 60.383 70.143 1.00 63.11 238 ALA C O 1
ATOM 6869 N N . LEU C 1 242 ? 21.300 60.955 66.577 1.00 64.52 240 LEU C N 1
ATOM 6870 C CA . LEU C 1 242 ? 20.846 62.224 66.022 1.00 64.93 240 LEU C CA 1
ATOM 6871 C C . LEU C 1 242 ? 20.398 63.160 67.136 1.00 65.27 240 LEU C C 1
ATOM 6872 O O . LEU C 1 242 ? 20.085 64.325 66.902 1.00 65.25 240 LEU C O 1
ATOM 6877 N N . GLU C 1 243 ? 20.374 62.628 68.352 1.00 66.16 241 GLU C N 1
ATOM 6878 C CA . GLU C 1 243 ? 19.980 63.378 69.539 1.00 66.45 241 GLU C CA 1
ATOM 6879 C C . GLU C 1 243 ? 21.181 64.155 70.073 1.00 65.89 241 GLU C C 1
ATOM 6880 O O . GLU C 1 243 ? 21.083 65.338 70.403 1.00 65.78 241 GLU C O 1
ATOM 6886 N N . ARG C 1 244 ? 22.317 63.470 70.149 1.00 64.69 242 ARG C N 1
ATOM 6887 C CA . ARG C 1 244 ? 23.560 64.049 70.644 1.00 63.25 242 ARG C CA 1
ATOM 6888 C C . ARG C 1 244 ? 24.434 64.608 69.512 1.00 61.96 242 ARG C C 1
ATOM 6889 O O . ARG C 1 244 ? 25.445 65.264 69.768 1.00 62.72 242 ARG C O 1
ATOM 6897 N N . SER C 1 245 ? 24.041 64.344 68.268 1.00 59.67 243 SER C N 1
ATOM 6898 C CA . SER C 1 245 ? 24.794 64.804 67.103 1.00 57.02 243 SER C CA 1
ATOM 6899 C C . SER C 1 245 ? 23.849 65.095 65.936 1.00 55.44 243 SER C C 1
ATOM 6900 O O . SER C 1 245 ? 23.997 64.530 64.858 1.00 56.03 243 SER C O 1
ATOM 6903 N N . PRO C 1 246 ? 22.882 66.003 66.135 1.00 54.02 244 PRO C N 1
ATOM 6904 C CA . PRO C 1 246 ? 21.879 66.407 65.141 1.00 52.79 244 PRO C CA 1
ATOM 6905 C C . PRO C 1 246 ? 22.359 67.042 63.836 1.00 51.66 244 PRO C C 1
ATOM 6906 O O . PRO C 1 246 ? 21.541 67.400 62.988 1.00 50.97 244 PRO C O 1
ATOM 6910 N N . ASP C 1 247 ? 23.666 67.182 63.660 1.00 51.26 245 ASP C N 1
ATOM 6911 C CA . ASP C 1 247 ? 24.175 67.811 62.445 1.00 51.51 245 ASP C CA 1
ATOM 6912 C C . ASP C 1 247 ? 24.751 66.835 61.417 1.00 50.92 245 ASP C C 1
ATOM 6913 O O . ASP C 1 247 ? 25.108 67.243 60.303 1.00 49.48 245 ASP C O 1
ATOM 6918 N N . LEU C 1 248 ? 24.832 65.555 61.792 1.00 49.39 246 LEU C N 1
ATOM 6919 C CA . LEU C 1 248 ? 25.359 64.512 60.910 1.00 46.37 246 LEU C CA 1
ATOM 6920 C C . LEU C 1 248 ? 24.652 64.575 59.572 1.00 44.57 246 LEU C C 1
ATOM 6921 O O . LEU C 1 248 ? 23.479 64.928 59.502 1.00 45.53 246 LEU C O 1
ATOM 6926 N N . ASP C 1 249 ? 25.364 64.248 58.505 1.00 42.78 247 ASP C N 1
ATOM 6927 C CA . ASP C 1 249 ? 24.750 64.276 57.190 1.00 41.43 247 ASP C CA 1
ATOM 6928 C C . ASP C 1 249 ? 24.850 62.906 56.526 1.00 40.67 247 ASP C C 1
ATOM 6929 O O . ASP C 1 249 ? 24.400 62.723 55.396 1.00 41.18 247 ASP C O 1
ATOM 6934 N N . PHE C 1 250 ? 25.446 61.947 57.234 1.00 37.10 248 PHE C N 1
ATOM 6935 C CA . PHE C 1 250 ? 25.550 60.585 56.726 1.00 34.69 248 PHE C CA 1
ATOM 6936 C C . PHE C 1 250 ? 25.718 59.561 57.841 1.00 34.43 248 PHE C C 1
ATOM 6937 O O . PHE C 1 250 ? 26.539 59.738 58.754 1.00 33.72 248 PHE C O 1
ATOM 6945 N N . LEU C 1 251 ? 24.940 58.484 57.749 1.00 31.17 249 LEU C N 1
ATOM 6946 C CA . LEU C 1 251 ? 24.982 57.409 58.728 1.00 30.04 249 LEU C CA 1
ATOM 6947 C C . LEU C 1 251 ? 25.310 56.085 58.038 1.00 30.23 249 LEU C C 1
ATOM 6948 O O . LEU C 1 251 ? 24.548 55.606 57.194 1.00 28.58 249 LEU C O 1
ATOM 6953 N N . TYR C 1 252 ? 26.447 55.501 58.395 1.00 29.48 250 TYR C N 1
ATOM 6954 C CA . TYR C 1 252 ? 26.852 54.231 57.817 1.00 31.91 250 TYR C CA 1
ATOM 6955 C C . TYR C 1 252 ? 26.635 53.118 58.850 1.00 33.02 250 TYR C C 1
ATOM 6956 O O . TYR C 1 252 ? 27.053 53.225 60.013 1.00 32.55 250 TYR C O 1
ATOM 6965 N N . TYR C 1 253 ? 25.962 52.054 58.417 1.00 34.29 251 TYR C N 1
ATOM 6966 C CA . TYR C 1 253 ? 25.645 50.916 59.284 1.00 32.29 251 TYR C CA 1
ATOM 6967 C C . TYR C 1 253 ? 26.473 49.688 58.888 1.00 33.36 251 TYR C C 1
ATOM 6968 O O . TYR C 1 253 ? 26.772 49.500 57.703 1.00 32.28 251 TYR C O 1
ATOM 6977 N N . SER C 1 254 ? 26.836 48.848 59.864 1.00 32.61 252 SER C N 1
ATOM 6978 C CA . SER C 1 254 ? 27.629 47.657 59.551 1.00 32.35 252 SER C CA 1
ATOM 6979 C C . SER C 1 254 ? 26.870 46.616 58.729 1.00 32.39 252 SER C C 1
ATOM 6980 O O . SER C 1 254 ? 27.487 45.725 58.151 1.00 32.50 252 SER C O 1
ATOM 6983 N N . ASN C 1 255 ? 25.541 46.726 58.686 1.00 31.72 253 ASN C N 1
ATOM 6984 C CA . ASN C 1 255 ? 24.706 45.818 57.893 1.00 33.21 253 ASN C CA 1
ATOM 6985 C C . ASN C 1 255 ? 23.356 46.473 57.572 1.00 33.05 253 ASN C C 1
ATOM 6986 O O . ASN C 1 255 ? 22.956 47.420 58.237 1.00 31.61 253 ASN C O 1
ATOM 6991 N N . ASP C 1 256 ? 22.662 45.967 56.554 1.00 36.12 254 ASP C N 1
ATOM 6992 C CA . ASP C 1 256 ? 21.374 46.532 56.126 1.00 38.22 254 ASP C CA 1
ATOM 6993 C C . ASP C 1 256 ? 20.251 46.454 57.142 1.00 38.50 254 ASP C C 1
ATOM 6994 O O . ASP C 1 256 ? 19.364 47.304 57.168 1.00 38.35 254 ASP C O 1
ATOM 7007 N N . ILE C 1 258 ? 20.237 46.742 60.569 1.00 35.68 256 ILE C N 1
ATOM 7008 C CA . ILE C 1 258 ? 20.220 47.887 61.470 1.00 34.42 256 ILE C CA 1
ATOM 7009 C C . ILE C 1 258 ? 19.987 49.176 60.681 1.00 32.13 256 ILE C C 1
ATOM 7010 O O . ILE C 1 258 ? 19.395 50.131 61.197 1.00 29.79 256 ILE C O 1
ATOM 7015 N N . ALA C 1 259 ? 20.424 49.185 59.423 1.00 29.61 257 ALA C N 1
ATOM 7016 C CA . ALA C 1 259 ? 20.247 50.351 58.561 1.00 29.24 257 ALA C CA 1
ATOM 7017 C C . ALA C 1 259 ? 18.766 50.530 58.263 1.00 28.94 257 ALA C C 1
ATOM 7018 O O . ALA C 1 259 ? 18.276 51.649 58.134 1.00 28.93 257 ALA C O 1
ATOM 7020 N N . ALA C 1 260 ? 18.059 49.411 58.148 1.00 29.56 258 ALA C N 1
ATOM 7021 C CA . ALA C 1 260 ? 16.634 49.447 57.864 1.00 29.69 258 ALA C CA 1
ATOM 7022 C C . ALA C 1 260 ? 15.886 50.099 59.024 1.00 29.77 258 ALA C C 1
ATOM 7023 O O . ALA C 1 260 ? 14.984 50.910 58.809 1.00 30.12 258 ALA C O 1
ATOM 7025 N N . GLY C 1 261 ? 16.268 49.742 60.251 1.00 30.01 259 GLY C N 1
ATOM 7026 C CA . GLY C 1 261 ? 15.629 50.309 61.428 1.00 30.49 259 GLY C CA 1
ATOM 7027 C C . GLY C 1 261 ? 15.797 51.816 61.454 1.00 33.04 259 GLY C C 1
ATOM 7028 O O . GLY C 1 261 ? 14.911 52.551 61.890 1.00 33.95 259 GLY C O 1
ATOM 7029 N N . GLY C 1 262 ? 16.948 52.280 60.978 1.00 34.75 260 GLY C N 1
ATOM 7030 C CA . GLY C 1 262 ? 17.210 53.702 60.937 1.00 33.38 260 GLY C CA 1
ATOM 7031 C C . GLY C 1 262 ? 16.478 54.358 59.786 1.00 35.10 260 GLY C C 1
ATOM 7032 O O . GLY C 1 262 ? 15.914 55.439 59.946 1.00 35.28 260 GLY C O 1
ATOM 7033 N N . LEU C 1 263 ? 16.481 53.714 58.621 1.00 36.58 261 LEU C N 1
ATOM 7034 C CA . LEU C 1 263 ? 15.803 54.276 57.456 1.00 37.78 261 LEU C CA 1
ATOM 7035 C C . LEU C 1 263 ? 14.337 54.559 57.746 1.00 40.54 261 LEU C C 1
ATOM 7036 O O . LEU C 1 263 ? 13.770 55.539 57.258 1.00 40.38 261 LEU C O 1
ATOM 7041 N N . LEU C 1 264 ? 13.718 53.692 58.538 1.00 43.47 262 LEU C N 1
ATOM 7042 C CA . LEU C 1 264 ? 12.314 53.871 58.873 1.00 45.63 262 LEU C CA 1
ATOM 7043 C C . LEU C 1 264 ? 12.118 54.972 59.905 1.00 47.85 262 LEU C C 1
ATOM 7044 O O . LEU C 1 264 ? 11.182 55.761 59.795 1.00 48.30 262 LEU C O 1
ATOM 7049 N N . TYR C 1 265 ? 13.003 55.042 60.897 1.00 51.01 263 TYR C N 1
ATOM 7050 C CA . TYR C 1 265 ? 12.892 56.088 61.910 1.00 53.08 263 TYR C CA 1
ATOM 7051 C C . TYR C 1 265 ? 13.015 57.436 61.226 1.00 52.98 263 TYR C C 1
ATOM 7052 O O . TYR C 1 265 ? 12.243 58.356 61.494 1.00 54.00 263 TYR C O 1
ATOM 7061 N N . LEU C 1 266 ? 13.997 57.539 60.337 1.00 53.09 264 LEU C N 1
ATOM 7062 C CA . LEU C 1 266 ? 14.238 58.762 59.589 1.00 51.92 264 LEU C CA 1
ATOM 7063 C C . LEU C 1 266 ? 13.021 59.157 58.763 1.00 52.36 264 LEU C C 1
ATOM 7064 O O . LEU C 1 266 ? 12.591 60.308 58.797 1.00 53.60 264 LEU C O 1
ATOM 7069 N N . LEU C 1 267 ? 12.460 58.215 58.014 1.00 52.80 265 LEU C N 1
ATOM 7070 C CA . LEU C 1 267 ? 11.292 58.539 57.200 1.00 53.66 265 LEU C CA 1
ATOM 7071 C C . LEU C 1 267 ? 10.129 59.026 58.074 1.00 54.89 265 LEU C C 1
ATOM 7072 O O . LEU C 1 267 ? 9.386 59.932 57.689 1.00 52.81 265 LEU C O 1
ATOM 7077 N N . GLU C 1 268 ? 9.989 58.428 59.256 1.00 57.68 266 GLU C N 1
ATOM 7078 C CA . GLU C 1 268 ? 8.941 58.800 60.206 1.00 59.81 266 GLU C CA 1
ATOM 7079 C C . GLU C 1 268 ? 9.102 60.244 60.667 1.00 59.99 266 GLU C C 1
ATOM 7080 O O . GLU C 1 268 ? 8.125 60.978 60.780 1.00 59.63 266 GLU C O 1
ATOM 7086 N N . GLN C 1 269 ? 10.341 60.637 60.950 1.00 60.53 267 GLN C N 1
ATOM 7087 C CA . GLN C 1 269 ? 10.632 61.989 61.402 1.00 60.89 267 GLN C CA 1
ATOM 7088 C C . GLN C 1 269 ? 10.515 62.975 60.247 1.00 60.63 267 GLN C C 1
ATOM 7089 O O . GLN C 1 269 ? 10.723 64.175 60.417 1.00 61.11 267 GLN C O 1
ATOM 7095 N N . GLY C 1 270 ? 10.192 62.454 59.067 1.00 60.22 268 GLY C N 1
ATOM 7096 C CA . GLY C 1 270 ? 10.022 63.297 57.896 1.00 59.10 268 GLY C CA 1
ATOM 7097 C C . GLY C 1 270 ? 11.255 63.970 57.324 1.00 59.33 268 GLY C C 1
ATOM 7098 O O . GLY C 1 270 ? 11.125 64.855 56.478 1.00 60.16 268 GLY C O 1
ATOM 7099 N N . ILE C 1 271 ? 12.447 63.564 57.758 1.00 58.49 269 ILE C N 1
ATOM 7100 C CA . ILE C 1 271 ? 13.669 64.176 57.244 1.00 57.01 269 ILE C CA 1
ATOM 7101 C C . ILE C 1 271 ? 14.021 63.665 55.846 1.00 55.99 269 ILE C C 1
ATOM 7102 O O . ILE C 1 271 ? 13.804 62.501 55.524 1.00 57.36 269 ILE C O 1
ATOM 7107 N N . ASP C 1 272 ? 14.565 64.551 55.022 1.00 54.69 270 ASP C N 1
ATOM 7108 C CA . ASP C 1 272 ? 14.920 64.245 53.640 1.00 53.46 270 ASP C CA 1
ATOM 7109 C C . ASP C 1 272 ? 16.152 63.355 53.454 1.00 52.19 270 ASP C C 1
ATOM 7110 O O . ASP C 1 272 ? 17.230 63.642 53.980 1.00 52.12 270 ASP C O 1
ATOM 7115 N N . ILE C 1 273 ? 15.980 62.278 52.690 1.00 48.82 271 ILE C N 1
ATOM 7116 C CA . ILE C 1 273 ? 17.068 61.352 52.392 1.00 45.49 271 ILE C CA 1
ATOM 7117 C C . ILE C 1 273 ? 17.289 61.379 50.880 1.00 43.72 271 ILE C C 1
ATOM 7118 O O . ILE C 1 273 ? 16.357 61.137 50.109 1.00 40.89 271 ILE C O 1
ATOM 7123 N N . PRO C 1 274 ? 18.519 61.682 50.430 1.00 43.50 272 PRO C N 1
ATOM 7124 C CA . PRO C 1 274 ? 19.729 61.990 51.201 1.00 43.88 272 PRO C CA 1
ATOM 7125 C C . PRO C 1 274 ? 19.945 63.491 51.430 1.00 44.90 272 PRO C C 1
ATOM 7126 O O . PRO C 1 274 ? 20.929 63.891 52.058 1.00 44.44 272 PRO C O 1
ATOM 7130 N N . GLY C 1 275 ? 19.034 64.314 50.916 1.00 45.08 273 GLY C N 1
ATOM 7131 C CA . GLY C 1 275 ? 19.154 65.757 51.067 1.00 45.07 273 GLY C CA 1
ATOM 7132 C C . GLY C 1 275 ? 19.796 66.238 52.360 1.00 44.83 273 GLY C C 1
ATOM 7133 O O . GLY C 1 275 ? 20.805 66.939 52.338 1.00 46.33 273 GLY C O 1
ATOM 7134 N N . GLN C 1 276 ? 19.208 65.872 53.492 1.00 44.74 274 GLN C N 1
ATOM 7135 C CA . GLN C 1 276 ? 19.736 66.278 54.790 1.00 44.37 274 GLN C CA 1
ATOM 7136 C C . GLN C 1 276 ? 20.675 65.199 55.325 1.00 43.50 274 GLN C C 1
ATOM 7137 O O . GLN C 1 276 ? 21.760 65.490 55.822 1.00 44.13 274 GLN C O 1
ATOM 7143 N N . ILE C 1 277 ? 20.243 63.949 55.218 1.00 43.02 275 ILE C N 1
ATOM 7144 C CA . ILE C 1 277 ? 21.036 62.822 55.680 1.00 41.58 275 ILE C CA 1
ATOM 7145 C C . ILE C 1 277 ? 20.965 61.656 54.698 1.00 40.30 275 ILE C C 1
ATOM 7146 O O . ILE C 1 277 ? 19.896 61.300 54.219 1.00 40.91 275 ILE C O 1
ATOM 7151 N N . GLY C 1 278 ? 22.122 61.084 54.388 1.00 39.96 276 GLY C N 1
ATOM 7152 C CA . GLY C 1 278 ? 22.184 59.941 53.492 1.00 37.96 276 GLY C CA 1
ATOM 7153 C C . GLY C 1 278 ? 22.628 58.742 54.311 1.00 35.34 276 GLY C C 1
ATOM 7154 O O . GLY C 1 278 ? 23.166 58.903 55.404 1.00 35.34 276 GLY C O 1
ATOM 7155 N N . LEU C 1 279 ? 22.400 57.537 53.809 1.00 36.28 277 LEU C N 1
ATOM 7156 C CA . LEU C 1 279 ? 22.813 56.354 54.556 1.00 34.50 277 LEU C CA 1
ATOM 7157 C C . LEU C 1 279 ? 23.067 55.160 53.670 1.00 31.87 277 LEU C C 1
ATOM 7158 O O . LEU C 1 279 ? 22.682 55.130 52.502 1.00 29.74 277 LEU C O 1
ATOM 7163 N N . ALA C 1 280 ? 23.733 54.171 54.241 1.00 31.57 278 ALA C N 1
ATOM 7164 C CA . ALA C 1 280 ? 24.059 52.962 53.521 1.00 32.14 278 ALA C CA 1
ATOM 7165 C C . ALA C 1 280 ? 24.373 51.880 54.528 1.00 32.63 278 ALA C C 1
ATOM 7166 O O . ALA C 1 280 ? 24.690 52.169 55.690 1.00 34.72 278 ALA C O 1
ATOM 7168 N N . GLY C 1 281 ? 24.274 50.636 54.075 1.00 30.72 279 GLY C N 1
ATOM 7169 C CA . GLY C 1 281 ? 24.561 49.502 54.924 1.00 29.11 279 GLY C CA 1
ATOM 7170 C C . GLY C 1 281 ? 25.411 48.508 54.160 1.00 30.96 279 GLY C C 1
ATOM 7171 O O . GLY C 1 281 ? 26.185 48.889 53.280 1.00 32.22 279 GLY C O 1
ATOM 7172 N N . PHE C 1 282 ? 25.260 47.227 54.479 1.00 29.71 280 PHE C N 1
ATOM 7173 C CA . PHE C 1 282 ? 26.036 46.189 53.815 1.00 29.06 280 PHE C CA 1
ATOM 7174 C C . PHE C 1 282 ? 25.280 44.864 53.837 1.00 28.50 280 PHE C C 1
ATOM 7175 O O . PHE C 1 282 ? 24.451 44.652 54.722 1.00 28.45 280 PHE C O 1
ATOM 7183 N N . ASN C 1 283 ? 25.588 44.001 52.862 1.00 27.63 281 ASN C N 1
ATOM 7184 C CA . ASN C 1 283 ? 25.017 42.654 52.675 1.00 27.42 281 ASN C CA 1
ATOM 7185 C C . ASN C 1 283 ? 24.080 42.507 51.483 1.00 27.52 281 ASN C C 1
ATOM 7186 O O . ASN C 1 283 ? 24.159 41.525 50.738 1.00 24.85 281 ASN C O 1
ATOM 7191 N N . ASN C 1 284 ? 23.199 43.489 51.320 1.00 28.91 282 ASN C N 1
ATOM 7192 C CA . ASN C 1 284 ? 22.193 43.517 50.253 1.00 30.15 282 ASN C CA 1
ATOM 7193 C C . ASN C 1 284 ? 21.112 42.432 50.410 1.00 29.67 282 ASN C C 1
ATOM 7194 O O . ASN C 1 284 ? 20.757 41.742 49.453 1.00 28.99 282 ASN C O 1
ATOM 7199 N N . VAL C 1 285 ? 20.577 42.316 51.621 1.00 29.59 283 VAL C N 1
ATOM 7200 C CA . VAL C 1 285 ? 19.549 41.327 51.945 1.00 31.09 283 VAL C CA 1
ATOM 7201 C C . VAL C 1 285 ? 18.230 41.562 51.208 1.00 31.97 283 VAL C C 1
ATOM 7202 O O . VAL C 1 285 ? 17.922 42.688 50.847 1.00 32.26 283 VAL C O 1
ATOM 7206 N N . GLU C 1 286 ? 17.461 40.491 51.000 1.00 35.17 284 GLU C N 1
ATOM 7207 C CA . GLU C 1 286 ? 16.162 40.557 50.311 1.00 36.90 284 GLU C CA 1
ATOM 7208 C C . GLU C 1 286 ? 15.224 41.538 50.979 1.00 35.44 284 GLU C C 1
ATOM 7209 O O . GLU C 1 286 ? 14.442 42.208 50.312 1.00 35.06 284 GLU C O 1
ATOM 7215 N N . LEU C 1 287 ? 15.292 41.604 52.302 1.00 35.14 285 LEU C N 1
ATOM 7216 C CA . LEU C 1 287 ? 14.431 42.497 53.058 1.00 35.80 285 LEU C CA 1
ATOM 7217 C C . LEU C 1 287 ? 14.432 43.897 52.460 1.00 36.28 285 LEU C C 1
ATOM 7218 O O . LEU C 1 287 ? 13.432 44.607 52.510 1.00 37.02 285 LEU C O 1
ATOM 7223 N N . LEU C 1 288 ? 15.562 44.276 51.877 1.00 36.57 286 LEU C N 1
ATOM 7224 C CA . LEU C 1 288 ? 15.715 45.586 51.258 1.00 35.83 286 LEU C CA 1
ATOM 7225 C C . LEU C 1 288 ? 14.712 45.874 50.140 1.00 35.57 286 LEU C C 1
ATOM 7226 O O . LEU C 1 288 ? 14.357 47.031 49.909 1.00 32.99 286 LEU C O 1
ATOM 7231 N N . GLN C 1 289 ? 14.246 44.833 49.455 1.00 37.19 287 GLN C N 1
ATOM 7232 C CA . GLN C 1 289 ? 13.292 45.023 48.359 1.00 38.67 287 GLN C CA 1
ATOM 7233 C C . GLN C 1 289 ? 11.883 45.370 48.797 1.00 38.34 287 GLN C C 1
ATOM 7234 O O . GLN C 1 289 ? 11.033 45.697 47.960 1.00 38.84 287 GLN C O 1
ATOM 7240 N N . GLY C 1 290 ? 11.639 45.295 50.103 1.00 36.72 288 GLY C N 1
ATOM 7241 C CA . GLY C 1 290 ? 10.319 45.593 50.619 1.00 36.96 288 GLY C CA 1
ATOM 7242 C C . GLY C 1 290 ? 10.202 46.895 51.384 1.00 35.63 288 GLY C C 1
ATOM 7243 O O . GLY C 1 290 ? 9.194 47.131 52.049 1.00 37.36 288 GLY C O 1
ATOM 7244 N N . LEU C 1 291 ? 11.230 47.734 51.302 1.00 35.98 289 LEU C N 1
ATOM 7245 C CA . LEU C 1 291 ? 11.227 49.020 51.989 1.00 35.00 289 LEU C CA 1
ATOM 7246 C C . LEU C 1 291 ? 10.773 50.130 51.036 1.00 36.01 289 LEU C C 1
ATOM 7247 O O . LEU C 1 291 ? 10.876 49.991 49.813 1.00 32.63 289 LEU C O 1
ATOM 7252 N N . PRO C 1 292 ? 10.260 51.245 51.591 1.00 37.34 290 PRO C N 1
ATOM 7253 C CA . PRO C 1 292 ? 9.772 52.405 50.837 1.00 38.96 290 PRO C CA 1
ATOM 7254 C C . PRO C 1 292 ? 10.855 53.189 50.101 1.00 41.89 290 PRO C C 1
ATOM 7255 O O . PRO C 1 292 ? 10.556 54.088 49.310 1.00 43.77 290 PRO C O 1
ATOM 7259 N N . ARG C 1 293 ? 12.112 52.860 50.378 1.00 41.88 291 ARG C N 1
ATOM 7260 C CA . ARG C 1 293 ? 13.238 53.523 49.738 1.00 41.60 291 ARG C CA 1
ATOM 7261 C C . ARG C 1 293 ? 14.323 52.484 49.492 1.00 41.22 291 ARG C C 1
ATOM 7262 O O . ARG C 1 293 ? 14.484 51.564 50.290 1.00 40.14 291 ARG C O 1
ATOM 7270 N N . LYS C 1 294 ? 15.048 52.627 48.382 1.00 40.88 292 LYS C N 1
ATOM 7271 C CA . LYS C 1 294 ? 16.125 51.699 48.021 1.00 41.31 292 LYS C CA 1
ATOM 7272 C C . LYS C 1 294 ? 17.426 52.064 48.748 1.00 39.23 292 LYS C C 1
ATOM 7273 O O . LYS C 1 294 ? 18.146 52.966 48.342 1.00 40.06 292 LYS C O 1
ATOM 7279 N N . LEU C 1 295 ? 17.725 51.341 49.817 1.00 38.57 293 LEU C N 1
ATOM 7280 C CA . LEU C 1 295 ? 18.906 51.600 50.642 1.00 38.87 293 LEU C CA 1
ATOM 7281 C C . LEU C 1 295 ? 20.249 51.323 49.963 1.00 37.43 293 LEU C C 1
ATOM 7282 O O . LEU C 1 295 ? 20.443 50.261 49.366 1.00 37.38 293 LEU C O 1
ATOM 7287 N N . ALA C 1 296 ? 21.170 52.284 50.050 1.00 34.52 294 ALA C N 1
ATOM 7288 C CA . ALA C 1 296 ? 22.505 52.124 49.461 1.00 33.83 294 ALA C CA 1
ATOM 7289 C C . ALA C 1 296 ? 23.202 50.998 50.224 1.00 32.19 294 ALA C C 1
ATOM 7290 O O . ALA C 1 296 ? 23.184 50.976 51.454 1.00 31.87 294 ALA C O 1
ATOM 7292 N N . THR C 1 297 ? 23.828 50.081 49.497 1.00 30.05 295 THR C N 1
ATOM 7293 C CA . THR C 1 297 ? 24.479 48.941 50.129 1.00 32.05 295 THR C CA 1
ATOM 7294 C C . THR C 1 297 ? 25.485 48.265 49.186 1.00 33.41 295 THR C C 1
ATOM 7295 O O . THR C 1 297 ? 25.818 48.798 48.129 1.00 33.49 295 THR C O 1
ATOM 7307 N N . ASP C 1 299 ? 26.510 44.044 47.975 1.00 33.36 297 ASP C N 1
ATOM 7308 C CA . ASP C 1 299 ? 26.225 42.629 48.096 1.00 33.95 297 ASP C CA 1
ATOM 7309 C C . ASP C 1 299 ? 27.376 41.833 48.718 1.00 33.60 297 ASP C C 1
ATOM 7310 O O . ASP C 1 299 ? 28.546 42.053 48.406 1.00 32.23 297 ASP C O 1
ATOM 7315 N N . ALA C 1 300 ? 27.034 40.904 49.603 1.00 33.49 298 ALA C N 1
ATOM 7316 C CA . ALA C 1 300 ? 28.035 40.069 50.251 1.00 33.25 298 ALA C CA 1
ATOM 7317 C C . ALA C 1 300 ? 28.330 38.861 49.367 1.00 34.06 298 ALA C C 1
ATOM 7318 O O . ALA C 1 300 ? 29.167 38.030 49.703 1.00 35.56 298 ALA C O 1
ATOM 7320 N N . CYS C 1 301 ? 27.641 38.774 48.234 1.00 33.28 299 CYS C N 1
ATOM 7321 C CA . CYS C 1 301 ? 27.838 37.671 47.304 1.00 34.80 299 CYS C CA 1
ATOM 7322 C C . CYS C 1 301 ? 27.486 36.333 47.952 1.00 34.44 299 CYS C C 1
ATOM 7323 O O . CYS C 1 301 ? 28.197 35.332 47.839 1.00 35.86 299 CYS C O 1
ATOM 7326 N N . ARG C 1 302 ? 26.343 36.367 48.622 1.00 35.11 300 ARG C N 1
ATOM 7327 C CA . ARG C 1 302 ? 25.729 35.258 49.343 1.00 35.41 300 ARG C CA 1
ATOM 7328 C C . ARG C 1 302 ? 25.639 33.942 48.570 1.00 32.37 300 ARG C C 1
ATOM 7329 O O . ARG C 1 302 ? 26.283 32.946 48.915 1.00 30.32 300 ARG C O 1
ATOM 7337 N N . LEU C 1 303 ? 24.803 33.948 47.537 1.00 29.43 301 LEU C N 1
ATOM 7338 C CA . LEU C 1 303 ? 24.579 32.770 46.715 1.00 29.25 301 LEU C CA 1
ATOM 7339 C C . LEU C 1 303 ? 25.848 32.351 45.976 1.00 29.67 301 LEU C C 1
ATOM 7340 O O . LEU C 1 303 ? 26.206 31.179 45.959 1.00 30.06 301 LEU C O 1
ATOM 7345 N N . GLU C 1 304 ? 26.529 33.316 45.370 1.00 29.07 302 GLU C N 1
ATOM 7346 C CA . GLU C 1 304 ? 27.759 33.043 44.636 1.00 29.34 302 GLU C CA 1
ATOM 7347 C C . GLU C 1 304 ? 28.786 32.318 45.510 1.00 27.52 302 GLU C C 1
ATOM 7348 O O . GLU C 1 304 ? 29.353 31.304 45.106 1.00 27.10 302 GLU C O 1
ATOM 7354 N N . ILE C 1 305 ? 29.030 32.839 46.708 1.00 25.34 303 ILE C N 1
ATOM 7355 C CA . ILE C 1 305 ? 29.999 32.223 47.607 1.00 24.20 303 ILE C CA 1
ATOM 7356 C C . ILE C 1 305 ? 29.593 30.784 47.946 1.00 23.33 303 ILE C C 1
ATOM 7357 O O . ILE C 1 305 ? 30.409 29.866 47.879 1.00 22.17 303 ILE C O 1
ATOM 7362 N N . GLY C 1 306 ? 28.321 30.600 48.291 1.00 25.05 304 GLY C N 1
ATOM 7363 C CA . GLY C 1 306 ? 27.807 29.284 48.633 1.00 23.68 304 GLY C CA 1
ATOM 7364 C C . GLY C 1 306 ? 27.935 28.252 47.526 1.00 24.28 304 GLY C C 1
ATOM 7365 O O . GLY C 1 306 ? 28.349 27.125 47.801 1.00 22.76 304 GLY C O 1
ATOM 7366 N N . ARG C 1 307 ? 27.598 28.613 46.285 1.00 26.25 305 ARG C N 1
ATOM 7367 C CA . ARG C 1 307 ? 27.699 27.659 45.166 1.00 28.87 305 ARG C CA 1
ATOM 7368 C C . ARG C 1 307 ? 29.163 27.354 44.912 1.00 29.44 305 ARG C C 1
ATOM 7369 O O . ARG C 1 307 ? 29.577 26.193 44.771 1.00 29.30 305 ARG C O 1
ATOM 7377 N N . LYS C 1 308 ? 29.941 28.426 44.852 1.00 29.48 306 LYS C N 1
ATOM 7378 C CA . LYS C 1 308 ? 31.365 28.347 44.598 1.00 28.52 306 LYS C CA 1
ATOM 7379 C C . LYS C 1 308 ? 32.083 27.425 45.592 1.00 27.97 306 LYS C C 1
ATOM 7380 O O . LYS C 1 308 ? 32.882 26.583 45.190 1.00 28.04 306 LYS C O 1
ATOM 7386 N N . ALA C 1 309 ? 31.796 27.560 46.882 1.00 26.67 307 ALA C N 1
ATOM 7387 C CA . ALA C 1 309 ? 32.451 26.698 47.870 1.00 26.75 307 ALA C CA 1
ATOM 7388 C C . ALA C 1 309 ? 32.073 25.249 47.630 1.00 25.93 307 ALA C C 1
ATOM 7389 O O . ALA C 1 309 ? 32.919 24.356 47.699 1.00 28.37 307 ALA C O 1
ATOM 7391 N N . ALA C 1 310 ? 30.796 25.020 47.349 1.00 24.85 308 ALA C N 1
ATOM 7392 C CA . ALA C 1 310 ? 30.293 23.674 47.088 1.00 26.22 308 ALA C CA 1
ATOM 7393 C C . ALA C 1 310 ? 30.995 23.049 45.884 1.00 27.36 308 ALA C C 1
ATOM 7394 O O . ALA C 1 310 ? 31.337 21.868 45.895 1.00 28.28 308 ALA C O 1
ATOM 7396 N N . GLU C 1 311 ? 31.209 23.840 44.843 1.00 29.01 309 GLU C N 1
ATOM 7397 C CA . GLU C 1 311 ? 31.876 23.336 43.650 1.00 32.13 309 GLU C CA 1
ATOM 7398 C C . GLU C 1 311 ? 33.294 22.872 43.979 1.00 32.37 309 GLU C C 1
ATOM 7399 O O . GLU C 1 311 ? 33.698 21.764 43.618 1.00 33.82 309 GLU C O 1
ATOM 7405 N N . ILE C 1 312 ? 34.047 23.710 44.679 1.00 29.38 310 ILE C N 1
ATOM 7406 C CA . ILE C 1 312 ? 35.396 23.342 45.045 1.00 26.63 310 ILE C CA 1
ATOM 7407 C C . ILE C 1 312 ? 35.390 22.021 45.820 1.00 26.59 310 ILE C C 1
ATOM 7408 O O . ILE C 1 312 ? 36.252 21.171 45.615 1.00 27.52 310 ILE C O 1
ATOM 7413 N N . ILE C 1 313 ? 34.421 21.851 46.714 1.00 25.74 311 ILE C N 1
ATOM 7414 C CA . ILE C 1 313 ? 34.335 20.615 47.496 1.00 25.34 311 ILE C CA 1
ATOM 7415 C C . ILE C 1 313 ? 34.096 19.433 46.555 1.00 24.99 311 ILE C C 1
ATOM 7416 O O . ILE C 1 313 ? 34.893 18.503 46.494 1.00 24.44 311 ILE C O 1
ATOM 7421 N N . ALA C 1 314 ? 32.980 19.487 45.832 1.00 25.64 312 ALA C N 1
ATOM 7422 C CA . ALA C 1 314 ? 32.597 18.438 44.895 1.00 27.45 312 ALA C CA 1
ATOM 7423 C C . ALA C 1 314 ? 33.742 18.102 43.944 1.00 30.24 312 ALA C C 1
ATOM 7424 O O . ALA C 1 314 ? 34.099 16.942 43.765 1.00 31.85 312 ALA C O 1
ATOM 7426 N N . LYS C 1 315 ? 34.322 19.127 43.342 1.00 33.63 313 LYS C N 1
ATOM 7427 C CA . LYS C 1 315 ? 35.415 18.921 42.410 1.00 36.24 313 LYS C CA 1
ATOM 7428 C C . LYS C 1 315 ? 36.615 18.270 43.077 1.00 35.62 313 LYS C C 1
ATOM 7429 O O . LYS C 1 315 ? 37.194 17.329 42.539 1.00 35.34 313 LYS C O 1
ATOM 7435 N N . ARG C 1 316 ? 36.990 18.763 44.251 1.00 36.62 314 ARG C N 1
ATOM 7436 C CA . ARG C 1 316 ? 38.131 18.196 44.969 1.00 37.44 314 ARG C CA 1
ATOM 7437 C C . ARG C 1 316 ? 37.948 16.710 45.268 1.00 37.43 314 ARG C C 1
ATOM 7438 O O . ARG C 1 316 ? 38.894 15.932 45.172 1.00 36.98 314 ARG C O 1
ATOM 7446 N N . LEU C 1 317 ? 36.727 16.322 45.623 1.00 38.65 315 LEU C N 1
ATOM 7447 C CA . LEU C 1 317 ? 36.419 14.925 45.922 1.00 39.96 315 LEU C CA 1
ATOM 7448 C C . LEU C 1 317 ? 36.359 14.090 44.640 1.00 40.85 315 LEU C C 1
ATOM 7449 O O . LEU C 1 317 ? 36.850 12.964 44.591 1.00 40.56 315 LEU C O 1
ATOM 7454 N N . GLU C 1 318 ? 35.754 14.652 43.603 1.00 41.62 316 GLU C N 1
ATOM 7455 C CA . GLU C 1 318 ? 35.625 13.965 42.331 1.00 44.19 316 GLU C CA 1
ATOM 7456 C C . GLU C 1 318 ? 37.006 13.581 41.804 1.00 45.03 316 GLU C C 1
ATOM 7457 O O . GLU C 1 318 ? 37.265 12.408 41.517 1.00 45.71 316 GLU C O 1
ATOM 7463 N N . ASP C 1 319 ? 37.890 14.572 41.690 1.00 44.54 317 ASP C N 1
ATOM 7464 C CA . ASP C 1 319 ? 39.255 14.342 41.215 1.00 41.93 317 ASP C CA 1
ATOM 7465 C C . ASP C 1 319 ? 40.276 15.152 42.013 1.00 40.34 317 ASP C C 1
ATOM 7466 O O . ASP C 1 319 ? 40.536 16.318 41.713 1.00 39.86 317 ASP C O 1
ATOM 7471 N N . PRO C 1 320 ? 40.873 14.534 43.042 1.00 39.22 318 PRO C N 1
ATOM 7472 C CA . PRO C 1 320 ? 41.870 15.188 43.895 1.00 39.26 318 PRO C CA 1
ATOM 7473 C C . PRO C 1 320 ? 43.098 15.690 43.139 1.00 40.95 318 PRO C C 1
ATOM 7474 O O . PRO C 1 320 ? 43.797 16.591 43.601 1.00 39.09 318 PRO C O 1
ATOM 7478 N N . GLU C 1 321 ? 43.358 15.105 41.976 1.00 43.86 319 GLU C N 1
ATOM 7479 C CA . GLU C 1 321 ? 44.526 15.481 41.180 1.00 46.71 319 GLU C CA 1
ATOM 7480 C C . GLU C 1 321 ? 44.210 16.556 40.136 1.00 47.45 319 GLU C C 1
ATOM 7481 O O . GLU C 1 321 ? 45.093 16.986 39.395 1.00 46.09 319 GLU C O 1
ATOM 7487 N N . ALA C 1 322 ? 42.953 16.989 40.096 1.00 48.30 320 ALA C N 1
ATOM 7488 C CA . ALA C 1 322 ? 42.497 17.991 39.133 1.00 50.57 320 ALA C CA 1
ATOM 7489 C C . ALA C 1 322 ? 43.183 19.361 39.161 1.00 51.66 320 ALA C C 1
ATOM 7490 O O . ALA C 1 322 ? 43.381 19.970 38.111 1.00 52.65 320 ALA C O 1
ATOM 7492 N N . GLU C 1 323 ? 43.542 19.864 40.335 1.00 53.74 321 GLU C N 1
ATOM 7493 C CA . GLU C 1 323 ? 44.188 21.178 40.381 1.00 57.74 321 GLU C CA 1
ATOM 7494 C C . GLU C 1 323 ? 43.236 22.224 39.799 1.00 56.76 321 GLU C C 1
ATOM 7495 O O . GLU C 1 323 ? 43.088 22.350 38.584 1.00 54.99 321 GLU C O 1
ATOM 7501 N N . ILE C 1 324 ? 42.594 22.973 40.684 1.00 56.69 322 ILE C N 1
ATOM 7502 C CA . ILE C 1 324 ? 41.637 23.984 40.275 1.00 56.30 322 ILE C CA 1
ATOM 7503 C C . ILE C 1 324 ? 41.924 25.303 40.971 1.00 54.89 322 ILE C C 1
ATOM 7504 O O . ILE C 1 324 ? 42.944 25.451 41.636 1.00 53.65 322 ILE C O 1
ATOM 7509 N N . GLU C 1 325 ? 41.018 26.259 40.807 1.00 53.85 323 GLU C N 1
ATOM 7510 C CA . GLU C 1 325 ? 41.161 27.561 41.440 1.00 53.44 323 GLU C CA 1
ATOM 7511 C C . GLU C 1 325 ? 40.626 27.385 42.864 1.00 52.04 323 GLU C C 1
ATOM 7512 O O . GLU C 1 325 ? 39.438 27.121 43.057 1.00 52.79 323 GLU C O 1
ATOM 7518 N N . THR C 1 326 ? 41.498 27.523 43.856 1.00 49.81 324 THR C N 1
ATOM 7519 C CA . THR C 1 326 ? 41.097 27.343 45.249 1.00 47.68 324 THR C CA 1
ATOM 7520 C C . THR C 1 326 ? 40.977 28.607 46.101 1.00 46.16 324 THR C C 1
ATOM 7521 O O . THR C 1 326 ? 40.482 28.549 47.229 1.00 44.75 324 THR C O 1
ATOM 7525 N N . ARG C 1 327 ? 41.435 29.738 45.576 1.00 44.14 325 ARG C N 1
ATOM 7526 C CA . ARG C 1 327 ? 41.352 30.998 46.300 1.00 42.96 325 ARG C CA 1
ATOM 7527 C C . ARG C 1 327 ? 40.592 31.998 45.461 1.00 41.14 325 ARG C C 1
ATOM 7528 O O . ARG C 1 327 ? 41.177 32.682 44.628 1.00 42.46 325 ARG C O 1
ATOM 7536 N N . ILE C 1 328 ? 39.288 32.090 45.682 1.00 38.74 326 ILE C N 1
ATOM 7537 C CA . ILE C 1 328 ? 38.478 33.009 44.911 1.00 36.75 326 ILE C CA 1
ATOM 7538 C C . ILE C 1 328 ? 38.094 34.272 45.669 1.00 36.90 326 ILE C C 1
ATOM 7539 O O . ILE C 1 328 ? 37.622 34.226 46.811 1.00 35.81 326 ILE C O 1
ATOM 7544 N N . THR C 1 329 ? 38.309 35.403 45.012 1.00 36.24 327 THR C N 1
ATOM 7545 C CA . THR C 1 329 ? 37.990 36.689 45.583 1.00 36.46 327 THR C CA 1
ATOM 7546 C C . THR C 1 329 ? 37.018 37.407 44.661 1.00 38.23 327 THR C C 1
ATOM 7547 O O . THR C 1 329 ? 37.383 37.850 43.570 1.00 39.75 327 THR C O 1
ATOM 7551 N N . LEU C 1 330 ? 35.768 37.495 45.091 1.00 37.05 328 LEU C N 1
ATOM 7552 C CA . LEU C 1 330 ? 34.757 38.179 44.305 1.00 36.97 328 LEU C CA 1
ATOM 7553 C C . LEU C 1 330 ? 34.849 39.653 44.674 1.00 37.74 328 LEU C C 1
ATOM 7554 O O . LEU C 1 330 ? 35.321 39.998 45.762 1.00 36.92 328 LEU C O 1
ATOM 7559 N N . GLU C 1 331 ? 34.434 40.526 43.767 1.00 38.76 329 GLU C N 1
ATOM 7560 C CA . GLU C 1 331 ? 34.493 41.951 44.055 1.00 42.74 329 GLU C CA 1
ATOM 7561 C C . GLU C 1 331 ? 33.177 42.638 43.768 1.00 42.55 329 GLU C C 1
ATOM 7562 O O . GLU C 1 331 ? 32.979 43.220 42.703 1.00 44.20 329 GLU C O 1
ATOM 7568 N N . PRO C 1 332 ? 32.246 42.568 44.721 1.00 41.73 330 PRO C N 1
ATOM 7569 C CA . PRO C 1 332 ? 30.957 43.213 44.512 1.00 41.78 330 PRO C CA 1
ATOM 7570 C C . PRO C 1 332 ? 31.150 44.718 44.386 1.00 41.66 330 PRO C C 1
ATOM 7571 O O . PRO C 1 332 ? 32.118 45.283 44.902 1.00 38.75 330 PRO C O 1
ATOM 7575 N N . LYS C 1 333 ? 30.220 45.357 43.691 1.00 42.97 331 LYS C N 1
ATOM 7576 C CA . LYS C 1 333 ? 30.256 46.798 43.511 1.00 44.50 331 LYS C CA 1
ATOM 7577 C C . LYS C 1 333 ? 29.153 47.405 44.363 1.00 43.11 331 LYS C C 1
ATOM 7578 O O . LYS C 1 333 ? 28.210 46.718 44.746 1.00 44.16 331 LYS C O 1
ATOM 7584 N N . ILE C 1 334 ? 29.276 48.688 44.665 1.00 42.06 332 ILE C N 1
ATOM 7585 C CA . ILE C 1 334 ? 28.279 49.368 45.468 1.00 41.19 332 ILE C CA 1
ATOM 7586 C C . ILE C 1 334 ? 26.926 49.392 44.771 1.00 41.67 332 ILE C C 1
ATOM 7587 O O . ILE C 1 334 ? 26.845 49.521 43.542 1.00 41.77 332 ILE C O 1
ATOM 7592 N N . SER C 1 335 ? 25.871 49.245 45.567 1.00 41.00 333 SER C N 1
ATOM 7593 C CA . SER C 1 335 ? 24.496 49.314 45.088 1.00 40.55 333 SER C CA 1
ATOM 7594 C C . SER C 1 335 ? 24.015 50.624 45.705 1.00 41.10 333 SER C C 1
ATOM 7595 O O . SER C 1 335 ? 23.645 50.680 46.881 1.00 40.52 333 SER C O 1
ATOM 7598 N N . TYR C 1 336 ? 24.035 51.676 44.898 1.00 39.38 334 TYR C N 1
ATOM 7599 C CA . TYR C 1 336 ? 23.674 53.012 45.344 1.00 38.61 334 TYR C CA 1
ATOM 7600 C C . TYR C 1 336 ? 22.246 53.316 45.805 1.00 35.92 334 TYR C C 1
ATOM 7601 O O . TYR C 1 336 ? 22.042 54.249 46.579 1.00 34.32 334 TYR C O 1
ATOM 7610 N N . GLY C 1 337 ? 21.263 52.550 45.350 1.00 36.03 335 GLY C N 1
ATOM 7611 C CA . GLY C 1 337 ? 19.891 52.833 45.745 1.00 37.90 335 GLY C CA 1
ATOM 7612 C C . GLY C 1 337 ? 19.569 54.309 45.527 1.00 39.94 335 GLY C C 1
ATOM 7613 O O . GLY C 1 337 ? 20.111 54.935 44.617 1.00 39.16 335 GLY C O 1
ATOM 7614 N N . ASP C 1 338 ? 18.680 54.872 46.338 1.00 41.35 336 ASP C N 1
ATOM 7615 C CA . ASP C 1 338 ? 18.363 56.282 46.203 1.00 42.55 336 ASP C CA 1
ATOM 7616 C C . ASP C 1 338 ? 18.851 57.078 47.407 1.00 44.13 336 ASP C C 1
ATOM 7617 O O . ASP C 1 338 ? 18.565 58.271 47.536 1.00 45.82 336 ASP C O 1
ATOM 7622 N N . THR C 1 339 ? 19.575 56.422 48.306 1.00 43.70 337 THR C N 1
ATOM 7623 C CA . THR C 1 339 ? 20.139 57.154 49.431 1.00 46.21 337 THR C CA 1
ATOM 7624 C C . THR C 1 339 ? 21.555 57.520 48.954 1.00 46.43 337 THR C C 1
ATOM 7625 O O . THR C 1 339 ? 21.882 57.339 47.769 1.00 46.43 337 THR C O 1
ATOM 7629 N N . LEU C 1 340 ? 22.386 58.047 49.843 1.00 44.84 338 LEU C N 1
ATOM 7630 C CA . LEU C 1 340 ? 23.757 58.413 49.463 1.00 45.50 338 LEU C CA 1
ATOM 7631 C C . LEU C 1 340 ? 23.867 59.494 48.376 1.00 45.08 338 LEU C C 1
ATOM 7632 O O . LEU C 1 340 ? 24.021 60.672 48.688 1.00 45.97 338 LEU C O 1
ATOM 7637 N N . LYS C 1 341 ? 23.799 59.099 47.106 1.00 45.46 339 LYS C N 1
ATOM 7638 C CA . LYS C 1 341 ? 23.926 60.061 46.009 1.00 45.72 339 LYS C CA 1
ATOM 7639 C C . LYS C 1 341 ? 22.882 61.175 45.999 1.00 47.64 339 LYS C C 1
ATOM 7640 O O . LYS C 1 341 ? 21.683 60.919 45.857 1.00 47.61 339 LYS C O 1
ATOM 7646 N N . ARG C 1 342 ? 23.357 62.413 46.147 1.00 47.19 340 ARG C N 1
ATOM 7647 C CA . ARG C 1 342 ? 22.492 63.594 46.166 1.00 48.63 340 ARG C CA 1
ATOM 7648 C C . ARG C 1 342 ? 22.297 64.221 44.784 1.00 48.93 340 ARG C C 1
ATOM 7649 O O . ARG C 1 342 ? 23.179 64.034 43.912 1.00 49.60 340 ARG C O 1
ATOM 7657 N N . LYS D 1 8 ? 47.858 18.869 50.554 1.00 55.04 6 LYS D N 1
ATOM 7658 C CA . LYS D 1 8 ? 47.876 18.905 52.046 1.00 55.07 6 LYS D CA 1
ATOM 7659 C C . LYS D 1 8 ? 47.548 17.517 52.583 1.00 55.02 6 LYS D C 1
ATOM 7660 O O . LYS D 1 8 ? 46.403 17.064 52.521 1.00 55.23 6 LYS D O 1
ATOM 7666 N N . ARG D 1 9 ? 48.561 16.843 53.109 1.00 54.95 7 ARG D N 1
ATOM 7667 C CA . ARG D 1 9 ? 48.374 15.500 53.635 1.00 55.13 7 ARG D CA 1
ATOM 7668 C C . ARG D 1 9 ? 47.662 15.507 54.986 1.00 53.64 7 ARG D C 1
ATOM 7669 O O . ARG D 1 9 ? 47.752 16.473 55.746 1.00 52.57 7 ARG D O 1
ATOM 7677 N N . PRO D 1 10 ? 46.927 14.428 55.288 1.00 51.92 8 PRO D N 1
ATOM 7678 C CA . PRO D 1 10 ? 46.208 14.324 56.560 1.00 51.31 8 PRO D CA 1
ATOM 7679 C C . PRO D 1 10 ? 47.112 13.819 57.693 1.00 51.32 8 PRO D C 1
ATOM 7680 O O . PRO D 1 10 ? 47.844 12.842 57.521 1.00 48.76 8 PRO D O 1
ATOM 7684 N N . LEU D 1 11 ? 47.085 14.499 58.837 1.00 51.56 9 LEU D N 1
ATOM 7685 C CA . LEU D 1 11 ? 47.888 14.058 59.971 1.00 52.86 9 LEU D CA 1
ATOM 7686 C C . LEU D 1 11 ? 47.167 12.833 60.496 1.00 53.77 9 LEU D C 1
ATOM 7687 O O . LEU D 1 11 ? 45.938 12.784 60.470 1.00 52.89 9 LEU D O 1
ATOM 7692 N N . THR D 1 12 ? 47.910 11.836 60.960 1.00 55.12 10 THR D N 1
ATOM 7693 C CA . THR D 1 12 ? 47.246 10.644 61.464 1.00 58.49 10 THR D CA 1
ATOM 7694 C C . THR D 1 12 ? 48.151 9.653 62.166 1.00 59.23 10 THR D C 1
ATOM 7695 O O . THR D 1 12 ? 49.286 9.434 61.747 1.00 61.08 10 THR D O 1
ATOM 7699 N N . LEU D 1 13 ? 47.610 9.067 63.232 1.00 59.46 11 LEU D N 1
ATOM 7700 C CA . LEU D 1 13 ? 48.258 8.046 64.054 1.00 60.48 11 LEU D CA 1
ATOM 7701 C C . LEU D 1 13 ? 49.774 8.139 64.148 1.00 59.57 11 LEU D C 1
ATOM 7702 O O . LEU D 1 13 ? 50.324 8.353 65.224 1.00 60.08 11 LEU D O 1
ATOM 7707 N N . ARG D 1 14 ? 50.441 7.955 63.017 1.00 58.64 12 ARG D N 1
ATOM 7708 C CA . ARG D 1 14 ? 51.891 8.028 62.941 1.00 57.51 12 ARG D CA 1
ATOM 7709 C C . ARG D 1 14 ? 52.378 9.341 63.564 1.00 55.42 12 ARG D C 1
ATOM 7710 O O . ARG D 1 14 ? 53.200 9.335 64.481 1.00 54.71 12 ARG D O 1
ATOM 7718 N N . ASP D 1 15 ? 51.860 10.461 63.062 1.00 53.08 13 ASP D N 1
ATOM 7719 C CA . ASP D 1 15 ? 52.246 11.787 63.552 1.00 50.92 13 ASP D CA 1
ATOM 7720 C C . ASP D 1 15 ? 52.023 11.957 65.058 1.00 48.94 13 ASP D C 1
ATOM 7721 O O . ASP D 1 15 ? 52.833 12.576 65.749 1.00 45.68 13 ASP D O 1
ATOM 7726 N N . VAL D 1 16 ? 50.918 11.416 65.563 1.00 47.82 14 VAL D N 1
ATOM 7727 C CA . VAL D 1 16 ? 50.622 11.525 66.982 1.00 48.29 14 VAL D CA 1
ATOM 7728 C C . VAL D 1 16 ? 51.732 10.842 67.778 1.00 49.35 14 VAL D C 1
ATOM 7729 O O . VAL D 1 16 ? 52.235 11.397 68.753 1.00 48.47 14 VAL D O 1
ATOM 7733 N N . SER D 1 17 ? 52.121 9.647 67.340 1.00 50.46 15 SER D N 1
ATOM 7734 C CA . SER D 1 17 ? 53.184 8.887 67.992 1.00 51.93 15 SER D CA 1
ATOM 7735 C C . SER D 1 17 ? 54.510 9.657 67.934 1.00 52.69 15 SER D C 1
ATOM 7736 O O . SER D 1 17 ? 55.308 9.599 68.868 1.00 52.55 15 SER D O 1
ATOM 7739 N N . GLU D 1 18 ? 54.730 10.381 66.836 1.00 54.00 16 GLU D N 1
ATOM 7740 C CA . GLU D 1 18 ? 55.946 11.177 66.646 1.00 55.32 16 GLU D CA 1
ATOM 7741 C C . GLU D 1 18 ? 55.982 12.478 67.446 1.00 56.02 16 GLU D C 1
ATOM 7742 O O . GLU D 1 18 ? 57.024 13.126 67.521 1.00 57.76 16 GLU D O 1
ATOM 7748 N N . ALA D 1 19 ? 54.855 12.871 68.030 1.00 56.19 17 ALA D N 1
ATOM 7749 C CA . ALA D 1 19 ? 54.804 14.111 68.803 1.00 56.65 17 ALA D CA 1
ATOM 7750 C C . ALA D 1 19 ? 54.611 13.848 70.290 1.00 57.22 17 ALA D C 1
ATOM 7751 O O . ALA D 1 19 ? 54.968 14.673 71.131 1.00 57.17 17 ALA D O 1
ATOM 7753 N N . SER D 1 20 ? 54.045 12.691 70.606 1.00 58.49 18 SER D N 1
ATOM 7754 C CA . SER D 1 20 ? 53.795 12.319 71.988 1.00 59.70 18 SER D CA 1
ATOM 7755 C C . SER D 1 20 ? 54.958 11.523 72.560 1.00 61.90 18 SER D C 1
ATOM 7756 O O . SER D 1 20 ? 55.338 11.703 73.716 1.00 62.69 18 SER D O 1
ATOM 7759 N N . GLY D 1 21 ? 55.522 10.646 71.738 1.00 63.75 19 GLY D N 1
ATOM 7760 C CA . GLY D 1 21 ? 56.624 9.819 72.186 1.00 66.03 19 GLY D CA 1
ATOM 7761 C C . GLY D 1 21 ? 56.135 8.446 72.609 1.00 67.49 19 GLY D C 1
ATOM 7762 O O . GLY D 1 21 ? 56.934 7.572 72.944 1.00 67.64 19 GLY D O 1
ATOM 7763 N N . VAL D 1 22 ? 54.819 8.251 72.593 1.00 69.47 20 VAL D N 1
ATOM 7764 C CA . VAL D 1 22 ? 54.231 6.969 72.976 1.00 71.68 20 VAL D CA 1
ATOM 7765 C C . VAL D 1 22 ? 54.038 6.055 71.766 1.00 73.23 20 VAL D C 1
ATOM 7766 O O . VAL D 1 22 ? 53.647 6.504 70.686 1.00 72.66 20 VAL D O 1
ATOM 7770 N N . SER D 1 23 ? 54.319 4.770 71.965 1.00 75.18 21 SER D N 1
ATOM 7771 C CA . SER D 1 23 ? 54.200 3.754 70.922 1.00 76.77 21 SER D CA 1
ATOM 7772 C C . SER D 1 23 ? 52.956 3.881 70.048 1.00 78.19 21 SER D C 1
ATOM 7773 O O . SER D 1 23 ? 51.846 4.089 70.542 1.00 77.41 21 SER D O 1
ATOM 7776 N N . GLU D 1 24 ? 53.160 3.737 68.743 1.00 79.99 22 GLU D N 1
ATOM 7777 C CA . GLU D 1 24 ? 52.081 3.816 67.768 1.00 82.19 22 GLU D CA 1
ATOM 7778 C C . GLU D 1 24 ? 51.065 2.730 68.100 1.00 83.67 22 GLU D C 1
ATOM 7779 O O . GLU D 1 24 ? 49.879 2.852 67.794 1.00 83.06 22 GLU D O 1
ATOM 7793 N N . THR D 1 26 ? 50.293 1.579 71.289 1.00 86.67 24 THR D N 1
ATOM 7794 C CA . THR D 1 26 ? 49.501 2.047 72.415 1.00 85.23 24 THR D CA 1
ATOM 7795 C C . THR D 1 26 ? 48.660 3.271 72.053 1.00 84.59 24 THR D C 1
ATOM 7796 O O . THR D 1 26 ? 47.586 3.468 72.615 1.00 83.79 24 THR D O 1
ATOM 7800 N N . VAL D 1 27 ? 49.142 4.089 71.115 1.00 84.29 25 VAL D N 1
ATOM 7801 C CA . VAL D 1 27 ? 48.398 5.277 70.684 1.00 84.12 25 VAL D CA 1
ATOM 7802 C C . VAL D 1 27 ? 47.034 4.836 70.176 1.00 84.53 25 VAL D C 1
ATOM 7803 O O . VAL D 1 27 ? 46.014 5.464 70.466 1.00 84.28 25 VAL D O 1
ATOM 7807 N N . SER D 1 28 ? 47.038 3.754 69.403 1.00 85.42 26 SER D N 1
ATOM 7808 C CA . SER D 1 28 ? 45.820 3.180 68.846 1.00 86.45 26 SER D CA 1
ATOM 7809 C C . SER D 1 28 ? 44.898 2.797 69.994 1.00 87.67 26 SER D C 1
ATOM 7810 O O . SER D 1 28 ? 43.690 3.042 69.953 1.00 87.09 26 SER D O 1
ATOM 7813 N N . ARG D 1 29 ? 45.486 2.200 71.025 1.00 89.56 27 ARG D N 1
ATOM 7814 C CA . ARG D 1 29 ? 44.732 1.785 72.197 1.00 91.88 27 ARG D CA 1
ATOM 7815 C C . ARG D 1 29 ? 44.199 3.008 72.944 1.00 92.61 27 ARG D C 1
ATOM 7816 O O . ARG D 1 29 ? 43.028 3.052 73.322 1.00 92.62 27 ARG D O 1
ATOM 7824 N N . VAL D 1 30 ? 45.064 4.000 73.144 1.00 93.75 28 VAL D N 1
ATOM 7825 C CA . VAL D 1 30 ? 44.689 5.225 73.845 1.00 94.80 28 VAL D CA 1
ATOM 7826 C C . VAL D 1 30 ? 43.313 5.711 73.412 1.00 96.36 28 VAL D C 1
ATOM 7827 O O . VAL D 1 30 ? 42.502 6.131 74.240 1.00 95.89 28 VAL D O 1
ATOM 7831 N N . LEU D 1 31 ? 43.055 5.642 72.111 1.00 98.31 29 LEU D N 1
ATOM 7832 C CA . LEU D 1 31 ? 41.783 6.087 71.561 1.00 101.00 29 LEU D CA 1
ATOM 7833 C C . LEU D 1 31 ? 40.683 5.028 71.631 1.00 102.65 29 LEU D C 1
ATOM 7834 O O . LEU D 1 31 ? 40.424 4.306 70.665 1.00 102.09 29 LEU D O 1
ATOM 7839 N N . ARG D 1 32 ? 40.047 4.962 72.801 1.00 104.80 30 ARG D N 1
ATOM 7840 C CA . ARG D 1 32 ? 38.956 4.033 73.096 1.00 106.83 30 ARG D CA 1
ATOM 7841 C C . ARG D 1 32 ? 38.436 4.276 74.513 1.00 108.09 30 ARG D C 1
ATOM 7842 O O . ARG D 1 32 ? 37.269 4.635 74.704 1.00 108.21 30 ARG D O 1
ATOM 7850 N N . ASN D 1 33 ? 39.321 4.080 75.492 1.00 109.58 31 ASN D N 1
ATOM 7851 C CA . ASN D 1 33 ? 39.015 4.249 76.916 1.00 110.56 31 ASN D CA 1
ATOM 7852 C C . ASN D 1 33 ? 38.306 3.020 77.479 1.00 111.54 31 ASN D C 1
ATOM 7853 O O . ASN D 1 33 ? 37.095 2.854 77.316 1.00 111.78 31 ASN D O 1
ATOM 7858 N N . ARG D 1 34 ? 39.074 2.160 78.144 1.00 112.57 32 ARG D N 1
ATOM 7859 C CA . ARG D 1 34 ? 38.536 0.933 78.721 1.00 113.18 32 ARG D CA 1
ATOM 7860 C C . ARG D 1 34 ? 39.626 0.118 79.416 1.00 113.36 32 ARG D C 1
ATOM 7861 O O . ARG D 1 34 ? 39.422 -0.392 80.518 1.00 113.35 32 ARG D O 1
ATOM 7869 N N . GLY D 1 35 ? 40.781 0.004 78.763 1.00 113.47 33 GLY D N 1
ATOM 7870 C CA . GLY D 1 35 ? 41.879 -0.770 79.313 1.00 113.38 33 GLY D CA 1
ATOM 7871 C C . GLY D 1 35 ? 42.929 0.002 80.088 1.00 113.20 33 GLY D C 1
ATOM 7872 O O . GLY D 1 35 ? 44.060 0.162 79.624 1.00 113.55 33 GLY D O 1
ATOM 7873 N N . ASP D 1 36 ? 42.555 0.474 81.274 1.00 112.65 34 ASP D N 1
ATOM 7874 C CA . ASP D 1 36 ? 43.455 1.221 82.150 1.00 111.67 34 ASP D CA 1
ATOM 7875 C C . ASP D 1 36 ? 44.261 2.305 81.427 1.00 110.45 34 ASP D C 1
ATOM 7876 O O . ASP D 1 36 ? 43.715 3.338 81.041 1.00 110.21 34 ASP D O 1
ATOM 7881 N N . VAL D 1 37 ? 45.558 2.063 81.247 1.00 108.93 35 VAL D N 1
ATOM 7882 C CA . VAL D 1 37 ? 46.439 3.022 80.590 1.00 107.14 35 VAL D CA 1
ATOM 7883 C C . VAL D 1 37 ? 46.356 4.355 81.335 1.00 106.20 35 VAL D C 1
ATOM 7884 O O . VAL D 1 37 ? 45.442 5.147 81.112 1.00 106.08 35 VAL D O 1
ATOM 7888 N N . SER D 1 38 ? 47.319 4.590 82.221 1.00 105.13 36 SER D N 1
ATOM 7889 C CA . SER D 1 38 ? 47.361 5.805 83.036 1.00 104.51 36 SER D CA 1
ATOM 7890 C C . SER D 1 38 ? 46.991 7.091 82.311 1.00 103.28 36 SER D C 1
ATOM 7891 O O . SER D 1 38 ? 47.111 7.186 81.092 1.00 103.38 36 SER D O 1
ATOM 7894 N N . ASP D 1 39 ? 46.546 8.080 83.081 1.00 101.89 37 ASP D N 1
ATOM 7895 C CA . ASP D 1 39 ? 46.165 9.381 82.545 1.00 100.77 37 ASP D CA 1
ATOM 7896 C C . ASP D 1 39 ? 47.405 10.256 82.394 1.00 99.80 37 ASP D C 1
ATOM 7897 O O . ASP D 1 39 ? 47.320 11.487 82.391 1.00 99.45 37 ASP D O 1
ATOM 7902 N N . ALA D 1 40 ? 48.559 9.606 82.288 1.00 98.46 38 ALA D N 1
ATOM 7903 C CA . ALA D 1 40 ? 49.835 10.293 82.116 1.00 97.14 38 ALA D CA 1
ATOM 7904 C C . ALA D 1 40 ? 50.378 9.864 80.763 1.00 95.67 38 ALA D C 1
ATOM 7905 O O . ALA D 1 40 ? 51.200 10.550 80.152 1.00 95.39 38 ALA D O 1
ATOM 7907 N N . THR D 1 41 ? 49.898 8.709 80.311 1.00 94.18 39 THR D N 1
ATOM 7908 C CA . THR D 1 41 ? 50.289 8.136 79.031 1.00 92.58 39 THR D CA 1
ATOM 7909 C C . THR D 1 41 ? 49.100 8.185 78.070 1.00 90.74 39 THR D C 1
ATOM 7910 O O . THR D 1 41 ? 49.237 7.889 76.885 1.00 90.83 39 THR D O 1
ATOM 7914 N N . ARG D 1 42 ? 47.937 8.562 78.597 1.00 88.52 40 ARG D N 1
ATOM 7915 C CA . ARG D 1 42 ? 46.710 8.675 77.808 1.00 86.05 40 ARG D CA 1
ATOM 7916 C C . ARG D 1 42 ? 46.386 10.161 77.656 1.00 83.06 40 ARG D C 1
ATOM 7917 O O . ARG D 1 42 ? 45.780 10.584 76.668 1.00 82.38 40 ARG D O 1
ATOM 7925 N N . ALA D 1 43 ? 46.790 10.942 78.654 1.00 78.94 41 ALA D N 1
ATOM 7926 C CA . ALA D 1 43 ? 46.571 12.376 78.639 1.00 74.93 41 ALA D CA 1
ATOM 7927 C C . ALA D 1 43 ? 47.637 12.997 77.756 1.00 72.74 41 ALA D C 1
ATOM 7928 O O . ALA D 1 43 ? 47.406 14.034 77.141 1.00 71.89 41 ALA D O 1
ATOM 7930 N N . ARG D 1 44 ? 48.807 12.361 77.697 1.00 70.58 42 ARG D N 1
ATOM 7931 C CA . ARG D 1 44 ? 49.902 12.861 76.866 1.00 68.57 42 ARG D CA 1
ATOM 7932 C C . ARG D 1 44 ? 49.599 12.615 75.387 1.00 65.81 42 ARG D C 1
ATOM 7933 O O . ARG D 1 44 ? 49.913 13.446 74.533 1.00 64.48 42 ARG D O 1
ATOM 7941 N N . VAL D 1 45 ? 48.983 11.469 75.099 1.00 63.32 43 VAL D N 1
ATOM 7942 C CA . VAL D 1 45 ? 48.611 11.099 73.735 1.00 61.51 43 VAL D CA 1
ATOM 7943 C C . VAL D 1 45 ? 47.580 12.094 73.220 1.00 60.25 43 VAL D C 1
ATOM 7944 O O . VAL D 1 45 ? 47.782 12.747 72.193 1.00 59.54 43 VAL D O 1
ATOM 7948 N N . LEU D 1 46 ? 46.475 12.204 73.950 1.00 58.72 44 LEU D N 1
ATOM 7949 C CA . LEU D 1 46 ? 45.401 13.119 73.589 1.00 57.36 44 LEU D CA 1
ATOM 7950 C C . LEU D 1 46 ? 45.914 14.562 73.576 1.00 56.12 44 LEU D C 1
ATOM 7951 O O . LEU D 1 46 ? 45.513 15.365 72.730 1.00 56.90 44 LEU D O 1
ATOM 7956 N N . ALA D 1 47 ? 46.804 14.887 74.509 1.00 53.84 45 ALA D N 1
ATOM 7957 C CA . ALA D 1 47 ? 47.370 16.229 74.587 1.00 51.51 45 ALA D CA 1
ATOM 7958 C C . ALA D 1 47 ? 48.180 16.514 73.325 1.00 50.07 45 ALA D C 1
ATOM 7959 O O . ALA D 1 47 ? 48.172 17.633 72.807 1.00 48.63 45 ALA D O 1
ATOM 7961 N N . ALA D 1 48 ? 48.871 15.490 72.832 1.00 48.72 46 ALA D N 1
ATOM 7962 C CA . ALA D 1 48 ? 49.689 15.622 71.631 1.00 48.25 46 ALA D CA 1
ATOM 7963 C C . ALA D 1 48 ? 48.828 15.823 70.381 1.00 48.10 46 ALA D C 1
ATOM 7964 O O . ALA D 1 48 ? 49.169 16.608 69.492 1.00 47.32 46 ALA D O 1
ATOM 7966 N N . ALA D 1 49 ? 47.708 15.111 70.324 1.00 47.64 47 ALA D N 1
ATOM 7967 C CA . ALA D 1 49 ? 46.799 15.195 69.188 1.00 46.46 47 ALA D CA 1
ATOM 7968 C C . ALA D 1 49 ? 46.159 16.567 69.086 1.00 45.61 47 ALA D C 1
ATOM 7969 O O . ALA D 1 49 ? 46.010 17.108 67.995 1.00 45.25 47 ALA D O 1
ATOM 7971 N N . LYS D 1 50 ? 45.771 17.123 70.227 1.00 46.64 48 LYS D N 1
ATOM 7972 C CA . LYS D 1 50 ? 45.149 18.438 70.258 1.00 46.26 48 LYS D CA 1
ATOM 7973 C C . LYS D 1 50 ? 46.126 19.475 69.722 1.00 46.24 48 LYS D C 1
ATOM 7974 O O . LYS D 1 50 ? 45.729 20.501 69.177 1.00 47.38 48 LYS D O 1
ATOM 7980 N N . GLU D 1 51 ? 47.414 19.203 69.883 1.00 46.73 49 GLU D N 1
ATOM 7981 C CA . GLU D 1 51 ? 48.444 20.112 69.398 1.00 45.61 49 GLU D CA 1
ATOM 7982 C C . GLU D 1 51 ? 48.546 20.041 67.876 1.00 43.73 49 GLU D C 1
ATOM 7983 O O . GLU D 1 51 ? 48.624 21.068 67.198 1.00 42.86 49 GLU D O 1
ATOM 7989 N N . LEU D 1 52 ? 48.547 18.818 67.348 1.00 41.46 50 LEU D N 1
ATOM 7990 C CA . LEU D 1 52 ? 48.647 18.579 65.905 1.00 40.01 50 LEU D CA 1
ATOM 7991 C C . LEU D 1 52 ? 47.377 18.935 65.146 1.00 38.74 50 LEU D C 1
ATOM 7992 O O . LEU D 1 52 ? 47.434 19.395 64.005 1.00 39.70 50 LEU D O 1
ATOM 7997 N N . GLY D 1 53 ? 46.232 18.711 65.782 1.00 37.09 51 GLY D N 1
ATOM 7998 C CA . GLY D 1 53 ? 44.967 18.996 65.136 1.00 36.24 51 GLY D CA 1
ATOM 7999 C C . GLY D 1 53 ? 44.269 17.696 64.789 1.00 36.11 51 GLY D C 1
ATOM 8000 O O . GLY D 1 53 ? 43.292 17.675 64.039 1.00 35.27 51 GLY D O 1
ATOM 8001 N N . TYR D 1 54 ? 44.784 16.603 65.340 1.00 34.81 52 TYR D N 1
ATOM 8002 C CA . TYR D 1 54 ? 44.216 15.292 65.099 1.00 35.10 52 TYR D CA 1
ATOM 8003 C C . TYR D 1 54 ? 42.949 15.112 65.936 1.00 35.65 52 TYR D C 1
ATOM 8004 O O . TYR D 1 54 ? 42.940 15.409 67.133 1.00 37.07 52 TYR D O 1
ATOM 8013 N N . VAL D 1 55 ? 41.887 14.641 65.284 1.00 34.94 53 VAL D N 1
ATOM 8014 C CA . VAL D 1 55 ? 40.601 14.390 65.917 1.00 33.41 53 VAL D CA 1
ATOM 8015 C C . VAL D 1 55 ? 40.357 12.884 65.849 1.00 37.02 53 VAL D C 1
ATOM 8016 O O . VAL D 1 55 ? 40.269 12.302 64.761 1.00 36.43 53 VAL D O 1
ATOM 8020 N N . PRO D 1 56 ? 40.247 12.227 67.012 1.00 38.73 54 PRO D N 1
ATOM 8021 C CA . PRO D 1 56 ? 40.015 10.783 66.999 1.00 39.66 54 PRO D CA 1
ATOM 8022 C C . PRO D 1 56 ? 38.740 10.438 66.233 1.00 41.60 54 PRO D C 1
ATOM 8023 O O . PRO D 1 56 ? 37.803 11.233 66.193 1.00 40.17 54 PRO D O 1
ATOM 8027 N N . ASN D 1 57 ? 38.733 9.261 65.606 1.00 44.35 55 ASN D N 1
ATOM 8028 C CA . ASN D 1 57 ? 37.599 8.773 64.816 1.00 46.06 55 ASN D CA 1
ATOM 8029 C C . ASN D 1 57 ? 36.541 8.160 65.736 1.00 47.88 55 ASN D C 1
ATOM 8030 O O . ASN D 1 57 ? 36.663 7.010 66.156 1.00 45.98 55 ASN D O 1
ATOM 8035 N N . LYS D 1 58 ? 35.496 8.920 66.031 1.00 50.34 56 LYS D N 1
ATOM 8036 C CA . LYS D 1 58 ? 34.454 8.430 66.908 1.00 54.89 56 LYS D CA 1
ATOM 8037 C C . LYS D 1 58 ? 33.492 7.472 66.207 1.00 57.65 56 LYS D C 1
ATOM 8038 O O . LYS D 1 58 ? 32.962 6.560 66.840 1.00 57.53 56 LYS D O 1
ATOM 8044 N N . ILE D 1 59 ? 33.279 7.663 64.905 1.00 61.83 57 ILE D N 1
ATOM 8045 C CA . ILE D 1 59 ? 32.360 6.796 64.155 1.00 65.69 57 ILE D CA 1
ATOM 8046 C C . ILE D 1 59 ? 32.793 5.335 64.081 1.00 68.09 57 ILE D C 1
ATOM 8047 O O . ILE D 1 59 ? 33.499 4.922 63.161 1.00 67.99 57 ILE D O 1
ATOM 8052 N N . ALA D 1 60 ? 32.349 4.562 65.065 1.00 71.35 58 ALA D N 1
ATOM 8053 C CA . ALA D 1 60 ? 32.643 3.134 65.142 1.00 74.25 58 ALA D CA 1
ATOM 8054 C C . ALA D 1 60 ? 31.337 2.413 65.502 1.00 75.81 58 ALA D C 1
ATOM 8055 O O . ALA D 1 60 ? 31.347 1.299 66.035 1.00 75.66 58 ALA D O 1
ATOM 8057 N N . GLY D 1 61 ? 30.217 3.068 65.194 1.00 77.19 59 GLY D N 1
ATOM 8058 C CA . GLY D 1 61 ? 28.904 2.520 65.488 1.00 77.58 59 GLY D CA 1
ATOM 8059 C C . GLY D 1 61 ? 28.413 1.436 64.548 1.00 77.98 59 GLY D C 1
ATOM 8060 O O . GLY D 1 61 ? 28.322 1.638 63.337 1.00 76.49 59 GLY D O 1
ATOM 8061 N N . ALA D 1 62 ? 28.092 0.278 65.120 1.00 79.22 60 ALA D N 1
ATOM 8062 C CA . ALA D 1 62 ? 27.602 -0.867 64.357 1.00 80.16 60 ALA D CA 1
ATOM 8063 C C . ALA D 1 62 ? 26.078 -0.824 64.312 1.00 80.42 60 ALA D C 1
ATOM 8064 O O . ALA D 1 62 ? 25.410 -1.391 65.177 1.00 82.10 60 ALA D O 1
ATOM 8066 N N . LEU D 1 63 ? 25.537 -0.156 63.298 1.00 79.65 61 LEU D N 1
ATOM 8067 C CA . LEU D 1 63 ? 24.093 -0.015 63.147 1.00 77.68 61 LEU D CA 1
ATOM 8068 C C . LEU D 1 63 ? 23.442 0.437 64.455 1.00 77.71 61 LEU D C 1
ATOM 8069 O O . LEU D 1 63 ? 24.001 1.259 65.186 1.00 77.56 61 LEU D O 1
ATOM 8074 N N . ALA D 1 64 ? 22.268 -0.113 64.745 1.00 77.72 62 ALA D N 1
ATOM 8075 C CA . ALA D 1 64 ? 21.505 0.224 65.945 1.00 77.59 62 ALA D CA 1
ATOM 8076 C C . ALA D 1 64 ? 22.266 0.134 67.270 1.00 77.73 62 ALA D C 1
ATOM 8077 O O . ALA D 1 64 ? 22.011 0.919 68.187 1.00 77.87 62 ALA D O 1
ATOM 8079 N N . SER D 1 65 ? 23.187 -0.824 67.375 1.00 77.29 63 SER D N 1
ATOM 8080 C CA . SER D 1 65 ? 23.964 -1.014 68.600 1.00 75.68 63 SER D CA 1
ATOM 8081 C C . SER D 1 65 ? 24.673 0.268 69.045 1.00 74.44 63 SER D C 1
ATOM 8082 O O . SER D 1 65 ? 24.169 0.996 69.904 1.00 75.58 63 SER D O 1
ATOM 8085 N N . ASN D 1 66 ? 25.837 0.551 68.467 1.00 71.28 64 ASN D N 1
ATOM 8086 C CA . ASN D 1 66 ? 26.561 1.756 68.843 1.00 67.74 64 ASN D CA 1
ATOM 8087 C C . ASN D 1 66 ? 26.266 2.870 67.852 1.00 64.43 64 ASN D C 1
ATOM 8088 O O . ASN D 1 66 ? 26.412 2.703 66.640 1.00 64.73 64 ASN D O 1
ATOM 8093 N N . ARG D 1 67 ? 25.846 4.011 68.382 1.00 59.76 65 ARG D N 1
ATOM 8094 C CA . ARG D 1 67 ? 25.500 5.159 67.558 1.00 53.49 65 ARG D CA 1
ATOM 8095 C C . ARG D 1 67 ? 26.342 6.372 67.911 1.00 49.86 65 ARG D C 1
ATOM 8096 O O . ARG D 1 67 ? 26.775 6.521 69.053 1.00 49.30 65 ARG D O 1
ATOM 8104 N N . VAL D 1 68 ? 26.585 7.233 66.928 1.00 46.38 66 VAL D N 1
ATOM 8105 C CA . VAL D 1 68 ? 27.382 8.429 67.171 1.00 42.66 66 VAL D CA 1
ATOM 8106 C C . VAL D 1 68 ? 26.562 9.479 67.883 1.00 39.81 66 VAL D C 1
ATOM 8107 O O . VAL D 1 68 ? 25.333 9.421 67.903 1.00 36.84 66 VAL D O 1
ATOM 8111 N N . ASN D 1 69 ? 27.273 10.442 68.454 1.00 38.15 67 ASN D N 1
ATOM 8112 C CA . ASN D 1 69 ? 26.701 11.549 69.206 1.00 37.21 67 ASN D CA 1
ATOM 8113 C C . ASN D 1 69 ? 26.005 12.619 68.357 1.00 35.54 67 ASN D C 1
ATOM 8114 O O . ASN D 1 69 ? 25.904 13.772 68.769 1.00 36.00 67 ASN D O 1
ATOM 8119 N N . LEU D 1 70 ? 25.510 12.239 67.185 1.00 33.81 68 LEU D N 1
ATOM 8120 C CA . LEU D 1 70 ? 24.837 13.186 66.301 1.00 30.76 68 LEU D CA 1
ATOM 8121 C C . LEU D 1 70 ? 23.331 13.207 66.521 1.00 28.15 68 LEU D C 1
ATOM 8122 O O . LEU D 1 70 ? 22.698 12.172 66.692 1.00 27.97 68 LEU D O 1
ATOM 8127 N N . VAL D 1 71 ? 22.764 14.401 66.525 1.00 27.34 69 VAL D N 1
ATOM 8128 C CA . VAL D 1 71 ? 21.326 14.562 66.681 1.00 26.40 69 VAL D CA 1
ATOM 8129 C C . VAL D 1 71 ? 20.847 15.264 65.415 1.00 25.20 69 VAL D C 1
ATOM 8130 O O . VAL D 1 71 ? 21.131 16.442 65.199 1.00 25.10 69 VAL D O 1
ATOM 8134 N N . ALA D 1 72 ? 20.124 14.526 64.579 1.00 25.00 70 ALA D N 1
ATOM 8135 C CA . ALA D 1 72 ? 19.623 15.053 63.313 1.00 23.06 70 ALA D CA 1
ATOM 8136 C C . ALA D 1 72 ? 18.417 15.959 63.438 1.00 21.09 70 ALA D C 1
ATOM 8137 O O . ALA D 1 72 ? 17.354 15.542 63.882 1.00 22.00 70 ALA D O 1
ATOM 8139 N N . VAL D 1 73 ? 18.588 17.204 63.018 1.00 22.18 71 VAL D N 1
ATOM 8140 C CA . VAL D 1 73 ? 17.511 18.184 63.033 1.00 19.60 71 VAL D CA 1
ATOM 8141 C C . VAL D 1 73 ? 17.136 18.424 61.575 1.00 21.10 71 VAL D C 1
ATOM 8142 O O . VAL D 1 73 ? 17.904 19.015 60.816 1.00 19.95 71 VAL D O 1
ATOM 8146 N N . ILE D 1 74 ? 15.953 17.959 61.191 1.00 21.87 72 ILE D N 1
ATOM 8147 C CA . ILE D 1 74 ? 15.489 18.104 59.823 1.00 20.88 72 ILE D CA 1
ATOM 8148 C C . ILE D 1 74 ? 14.320 19.072 59.770 1.00 22.08 72 ILE D C 1
ATOM 8149 O O . ILE D 1 74 ? 13.232 18.794 60.276 1.00 23.93 72 ILE D O 1
ATOM 8154 N N . ILE D 1 75 ? 14.575 20.213 59.147 1.00 20.72 73 ILE D N 1
ATOM 8155 C CA . ILE D 1 75 ? 13.613 21.287 59.024 1.00 21.07 73 ILE D CA 1
ATOM 8156 C C . ILE D 1 75 ? 13.474 21.709 57.558 1.00 20.54 73 ILE D C 1
ATOM 8157 O O . ILE D 1 75 ? 14.368 21.471 56.749 1.00 18.15 73 ILE D O 1
ATOM 8162 N N . PRO D 1 76 ? 12.358 22.367 57.209 1.00 20.91 74 PRO D N 1
ATOM 8163 C CA . PRO D 1 76 ? 12.103 22.815 55.834 1.00 21.15 74 PRO D CA 1
ATOM 8164 C C . PRO D 1 76 ? 12.808 24.069 55.343 1.00 21.55 74 PRO D C 1
ATOM 8165 O O . PRO D 1 76 ? 13.067 24.200 54.144 1.00 21.42 74 PRO D O 1
ATOM 8169 N N . SER D 1 77 ? 13.109 24.988 56.254 1.00 21.52 75 SER D N 1
ATOM 8170 C CA . SER D 1 77 ? 13.732 26.243 55.868 1.00 20.96 75 SER D CA 1
ATOM 8171 C C . SER D 1 77 ? 14.551 26.903 56.956 1.00 23.66 75 SER D C 1
ATOM 8172 O O . SER D 1 77 ? 14.378 26.648 58.143 1.00 26.55 75 SER D O 1
ATOM 8175 N N . LEU D 1 78 ? 15.441 27.774 56.521 1.00 24.56 76 LEU D N 1
ATOM 8176 C CA . LEU D 1 78 ? 16.297 28.534 57.410 1.00 27.41 76 LEU D CA 1
ATOM 8177 C C . LEU D 1 78 ? 16.216 29.959 56.902 1.00 26.78 76 LEU D C 1
ATOM 8178 O O . LEU D 1 78 ? 16.885 30.840 57.419 1.00 26.92 76 LEU D O 1
ATOM 8183 N N . SER D 1 79 ? 15.371 30.158 55.891 1.00 30.87 77 SER D N 1
ATOM 8184 C CA . SER D 1 79 ? 15.189 31.447 55.216 1.00 36.13 77 SER D CA 1
ATOM 8185 C C . SER D 1 79 ? 14.056 32.316 55.732 1.00 38.75 77 SER D C 1
ATOM 8186 O O . SER D 1 79 ? 14.115 33.535 55.612 1.00 40.29 77 SER D O 1
ATOM 8189 N N . ASN D 1 80 ? 12.996 31.716 56.259 1.00 41.79 78 ASN D N 1
ATOM 8190 C CA . ASN D 1 80 ? 11.942 32.544 56.828 1.00 44.09 78 ASN D CA 1
ATOM 8191 C C . ASN D 1 80 ? 12.653 32.984 58.100 1.00 45.07 78 ASN D C 1
ATOM 8192 O O . ASN D 1 80 ? 13.860 33.215 58.076 1.00 48.24 78 ASN D O 1
ATOM 8205 N N . VAL D 1 82 ? 11.709 31.506 61.309 1.00 36.10 80 VAL D N 1
ATOM 8206 C CA . VAL D 1 82 ? 11.124 30.659 62.323 1.00 33.82 80 VAL D CA 1
ATOM 8207 C C . VAL D 1 82 ? 12.090 29.707 63.009 1.00 30.98 80 VAL D C 1
ATOM 8208 O O . VAL D 1 82 ? 12.311 29.798 64.217 1.00 30.98 80 VAL D O 1
ATOM 8212 N N . PHE D 1 83 ? 12.669 28.806 62.223 1.00 27.97 81 PHE D N 1
ATOM 8213 C CA . PHE D 1 83 ? 13.562 27.774 62.733 1.00 24.61 81 PHE D CA 1
ATOM 8214 C C . PHE D 1 83 ? 14.895 28.170 63.351 1.00 25.71 81 PHE D C 1
ATOM 8215 O O . PHE D 1 83 ? 15.460 27.402 64.126 1.00 24.65 81 PHE D O 1
ATOM 8223 N N . PRO D 1 84 ? 15.423 29.363 63.028 1.00 28.78 82 PRO D N 1
ATOM 8224 C CA . PRO D 1 84 ? 16.706 29.716 63.654 1.00 29.83 82 PRO D CA 1
ATOM 8225 C C . PRO D 1 84 ? 16.539 29.787 65.181 1.00 30.42 82 PRO D C 1
ATOM 8226 O O . PRO D 1 84 ? 17.417 29.376 65.936 1.00 31.56 82 PRO D O 1
ATOM 8230 N N . GLU D 1 85 ? 15.394 30.298 65.619 1.00 31.05 83 GLU D N 1
ATOM 8231 C CA . GLU D 1 85 ? 15.090 30.414 67.040 1.00 32.44 83 GLU D CA 1
ATOM 8232 C C . GLU D 1 85 ? 14.956 28.999 67.618 1.00 31.55 83 GLU D C 1
ATOM 8233 O O . GLU D 1 85 ? 15.450 28.704 68.713 1.00 30.88 83 GLU D O 1
ATOM 8239 N N . VAL D 1 86 ? 14.288 28.126 66.870 1.00 28.27 84 VAL D N 1
ATOM 8240 C CA . VAL D 1 86 ? 14.123 26.748 67.277 1.00 24.60 84 VAL D CA 1
ATOM 8241 C C . VAL D 1 86 ? 15.496 26.094 67.455 1.00 27.43 84 VAL D C 1
ATOM 8242 O O . VAL D 1 86 ? 15.711 25.315 68.389 1.00 26.27 84 VAL D O 1
ATOM 8246 N N . LEU D 1 87 ? 16.427 26.404 66.557 1.00 27.48 85 LEU D N 1
ATOM 8247 C CA . LEU D 1 87 ? 17.750 25.810 66.668 1.00 29.06 85 LEU D CA 1
ATOM 8248 C C . LEU D 1 87 ? 18.444 26.342 67.914 1.00 28.57 85 LEU D C 1
ATOM 8249 O O . LEU D 1 87 ? 19.262 25.654 68.530 1.00 27.96 85 LEU D O 1
ATOM 8254 N N . THR D 1 88 ? 18.105 27.570 68.285 1.00 29.69 86 THR D N 1
ATOM 8255 C CA . THR D 1 88 ? 18.691 28.190 69.462 1.00 29.25 86 THR D CA 1
ATOM 8256 C C . THR D 1 88 ? 18.257 27.446 70.723 1.00 27.36 86 THR D C 1
ATOM 8257 O O . THR D 1 88 ? 19.064 27.215 71.612 1.00 29.00 86 THR D O 1
ATOM 8261 N N . GLY D 1 89 ? 16.991 27.055 70.792 1.00 26.67 87 GLY D N 1
ATOM 8262 C CA . GLY D 1 89 ? 16.513 26.322 71.949 1.00 24.56 87 GLY D CA 1
ATOM 8263 C C . GLY D 1 89 ? 17.091 24.920 71.987 1.00 26.76 87 GLY D C 1
ATOM 8264 O O . GLY D 1 89 ? 17.371 24.374 73.057 1.00 27.01 87 GLY D O 1
ATOM 8265 N N . ILE D 1 90 ? 17.275 24.323 70.813 1.00 27.53 88 ILE D N 1
ATOM 8266 C CA . ILE D 1 90 ? 17.836 22.983 70.742 1.00 28.06 88 ILE D CA 1
ATOM 8267 C C . ILE D 1 90 ? 19.261 23.011 71.296 1.00 29.77 88 ILE D C 1
ATOM 8268 O O . ILE D 1 90 ? 19.649 22.151 72.091 1.00 29.22 88 ILE D O 1
ATOM 8273 N N . ASN D 1 91 ? 20.031 24.011 70.874 1.00 30.58 89 ASN D N 1
ATOM 8274 C CA . ASN D 1 91 ? 21.417 24.162 71.316 1.00 33.52 89 ASN D CA 1
ATOM 8275 C C . ASN D 1 91 ? 21.560 24.490 72.814 1.00 33.76 89 ASN D C 1
ATOM 8276 O O . ASN D 1 91 ? 22.418 23.917 73.494 1.00 32.98 89 ASN D O 1
ATOM 8281 N N . GLN D 1 92 ? 20.733 25.400 73.329 1.00 31.74 90 GLN D N 1
ATOM 8282 C CA . GLN D 1 92 ? 20.805 25.737 74.750 1.00 33.74 90 GLN D CA 1
ATOM 8283 C C . GLN D 1 92 ? 20.710 24.457 75.603 1.00 35.00 90 GLN D C 1
ATOM 8284 O O . GLN D 1 92 ? 21.403 24.311 76.612 1.00 35.42 90 GLN D O 1
ATOM 8290 N N . VAL D 1 93 ? 19.861 23.528 75.175 1.00 33.04 91 VAL D N 1
ATOM 8291 C CA . VAL D 1 93 ? 19.653 22.292 75.901 1.00 33.04 91 VAL D CA 1
ATOM 8292 C C . VAL D 1 93 ? 20.731 21.239 75.704 1.00 35.75 91 VAL D C 1
ATOM 8293 O O . VAL D 1 93 ? 21.208 20.651 76.674 1.00 37.60 91 VAL D O 1
ATOM 8297 N N . LEU D 1 94 ? 21.120 20.989 74.460 1.00 35.49 92 LEU D N 1
ATOM 8298 C CA . LEU D 1 94 ? 22.123 19.964 74.203 1.00 35.82 92 LEU D CA 1
ATOM 8299 C C . LEU D 1 94 ? 23.540 20.404 74.511 1.00 36.45 92 LEU D C 1
ATOM 8300 O O . LEU D 1 94 ? 24.459 19.589 74.532 1.00 35.70 92 LEU D O 1
ATOM 8305 N N . GLU D 1 95 ? 23.711 21.694 74.752 1.00 39.90 93 GLU D N 1
ATOM 8306 C CA . GLU D 1 95 ? 25.026 22.241 75.047 1.00 43.81 93 GLU D CA 1
ATOM 8307 C C . GLU D 1 95 ? 25.712 21.567 76.229 1.00 44.43 93 GLU D C 1
ATOM 8308 O O . GLU D 1 95 ? 26.907 21.259 76.168 1.00 44.29 93 GLU D O 1
ATOM 8314 N N . ASP D 1 96 ? 24.959 21.341 77.301 1.00 44.89 94 ASP D N 1
ATOM 8315 C CA . ASP D 1 96 ? 25.513 20.711 78.490 1.00 46.07 94 ASP D CA 1
ATOM 8316 C C . ASP D 1 96 ? 25.545 19.189 78.391 1.00 47.08 94 ASP D C 1
ATOM 8317 O O . ASP D 1 96 ? 25.964 18.509 79.334 1.00 48.65 94 ASP D O 1
ATOM 8322 N N . THR D 1 97 ? 25.109 18.654 77.250 1.00 45.02 95 THR D N 1
ATOM 8323 C CA . THR D 1 97 ? 25.123 17.211 77.036 1.00 43.81 95 THR D CA 1
ATOM 8324 C C . THR D 1 97 ? 26.294 16.887 76.121 1.00 43.66 95 THR D C 1
ATOM 8325 O O . THR D 1 97 ? 27.033 17.777 75.696 1.00 43.70 95 THR D O 1
ATOM 8329 N N . GLU D 1 98 ? 26.457 15.612 75.811 1.00 41.90 96 GLU D N 1
ATOM 8330 C CA . GLU D 1 98 ? 27.537 15.189 74.943 1.00 43.17 96 GLU D CA 1
ATOM 8331 C C . GLU D 1 98 ? 27.004 15.048 73.513 1.00 42.01 96 GLU D C 1
ATOM 8332 O O . GLU D 1 98 ? 27.713 14.611 72.607 1.00 41.02 96 GLU D O 1
ATOM 8338 N N . LEU D 1 99 ? 25.744 15.430 73.322 1.00 41.25 97 LEU D N 1
ATOM 8339 C CA . LEU D 1 99 ? 25.092 15.345 72.016 1.00 38.32 97 LEU D CA 1
ATOM 8340 C C . LEU D 1 99 ? 25.316 16.597 71.176 1.00 37.52 97 LEU D C 1
ATOM 8341 O O . LEU D 1 99 ? 25.296 17.719 71.689 1.00 38.26 97 LEU D O 1
ATOM 8346 N N . GLN D 1 100 ? 25.535 16.389 69.882 1.00 36.23 98 GLN D N 1
ATOM 8347 C CA . GLN D 1 100 ? 25.757 17.484 68.937 1.00 35.40 98 GLN D CA 1
ATOM 8348 C C . GLN D 1 100 ? 24.693 17.445 67.843 1.00 32.26 98 GLN D C 1
ATOM 8349 O O . GLN D 1 100 ? 24.590 16.470 67.107 1.00 33.12 98 GLN D O 1
ATOM 8355 N N . PRO D 1 101 ? 23.870 18.499 67.742 1.00 31.31 99 PRO D N 1
ATOM 8356 C CA . PRO D 1 101 ? 22.807 18.596 66.737 1.00 29.74 99 PRO D CA 1
ATOM 8357 C C . PRO D 1 101 ? 23.301 19.213 65.429 1.00 30.81 99 PRO D C 1
ATOM 8358 O O . PRO D 1 101 ? 24.034 20.211 65.442 1.00 31.03 99 PRO D O 1
ATOM 8362 N N . VAL D 1 102 ? 22.894 18.625 64.305 1.00 29.71 100 VAL D N 1
ATOM 8363 C CA . VAL D 1 102 ? 23.275 19.158 63.004 1.00 27.84 100 VAL D CA 1
ATOM 8364 C C . VAL D 1 102 ? 22.020 19.312 62.149 1.00 25.05 100 VAL D C 1
ATOM 8365 O O . VAL D 1 102 ? 21.133 18.473 62.188 1.00 25.93 100 VAL D O 1
ATOM 8369 N N . VAL D 1 103 ? 21.942 20.395 61.385 1.00 24.11 101 VAL D N 1
ATOM 8370 C CA . VAL D 1 103 ? 20.758 20.681 60.587 1.00 23.84 101 VAL D CA 1
ATOM 8371 C C . VAL D 1 103 ? 20.714 20.280 59.108 1.00 24.28 101 VAL D C 1
ATOM 8372 O O . VAL D 1 103 ? 21.620 20.561 58.335 1.00 23.73 101 VAL D O 1
ATOM 8376 N N . GLY D 1 104 ? 19.612 19.639 58.734 1.00 25.81 102 GLY D N 1
ATOM 8377 C CA . GLY D 1 104 ? 19.393 19.228 57.359 1.00 24.39 102 GLY D CA 1
ATOM 8378 C C . GLY D 1 104 ? 18.163 19.968 56.856 1.00 23.40 102 GLY D C 1
ATOM 8379 O O . GLY D 1 104 ? 17.120 19.973 57.523 1.00 21.04 102 GLY D O 1
ATOM 8380 N N . VAL D 1 105 ? 18.291 20.595 55.688 1.00 21.37 103 VAL D N 1
ATOM 8381 C CA . VAL D 1 105 ? 17.210 21.362 55.070 1.00 21.45 103 VAL D CA 1
ATOM 8382 C C . VAL D 1 105 ? 16.470 20.578 53.972 1.00 21.30 103 VAL D C 1
ATOM 8383 O O . VAL D 1 105 ? 17.092 19.992 53.090 1.00 23.64 103 VAL D O 1
ATOM 8387 N N . THR D 1 106 ? 15.141 20.597 54.031 1.00 21.78 104 THR D N 1
ATOM 8388 C CA . THR D 1 106 ? 14.277 19.875 53.090 1.00 22.62 104 THR D CA 1
ATOM 8389 C C . THR D 1 106 ? 13.511 20.718 52.064 1.00 22.87 104 THR D C 1
ATOM 8390 O O . THR D 1 106 ? 12.980 20.176 51.103 1.00 24.74 104 THR D O 1
ATOM 8394 N N . ASP D 1 107 ? 13.425 22.024 52.282 1.00 22.71 105 ASP D N 1
ATOM 8395 C CA . ASP D 1 107 ? 12.693 22.916 51.380 1.00 25.43 105 ASP D CA 1
ATOM 8396 C C . ASP D 1 107 ? 11.202 22.583 51.293 1.00 25.03 105 ASP D C 1
ATOM 8397 O O . ASP D 1 107 ? 10.544 22.900 50.293 1.00 24.61 105 ASP D O 1
ATOM 8402 N N . TYR D 1 108 ? 10.674 21.946 52.335 1.00 23.19 106 TYR D N 1
ATOM 8403 C CA . TYR D 1 108 ? 9.257 21.579 52.384 1.00 23.96 106 TYR D CA 1
ATOM 8404 C C . TYR D 1 108 ? 8.923 20.450 51.422 1.00 24.16 106 TYR D C 1
ATOM 8405 O O . TYR D 1 108 ? 7.778 20.030 51.348 1.00 23.36 106 TYR D O 1
ATOM 8414 N N . LEU D 1 109 ? 9.924 19.974 50.684 1.00 25.62 107 LEU D N 1
ATOM 8415 C CA . LEU D 1 109 ? 9.731 18.906 49.712 1.00 24.91 107 LEU D CA 1
ATOM 8416 C C . LEU D 1 109 ? 9.721 17.543 50.366 1.00 24.78 107 LEU D C 1
ATOM 8417 O O . LEU D 1 109 ? 10.721 17.114 50.931 1.00 26.29 107 LEU D O 1
ATOM 8422 N N . PRO D 1 110 ? 8.583 16.839 50.307 1.00 25.13 108 PRO D N 1
ATOM 8423 C CA . PRO D 1 110 ? 8.555 15.514 50.935 1.00 26.23 108 PRO D CA 1
ATOM 8424 C C . PRO D 1 110 ? 9.592 14.553 50.370 1.00 26.61 108 PRO D C 1
ATOM 8425 O O . PRO D 1 110 ? 10.142 13.732 51.093 1.00 25.85 108 PRO D O 1
ATOM 8429 N N . GLU D 1 111 ? 9.875 14.662 49.080 1.00 28.05 109 GLU D N 1
ATOM 8430 C CA . GLU D 1 111 ? 10.875 13.791 48.470 1.00 28.21 109 GLU D CA 1
ATOM 8431 C C . GLU D 1 111 ? 12.256 14.179 49.002 1.00 25.42 109 GLU D C 1
ATOM 8432 O O . GLU D 1 111 ? 13.096 13.327 49.244 1.00 25.24 109 GLU D O 1
ATOM 8438 N N . LYS D 1 112 ? 12.488 15.470 49.193 1.00 24.61 110 LYS D N 1
ATOM 8439 C CA . LYS D 1 112 ? 13.775 15.913 49.712 1.00 26.77 110 LYS D CA 1
ATOM 8440 C C . LYS D 1 112 ? 13.923 15.582 51.204 1.00 25.42 110 LYS D C 1
ATOM 8441 O O . LYS D 1 112 ? 15.018 15.320 51.688 1.00 24.93 110 LYS D O 1
ATOM 8447 N N . GLU D 1 113 ? 12.820 15.581 51.937 1.00 26.45 111 GLU D N 1
ATOM 8448 C CA . GLU D 1 113 ? 12.888 15.244 53.352 1.00 26.42 111 GLU D CA 1
ATOM 8449 C C . GLU D 1 113 ? 13.268 13.775 53.474 1.00 25.39 111 GLU D C 1
ATOM 8450 O O . GLU D 1 113 ? 14.052 13.383 54.350 1.00 24.48 111 GLU D O 1
ATOM 8456 N N . GLU D 1 114 ? 12.710 12.971 52.576 1.00 22.81 112 GLU D N 1
ATOM 8457 C CA . GLU D 1 114 ? 12.963 11.543 52.558 1.00 23.29 112 GLU D CA 1
ATOM 8458 C C . GLU D 1 114 ? 14.429 11.249 52.293 1.00 23.69 112 GLU D C 1
ATOM 8459 O O . GLU D 1 114 ? 15.011 10.330 52.880 1.00 24.90 112 GLU D O 1
ATOM 8465 N N . LYS D 1 115 ? 15.034 12.021 51.400 1.00 24.62 113 LYS D N 1
ATOM 8466 C CA . LYS D 1 115 ? 16.437 11.801 51.088 1.00 26.73 113 LYS D CA 1
ATOM 8467 C C . LYS D 1 115 ? 17.350 12.219 52.244 1.00 24.14 113 LYS D C 1
ATOM 8468 O O . LYS D 1 115 ? 18.265 11.496 52.613 1.00 24.70 113 LYS D O 1
ATOM 8474 N N . VAL D 1 116 ? 17.100 13.392 52.806 1.00 23.21 114 VAL D N 1
ATOM 8475 C CA . VAL D 1 116 ? 17.893 13.886 53.917 1.00 21.36 114 VAL D CA 1
ATOM 8476 C C . VAL D 1 116 ? 17.781 12.929 55.116 1.00 22.08 114 VAL D C 1
ATOM 8477 O O . VAL D 1 116 ? 18.779 12.615 55.767 1.00 19.57 114 VAL D O 1
ATOM 8481 N N . LEU D 1 117 ? 16.571 12.446 55.383 1.00 22.35 115 LEU D N 1
ATOM 8482 C CA . LEU D 1 117 ? 16.351 11.535 56.501 1.00 23.49 115 LEU D CA 1
ATOM 8483 C C . LEU D 1 117 ? 17.163 10.256 56.332 1.00 25.82 115 LEU D C 1
ATOM 8484 O O . LEU D 1 117 ? 17.795 9.761 57.274 1.00 26.15 115 LEU D O 1
ATOM 8489 N N . TYR D 1 118 ? 17.135 9.722 55.117 1.00 26.58 116 TYR D N 1
ATOM 8490 C CA . TYR D 1 118 ? 17.856 8.502 54.785 1.00 26.58 116 TYR D CA 1
ATOM 8491 C C . TYR D 1 118 ? 19.364 8.687 55.004 1.00 25.52 116 TYR D C 1
ATOM 8492 O O . TYR D 1 118 ? 20.013 7.881 55.674 1.00 27.13 116 TYR D O 1
ATOM 8501 N N . GLU D 1 119 ? 19.917 9.748 54.432 1.00 24.21 117 GLU D N 1
ATOM 8502 C CA . GLU D 1 119 ? 21.343 10.025 54.561 1.00 26.15 117 GLU D CA 1
ATOM 8503 C C . GLU D 1 119 ? 21.812 10.178 56.003 1.00 24.98 117 GLU D C 1
ATOM 8504 O O . GLU D 1 119 ? 22.861 9.662 56.384 1.00 25.23 117 GLU D O 1
ATOM 8518 N N . LEU D 1 121 ? 20.230 9.074 58.768 1.00 27.58 119 LEU D N 1
ATOM 8519 C CA . LEU D 1 121 ? 20.023 7.837 59.509 1.00 27.59 119 LEU D CA 1
ATOM 8520 C C . LEU D 1 121 ? 21.099 6.819 59.127 1.00 27.88 119 LEU D C 1
ATOM 8521 O O . LEU D 1 121 ? 21.458 5.947 59.925 1.00 26.59 119 LEU D O 1
ATOM 8526 N N . SER D 1 122 ? 21.605 6.922 57.900 1.00 26.41 120 SER D N 1
ATOM 8527 C CA . SER D 1 122 ? 22.640 6.001 57.459 1.00 26.66 120 SER D CA 1
ATOM 8528 C C . SER D 1 122 ? 23.931 6.303 58.233 1.00 25.39 120 SER D C 1
ATOM 8529 O O . SER D 1 122 ? 24.904 5.569 58.152 1.00 23.80 120 SER D O 1
ATOM 8532 N N . TRP D 1 123 ? 23.924 7.394 58.990 1.00 28.34 121 TRP D N 1
ATOM 8533 C CA . TRP D 1 123 ? 25.082 7.768 59.795 1.00 28.32 121 TRP D CA 1
ATOM 8534 C C . TRP D 1 123 ? 24.903 7.270 61.229 1.00 29.85 121 TRP D C 1
ATOM 8535 O O . TRP D 1 123 ? 25.781 7.462 62.073 1.00 32.52 121 TRP D O 1
ATOM 8546 N N . ARG D 1 124 ? 23.757 6.646 61.489 1.00 30.12 122 ARG D N 1
ATOM 8547 C CA . ARG D 1 124 ? 23.421 6.083 62.802 1.00 32.84 122 ARG D CA 1
ATOM 8548 C C . ARG D 1 124 ? 23.459 7.093 63.945 1.00 33.32 122 ARG D C 1
ATOM 8549 O O . ARG D 1 124 ? 24.119 6.859 64.957 1.00 32.59 122 ARG D O 1
ATOM 8557 N N . PRO D 1 125 ? 22.730 8.219 63.807 1.00 32.31 123 PRO D N 1
ATOM 8558 C CA . PRO D 1 125 ? 22.699 9.253 64.842 1.00 31.68 123 PRO D CA 1
ATOM 8559 C C . PRO D 1 125 ? 22.064 8.754 66.129 1.00 33.21 123 PRO D C 1
ATOM 8560 O O . PRO D 1 125 ? 21.546 7.634 66.188 1.00 36.53 123 PRO D O 1
ATOM 8564 N N . SER D 1 126 ? 22.096 9.589 67.159 1.00 32.82 124 SER D N 1
ATOM 8565 C CA . SER D 1 126 ? 21.532 9.216 68.442 1.00 31.64 124 SER D CA 1
ATOM 8566 C C . SER D 1 126 ? 20.055 9.537 68.529 1.00 31.27 124 SER D C 1
ATOM 8567 O O . SER D 1 126 ? 19.307 8.864 69.247 1.00 32.28 124 SER D O 1
ATOM 8570 N N . GLY D 1 127 ? 19.635 10.567 67.803 1.00 27.29 125 GLY D N 1
ATOM 8571 C CA . GLY D 1 127 ? 18.242 10.959 67.836 1.00 24.74 125 GLY D CA 1
ATOM 8572 C C . GLY D 1 127 ? 17.844 11.850 66.679 1.00 24.52 125 GLY D C 1
ATOM 8573 O O . GLY D 1 127 ? 18.696 12.393 65.969 1.00 24.59 125 GLY D O 1
ATOM 8574 N N . VAL D 1 128 ? 16.541 12.018 66.500 1.00 22.18 126 VAL D N 1
ATOM 8575 C CA . VAL D 1 128 ? 16.030 12.823 65.409 1.00 22.53 126 VAL D CA 1
ATOM 8576 C C . VAL D 1 128 ? 14.996 13.824 65.853 1.00 23.14 126 VAL D C 1
ATOM 8577 O O . VAL D 1 128 ? 14.122 13.503 66.654 1.00 26.01 126 VAL D O 1
ATOM 8581 N N . ILE D 1 129 ? 15.116 15.045 65.344 1.00 23.01 127 ILE D N 1
ATOM 8582 C CA . ILE D 1 129 ? 14.150 16.114 65.607 1.00 22.77 127 ILE D CA 1
ATOM 8583 C C . ILE D 1 129 ? 13.760 16.586 64.203 1.00 23.12 127 ILE D C 1
ATOM 8584 O O . ILE D 1 129 ? 14.554 17.204 63.496 1.00 23.80 127 ILE D O 1
ATOM 8589 N N . ILE D 1 130 ? 12.533 16.277 63.801 1.00 24.10 128 ILE D N 1
ATOM 8590 C CA . ILE D 1 130 ? 12.054 16.616 62.469 1.00 23.32 128 ILE D CA 1
ATOM 8591 C C . ILE D 1 130 ? 10.775 17.452 62.519 1.00 23.65 128 ILE D C 1
ATOM 8592 O O . ILE D 1 130 ? 9.906 17.237 63.357 1.00 20.90 128 ILE D O 1
ATOM 8597 N N . ALA D 1 131 ? 10.677 18.411 61.610 1.00 23.28 129 ALA D N 1
ATOM 8598 C CA . ALA D 1 131 ? 9.523 19.287 61.548 1.00 24.76 129 ALA D CA 1
ATOM 8599 C C . ALA D 1 131 ? 8.297 18.653 60.895 1.00 26.22 129 ALA D C 1
ATOM 8600 O O . ALA D 1 131 ? 8.408 17.944 59.894 1.00 25.35 129 ALA D O 1
ATOM 8602 N N . GLY D 1 132 ? 7.130 18.903 61.482 1.00 26.93 130 GLY D N 1
ATOM 8603 C CA . GLY D 1 132 ? 5.886 18.418 60.912 1.00 27.01 130 GLY D CA 1
ATOM 8604 C C . GLY D 1 132 ? 5.418 17.011 61.179 1.00 27.36 130 GLY D C 1
ATOM 8605 O O . GLY D 1 132 ? 6.170 16.155 61.641 1.00 27.10 130 GLY D O 1
ATOM 8606 N N . LEU D 1 133 ? 4.146 16.782 60.865 1.00 27.93 131 LEU D N 1
ATOM 8607 C CA . LEU D 1 133 ? 3.517 15.484 61.062 1.00 28.63 131 LEU D CA 1
ATOM 8608 C C . LEU D 1 133 ? 3.241 14.767 59.742 1.00 28.23 131 LEU D C 1
ATOM 8609 O O . LEU D 1 133 ? 2.730 13.648 59.732 1.00 28.53 131 LEU D O 1
ATOM 8614 N N . GLU D 1 134 ? 3.583 15.413 58.632 1.00 28.72 132 GLU D N 1
ATOM 8615 C CA . GLU D 1 134 ? 3.378 14.821 57.313 1.00 29.24 132 GLU D CA 1
ATOM 8616 C C . GLU D 1 134 ? 4.702 14.332 56.713 1.00 28.76 132 GLU D C 1
ATOM 8617 O O . GLU D 1 134 ? 5.696 15.067 56.694 1.00 26.64 132 GLU D O 1
ATOM 8623 N N . HIS D 1 135 ? 4.714 13.094 56.221 1.00 28.75 133 HIS D N 1
ATOM 8624 C CA . HIS D 1 135 ? 5.922 12.526 55.614 1.00 30.01 133 HIS D CA 1
ATOM 8625 C C . HIS D 1 135 ? 5.545 11.619 54.439 1.00 29.64 133 HIS D C 1
ATOM 8626 O O . HIS D 1 135 ? 4.389 11.249 54.298 1.00 28.94 133 HIS D O 1
ATOM 8633 N N . SER D 1 136 ? 6.525 11.271 53.609 1.00 31.44 134 SER D N 1
ATOM 8634 C CA . SER D 1 136 ? 6.319 10.448 52.407 1.00 33.50 134 SER D CA 1
ATOM 8635 C C . SER D 1 136 ? 6.053 8.944 52.535 1.00 36.92 134 SER D C 1
ATOM 8636 O O . SER D 1 136 ? 6.249 8.210 51.562 1.00 41.51 134 SER D O 1
ATOM 8639 N N . GLU D 1 137 ? 5.627 8.460 53.688 1.00 36.84 135 GLU D N 1
ATOM 8640 C CA . GLU D 1 137 ? 5.373 7.020 53.821 1.00 37.55 135 GLU D CA 1
ATOM 8641 C C . GLU D 1 137 ? 6.682 6.244 53.902 1.00 33.59 135 GLU D C 1
ATOM 8642 O O . GLU D 1 137 ? 6.870 5.453 54.819 1.00 34.67 135 GLU D O 1
ATOM 8648 N N . ALA D 1 138 ? 7.574 6.446 52.937 1.00 30.32 136 ALA D N 1
ATOM 8649 C CA . ALA D 1 138 ? 8.881 5.798 52.990 1.00 27.65 136 ALA D CA 1
ATOM 8650 C C . ALA D 1 138 ? 9.621 6.470 54.153 1.00 26.21 136 ALA D C 1
ATOM 8651 O O . ALA D 1 138 ? 10.350 5.823 54.894 1.00 25.42 136 ALA D O 1
ATOM 8653 N N . ALA D 1 139 ? 9.416 7.778 54.296 1.00 24.80 137 ALA D N 1
ATOM 8654 C CA . ALA D 1 139 ? 10.031 8.548 55.368 1.00 26.08 137 ALA D CA 1
ATOM 8655 C C . ALA D 1 139 ? 9.387 8.142 56.687 1.00 27.33 137 ALA D C 1
ATOM 8656 O O . ALA D 1 139 ? 10.056 8.033 57.715 1.00 28.99 137 ALA D O 1
ATOM 8658 N N . ARG D 1 140 ? 8.080 7.915 56.654 1.00 28.26 138 ARG D N 1
ATOM 8659 C CA . ARG D 1 140 ? 7.360 7.497 57.848 1.00 27.39 138 ARG D CA 1
ATOM 8660 C C . ARG D 1 140 ? 7.863 6.111 58.266 1.00 28.51 138 ARG D C 1
ATOM 8661 O O . ARG D 1 140 ? 8.075 5.843 59.449 1.00 29.82 138 ARG D O 1
ATOM 8669 N N . ALA D 1 141 ? 8.070 5.229 57.294 1.00 27.15 139 ALA D N 1
ATOM 8670 C CA . ALA D 1 141 ? 8.572 3.891 57.598 1.00 28.90 139 ALA D CA 1
ATOM 8671 C C . ALA D 1 141 ? 9.946 4.014 58.255 1.00 29.05 139 ALA D C 1
ATOM 8672 O O . ALA D 1 141 ? 10.270 3.315 59.216 1.00 31.19 139 ALA D O 1
ATOM 8682 N N . LEU D 1 143 ? 11.211 6.619 59.964 1.00 29.79 141 LEU D N 1
ATOM 8683 C CA . LEU D 1 143 ? 11.100 7.134 61.315 1.00 30.83 141 LEU D CA 1
ATOM 8684 C C . LEU D 1 143 ? 10.519 6.081 62.249 1.00 33.54 141 LEU D C 1
ATOM 8685 O O . LEU D 1 143 ? 10.853 6.018 63.430 1.00 33.44 141 LEU D O 1
ATOM 8690 N N . ASP D 1 144 ? 9.645 5.249 61.700 1.00 36.76 142 ASP D N 1
ATOM 8691 C CA . ASP D 1 144 ? 8.983 4.200 62.458 1.00 38.96 142 ASP D CA 1
ATOM 8692 C C . ASP D 1 144 ? 9.934 3.066 62.833 1.00 37.86 142 ASP D C 1
ATOM 8693 O O . ASP D 1 144 ? 9.781 2.438 63.878 1.00 37.63 142 ASP D O 1
ATOM 8698 N N . ALA D 1 145 ? 10.917 2.809 61.975 1.00 36.54 143 ALA D N 1
ATOM 8699 C CA . ALA D 1 145 ? 11.878 1.731 62.204 1.00 35.47 143 ALA D CA 1
ATOM 8700 C C . ALA D 1 145 ? 13.210 2.191 62.791 1.00 35.87 143 ALA D C 1
ATOM 8701 O O . ALA D 1 145 ? 14.140 1.391 62.916 1.00 34.56 143 ALA D O 1
ATOM 8703 N N . ALA D 1 146 ? 13.313 3.474 63.129 1.00 36.36 144 ALA D N 1
ATOM 8704 C CA . ALA D 1 146 ? 14.551 4.007 63.698 1.00 38.45 144 ALA D CA 1
ATOM 8705 C C . ALA D 1 146 ? 14.562 3.716 65.200 1.00 39.60 144 ALA D C 1
ATOM 8706 O O . ALA D 1 146 ? 13.802 4.312 65.965 1.00 42.16 144 ALA D O 1
ATOM 8708 N N . GLY D 1 147 ? 15.418 2.796 65.623 1.00 38.58 145 GLY D N 1
ATOM 8709 C CA . GLY D 1 147 ? 15.466 2.448 67.033 1.00 38.35 145 GLY D CA 1
ATOM 8710 C C . GLY D 1 147 ? 16.053 3.532 67.913 1.00 37.31 145 GLY D C 1
ATOM 8711 O O . GLY D 1 147 ? 16.823 3.247 68.826 1.00 37.53 145 GLY D O 1
ATOM 8712 N N . ILE D 1 148 ? 15.701 4.779 67.621 1.00 36.03 146 ILE D N 1
ATOM 8713 C CA . ILE D 1 148 ? 16.182 5.916 68.385 1.00 33.47 146 ILE D CA 1
ATOM 8714 C C . ILE D 1 148 ? 15.017 6.862 68.598 1.00 32.21 146 ILE D C 1
ATOM 8715 O O . ILE D 1 148 ? 14.001 6.768 67.913 1.00 30.25 146 ILE D O 1
ATOM 8720 N N . PRO D 1 149 ? 15.150 7.777 69.569 1.00 31.57 147 PRO D N 1
ATOM 8721 C CA . PRO D 1 149 ? 14.129 8.769 69.910 1.00 31.42 147 PRO D CA 1
ATOM 8722 C C . PRO D 1 149 ? 13.858 9.711 68.739 1.00 30.89 147 PRO D C 1
ATOM 8723 O O . PRO D 1 149 ? 14.782 10.313 68.188 1.00 30.40 147 PRO D O 1
ATOM 8727 N N . VAL D 1 150 ? 12.587 9.827 68.373 1.00 30.44 148 VAL D N 1
ATOM 8728 C CA . VAL D 1 150 ? 12.149 10.691 67.288 1.00 29.31 148 VAL D CA 1
ATOM 8729 C C . VAL D 1 150 ? 11.163 11.704 67.846 1.00 29.75 148 VAL D C 1
ATOM 8730 O O . VAL D 1 150 ? 10.227 11.341 68.542 1.00 30.57 148 VAL D O 1
ATOM 8734 N N . VAL D 1 151 ? 11.372 12.974 67.538 1.00 29.78 149 VAL D N 1
ATOM 8735 C CA . VAL D 1 151 ? 10.472 14.011 67.998 1.00 28.62 149 VAL D CA 1
ATOM 8736 C C . VAL D 1 151 ? 10.035 14.883 66.815 1.00 28.01 149 VAL D C 1
ATOM 8737 O O . VAL D 1 151 ? 10.871 15.445 66.115 1.00 28.45 149 VAL D O 1
ATOM 8741 N N . GLU D 1 152 ? 8.726 14.964 66.577 1.00 26.93 150 GLU D N 1
ATOM 8742 C CA . GLU D 1 152 ? 8.196 15.791 65.495 1.00 25.96 150 GLU D CA 1
ATOM 8743 C C . GLU D 1 152 ? 7.813 17.119 66.127 1.00 24.41 150 GLU D C 1
ATOM 8744 O O . GLU D 1 152 ? 7.124 17.143 67.156 1.00 24.13 150 GLU D O 1
ATOM 8750 N N . ILE D 1 153 ? 8.245 18.216 65.508 1.00 19.77 151 ILE D N 1
ATOM 8751 C CA . ILE D 1 153 ? 7.991 19.532 66.062 1.00 20.70 151 ILE D CA 1
ATOM 8752 C C . ILE D 1 153 ? 7.118 20.501 65.285 1.00 22.50 151 ILE D C 1
ATOM 8753 O O . ILE D 1 153 ? 6.915 20.345 64.082 1.00 24.20 151 ILE D O 1
ATOM 8766 N N . ASP D 1 155 ? 3.899 21.132 65.211 1.00 26.58 153 ASP D N 1
ATOM 8767 C CA . ASP D 1 155 ? 2.501 20.782 64.994 1.00 27.46 153 ASP D CA 1
ATOM 8768 C C . ASP D 1 155 ? 1.920 19.756 65.976 1.00 28.32 153 ASP D C 1
ATOM 8769 O O . ASP D 1 155 ? 2.486 18.676 66.165 1.00 28.48 153 ASP D O 1
ATOM 8774 N N . SER D 1 156 ? 0.774 20.092 66.569 1.00 28.86 154 SER D N 1
ATOM 8775 C CA . SER D 1 156 ? 0.077 19.210 67.510 1.00 31.07 154 SER D CA 1
ATOM 8776 C C . SER D 1 156 ? -1.155 18.562 66.866 1.00 31.23 154 SER D C 1
ATOM 8777 O O . SER D 1 156 ? -1.638 17.543 67.343 1.00 31.07 154 SER D O 1
ATOM 8780 N N . ASP D 1 157 ? -1.663 19.169 65.797 1.00 32.88 155 ASP D N 1
ATOM 8781 C CA . ASP D 1 157 ? -2.840 18.657 65.078 1.00 33.39 155 ASP D CA 1
ATOM 8782 C C . ASP D 1 157 ? -2.560 17.365 64.309 1.00 33.17 155 ASP D C 1
ATOM 8783 O O . ASP D 1 157 ? -2.445 17.392 63.075 1.00 32.11 155 ASP D O 1
ATOM 8788 N N . GLY D 1 158 ? -2.454 16.243 65.017 1.00 31.38 156 GLY D N 1
ATOM 8789 C CA . GLY D 1 158 ? -2.199 14.987 64.336 1.00 30.24 156 GLY D CA 1
ATOM 8790 C C . GLY D 1 158 ? -1.549 13.920 65.189 1.00 31.39 156 GLY D C 1
ATOM 8791 O O . GLY D 1 158 ? -1.261 14.141 66.362 1.00 30.01 156 GLY D O 1
ATOM 8792 N N . LYS D 1 159 ? -1.310 12.758 64.588 1.00 34.04 157 LYS D N 1
ATOM 8793 C CA . LYS D 1 159 ? -0.696 11.633 65.289 1.00 36.16 157 LYS D CA 1
ATOM 8794 C C . LYS D 1 159 ? 0.809 11.606 65.014 1.00 35.82 157 LYS D C 1
ATOM 8795 O O . LYS D 1 159 ? 1.242 11.670 63.864 1.00 35.60 157 LYS D O 1
ATOM 8801 N N . PRO D 1 160 ? 1.625 11.529 66.073 1.00 34.37 158 PRO D N 1
ATOM 8802 C CA . PRO D 1 160 ? 3.077 11.495 65.909 1.00 34.04 158 PRO D CA 1
ATOM 8803 C C . PRO D 1 160 ? 3.582 10.070 65.752 1.00 32.90 158 PRO D C 1
ATOM 8804 O O . PRO D 1 160 ? 2.878 9.129 66.085 1.00 33.84 158 PRO D O 1
ATOM 8808 N N . VAL D 1 161 ? 4.797 9.918 65.237 1.00 32.61 159 VAL D N 1
ATOM 8809 C CA . VAL D 1 161 ? 5.400 8.603 65.078 1.00 33.19 159 VAL D CA 1
ATOM 8810 C C . VAL D 1 161 ? 5.815 8.195 66.488 1.00 34.83 159 VAL D C 1
ATOM 8811 O O . VAL D 1 161 ? 5.548 7.088 66.955 1.00 33.37 159 VAL D O 1
ATOM 8815 N N . ASP D 1 162 ? 6.460 9.140 67.155 1.00 37.21 160 ASP D N 1
ATOM 8816 C CA . ASP D 1 162 ? 6.963 8.979 68.507 1.00 39.03 160 ASP D CA 1
ATOM 8817 C C . ASP D 1 162 ? 7.304 10.382 68.982 1.00 40.46 160 ASP D C 1
ATOM 8818 O O . ASP D 1 162 ? 7.961 11.131 68.260 1.00 45.93 160 ASP D O 1
ATOM 8823 N N . ALA D 1 163 ? 6.835 10.759 70.161 1.00 37.34 161 ALA D N 1
ATOM 8824 C CA . ALA D 1 163 ? 7.156 12.074 70.695 1.00 35.30 161 ALA D CA 1
ATOM 8825 C C . ALA D 1 163 ? 6.766 13.227 69.782 1.00 34.92 161 ALA D C 1
ATOM 8826 O O . ALA D 1 163 ? 6.967 13.182 68.566 1.00 33.37 161 ALA D O 1
ATOM 8836 N N . VAL D 1 165 ? 6.171 17.806 69.980 1.00 31.79 163 VAL D N 1
ATOM 8837 C CA . VAL D 1 165 ? 6.167 19.084 70.682 1.00 28.20 163 VAL D CA 1
ATOM 8838 C C . VAL D 1 165 ? 5.755 20.143 69.665 1.00 28.00 163 VAL D C 1
ATOM 8839 O O . VAL D 1 165 ? 6.413 20.297 68.642 1.00 28.12 163 VAL D O 1
ATOM 8843 N N . GLY D 1 166 ? 4.666 20.858 69.930 1.00 28.56 164 GLY D N 1
ATOM 8844 C CA . GLY D 1 166 ? 4.230 21.890 69.007 1.00 28.31 164 GLY D CA 1
ATOM 8845 C C . GLY D 1 166 ? 2.947 22.561 69.440 1.00 30.78 164 GLY D C 1
ATOM 8846 O O . GLY D 1 166 ? 2.494 22.375 70.569 1.00 32.17 164 GLY D O 1
ATOM 8847 N N . ILE D 1 167 ? 2.363 23.358 68.554 1.00 29.96 165 ILE D N 1
ATOM 8848 C CA . ILE D 1 167 ? 1.114 24.028 68.865 1.00 28.95 165 ILE D CA 1
ATOM 8849 C C . ILE D 1 167 ? 0.063 23.551 67.878 1.00 29.24 165 ILE D C 1
ATOM 8850 O O . ILE D 1 167 ? 0.371 22.853 66.901 1.00 27.99 165 ILE D O 1
ATOM 8855 N N . SER D 1 168 ? -1.183 23.914 68.149 1.00 26.55 166 SER D N 1
ATOM 8856 C CA . SER D 1 168 ? -2.272 23.560 67.260 1.00 26.20 166 SER D CA 1
ATOM 8857 C C . SER D 1 168 ? -2.423 24.732 66.285 1.00 24.80 166 SER D C 1
ATOM 8858 O O . SER D 1 168 ? -2.740 25.848 66.693 1.00 24.32 166 SER D O 1
ATOM 8861 N N . HIS D 1 169 ? -2.178 24.472 65.004 1.00 22.43 167 HIS D N 1
ATOM 8862 C CA . HIS D 1 169 ? -2.275 25.511 64.001 1.00 22.42 167 HIS D CA 1
ATOM 8863 C C . HIS D 1 169 ? -3.715 25.786 63.648 1.00 24.58 167 HIS D C 1
ATOM 8864 O O . HIS D 1 169 ? -4.046 26.877 63.196 1.00 27.37 167 HIS D O 1
ATOM 8871 N N . ARG D 1 170 ? -4.577 24.803 63.869 1.00 26.49 168 ARG D N 1
ATOM 8872 C CA . ARG D 1 170 ? -6.009 24.987 63.632 1.00 28.01 168 ARG D CA 1
ATOM 8873 C C . ARG D 1 170 ? -6.481 26.015 64.665 1.00 27.14 168 ARG D C 1
ATOM 8874 O O . ARG D 1 170 ? -7.103 27.029 64.332 1.00 26.92 168 ARG D O 1
ATOM 8882 N N . ARG D 1 171 ? -6.157 25.760 65.927 1.00 27.19 169 ARG D N 1
ATOM 8883 C CA . ARG D 1 171 ? -6.544 26.667 67.000 1.00 28.97 169 ARG D CA 1
ATOM 8884 C C . ARG D 1 171 ? -6.002 28.070 66.753 1.00 27.20 169 ARG D C 1
ATOM 8885 O O . ARG D 1 171 ? -6.687 29.059 66.999 1.00 27.88 169 ARG D O 1
ATOM 8893 N N . ALA D 1 172 ? -4.772 28.166 66.261 1.00 25.53 170 ALA D N 1
ATOM 8894 C CA . ALA D 1 172 ? -4.199 29.479 65.990 1.00 24.21 170 ALA D CA 1
ATOM 8895 C C . ALA D 1 172 ? -5.046 30.232 64.967 1.00 23.53 170 ALA D C 1
ATOM 8896 O O . ALA D 1 172 ? -5.308 31.418 65.127 1.00 25.46 170 ALA D O 1
ATOM 8898 N N . GLY D 1 173 ? -5.483 29.550 63.914 1.00 24.78 171 GLY D N 1
ATOM 8899 C CA . GLY D 1 173 ? -6.318 30.216 62.920 1.00 23.99 171 GLY D CA 1
ATOM 8900 C C . GLY D 1 173 ? -7.695 30.588 63.469 1.00 25.40 171 GLY D C 1
ATOM 8901 O O . GLY D 1 173 ? -8.212 31.672 63.178 1.00 24.14 171 GLY D O 1
ATOM 8902 N N . ARG D 1 174 ? -8.293 29.683 64.251 1.00 25.83 172 ARG D N 1
ATOM 8903 C CA . ARG D 1 174 ? -9.609 29.920 64.861 1.00 28.09 172 ARG D CA 1
ATOM 8904 C C . ARG D 1 174 ? -9.502 31.093 65.818 1.00 27.57 172 ARG D C 1
ATOM 8905 O O . ARG D 1 174 ? -10.300 32.036 65.781 1.00 24.88 172 ARG D O 1
ATOM 8913 N N . GLU D 1 175 ? -8.492 31.017 66.676 1.00 28.42 173 GLU D N 1
ATOM 8914 C CA . GLU D 1 175 ? -8.228 32.053 67.656 1.00 29.18 173 GLU D CA 1
ATOM 8915 C C . GLU D 1 175 ? -8.163 33.439 67.005 1.00 29.27 173 GLU D C 1
ATOM 8916 O O . GLU D 1 175 ? -8.810 34.378 67.477 1.00 28.86 173 GLU D O 1
ATOM 8930 N N . ALA D 1 177 ? -9.300 34.353 64.012 1.00 25.96 175 ALA D N 1
ATOM 8931 C CA . ALA D 1 177 ? -10.584 34.682 63.387 1.00 27.39 175 ALA D CA 1
ATOM 8932 C C . ALA D 1 177 ? -11.538 35.255 64.454 1.00 28.81 175 ALA D C 1
ATOM 8933 O O . ALA D 1 177 ? -12.236 36.244 64.212 1.00 29.30 175 ALA D O 1
ATOM 8935 N N . GLN D 1 178 ? -11.559 34.635 65.632 1.00 31.06 176 GLN D N 1
ATOM 8936 C CA . GLN D 1 178 ? -12.398 35.106 66.735 1.00 33.93 176 GLN D CA 1
ATOM 8937 C C . GLN D 1 178 ? -12.070 36.553 67.087 1.00 33.29 176 GLN D C 1
ATOM 8938 O O . GLN D 1 178 ? -12.969 37.370 67.262 1.00 35.41 176 GLN D O 1
ATOM 8944 N N . ALA D 1 179 ? -10.779 36.863 67.185 1.00 31.17 177 ALA D N 1
ATOM 8945 C CA . ALA D 1 179 ? -10.333 38.212 67.531 1.00 31.16 177 ALA D CA 1
ATOM 8946 C C . ALA D 1 179 ? -10.781 39.269 66.527 1.00 32.17 177 ALA D C 1
ATOM 8947 O O . ALA D 1 179 ? -11.212 40.369 66.915 1.00 32.48 177 ALA D O 1
ATOM 8949 N N . ILE D 1 180 ? -10.683 38.936 65.238 1.00 32.44 178 ILE D N 1
ATOM 8950 C CA . ILE D 1 180 ? -11.063 39.853 64.158 1.00 29.35 178 ILE D CA 1
ATOM 8951 C C . ILE D 1 180 ? -12.568 40.097 64.121 1.00 28.67 178 ILE D C 1
ATOM 8952 O O . ILE D 1 180 ? -13.025 41.203 63.851 1.00 26.06 178 ILE D O 1
ATOM 8957 N N . LEU D 1 181 ? -13.345 39.059 64.386 1.00 30.48 179 LEU D N 1
ATOM 8958 C CA . LEU D 1 181 ? -14.782 39.223 64.381 1.00 32.53 179 LEU D CA 1
ATOM 8959 C C . LEU D 1 181 ? -15.171 40.071 65.581 1.00 33.98 179 LEU D C 1
ATOM 8960 O O . LEU D 1 181 ? -15.974 40.998 65.448 1.00 35.93 179 LEU D O 1
ATOM 8965 N N . LYS D 1 182 ? -14.590 39.772 66.743 1.00 35.13 180 LYS D N 1
ATOM 8966 C CA . LYS D 1 182 ? -14.885 40.534 67.959 1.00 37.13 180 LYS D CA 1
ATOM 8967 C C . LYS D 1 182 ? -14.464 41.994 67.798 1.00 36.22 180 LYS D C 1
ATOM 8968 O O . LYS D 1 182 ? -15.075 42.894 68.382 1.00 37.24 180 LYS D O 1
ATOM 8974 N N . ALA D 1 183 ? -13.421 42.232 67.008 1.00 35.23 181 ALA D N 1
ATOM 8975 C CA . ALA D 1 183 ? -12.951 43.596 66.786 1.00 34.27 181 ALA D CA 1
ATOM 8976 C C . ALA D 1 183 ? -13.888 44.327 65.826 1.00 33.34 181 ALA D C 1
ATOM 8977 O O . ALA D 1 183 ? -13.774 45.538 65.629 1.00 34.77 181 ALA D O 1
ATOM 8979 N N . GLY D 1 184 ? -14.822 43.589 65.238 1.00 30.57 182 GLY D N 1
ATOM 8980 C CA . GLY D 1 184 ? -15.771 44.197 64.327 1.00 31.16 182 GLY D CA 1
ATOM 8981 C C . GLY D 1 184 ? -15.407 44.237 62.850 1.00 31.51 182 GLY D C 1
ATOM 8982 O O . GLY D 1 184 ? -16.002 45.010 62.089 1.00 31.30 182 GLY D O 1
ATOM 8983 N N . TYR D 1 185 ? -14.444 43.419 62.428 1.00 29.79 183 TYR D N 1
ATOM 8984 C CA . TYR D 1 185 ? -14.054 43.400 61.018 1.00 29.87 183 TYR D CA 1
ATOM 8985 C C . TYR D 1 185 ? -14.918 42.469 60.167 1.00 29.76 183 TYR D C 1
ATOM 8986 O O . TYR D 1 185 ? -15.327 41.398 60.609 1.00 28.96 183 TYR D O 1
ATOM 8995 N N . ARG D 1 186 ? -15.187 42.904 58.944 1.00 32.57 184 ARG D N 1
ATOM 8996 C CA . ARG D 1 186 ? -15.961 42.144 57.961 1.00 37.64 184 ARG D CA 1
ATOM 8997 C C . ARG D 1 186 ? -15.165 42.437 56.688 1.00 39.51 184 ARG D C 1
ATOM 8998 O O . ARG D 1 186 ? -14.256 43.257 56.723 1.00 43.36 184 ARG D O 1
ATOM 9006 N N . ARG D 1 187 ? -15.460 41.811 55.563 1.00 38.72 185 ARG D N 1
ATOM 9007 C CA . ARG D 1 187 ? -14.647 42.118 54.378 1.00 37.60 185 ARG D CA 1
ATOM 9008 C C . ARG D 1 187 ? -13.173 41.806 54.697 1.00 35.03 185 ARG D C 1
ATOM 9009 O O . ARG D 1 187 ? -12.330 42.703 54.804 1.00 36.61 185 ARG D O 1
ATOM 9017 N N . ILE D 1 188 ? -12.875 40.521 54.818 1.00 32.21 186 ILE D N 1
ATOM 9018 C CA . ILE D 1 188 ? -11.548 40.053 55.162 1.00 29.11 186 ILE D CA 1
ATOM 9019 C C . ILE D 1 188 ? -10.752 39.511 53.978 1.00 29.67 186 ILE D C 1
ATOM 9020 O O . ILE D 1 188 ? -11.314 38.916 53.058 1.00 31.48 186 ILE D O 1
ATOM 9025 N N . GLY D 1 189 ? -9.441 39.741 54.005 1.00 26.60 187 GLY D N 1
ATOM 9026 C CA . GLY D 1 189 ? -8.571 39.252 52.949 1.00 24.90 187 GLY D CA 1
ATOM 9027 C C . GLY D 1 189 ? -7.519 38.320 53.529 1.00 25.53 187 GLY D C 1
ATOM 9028 O O . GLY D 1 189 ? -7.154 38.440 54.706 1.00 25.00 187 GLY D O 1
ATOM 9029 N N . PHE D 1 190 ? -7.039 37.373 52.725 1.00 25.02 188 PHE D N 1
ATOM 9030 C CA . PHE D 1 190 ? -6.025 36.441 53.197 1.00 24.61 188 PHE D CA 1
ATOM 9031 C C . PHE D 1 190 ? -4.923 36.251 52.176 1.00 26.27 188 PHE D C 1
ATOM 9032 O O . PHE D 1 190 ? -5.171 36.180 50.972 1.00 27.67 188 PHE D O 1
ATOM 9048 N N . GLY D 1 192 ? -1.230 33.934 51.876 1.00 22.15 190 GLY D N 1
ATOM 9049 C CA . GLY D 1 192 ? -0.330 32.949 52.449 1.00 21.07 190 GLY D CA 1
ATOM 9050 C C . GLY D 1 192 ? 0.704 32.533 51.422 1.00 22.47 190 GLY D C 1
ATOM 9051 O O . GLY D 1 192 ? 0.456 32.592 50.214 1.00 22.79 190 GLY D O 1
ATOM 9052 N N . THR D 1 193 ? 1.875 32.136 51.902 1.00 22.36 191 THR D N 1
ATOM 9053 C CA . THR D 1 193 ? 2.960 31.697 51.040 1.00 21.07 191 THR D CA 1
ATOM 9054 C C . THR D 1 193 ? 3.222 30.248 51.358 1.00 22.18 191 THR D C 1
ATOM 9055 O O . THR D 1 193 ? 2.626 29.704 52.275 1.00 23.79 191 THR D O 1
ATOM 9059 N N . LYS D 1 194 ? 4.129 29.635 50.608 1.00 23.76 192 LYS D N 1
ATOM 9060 C CA . LYS D 1 194 ? 4.461 28.230 50.768 1.00 23.86 192 LYS D CA 1
ATOM 9061 C C . LYS D 1 194 ? 3.251 27.327 50.773 1.00 23.78 192 LYS D C 1
ATOM 9062 O O . LYS D 1 194 ? 3.183 26.349 51.513 1.00 24.87 192 LYS D O 1
ATOM 9076 N N . PRO D 1 196 ? 0.760 24.885 48.383 1.00 23.20 194 PRO D N 1
ATOM 9077 C CA . PRO D 1 196 ? 0.399 23.952 49.455 1.00 20.38 194 PRO D CA 1
ATOM 9078 C C . PRO D 1 196 ? 1.506 23.256 50.262 1.00 19.69 194 PRO D C 1
ATOM 9079 O O . PRO D 1 196 ? 1.194 22.501 51.163 1.00 20.89 194 PRO D O 1
ATOM 9083 N N . LEU D 1 197 ? 2.782 23.492 49.984 1.00 21.73 195 LEU D N 1
ATOM 9084 C CA . LEU D 1 197 ? 3.806 22.749 50.724 1.00 24.71 195 LEU D CA 1
ATOM 9085 C C . LEU D 1 197 ? 3.847 22.860 52.263 1.00 24.76 195 LEU D C 1
ATOM 9086 O O . LEU D 1 197 ? 4.210 21.895 52.940 1.00 24.08 195 LEU D O 1
ATOM 9091 N N . ASP D 1 198 ? 3.465 24.009 52.818 1.00 24.92 196 ASP D N 1
ATOM 9092 C CA . ASP D 1 198 ? 3.483 24.214 54.270 1.00 23.75 196 ASP D CA 1
ATOM 9093 C C . ASP D 1 198 ? 2.132 23.867 54.927 1.00 23.46 196 ASP D C 1
ATOM 9094 O O . ASP D 1 198 ? 1.225 24.697 54.990 1.00 20.77 196 ASP D O 1
ATOM 9099 N N . TYR D 1 199 ? 2.019 22.641 55.428 1.00 24.04 197 TYR D N 1
ATOM 9100 C CA . TYR D 1 199 ? 0.791 22.162 56.049 1.00 27.11 197 TYR D CA 1
ATOM 9101 C C . TYR D 1 199 ? 0.297 22.942 57.254 1.00 25.82 197 TYR D C 1
ATOM 9102 O O . TYR D 1 199 ? -0.914 23.048 57.467 1.00 24.50 197 TYR D O 1
ATOM 9111 N N . ARG D 1 200 ? 1.227 23.473 58.043 1.00 24.95 198 ARG D N 1
ATOM 9112 C CA . ARG D 1 200 ? 0.873 24.259 59.213 1.00 24.24 198 ARG D CA 1
ATOM 9113 C C . ARG D 1 200 ? 0.141 25.517 58.756 1.00 23.74 198 ARG D C 1
ATOM 9114 O O . ARG D 1 200 ? -0.919 25.845 59.281 1.00 24.55 198 ARG D O 1
ATOM 9122 N N . ALA D 1 201 ? 0.680 26.210 57.761 1.00 23.07 199 ALA D N 1
ATOM 9123 C CA . ALA D 1 201 ? 0.019 27.416 57.272 1.00 23.40 199 ALA D CA 1
ATOM 9124 C C . ALA D 1 201 ? -1.370 27.055 56.777 1.00 24.29 199 ALA D C 1
ATOM 9125 O O . ALA D 1 201 ? -2.326 27.804 56.991 1.00 24.68 199 ALA D O 1
ATOM 9127 N N . ARG D 1 202 ? -1.483 25.904 56.121 1.00 23.42 200 ARG D N 1
ATOM 9128 C CA . ARG D 1 202 ? -2.774 25.458 55.604 1.00 24.40 200 ARG D CA 1
ATOM 9129 C C . ARG D 1 202 ? -3.739 25.245 56.764 1.00 21.86 200 ARG D C 1
ATOM 9130 O O . ARG D 1 202 ? -4.893 25.666 56.700 1.00 20.61 200 ARG D O 1
ATOM 9138 N N . LYS D 1 203 ? -3.266 24.606 57.832 1.00 21.03 201 LYS D N 1
ATOM 9139 C CA . LYS D 1 203 ? -4.137 24.341 58.974 1.00 22.92 201 LYS D CA 1
ATOM 9140 C C . LYS D 1 203 ? -4.624 25.607 59.650 1.00 23.14 201 LYS D C 1
ATOM 9141 O O . LYS D 1 203 ? -5.732 25.626 60.163 1.00 26.28 201 LYS D O 1
ATOM 9147 N N . ARG D 1 204 ? -3.802 26.655 59.642 1.00 23.38 202 ARG D N 1
ATOM 9148 C CA . ARG D 1 204 ? -4.183 27.932 60.230 1.00 23.21 202 ARG D CA 1
ATOM 9149 C C . ARG D 1 204 ? -5.246 28.589 59.367 1.00 24.30 202 ARG D C 1
ATOM 9150 O O . ARG D 1 204 ? -6.160 29.232 59.875 1.00 24.27 202 ARG D O 1
ATOM 9158 N N . PHE D 1 205 ? -5.114 28.447 58.053 1.00 24.76 203 PHE D N 1
ATOM 9159 C CA . PHE D 1 205 ? -6.095 29.030 57.143 1.00 23.57 203 PHE D CA 1
ATOM 9160 C C . PHE D 1 205 ? -7.424 28.315 57.365 1.00 23.25 203 PHE D C 1
ATOM 9161 O O . PHE D 1 205 ? -8.491 28.930 57.375 1.00 25.96 203 PHE D O 1
ATOM 9169 N N . GLU D 1 206 ? -7.340 27.007 57.542 1.00 23.88 204 GLU D N 1
ATOM 9170 C CA . GLU D 1 206 ? -8.517 26.181 57.760 1.00 27.19 204 GLU D CA 1
ATOM 9171 C C . GLU D 1 206 ? -9.272 26.645 58.994 1.00 27.78 204 GLU D C 1
ATOM 9172 O O . GLU D 1 206 ? -10.474 26.926 58.931 1.00 27.43 204 GLU D O 1
ATOM 9178 N N . GLY D 1 207 ? -8.558 26.715 60.118 1.00 25.86 205 GLY D N 1
ATOM 9179 C CA . GLY D 1 207 ? -9.164 27.160 61.360 1.00 24.93 205 GLY D CA 1
ATOM 9180 C C . GLY D 1 207 ? -9.722 28.565 61.260 1.00 24.77 205 GLY D C 1
ATOM 9181 O O . GLY D 1 207 ? -10.796 28.863 61.779 1.00 26.17 205 GLY D O 1
ATOM 9182 N N . PHE D 1 208 ? -8.982 29.434 60.591 1.00 21.77 206 PHE D N 1
ATOM 9183 C CA . PHE D 1 208 ? -9.389 30.809 60.405 1.00 24.34 206 PHE D CA 1
ATOM 9184 C C . PHE D 1 208 ? -10.740 30.840 59.695 1.00 26.81 206 PHE D C 1
ATOM 9185 O O . PHE D 1 208 ? -11.700 31.447 60.172 1.00 27.20 206 PHE D O 1
ATOM 9193 N N . THR D 1 209 ? -10.781 30.174 58.544 1.00 28.99 207 THR D N 1
ATOM 9194 C CA . THR D 1 209 ? -11.959 30.072 57.683 1.00 28.75 207 THR D CA 1
ATOM 9195 C C . THR D 1 209 ? -13.172 29.472 58.405 1.00 30.27 207 THR D C 1
ATOM 9196 O O . THR D 1 209 ? -14.302 29.958 58.284 1.00 29.94 207 THR D O 1
ATOM 9200 N N . GLU D 1 210 ? -12.917 28.410 59.154 1.00 30.86 208 GLU D N 1
ATOM 9201 C CA . GLU D 1 210 ? -13.947 27.704 59.895 1.00 32.58 208 GLU D CA 1
ATOM 9202 C C . GLU D 1 210 ? -14.726 28.644 60.810 1.00 31.15 208 GLU D C 1
ATOM 9203 O O . GLU D 1 210 ? -15.951 28.729 60.725 1.00 30.92 208 GLU D O 1
ATOM 9209 N N . VAL D 1 211 ? -14.016 29.352 61.683 1.00 28.39 209 VAL D N 1
ATOM 9210 C CA . VAL D 1 211 ? -14.679 30.261 62.601 1.00 27.00 209 VAL D CA 1
ATOM 9211 C C . VAL D 1 211 ? -15.413 31.384 61.876 1.00 26.71 209 VAL D C 1
ATOM 9212 O O . VAL D 1 211 ? -16.538 31.728 62.245 1.00 26.01 209 VAL D O 1
ATOM 9216 N N . LEU D 1 212 ? -14.795 31.961 60.853 1.00 27.32 210 LEU D N 1
ATOM 9217 C CA . LEU D 1 212 ? -15.473 33.013 60.095 1.00 28.83 210 LEU D CA 1
ATOM 9218 C C . LEU D 1 212 ? -16.779 32.435 59.545 1.00 30.09 210 LEU D C 1
ATOM 9219 O O . LEU D 1 212 ? -17.823 33.083 59.578 1.00 30.36 210 LEU D O 1
ATOM 9224 N N . GLY D 1 213 ? -16.705 31.200 59.052 1.00 31.71 211 GLY D N 1
ATOM 9225 C CA . GLY D 1 213 ? -17.873 30.537 58.503 1.00 33.10 211 GLY D CA 1
ATOM 9226 C C . GLY D 1 213 ? -18.961 30.350 59.543 1.00 34.56 211 GLY D C 1
ATOM 9227 O O . GLY D 1 213 ? -20.124 30.646 59.277 1.00 32.80 211 GLY D O 1
ATOM 9228 N N . LYS D 1 214 ? -18.587 29.858 60.723 1.00 35.01 212 LYS D N 1
ATOM 9229 C CA . LYS D 1 214 ? -19.548 29.650 61.798 1.00 36.21 212 LYS D CA 1
ATOM 9230 C C . LYS D 1 214 ? -20.264 30.951 62.150 1.00 36.98 212 LYS D C 1
ATOM 9231 O O . LYS D 1 214 ? -21.435 30.941 62.519 1.00 38.55 212 LYS D O 1
ATOM 9237 N N . ASN D 1 215 ? -19.570 32.075 62.018 1.00 37.40 213 ASN D N 1
ATOM 9238 C CA . ASN D 1 215 ? -20.179 33.357 62.327 1.00 37.20 213 ASN D CA 1
ATOM 9239 C C . ASN D 1 215 ? -20.782 33.984 61.077 1.00 36.60 213 ASN D C 1
ATOM 9240 O O . ASN D 1 215 ? -20.965 35.194 61.006 1.00 38.22 213 ASN D O 1
ATOM 9245 N N . GLY D 1 216 ? -21.090 33.139 60.097 1.00 37.13 214 GLY D N 1
ATOM 9246 C CA . GLY D 1 216 ? -21.707 33.584 58.853 1.00 37.10 214 GLY D CA 1
ATOM 9247 C C . GLY D 1 216 ? -20.970 34.556 57.945 1.00 39.61 214 GLY D C 1
ATOM 9248 O O . GLY D 1 216 ? -21.607 35.336 57.237 1.00 38.98 214 GLY D O 1
ATOM 9249 N N . VAL D 1 217 ? -19.639 34.513 57.948 1.00 40.30 215 VAL D N 1
ATOM 9250 C CA . VAL D 1 217 ? -18.845 35.402 57.107 1.00 41.34 215 VAL D CA 1
ATOM 9251 C C . VAL D 1 217 ? -17.776 34.621 56.348 1.00 40.30 215 VAL D C 1
ATOM 9252 O O . VAL D 1 217 ? -17.209 33.666 56.866 1.00 40.63 215 VAL D O 1
ATOM 9256 N N . GLU D 1 218 ? -17.509 35.005 55.107 1.00 40.07 216 GLU D N 1
ATOM 9257 C CA . GLU D 1 218 ? -16.499 34.292 54.344 1.00 40.73 216 GLU D CA 1
ATOM 9258 C C . GLU D 1 218 ? -15.508 35.242 53.679 1.00 39.19 216 GLU D C 1
ATOM 9259 O O . GLU D 1 218 ? -15.893 36.317 53.212 1.00 38.53 216 GLU D O 1
ATOM 9265 N N . ILE D 1 219 ? -14.237 34.835 53.649 1.00 37.97 217 ILE D N 1
ATOM 9266 C CA . ILE D 1 219 ? -13.159 35.629 53.049 1.00 37.07 217 ILE D CA 1
ATOM 9267 C C . ILE D 1 219 ? -13.640 36.312 51.772 1.00 36.32 217 ILE D C 1
ATOM 9268 O O . ILE D 1 219 ? -14.235 35.666 50.908 1.00 35.95 217 ILE D O 1
ATOM 9273 N N . GLU D 1 220 ? -13.390 37.615 51.650 1.00 34.70 218 GLU D N 1
ATOM 9274 C CA . GLU D 1 220 ? -13.815 38.339 50.457 1.00 34.37 218 GLU D CA 1
ATOM 9275 C C . GLU D 1 220 ? -12.758 38.229 49.357 1.00 33.39 218 GLU D C 1
ATOM 9276 O O . GLU D 1 220 ? -13.061 38.362 48.174 1.00 31.59 218 GLU D O 1
ATOM 9282 N N . ASP D 1 221 ? -11.515 37.984 49.745 1.00 33.03 219 ASP D N 1
ATOM 9283 C CA . ASP D 1 221 ? -10.453 37.850 48.760 1.00 33.91 219 ASP D CA 1
ATOM 9284 C C . ASP D 1 221 ? -9.260 37.100 49.342 1.00 35.51 219 ASP D C 1
ATOM 9285 O O . ASP D 1 221 ? -8.839 37.349 50.473 1.00 35.64 219 ASP D O 1
ATOM 9290 N N . ARG D 1 222 ? -8.721 36.162 48.578 1.00 36.24 220 ARG D N 1
ATOM 9291 C CA . ARG D 1 222 ? -7.577 35.411 49.053 1.00 36.83 220 ARG D CA 1
ATOM 9292 C C . ARG D 1 222 ? -6.528 35.246 47.967 1.00 35.65 220 ARG D C 1
ATOM 9293 O O . ARG D 1 222 ? -6.830 35.284 46.776 1.00 35.80 220 ARG D O 1
ATOM 9301 N N . GLU D 1 223 ? -5.284 35.087 48.386 1.00 34.24 221 GLU D N 1
ATOM 9302 C CA . GLU D 1 223 ? -4.199 34.915 47.446 1.00 32.51 221 GLU D CA 1
ATOM 9303 C C . GLU D 1 223 ? -3.268 33.869 48.003 1.00 30.43 221 GLU D C 1
ATOM 9304 O O . GLU D 1 223 ? -2.755 34.004 49.107 1.00 30.01 221 GLU D O 1
ATOM 9310 N N . PHE D 1 224 ? -3.077 32.802 47.245 1.00 29.37 222 PHE D N 1
ATOM 9311 C CA . PHE D 1 224 ? -2.169 31.754 47.651 1.00 26.85 222 PHE D CA 1
ATOM 9312 C C . PHE D 1 224 ? -0.957 31.841 46.741 1.00 24.91 222 PHE D C 1
ATOM 9313 O O . PHE D 1 224 ? -1.091 32.109 45.552 1.00 25.64 222 PHE D O 1
ATOM 9321 N N . TYR D 1 225 ? 0.223 31.636 47.314 1.00 23.06 223 TYR D N 1
ATOM 9322 C CA . TYR D 1 225 ? 1.475 31.667 46.575 1.00 19.84 223 TYR D CA 1
ATOM 9323 C C . TYR D 1 225 ? 2.265 30.457 47.040 1.00 20.16 223 TYR D C 1
ATOM 9324 O O . TYR D 1 225 ? 2.341 30.185 48.238 1.00 21.44 223 TYR D O 1
ATOM 9333 N N . SER D 1 226 ? 2.862 29.729 46.103 1.00 18.33 224 SER D N 1
ATOM 9334 C CA . SER D 1 226 ? 3.586 28.522 46.452 1.00 20.27 224 SER D CA 1
ATOM 9335 C C . SER D 1 226 ? 5.076 28.714 46.701 1.00 20.03 224 SER D C 1
ATOM 9336 O O . SER D 1 226 ? 5.752 27.787 47.140 1.00 18.02 224 SER D O 1
ATOM 9339 N N . GLY D 1 227 ? 5.580 29.906 46.399 1.00 20.74 225 GLY D N 1
ATOM 9340 C CA . GLY D 1 227 ? 6.982 30.201 46.614 1.00 19.74 225 GLY D CA 1
ATOM 9341 C C . GLY D 1 227 ? 7.198 30.669 48.036 1.00 22.88 225 GLY D C 1
ATOM 9342 O O . GLY D 1 227 ? 6.245 30.764 48.827 1.00 24.09 225 GLY D O 1
ATOM 9343 N N . GLY D 1 228 ? 8.446 30.988 48.355 1.00 21.95 226 GLY D N 1
ATOM 9344 C CA . GLY D 1 228 ? 8.796 31.410 49.699 1.00 22.03 226 GLY D CA 1
ATOM 9345 C C . GLY D 1 228 ? 8.360 32.770 50.224 1.00 24.45 226 GLY D C 1
ATOM 9346 O O . GLY D 1 228 ? 7.981 33.698 49.485 1.00 20.58 226 GLY D O 1
ATOM 9347 N N . SER D 1 229 ? 8.433 32.883 51.545 1.00 24.30 227 SER D N 1
ATOM 9348 C CA . SER D 1 229 ? 8.077 34.112 52.229 1.00 23.72 227 SER D CA 1
ATOM 9349 C C . SER D 1 229 ? 9.156 35.166 51.973 1.00 23.33 227 SER D C 1
ATOM 9350 O O . SER D 1 229 ? 10.341 34.841 51.810 1.00 22.76 227 SER D O 1
ATOM 9353 N N . ALA D 1 230 ? 8.748 36.429 51.939 1.00 21.23 228 ALA D N 1
ATOM 9354 C CA . ALA D 1 230 ? 9.677 37.523 51.700 1.00 23.13 228 ALA D CA 1
ATOM 9355 C C . ALA D 1 230 ? 8.855 38.788 51.816 1.00 25.16 228 ALA D C 1
ATOM 9356 O O . ALA D 1 230 ? 7.660 38.769 51.518 1.00 25.94 228 ALA D O 1
ATOM 9358 N N . LEU D 1 231 ? 9.483 39.877 52.253 1.00 25.39 229 LEU D N 1
ATOM 9359 C CA . LEU D 1 231 ? 8.773 41.140 52.398 1.00 26.53 229 LEU D CA 1
ATOM 9360 C C . LEU D 1 231 ? 8.262 41.697 51.077 1.00 27.09 229 LEU D C 1
ATOM 9361 O O . LEU D 1 231 ? 7.170 42.268 51.025 1.00 27.18 229 LEU D O 1
ATOM 9366 N N . ALA D 1 232 ? 9.054 41.549 50.015 1.00 27.35 230 ALA D N 1
ATOM 9367 C CA . ALA D 1 232 ? 8.659 42.055 48.703 1.00 26.11 230 ALA D CA 1
ATOM 9368 C C . ALA D 1 232 ? 7.406 41.339 48.236 1.00 25.30 230 ALA D C 1
ATOM 9369 O O . ALA D 1 232 ? 6.546 41.949 47.630 1.00 26.36 230 ALA D O 1
ATOM 9371 N N . LYS D 1 233 ? 7.305 40.041 48.520 1.00 25.01 231 LYS D N 1
ATOM 9372 C CA . LYS D 1 233 ? 6.133 39.276 48.111 1.00 23.99 231 LYS D CA 1
ATOM 9373 C C . LYS D 1 233 ? 4.879 39.810 48.810 1.00 23.55 231 LYS D C 1
ATOM 9374 O O . LYS D 1 233 ? 3.817 39.945 48.192 1.00 21.19 231 LYS D O 1
ATOM 9380 N N . GLY D 1 234 ? 5.015 40.122 50.096 1.00 23.03 232 GLY D N 1
ATOM 9381 C CA . GLY D 1 234 ? 3.896 40.664 50.849 1.00 23.46 232 GLY D CA 1
ATOM 9382 C C . GLY D 1 234 ? 3.416 41.980 50.264 1.00 24.17 232 GLY D C 1
ATOM 9383 O O . GLY D 1 234 ? 2.214 42.227 50.163 1.00 24.01 232 GLY D O 1
ATOM 9384 N N . ARG D 1 235 ? 4.353 42.840 49.879 1.00 26.13 233 ARG D N 1
ATOM 9385 C CA . ARG D 1 235 ? 3.993 44.118 49.269 1.00 27.83 233 ARG D CA 1
ATOM 9386 C C . ARG D 1 235 ? 3.216 43.899 47.966 1.00 25.83 233 ARG D C 1
ATOM 9387 O O . ARG D 1 235 ? 2.156 44.484 47.758 1.00 27.23 233 ARG D O 1
ATOM 9395 N N . GLU D 1 236 ? 3.746 43.058 47.085 1.00 25.05 234 GLU D N 1
ATOM 9396 C CA . GLU D 1 236 ? 3.088 42.791 45.808 1.00 25.61 234 GLU D CA 1
ATOM 9397 C C . GLU D 1 236 ? 1.686 42.217 45.976 1.00 24.51 234 GLU D C 1
ATOM 9398 O O . GLU D 1 236 ? 0.728 42.702 45.379 1.00 26.13 234 GLU D O 1
ATOM 9412 N N . THR D 1 238 ? -0.228 42.405 48.553 1.00 21.56 236 THR D N 1
ATOM 9413 C CA . THR D 1 238 ? -1.081 43.378 49.218 1.00 23.13 236 THR D CA 1
ATOM 9414 C C . THR D 1 238 ? -1.551 44.459 48.275 1.00 24.65 236 THR D C 1
ATOM 9415 O O . THR D 1 238 ? -2.723 44.806 48.265 1.00 24.12 236 THR D O 1
ATOM 9419 N N . GLN D 1 239 ? -0.636 44.985 47.473 1.00 28.33 237 GLN D N 1
ATOM 9420 C CA . GLN D 1 239 ? -0.985 46.024 46.515 1.00 30.56 237 GLN D CA 1
ATOM 9421 C C . GLN D 1 239 ? -2.052 45.500 45.547 1.00 31.17 237 GLN D C 1
ATOM 9422 O O . GLN D 1 239 ? -3.147 46.059 45.431 1.00 31.22 237 GLN D O 1
ATOM 9428 N N . ALA D 1 240 ? -1.739 44.398 44.879 1.00 32.18 238 ALA D N 1
ATOM 9429 C CA . ALA D 1 240 ? -2.664 43.789 43.933 1.00 32.70 238 ALA D CA 1
ATOM 9430 C C . ALA D 1 240 ? -4.028 43.443 44.549 1.00 34.30 238 ALA D C 1
ATOM 9431 O O . ALA D 1 240 ? -5.055 43.538 43.875 1.00 35.18 238 ALA D O 1
ATOM 9441 N N . LEU D 1 242 ? -5.649 44.983 47.195 1.00 35.82 240 LEU D N 1
ATOM 9442 C CA . LEU D 1 242 ? -6.429 46.203 47.405 1.00 37.95 240 LEU D CA 1
ATOM 9443 C C . LEU D 1 242 ? -6.828 46.803 46.069 1.00 39.36 240 LEU D C 1
ATOM 9444 O O . LEU D 1 242 ? -7.757 47.601 45.979 1.00 42.78 240 LEU D O 1
ATOM 9449 N N . GLU D 1 243 ? -6.115 46.394 45.030 1.00 41.24 241 GLU D N 1
ATOM 9450 C CA . GLU D 1 243 ? -6.369 46.838 43.667 1.00 42.08 241 GLU D CA 1
ATOM 9451 C C . GLU D 1 243 ? -7.679 46.175 43.260 1.00 41.09 241 GLU D C 1
ATOM 9452 O O . GLU D 1 243 ? -8.561 46.810 42.686 1.00 42.04 241 GLU D O 1
ATOM 9458 N N . ARG D 1 244 ? -7.789 44.887 43.577 1.00 39.30 242 ARG D N 1
ATOM 9459 C CA . ARG D 1 244 ? -8.981 44.099 43.280 1.00 37.04 242 ARG D CA 1
ATOM 9460 C C . ARG D 1 244 ? -10.122 44.444 44.239 1.00 36.89 242 ARG D C 1
ATOM 9461 O O . ARG D 1 244 ? -11.233 44.769 43.816 1.00 38.40 242 ARG D O 1
ATOM 9469 N N . SER D 1 245 ? -9.834 44.365 45.535 1.00 34.60 243 SER D N 1
ATOM 9470 C CA . SER D 1 245 ? -10.826 44.614 46.568 1.00 32.55 243 SER D CA 1
ATOM 9471 C C . SER D 1 245 ? -10.474 45.798 47.457 1.00 31.55 243 SER D C 1
ATOM 9472 O O . SER D 1 245 ? -9.997 45.627 48.574 1.00 31.09 243 SER D O 1
ATOM 9475 N N . PRO D 1 246 ? -10.746 47.018 46.981 1.00 31.46 244 PRO D N 1
ATOM 9476 C CA . PRO D 1 246 ? -10.462 48.253 47.713 1.00 30.31 244 PRO D CA 1
ATOM 9477 C C . PRO D 1 246 ? 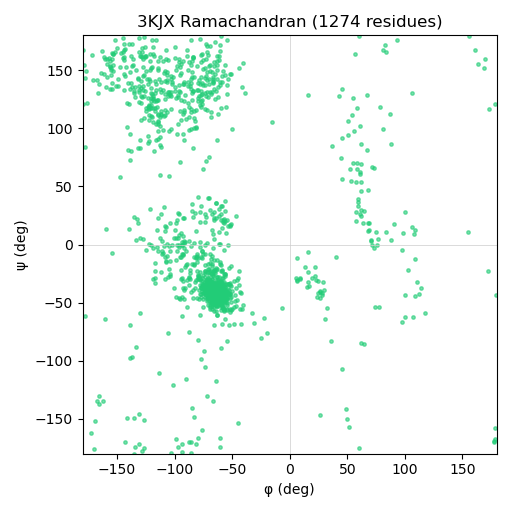-11.211 48.460 49.033 1.00 30.09 244 PRO D C 1
ATOM 9478 O O . PRO D 1 246 ? -10.768 49.233 49.885 1.00 30.63 244 PRO D O 1
ATOM 9482 N N . ASP D 1 247 ? -12.329 47.773 49.223 1.00 30.02 245 ASP D N 1
ATOM 9483 C CA . ASP D 1 247 ? -13.101 47.972 50.444 1.00 30.53 245 ASP D CA 1
ATOM 9484 C C . ASP D 1 247 ? -12.856 46.976 51.557 1.00 31.31 245 ASP D C 1
ATOM 9485 O O . ASP D 1 247 ? -13.742 46.729 52.370 1.00 33.95 245 ASP D O 1
ATOM 9490 N N . LEU D 1 248 ? -11.665 46.397 51.595 1.00 30.63 246 LEU D N 1
ATOM 9491 C CA . LEU D 1 248 ? -11.335 45.440 52.636 1.00 30.48 246 LEU D CA 1
ATOM 9492 C C . LEU D 1 248 ? -10.987 46.178 53.924 1.00 30.53 246 LEU D C 1
ATOM 9493 O O . LEU D 1 248 ? -10.365 47.236 53.888 1.00 28.75 246 LEU D O 1
ATOM 9498 N N . ASP D 1 249 ? -11.401 45.641 55.066 1.00 29.68 247 ASP D N 1
ATOM 9499 C CA . ASP D 1 249 ? -11.060 46.311 56.305 1.00 28.99 247 ASP D CA 1
ATOM 9500 C C . ASP D 1 249 ? -10.013 45.514 57.066 1.00 26.37 247 ASP D C 1
ATOM 9501 O O . ASP D 1 249 ? -9.441 46.009 58.035 1.00 27.64 247 ASP D O 1
ATOM 9506 N N . PHE D 1 250 ? -9.748 44.285 56.625 1.00 25.53 248 PHE D N 1
ATOM 9507 C CA . PHE D 1 250 ? -8.741 43.468 57.292 1.00 23.38 248 PHE D CA 1
ATOM 9508 C C . PHE D 1 250 ? -8.001 42.486 56.404 1.00 23.94 248 PHE D C 1
ATOM 9509 O O . PHE D 1 250 ? -8.605 41.781 55.594 1.00 25.04 248 PHE D O 1
ATOM 9517 N N . LEU D 1 251 ? -6.684 42.433 56.595 1.00 22.18 249 LEU D N 1
ATOM 9518 C CA . LEU D 1 251 ? -5.812 41.537 55.858 1.00 20.89 249 LEU D CA 1
ATOM 9519 C C . LEU D 1 251 ? -5.093 40.629 56.850 1.00 22.65 249 LEU D C 1
ATOM 9520 O O . LEU D 1 251 ? -4.381 41.109 57.744 1.00 22.16 249 LEU D O 1
ATOM 9525 N N . TYR D 1 252 ? -5.296 39.324 56.704 1.00 21.34 250 TYR D N 1
ATOM 9526 C CA . TYR D 1 252 ? -4.639 38.351 57.565 1.00 23.29 250 TYR D CA 1
ATOM 9527 C C . TYR D 1 252 ? -3.608 37.605 56.703 1.00 23.33 250 TYR D C 1
ATOM 9528 O O . TYR D 1 252 ? -3.916 37.179 55.590 1.00 24.09 250 TYR D O 1
ATOM 9537 N N . TYR D 1 253 ? -2.393 37.463 57.230 1.00 22.52 251 TYR D N 1
ATOM 9538 C CA . TYR D 1 253 ? -1.282 36.813 56.532 1.00 22.63 251 TYR D CA 1
ATOM 9539 C C . TYR D 1 253 ? -0.835 35.539 57.197 1.00 21.68 251 TYR D C 1
ATOM 9540 O O . TYR D 1 253 ? -0.942 35.402 58.418 1.00 24.03 251 TYR D O 1
ATOM 9549 N N . SER D 1 254 ? -0.284 34.625 56.402 1.00 21.02 252 SER D N 1
ATOM 9550 C CA . SER D 1 254 ? 0.190 33.355 56.933 1.00 21.46 252 SER D CA 1
ATOM 9551 C C . SER D 1 254 ? 1.421 33.519 57.838 1.00 20.80 252 SER D C 1
ATOM 9552 O O . SER D 1 254 ? 1.678 32.673 58.693 1.00 19.55 252 SER D O 1
ATOM 9555 N N . ASN D 1 255 ? 2.182 34.595 57.649 1.00 20.44 253 ASN D N 1
ATOM 9556 C CA . ASN D 1 255 ? 3.354 34.846 58.498 1.00 23.23 253 ASN D CA 1
ATOM 9557 C C . ASN D 1 255 ? 3.684 36.327 58.577 1.00 23.20 253 ASN D C 1
ATOM 9558 O O . ASN D 1 255 ? 3.226 37.116 57.752 1.00 22.40 253 ASN D O 1
ATOM 9563 N N . ASP D 1 256 ? 4.498 36.681 59.575 1.00 26.02 254 ASP D N 1
ATOM 9564 C CA . ASP D 1 256 ? 4.922 38.063 59.831 1.00 27.66 254 ASP D CA 1
ATOM 9565 C C . ASP D 1 256 ? 5.706 38.731 58.705 1.00 26.74 254 ASP D C 1
ATOM 9566 O O . ASP D 1 256 ? 5.548 39.925 58.461 1.00 27.43 254 ASP D O 1
ATOM 9579 N N . ILE D 1 258 ? 5.645 38.366 55.247 1.00 22.69 256 ILE D N 1
ATOM 9580 C CA . ILE D 1 258 ? 4.816 38.953 54.200 1.00 22.07 256 ILE D CA 1
ATOM 9581 C C . ILE D 1 258 ? 3.875 40.020 54.781 1.00 22.62 256 ILE D C 1
ATOM 9582 O O . ILE D 1 258 ? 3.499 40.977 54.091 1.00 19.45 256 ILE D O 1
ATOM 9587 N N . ALA D 1 259 ? 3.495 39.862 56.047 1.00 23.21 257 ALA D N 1
ATOM 9588 C CA . ALA D 1 259 ? 2.618 40.847 56.677 1.00 24.18 257 ALA D CA 1
ATOM 9589 C C . ALA D 1 259 ? 3.398 42.148 56.872 1.00 24.51 257 ALA D C 1
ATOM 9590 O O . ALA D 1 259 ? 2.830 43.229 56.766 1.00 26.97 257 ALA D O 1
ATOM 9592 N N . ALA D 1 260 ? 4.700 42.044 57.144 1.00 23.59 258 ALA D N 1
ATOM 9593 C CA . ALA D 1 260 ? 5.537 43.234 57.331 1.00 22.42 258 ALA D CA 1
ATOM 9594 C C . ALA D 1 260 ? 5.628 44.010 56.023 1.00 22.99 258 ALA D C 1
ATOM 9595 O O . ALA D 1 260 ? 5.621 45.244 56.022 1.00 24.47 258 ALA D O 1
ATOM 9597 N N . GLY D 1 261 ? 5.714 43.282 54.912 1.00 23.70 259 GLY D N 1
ATOM 9598 C CA . GLY D 1 261 ? 5.784 43.920 53.614 1.00 21.65 259 GLY D CA 1
ATOM 9599 C C . GLY D 1 261 ? 4.476 44.624 53.339 1.00 23.81 259 GLY D C 1
ATOM 9600 O O . GLY D 1 261 ? 4.457 45.746 52.838 1.00 25.75 259 GLY D O 1
ATOM 9601 N N . GLY D 1 262 ? 3.372 43.961 53.670 1.00 24.64 260 GLY D N 1
ATOM 9602 C CA . GLY D 1 262 ? 2.061 44.550 53.448 1.00 23.78 260 GLY D CA 1
ATOM 9603 C C . GLY D 1 262 ? 1.873 45.773 54.322 1.00 25.02 260 GLY D C 1
ATOM 9604 O O . GLY D 1 262 ? 1.286 46.760 53.903 1.00 24.19 260 GLY D O 1
ATOM 9605 N N . LEU D 1 263 ? 2.384 45.701 55.549 1.00 26.65 261 LEU D N 1
ATOM 9606 C CA . LEU D 1 263 ? 2.294 46.805 56.487 1.00 27.74 261 LEU D CA 1
ATOM 9607 C C . LEU D 1 263 ? 3.003 48.031 55.934 1.00 28.39 261 LEU D C 1
ATOM 9608 O O . LEU D 1 263 ? 2.439 49.125 55.912 1.00 29.67 261 LEU D O 1
ATOM 9613 N N . LEU D 1 264 ? 4.239 47.850 55.475 1.00 30.87 262 LEU D N 1
ATOM 9614 C CA . LEU D 1 264 ? 5.007 48.966 54.935 1.00 30.43 262 LEU D CA 1
ATOM 9615 C C . LEU D 1 264 ? 4.354 49.578 53.711 1.00 31.64 262 LEU D C 1
ATOM 9616 O O . LEU D 1 264 ? 4.434 50.788 53.509 1.00 32.74 262 LEU D O 1
ATOM 9621 N N . TYR D 1 265 ? 3.697 48.761 52.897 1.00 31.51 263 TYR D N 1
ATOM 9622 C CA . TYR D 1 265 ? 3.048 49.301 51.717 1.00 32.74 263 TYR D CA 1
ATOM 9623 C C . TYR D 1 265 ? 1.853 50.143 52.122 1.00 34.88 263 TYR D C 1
ATOM 9624 O O . TYR D 1 265 ? 1.603 51.196 51.534 1.00 36.15 263 TYR D O 1
ATOM 9633 N N . LEU D 1 266 ? 1.104 49.680 53.120 1.00 35.45 264 LEU D N 1
ATOM 9634 C CA . LEU D 1 266 ? -0.065 50.428 53.568 1.00 36.65 264 LEU D CA 1
ATOM 9635 C C . LEU D 1 266 ? 0.330 51.771 54.196 1.00 36.59 264 LEU D C 1
ATOM 9636 O O . LEU D 1 266 ? -0.241 52.807 53.866 1.00 36.33 264 LEU D O 1
ATOM 9641 N N . LEU D 1 267 ? 1.310 51.759 55.088 1.00 36.85 265 LEU D N 1
ATOM 9642 C CA . LEU D 1 267 ? 1.766 52.995 55.711 1.00 40.02 265 LEU D CA 1
ATOM 9643 C C . LEU D 1 267 ? 2.235 53.970 54.625 1.00 42.65 265 LEU D C 1
ATOM 9644 O O . LEU D 1 267 ? 1.873 55.148 54.629 1.00 43.99 265 LEU D O 1
ATOM 9649 N N . GLU D 1 268 ? 3.036 53.458 53.695 1.00 44.64 266 GLU D N 1
ATOM 9650 C CA . GLU D 1 268 ? 3.571 54.228 52.576 1.00 46.60 266 GLU D CA 1
ATOM 9651 C C . GLU D 1 268 ? 2.456 54.866 51.750 1.00 47.18 266 GLU D C 1
ATOM 9652 O O . GLU D 1 268 ? 2.665 55.899 51.107 1.00 46.67 266 GLU D O 1
ATOM 9658 N N . GLN D 1 269 ? 1.279 54.243 51.764 1.00 45.71 267 GLN D N 1
ATOM 9659 C CA . GLN D 1 269 ? 0.128 54.748 51.024 1.00 45.02 267 GLN D CA 1
ATOM 9660 C C . GLN D 1 269 ? -0.688 55.696 51.895 1.00 44.63 267 GLN D C 1
ATOM 9661 O O . GLN D 1 269 ? -1.657 56.299 51.432 1.00 43.18 267 GLN D O 1
ATOM 9667 N N . GLY D 1 270 ? -0.302 55.812 53.161 1.00 43.42 268 GLY D N 1
ATOM 9668 C CA . GLY D 1 270 ? -1.018 56.689 54.067 1.00 42.65 268 GLY D CA 1
ATOM 9669 C C . GLY D 1 270 ? -2.368 56.166 54.535 1.00 42.34 268 GLY D C 1
ATOM 9670 O O . GLY D 1 270 ? -3.154 56.911 55.131 1.00 41.88 268 GLY D O 1
ATOM 9671 N N . ILE D 1 271 ? -2.655 54.898 54.256 1.00 41.63 269 ILE D N 1
ATOM 9672 C CA . ILE D 1 271 ? -3.912 54.302 54.690 1.00 39.61 269 ILE D CA 1
ATOM 9673 C C . ILE D 1 271 ? -3.840 54.159 56.207 1.00 40.14 269 ILE D C 1
ATOM 9674 O O . ILE D 1 271 ? -2.784 53.838 56.762 1.00 38.81 269 ILE D O 1
ATOM 9679 N N . ASP D 1 272 ? -4.962 54.395 56.876 1.00 40.17 270 ASP D N 1
ATOM 9680 C CA . ASP D 1 272 ? -5.002 54.327 58.331 1.00 41.54 270 ASP D CA 1
ATOM 9681 C C . ASP D 1 272 ? -5.098 52.922 58.953 1.00 38.69 270 ASP D C 1
ATOM 9682 O O . ASP D 1 272 ? -6.007 52.153 58.656 1.00 37.05 270 ASP D O 1
ATOM 9687 N N . ILE D 1 273 ? -4.141 52.605 59.820 1.00 37.11 271 ILE D N 1
ATOM 9688 C CA . ILE D 1 273 ? -4.090 51.310 60.495 1.00 37.09 271 ILE D CA 1
ATOM 9689 C C . ILE D 1 273 ? -4.276 51.484 62.002 1.00 37.73 271 ILE D C 1
ATOM 9690 O O . ILE D 1 273 ? -3.517 52.205 62.641 1.00 38.83 271 ILE D O 1
ATOM 9695 N N . PRO D 1 274 ? -5.266 50.799 62.599 1.00 38.46 272 PRO D N 1
ATOM 9696 C CA . PRO D 1 274 ? -6.214 49.880 61.957 1.00 37.17 272 PRO D CA 1
ATOM 9697 C C . PRO D 1 274 ? -7.518 50.564 61.562 1.00 37.41 272 PRO D C 1
ATOM 9698 O O . PRO D 1 274 ? -8.487 49.897 61.189 1.00 38.30 272 PRO D O 1
ATOM 9702 N N . GLY D 1 275 ? -7.535 51.892 61.656 1.00 36.89 273 GLY D N 1
ATOM 9703 C CA . GLY D 1 275 ? -8.716 52.668 61.317 1.00 35.74 273 GLY D CA 1
ATOM 9704 C C . GLY D 1 275 ? -9.424 52.241 60.044 1.00 36.76 273 GLY D C 1
ATOM 9705 O O . GLY D 1 275 ? -10.624 51.958 60.052 1.00 37.16 273 GLY D O 1
ATOM 9706 N N . GLN D 1 276 ? -8.702 52.212 58.933 1.00 35.71 274 GLN D N 1
ATOM 9707 C CA . GLN D 1 276 ? -9.319 51.784 57.690 1.00 35.68 274 GLN D CA 1
ATOM 9708 C C . GLN D 1 276 ? -9.113 50.279 57.527 1.00 35.79 274 GLN D C 1
ATOM 9709 O O . GLN D 1 276 ? -10.052 49.539 57.221 1.00 37.11 274 GLN D O 1
ATOM 9715 N N . ILE D 1 277 ? -7.880 49.830 57.747 1.00 33.72 275 ILE D N 1
ATOM 9716 C CA . ILE D 1 277 ? -7.564 48.421 57.609 1.00 29.36 275 ILE D CA 1
ATOM 9717 C C . ILE D 1 277 ? -6.717 47.869 58.750 1.00 28.91 275 ILE D C 1
ATOM 9718 O O . ILE D 1 277 ? -5.704 48.457 59.136 1.00 30.01 275 ILE D O 1
ATOM 9723 N N . GLY D 1 278 ? -7.136 46.732 59.286 1.00 26.78 276 GLY D N 1
ATOM 9724 C CA . GLY D 1 278 ? -6.366 46.093 60.335 1.00 25.82 276 GLY D CA 1
ATOM 9725 C C . GLY D 1 278 ? -5.559 44.973 59.695 1.00 25.87 276 GLY D C 1
ATOM 9726 O O . GLY D 1 278 ? -5.880 44.542 58.590 1.00 24.25 276 GLY D O 1
ATOM 9727 N N . LEU D 1 279 ? -4.508 44.512 60.369 1.00 25.97 277 LEU D N 1
ATOM 9728 C CA . LEU D 1 279 ? -3.677 43.432 59.842 1.00 27.66 277 LEU D CA 1
ATOM 9729 C C . LEU D 1 279 ? -3.204 42.534 60.962 1.00 25.20 277 LEU D C 1
ATOM 9730 O O . LEU D 1 279 ? -3.174 42.936 62.116 1.00 27.35 277 LEU D O 1
ATOM 9735 N N . ALA D 1 280 ? -2.824 41.317 60.604 1.00 23.51 278 ALA D N 1
ATOM 9736 C CA . ALA D 1 280 ? -2.300 40.353 61.563 1.00 21.63 278 ALA D CA 1
ATOM 9737 C C . ALA D 1 280 ? -1.449 39.353 60.799 1.00 20.59 278 ALA D C 1
ATOM 9738 O O . ALA D 1 280 ? -1.666 39.129 59.614 1.00 22.84 278 ALA D O 1
ATOM 9740 N N . GLY D 1 281 ? -0.471 38.767 61.478 1.00 20.07 279 GLY D N 1
ATOM 9741 C CA . GLY D 1 281 ? 0.380 37.779 60.848 1.00 20.51 279 GLY D CA 1
ATOM 9742 C C . GLY D 1 281 ? 0.450 36.586 61.766 1.00 20.64 279 GLY D C 1
ATOM 9743 O O . GLY D 1 281 ? -0.530 36.274 62.450 1.00 21.76 279 GLY D O 1
ATOM 9744 N N . PHE D 1 282 ? 1.599 35.921 61.791 1.00 20.43 280 PHE D N 1
ATOM 9745 C CA . PHE D 1 282 ? 1.794 34.761 62.655 1.00 22.17 280 PHE D CA 1
ATOM 9746 C C . PHE D 1 282 ? 3.292 34.496 62.833 1.00 24.01 280 PHE D C 1
ATOM 9747 O O . PHE D 1 282 ? 4.071 34.747 61.914 1.00 25.81 280 PHE D O 1
ATOM 9755 N N . ASN D 1 283 ? 3.661 34.003 64.019 1.00 23.53 281 ASN D N 1
ATOM 9756 C CA . ASN D 1 283 ? 5.032 33.634 64.423 1.00 26.21 281 ASN D CA 1
ATOM 9757 C C . ASN D 1 283 ? 5.628 34.488 65.537 1.00 27.01 281 ASN D C 1
ATOM 9758 O O . ASN D 1 283 ? 6.328 33.972 66.407 1.00 27.55 281 ASN D O 1
ATOM 9763 N N . ASN D 1 284 ? 5.333 35.782 65.507 1.00 26.09 282 ASN D N 1
ATOM 9764 C CA . ASN D 1 284 ? 5.854 36.739 66.473 1.00 29.06 282 ASN D CA 1
ATOM 9765 C C . ASN D 1 284 ? 7.387 36.803 66.414 1.00 30.09 282 ASN D C 1
ATOM 9766 O O . ASN D 1 284 ? 8.067 36.475 67.393 1.00 31.26 282 ASN D O 1
ATOM 9771 N N . VAL D 1 285 ? 7.919 37.215 65.261 1.00 29.78 283 VAL D N 1
ATOM 9772 C CA . VAL D 1 285 ? 9.363 37.314 65.053 1.00 31.38 283 VAL D CA 1
ATOM 9773 C C . VAL D 1 285 ? 9.901 38.659 65.568 1.00 32.94 283 VAL D C 1
ATOM 9774 O O . VAL D 1 285 ? 9.226 39.668 65.450 1.00 30.83 283 VAL D O 1
ATOM 9778 N N . GLU D 1 286 ? 11.109 38.664 66.135 1.00 37.66 284 GLU D N 1
ATOM 9779 C CA . GLU D 1 286 ? 11.743 39.884 66.680 1.00 43.07 284 GLU D CA 1
ATOM 9780 C C . GLU D 1 286 ? 11.679 41.098 65.756 1.00 44.16 284 GLU D C 1
ATOM 9781 O O . GLU D 1 286 ? 11.252 42.172 66.168 1.00 43.47 284 GLU D O 1
ATOM 9787 N N . LEU D 1 287 ? 12.136 40.927 64.519 1.00 46.91 285 LEU D N 1
ATOM 9788 C CA . LEU D 1 287 ? 12.123 42.000 63.531 1.00 48.67 285 LEU D CA 1
ATOM 9789 C C . LEU D 1 287 ? 10.793 42.724 63.500 1.00 50.26 285 LEU D C 1
ATOM 9790 O O . LEU D 1 287 ? 10.727 43.910 63.186 1.00 51.74 285 LEU D O 1
ATOM 9795 N N . LEU D 1 288 ? 9.733 41.999 63.817 1.00 51.00 286 LEU D N 1
ATOM 9796 C CA . LEU D 1 288 ? 8.396 42.564 63.815 1.00 53.01 286 LEU D CA 1
ATOM 9797 C C . LEU D 1 288 ? 8.290 43.780 64.721 1.00 54.21 286 LEU D C 1
ATOM 9798 O O . LEU D 1 288 ? 7.693 44.788 64.349 1.00 55.91 286 LEU D O 1
ATOM 9803 N N . GLN D 1 289 ? 8.873 43.687 65.909 1.00 55.27 287 GLN D N 1
ATOM 9804 C CA . GLN D 1 289 ? 8.825 44.783 66.866 1.00 55.92 287 GLN D CA 1
ATOM 9805 C C . GLN D 1 289 ? 9.767 45.926 66.515 1.00 54.83 287 GLN D C 1
ATOM 9806 O O . GLN D 1 289 ? 9.771 46.957 67.183 1.00 56.24 287 GLN D O 1
ATOM 9812 N N . GLY D 1 290 ? 10.573 45.752 65.478 1.00 51.95 288 GLY D N 1
ATOM 9813 C CA . GLY D 1 290 ? 11.493 46.808 65.109 1.00 49.57 288 GLY D CA 1
ATOM 9814 C C . GLY D 1 290 ? 10.898 47.768 64.102 1.00 49.93 288 GLY D C 1
ATOM 9815 O O . GLY D 1 290 ? 11.561 48.711 63.660 1.00 50.15 288 GLY D O 1
ATOM 9816 N N . LEU D 1 291 ? 9.640 47.538 63.745 1.00 48.01 289 LEU D N 1
ATOM 9817 C CA . LEU D 1 291 ? 8.964 48.376 62.766 1.00 48.76 289 LEU D CA 1
ATOM 9818 C C . LEU D 1 291 ? 8.237 49.590 63.365 1.00 49.35 289 LEU D C 1
ATOM 9819 O O . LEU D 1 291 ? 8.055 49.680 64.583 1.00 48.48 289 LEU D O 1
ATOM 9824 N N . PRO D 1 292 ? 7.816 50.540 62.505 1.00 49.60 290 PRO D N 1
ATOM 9825 C CA . PRO D 1 292 ? 7.110 51.763 62.903 1.00 50.01 290 PRO D CA 1
ATOM 9826 C C . PRO D 1 292 ? 5.762 51.480 63.551 1.00 49.79 290 PRO D C 1
ATOM 9827 O O . PRO D 1 292 ? 5.147 52.361 64.151 1.00 50.75 290 PRO D O 1
ATOM 9831 N N . ARG D 1 293 ? 5.302 50.244 63.415 1.00 48.56 291 ARG D N 1
ATOM 9832 C CA . ARG D 1 293 ? 4.030 49.840 63.985 1.00 44.90 291 ARG D CA 1
ATOM 9833 C C . ARG D 1 293 ? 4.126 48.404 64.481 1.00 44.43 291 ARG D C 1
ATOM 9834 O O . ARG D 1 293 ? 4.861 47.589 63.916 1.00 42.30 291 ARG D O 1
ATOM 9842 N N . LYS D 1 294 ? 3.406 48.105 65.558 1.00 44.42 292 LYS D N 1
ATOM 9843 C CA . LYS D 1 294 ? 3.421 46.763 66.119 1.00 44.94 292 LYS D CA 1
ATOM 9844 C C . LYS D 1 294 ? 2.255 45.955 65.572 1.00 42.77 292 LYS D C 1
ATOM 9845 O O . LYS D 1 294 ? 1.094 46.162 65.918 1.00 43.22 292 LYS D O 1
ATOM 9851 N N . LEU D 1 295 ? 2.609 45.030 64.693 1.00 41.17 293 LEU D N 1
ATOM 9852 C CA . LEU D 1 295 ? 1.677 44.161 64.005 1.00 37.63 293 LEU D CA 1
ATOM 9853 C C . LEU D 1 295 ? 1.145 43.028 64.877 1.00 33.39 293 LEU D C 1
ATOM 9854 O O . LEU D 1 295 ? 1.882 42.432 65.648 1.00 31.15 293 LEU D O 1
ATOM 9859 N N . ALA D 1 296 ? -0.149 42.760 64.743 1.00 30.93 294 ALA D N 1
ATOM 9860 C CA . ALA D 1 296 ? -0.833 41.696 65.475 1.00 29.87 294 ALA D CA 1
ATOM 9861 C C . ALA D 1 296 ? -0.260 40.384 64.955 1.00 28.52 294 ALA D C 1
ATOM 9862 O O . ALA D 1 296 ? -0.036 40.242 63.762 1.00 28.33 294 ALA D O 1
ATOM 9864 N N . THR D 1 297 ? -0.037 39.429 65.848 1.00 27.56 295 THR D N 1
ATOM 9865 C CA . THR D 1 297 ? 0.553 38.157 65.467 1.00 29.10 295 THR D CA 1
ATOM 9866 C C . THR D 1 297 ? 0.352 37.182 66.620 1.00 31.02 295 THR D C 1
ATOM 9867 O O . THR D 1 297 ? -0.343 37.491 67.586 1.00 31.32 295 THR D O 1
ATOM 9879 N N . ASP D 1 299 ? 2.696 34.047 68.802 1.00 31.85 297 ASP D N 1
ATOM 9880 C CA . ASP D 1 299 ? 3.946 33.347 68.999 1.00 31.48 297 ASP D CA 1
ATOM 9881 C C . ASP D 1 299 ? 3.818 31.888 68.599 1.00 31.17 297 ASP D C 1
ATOM 9882 O O . ASP D 1 299 ? 2.784 31.248 68.830 1.00 29.70 297 ASP D O 1
ATOM 9887 N N . ALA D 1 300 ? 4.879 31.364 67.998 1.00 31.22 298 ALA D N 1
ATOM 9888 C CA . ALA D 1 300 ? 4.894 29.977 67.555 1.00 29.83 298 ALA D CA 1
ATOM 9889 C C . ALA D 1 300 ? 5.599 29.120 68.596 1.00 29.53 298 ALA D C 1
ATOM 9890 O O . ALA D 1 300 ? 5.708 27.906 68.437 1.00 30.45 298 ALA D O 1
ATOM 9892 N N . CYS D 1 301 ? 6.067 29.762 69.665 1.00 29.55 299 CYS D N 1
ATOM 9893 C CA . CYS D 1 301 ? 6.765 29.074 70.752 1.00 29.02 299 CYS D CA 1
ATOM 9894 C C . CYS D 1 301 ? 7.996 28.370 70.217 1.00 27.82 299 CYS D C 1
ATOM 9895 O O . CYS D 1 301 ? 8.393 27.308 70.707 1.00 28.56 299 CYS D O 1
ATOM 9898 N N . ARG D 1 302 ? 8.598 28.981 69.209 1.00 28.31 300 ARG D N 1
ATOM 9899 C CA . ARG D 1 302 ? 9.776 28.435 68.548 1.00 30.99 300 ARG D CA 1
ATOM 9900 C C . ARG D 1 302 ? 10.906 28.008 69.495 1.00 30.53 300 ARG D C 1
ATOM 9901 O O . ARG D 1 302 ? 11.356 26.862 69.468 1.00 30.57 300 ARG D O 1
ATOM 9909 N N . LEU D 1 303 ? 11.353 28.933 70.334 1.00 31.17 301 LEU D N 1
ATOM 9910 C CA . LEU D 1 303 ? 12.418 28.669 71.292 1.00 30.76 301 LEU D CA 1
ATOM 9911 C C . LEU D 1 303 ? 12.049 27.499 72.231 1.00 31.00 301 LEU D C 1
ATOM 9912 O O . LEU D 1 303 ? 12.822 26.544 72.390 1.00 29.22 301 LEU D O 1
ATOM 9917 N N . GLU D 1 304 ? 10.859 27.564 72.828 1.00 28.48 302 GLU D N 1
ATOM 9918 C CA . GLU D 1 304 ? 10.410 26.527 73.750 1.00 28.39 302 GLU D CA 1
ATOM 9919 C C . GLU D 1 304 ? 10.244 25.166 73.087 1.00 27.47 302 GLU D C 1
ATOM 9920 O O . GLU D 1 304 ? 10.504 24.126 73.708 1.00 26.76 302 GLU D O 1
ATOM 9926 N N . ILE D 1 305 ? 9.803 25.161 71.830 1.00 25.79 303 ILE D N 1
ATOM 9927 C CA . ILE D 1 305 ? 9.628 23.898 71.129 1.00 24.08 303 ILE D CA 1
ATOM 9928 C C . ILE D 1 305 ? 10.975 23.218 70.928 1.00 21.35 303 ILE D C 1
ATOM 9929 O O . ILE D 1 305 ? 11.100 22.009 71.105 1.00 22.54 303 ILE D O 1
ATOM 9934 N N . GLY D 1 306 ? 11.987 23.998 70.571 1.00 23.19 304 GLY D N 1
ATOM 9935 C CA . GLY D 1 306 ? 13.312 23.431 70.391 1.00 23.53 304 GLY D CA 1
ATOM 9936 C C . GLY D 1 306 ? 13.870 22.937 71.717 1.00 26.08 304 GLY D C 1
ATOM 9937 O O . GLY D 1 306 ? 14.407 21.836 71.810 1.00 27.36 304 GLY D O 1
ATOM 9938 N N . ARG D 1 307 ? 13.744 23.751 72.756 1.00 28.10 305 ARG D N 1
ATOM 9939 C CA . ARG D 1 307 ? 14.229 23.363 74.082 1.00 31.51 305 ARG D CA 1
ATOM 9940 C C . ARG D 1 307 ? 13.644 22.027 74.528 1.00 30.03 305 ARG D C 1
ATOM 9941 O O . ARG D 1 307 ? 14.374 21.119 74.899 1.00 28.50 305 ARG D O 1
ATOM 9949 N N . LYS D 1 308 ? 12.320 21.915 74.464 1.00 32.72 306 LYS D N 1
ATOM 9950 C CA . LYS D 1 308 ? 11.607 20.709 74.888 1.00 33.06 306 LYS D CA 1
ATOM 9951 C C . LYS D 1 308 ? 11.873 19.464 74.046 1.00 32.90 306 LYS D C 1
ATOM 9952 O O . LYS D 1 308 ? 11.908 18.346 74.570 1.00 34.10 306 LYS D O 1
ATOM 9958 N N . ALA D 1 309 ? 12.030 19.642 72.739 1.00 31.11 307 ALA D N 1
ATOM 9959 C CA . ALA D 1 309 ? 12.311 18.504 71.872 1.00 27.42 307 ALA D CA 1
ATOM 9960 C C . ALA D 1 309 ? 13.689 17.960 72.232 1.00 25.18 307 ALA D C 1
ATOM 9961 O O . ALA D 1 309 ? 13.898 16.749 72.276 1.00 25.13 307 ALA D O 1
ATOM 9963 N N . ALA D 1 310 ? 14.632 18.860 72.485 1.00 24.18 308 ALA D N 1
ATOM 9964 C CA . ALA D 1 310 ? 15.981 18.456 72.852 1.00 26.38 308 ALA D CA 1
ATOM 9965 C C . ALA D 1 310 ? 15.989 17.788 74.226 1.00 29.07 308 ALA D C 1
ATOM 9966 O O . ALA D 1 310 ? 16.755 16.849 74.451 1.00 29.30 308 ALA D O 1
ATOM 9968 N N . GLU D 1 311 ? 15.136 18.258 75.140 1.00 30.60 309 GLU D N 1
ATOM 9969 C CA . GLU D 1 311 ? 15.069 17.677 76.485 1.00 33.15 309 GLU D CA 1
ATOM 9970 C C . GLU D 1 311 ? 14.566 16.241 76.408 1.00 33.14 309 GLU D C 1
ATOM 9971 O O . GLU D 1 311 ? 15.075 15.355 77.101 1.00 33.45 309 GLU D O 1
ATOM 9977 N N . ILE D 1 312 ? 13.561 16.018 75.564 1.00 31.59 310 ILE D N 1
ATOM 9978 C CA . ILE D 1 312 ? 12.996 14.689 75.403 1.00 30.51 310 ILE D CA 1
ATOM 9979 C C . ILE D 1 312 ? 14.052 13.733 74.896 1.00 29.96 310 ILE D C 1
ATOM 9980 O O . ILE D 1 312 ? 14.212 12.644 75.425 1.00 29.20 310 ILE D O 1
ATOM 9985 N N . ILE D 1 313 ? 14.772 14.141 73.859 1.00 31.55 311 ILE D N 1
ATOM 9986 C CA . ILE D 1 313 ? 15.809 13.287 73.308 1.00 31.40 311 ILE D CA 1
ATOM 9987 C C . ILE D 1 313 ? 16.883 13.054 74.359 1.00 32.16 311 ILE D C 1
ATOM 9988 O O . ILE D 1 313 ? 17.314 11.925 74.580 1.00 31.54 311 ILE D O 1
ATOM 9993 N N . ALA D 1 314 ? 17.287 14.134 75.016 1.00 34.47 312 ALA D N 1
ATOM 9994 C CA . ALA D 1 314 ? 18.313 14.095 76.054 1.00 36.51 312 ALA D CA 1
ATOM 9995 C C . ALA D 1 314 ? 17.980 13.102 77.173 1.00 37.53 312 ALA D C 1
ATOM 9996 O O . ALA D 1 314 ? 18.838 12.333 77.604 1.00 36.99 312 ALA D O 1
ATOM 9998 N N . LYS D 1 315 ? 16.733 13.120 77.632 1.00 38.92 313 LYS D N 1
ATOM 9999 C CA . LYS D 1 315 ? 16.301 12.227 78.701 1.00 41.76 313 LYS D CA 1
ATOM 10000 C C . LYS D 1 315 ? 16.171 10.780 78.238 1.00 43.33 313 LYS D C 1
ATOM 10001 O O . LYS D 1 315 ? 16.594 9.866 78.942 1.00 44.78 313 LYS D O 1
ATOM 10007 N N . ARG D 1 316 ? 15.595 10.570 77.057 1.00 44.71 314 ARG D N 1
ATOM 10008 C CA . ARG D 1 316 ? 15.433 9.219 76.513 1.00 46.34 314 ARG D CA 1
ATOM 10009 C C . ARG D 1 316 ? 16.756 8.466 76.539 1.00 48.53 314 ARG D C 1
ATOM 10010 O O . ARG D 1 316 ? 16.813 7.300 76.919 1.00 49.15 314 ARG D O 1
ATOM 10018 N N . LEU D 1 317 ? 17.814 9.144 76.106 1.00 51.60 315 LEU D N 1
ATOM 10019 C CA . LEU D 1 317 ? 19.154 8.567 76.054 1.00 54.90 315 LEU D CA 1
ATOM 10020 C C . LEU D 1 317 ? 19.757 8.450 77.453 1.00 57.83 315 LEU D C 1
ATOM 10021 O O . LEU D 1 317 ? 20.476 7.502 77.758 1.00 58.40 315 LEU D O 1
ATOM 10026 N N . GLU D 1 318 ? 19.444 9.425 78.297 1.00 61.91 316 GLU D N 1
ATOM 10027 C CA . GLU D 1 318 ? 19.932 9.481 79.669 1.00 66.70 316 GLU D CA 1
ATOM 10028 C C . GLU D 1 318 ? 19.367 8.345 80.532 1.00 69.54 316 GLU D C 1
ATOM 10029 O O . GLU D 1 318 ? 19.955 7.980 81.554 1.00 70.44 316 GLU D O 1
ATOM 10035 N N . ASP D 1 319 ? 18.229 7.792 80.113 1.00 71.42 317 ASP D N 1
ATOM 10036 C CA . ASP D 1 319 ? 17.563 6.700 80.826 1.00 72.93 317 ASP D CA 1
ATOM 10037 C C . ASP D 1 319 ? 16.317 6.285 80.038 1.00 74.05 317 ASP D C 1
ATOM 10038 O O . ASP D 1 319 ? 15.206 6.726 80.324 1.00 73.31 317 ASP D O 1
ATOM 10043 N N . PRO D 1 320 ? 16.499 5.421 79.028 1.00 75.61 318 PRO D N 1
ATOM 10044 C CA . PRO D 1 320 ? 15.454 4.897 78.141 1.00 77.53 318 PRO D CA 1
ATOM 10045 C C . PRO D 1 320 ? 14.134 4.526 78.810 1.00 79.27 318 PRO D C 1
ATOM 10046 O O . PRO D 1 320 ? 13.062 4.961 78.383 1.00 79.37 318 PRO D O 1
ATOM 10050 N N . GLU D 1 321 ? 14.228 3.715 79.857 1.00 81.33 319 GLU D N 1
ATOM 10051 C CA . GLU D 1 321 ? 13.066 3.241 80.599 1.00 82.13 319 GLU D CA 1
ATOM 10052 C C . GLU D 1 321 ? 12.457 4.289 81.530 1.00 82.63 319 GLU D C 1
ATOM 10053 O O . GLU D 1 321 ? 11.408 4.050 82.130 1.00 82.98 319 GLU D O 1
ATOM 10059 N N . ALA D 1 322 ? 13.108 5.443 81.652 1.00 82.51 320 ALA D N 1
ATOM 10060 C CA . ALA D 1 322 ? 12.609 6.505 82.522 1.00 82.49 320 ALA D CA 1
ATOM 10061 C C . ALA D 1 322 ? 11.165 6.848 82.190 1.00 82.50 320 ALA D C 1
ATOM 10062 O O . ALA D 1 322 ? 10.380 7.180 83.076 1.00 82.81 320 ALA D O 1
ATOM 10064 N N . GLU D 1 323 ? 10.823 6.760 80.907 1.00 82.39 321 GLU D N 1
ATOM 10065 C CA . GLU D 1 323 ? 9.476 7.068 80.440 1.00 82.20 321 GLU D CA 1
ATOM 10066 C C . GLU D 1 323 ? 9.006 8.429 80.958 1.00 80.98 321 GLU D C 1
ATOM 10067 O O . GLU D 1 323 ? 8.688 8.597 82.142 1.00 80.08 321 GLU D O 1
ATOM 10073 N N . ILE D 1 324 ? 8.972 9.399 80.048 1.00 79.54 322 ILE D N 1
ATOM 10074 C CA . ILE D 1 324 ? 8.576 10.763 80.369 1.00 77.53 322 ILE D CA 1
ATOM 10075 C C . ILE D 1 324 ? 7.490 11.263 79.415 1.00 74.98 322 ILE D C 1
ATOM 10076 O O . ILE D 1 324 ? 7.015 10.528 78.549 1.00 74.11 322 ILE D O 1
ATOM 10081 N N . GLU D 1 325 ? 7.109 12.521 79.603 1.00 72.95 323 GLU D N 1
ATOM 10082 C CA . GLU D 1 325 ? 6.103 13.202 78.800 1.00 71.75 323 GLU D CA 1
ATOM 10083 C C . GLU D 1 325 ? 6.580 13.291 77.346 1.00 69.23 323 GLU D C 1
ATOM 10084 O O . GLU D 1 325 ? 7.541 14.003 77.050 1.00 68.85 323 GLU D O 1
ATOM 10090 N N . THR D 1 326 ? 5.913 12.572 76.444 1.00 66.08 324 THR D N 1
ATOM 10091 C CA . THR D 1 326 ? 6.306 12.585 75.039 1.00 63.19 324 THR D CA 1
ATOM 10092 C C . THR D 1 326 ? 5.508 13.572 74.202 1.00 59.93 324 THR D C 1
ATOM 10093 O O . THR D 1 326 ? 6.076 14.316 73.412 1.00 60.05 324 THR D O 1
ATOM 10097 N N . ARG D 1 327 ? 4.194 13.581 74.373 1.00 56.46 325 ARG D N 1
ATOM 10098 C CA . ARG D 1 327 ? 3.358 14.485 73.596 1.00 53.17 325 ARG D CA 1
ATOM 10099 C C . ARG D 1 327 ? 3.059 15.777 74.336 1.00 49.30 325 ARG D C 1
ATOM 10100 O O . ARG D 1 327 ? 2.405 15.775 75.376 1.00 49.00 325 ARG D O 1
ATOM 10108 N N . ILE D 1 328 ? 3.558 16.878 73.784 1.00 44.61 326 ILE D N 1
ATOM 10109 C CA . ILE D 1 328 ? 3.384 18.191 74.384 1.00 42.16 326 ILE D CA 1
ATOM 10110 C C . ILE D 1 328 ? 2.773 19.195 73.425 1.00 41.59 326 ILE D C 1
ATOM 10111 O O . ILE D 1 328 ? 3.222 19.339 72.291 1.00 42.70 326 ILE D O 1
ATOM 10116 N N . THR D 1 329 ? 1.757 19.898 73.906 1.00 40.26 327 THR D N 1
ATOM 10117 C CA . THR D 1 329 ? 1.054 20.903 73.127 1.00 38.69 327 THR D CA 1
ATOM 10118 C C . THR D 1 329 ? 1.139 22.230 73.871 1.00 38.80 327 THR D C 1
ATOM 10119 O O . THR D 1 329 ? 0.692 22.331 75.012 1.00 40.58 327 THR D O 1
ATOM 10123 N N . LEU D 1 330 ? 1.724 23.238 73.232 1.00 37.91 328 LEU D N 1
ATOM 10124 C CA . LEU D 1 330 ? 1.859 24.560 73.834 1.00 37.09 328 LEU D CA 1
ATOM 10125 C C . LEU D 1 330 ? 0.684 25.391 73.369 1.00 36.52 328 LEU D C 1
ATOM 10126 O O . LEU D 1 330 ? 0.119 25.133 72.309 1.00 36.47 328 LEU D O 1
ATOM 10131 N N . GLU D 1 331 ? 0.319 26.399 74.143 1.00 37.16 329 GLU D N 1
ATOM 10132 C CA . GLU D 1 331 ? -0.842 27.188 73.793 1.00 40.10 329 GLU D CA 1
ATOM 10133 C C . GLU D 1 331 ? -0.595 28.688 73.846 1.00 39.61 329 GLU D C 1
ATOM 10134 O O . GLU D 1 331 ? -0.912 29.351 74.837 1.00 40.46 329 GLU D O 1
ATOM 10140 N N . PRO D 1 332 ? -0.030 29.247 72.766 1.00 37.85 330 PRO D N 1
ATOM 10141 C CA . PRO D 1 332 ? 0.269 30.677 72.673 1.00 36.14 330 PRO D CA 1
ATOM 10142 C C . PRO D 1 332 ? -0.960 31.566 72.721 1.00 35.61 330 PRO D C 1
ATOM 10143 O O . PRO D 1 332 ? -2.077 31.111 72.496 1.00 34.82 330 PRO D O 1
ATOM 10147 N N . LYS D 1 333 ? -0.736 32.843 73.010 1.00 36.82 331 LYS D N 1
ATOM 10148 C CA . LYS D 1 333 ? -1.811 33.826 73.062 1.00 38.57 331 LYS D CA 1
ATOM 10149 C C . LYS D 1 333 ? -1.587 34.830 71.933 1.00 37.30 331 LYS D C 1
ATOM 10150 O O . LYS D 1 333 ? -0.473 34.980 71.439 1.00 36.03 331 LYS D O 1
ATOM 10156 N N . ILE D 1 334 ? -2.646 35.511 71.519 1.00 35.41 332 ILE D N 1
ATOM 10157 C CA . ILE D 1 334 ? -2.518 36.480 70.459 1.00 35.72 332 ILE D CA 1
ATOM 10158 C C . ILE D 1 334 ? -1.81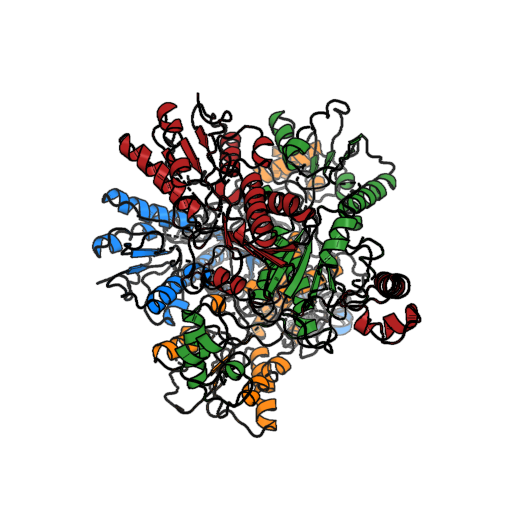7 37.718 70.966 1.00 38.05 332 ILE D C 1
ATOM 10159 O O . ILE D 1 334 ? -2.173 38.256 72.012 1.00 39.17 332 ILE D O 1
ATOM 10164 N N . SER D 1 335 ? -0.806 38.166 70.234 1.00 38.39 333 SER D N 1
ATOM 10165 C CA . SER D 1 335 ? -0.097 39.364 70.631 1.00 38.06 333 SER D CA 1
ATOM 10166 C C . SER D 1 335 ? -0.684 40.490 69.819 1.00 38.13 333 SER D C 1
ATOM 10167 O O . SER D 1 335 ? -0.291 40.697 68.674 1.00 40.26 333 SER D O 1
ATOM 10170 N N . TYR D 1 336 ? -1.649 41.201 70.387 1.00 35.65 334 TYR D N 1
ATOM 10171 C CA . TYR D 1 336 ? -2.234 42.321 69.673 1.00 36.13 334 TYR D CA 1
ATOM 10172 C C . TYR D 1 336 ? -1.099 43.339 69.604 1.00 37.40 334 TYR D C 1
ATOM 10173 O O . TYR D 1 336 ? -0.237 43.385 70.485 1.00 38.30 334 TYR D O 1
ATOM 10182 N N . GLY D 1 337 ? -1.054 44.126 68.547 1.00 37.95 335 GLY D N 1
ATOM 10183 C CA . GLY D 1 337 ? -0.015 45.136 68.478 1.00 37.79 335 GLY D CA 1
ATOM 10184 C C . GLY D 1 337 ? -0.822 46.404 68.566 1.00 37.60 335 GLY D C 1
ATOM 10185 O O . GLY D 1 337 ? -1.409 46.695 69.605 1.00 37.25 335 GLY D O 1
ATOM 10186 N N . ASP D 1 338 ? -0.875 47.141 67.467 1.00 37.57 336 ASP D N 1
ATOM 10187 C CA . ASP D 1 338 ? -1.671 48.352 67.399 1.00 40.10 336 ASP D CA 1
ATOM 10188 C C . ASP D 1 338 ? -2.303 48.335 66.013 1.00 40.11 336 ASP D C 1
ATOM 10189 O O . ASP D 1 338 ? -2.860 49.333 65.550 1.00 39.49 336 ASP D O 1
ATOM 10194 N N . THR D 1 339 ? -2.215 47.167 65.371 1.00 40.87 337 THR D N 1
ATOM 10195 C CA . THR D 1 339 ? -2.756 46.951 64.028 1.00 41.25 337 THR D CA 1
ATOM 10196 C C . THR D 1 339 ? -4.130 46.258 64.045 1.00 40.43 337 THR D C 1
ATOM 10197 O O . THR D 1 339 ? -4.817 46.198 63.030 1.00 39.02 337 THR D O 1
ATOM 10201 N N . LEU D 1 340 ? -4.509 45.720 65.200 1.00 40.08 338 LEU D N 1
ATOM 10202 C CA . LEU D 1 340 ? -5.804 45.065 65.377 1.00 41.25 338 LEU D CA 1
ATOM 10203 C C . LEU D 1 340 ? -6.400 45.746 66.602 1.00 43.14 338 LEU D C 1
ATOM 10204 O O . LEU D 1 340 ? -5.655 46.222 67.463 1.00 47.30 338 LEU D O 1
ATOM 10209 N N . LYS D 1 341 ? -7.722 45.787 66.689 1.00 41.86 339 LYS D N 1
ATOM 10210 C CA . LYS D 1 341 ? -8.395 46.426 67.822 1.00 43.78 339 LYS D CA 1
ATOM 10211 C C . LYS D 1 341 ? -8.383 47.925 67.629 1.00 43.21 339 LYS D C 1
ATOM 10212 O O . LYS D 1 341 ? -7.323 48.549 67.555 1.00 41.84 339 LYS D O 1
ATOM 10218 N N . ARG D 1 342 ? -9.582 48.485 67.541 1.00 43.85 340 ARG D N 1
ATOM 10219 C CA . ARG D 1 342 ? -9.766 49.907 67.329 1.00 45.16 340 ARG D CA 1
ATOM 10220 C C . ARG D 1 342 ? -10.246 50.638 68.593 1.00 46.76 340 ARG D C 1
ATOM 10221 O O . ARG D 1 342 ? -11.045 50.059 69.369 1.00 46.70 340 ARG D O 1
#

CATH classification: 1.10.260.40 (+2 more: 3.40.50.2300, 3.40.50.2300)